Protein AF-A0A938KB67-F1 (afdb_monomer_lite)

Secondary structure (DSSP, 8-state):
---------------------------------------------------------------------------------------------------S------------------------S---PPPPPPP----PEEEEEEEEE-HHHHHHTSSHHHHHHHHHHHHHHHHHHHHHTT--EEEEEEEEEE-S-PPPS-HHHHHHHHH-SSSSSSTHHHHHHHHTT-SEEEEEE-S-BTTBSEEE---SS--GGGGGG-EEEEEGGGSSSS-HHHHHHHHHTT-EEETTTSB-TTSPBPP-SSTT-EE-EEEETTEEEE-TTPPSSSEEPS---EEEEEETTEEESB-STTT-B-HHHHHHHHHHHHHTTT-S---PPPPEEEEEESPTTEEEETT--EEEEEEEE-SSS-EEEEEEEETTEEEEEEEPPSSPPSEEEEEEEE-SPPSEEEEEEEEEEESSS-EEEPPPEEEEEE-TTSSGGGPEEE-SSS-EEEEE-TT----TT---GGGS-----EEEEEE-SS-EEEEEEEEESSS-EEEEEEE-SSGGG-EEEESSS-EEETTTTEEEEEEEE-TT-EEEEEEEEGGG---EEEEEEE-PPPPTT-SGGG-EEE-SSEEEEEEE-TT----TT--SEETTEEPSS-EEEEEE-SSSEEEEEEEEETTSS--EEEEEEE-SSGGG-EEPTT-EEEEETTTTEEEEEEEE-TT-EEEEEEEEGGG---EEEEEEEES-PPPP---EEEEEEETTEEEEEEE--TT-EEEEEEESSSSS-EEEEEEE-SSSEEEEEETTGGG-SS-EEEEEE--

Foldseek 3Di:
DDDDDDDDDDDDDDDDDDDDDDDDDDDDDDDDDDDDDDDDDDDDDDDDDDDDDDDDDDDDDDDDDDDDDDDDDDDDDDDDDDDDDDDDDDDDDDDPDDDDDDDDDDDDDDDDDDDDDDDDDDDDDDDDDDPDDDDPDLAQFEAEEEEEEEPQLCVVLVHPVSSQVLLVVLLVLLQVQLVQAVQSYHYDHQYYYYDHADDDLDQVVVLVVCLDCPPPHNNVVVVVCLQSVHLAYEYEYAHDNVVDQKAAAAALAQDLVCSSRRYMYGYSVCSPPLSVSNLRNLSSLQAAEAQCVQADPVGDGDGGRFLQRYWDWDDDPNFIETESRYDDDHHYDSYGQDQVDDDVNHHRKADDRHNIHRSSVSSNVNSVSSRCSVHPQPPFPAKDKAWPPDAAAAEAEAQAKGKTKMKTAGDPFAFQWKWKDKPPHTPDIDGDDPVGHRMDIDIDIDGRDAFEKIKMKMKTATSRGGIDIYDIGIYGYAYQQLDQVRAAEADDQKGKDKHKQYPRADDVLADDFLNADWGRKGKHKYFHQAKAKKKKKKFFDPFQKFKWKWADDHRNGTDTQWGNPWDADPVRSMIIIMGIHHHRGMIMMMMTGGPHDIHMIMIMMHLDAFWQQLDPVSAAEDEDQKDKDKDKLVRRADDDLADQDAQNAGAGRKGKHKYAAQAWAKKKKKKAFPVDLWQKGKFKFADDDSNDTDGAAPWDWDADPVRSMIMIMGTDHHRGMMMMIIATGPRDIGMMIIIMHGPDDQPWQPDWDDWDDDPQWTKIKTFHQAQWKKWKWKDQPVPDTDTPDIDGRNHRMDMDTDRCHVVGPGMDMDMGTDD

Radius of gyration: 49.75 Å; chains: 1; bounding box: 122×86×162 Å

Sequence (819 aa):
MSILPTVLNARRRIAAIGMFSLFLWSASALFSYQMVGTDSTPSLTLLSDRRSHSMDAVERVLASSCPVRMAPLPWQFPTNLTAGRACPQRAETDVLQARRAARRDGLALPTTGSWAANTPERHRLLSTIPPAAPPTTNTVTVVDVLVAYTPEARIGAGSKESIESSIKLAVAEANTVYQNSQADVRLRLVHLREVGYSEFPSNATNLNRLQSRSDSFLDKIHLIRETNRADLVCLITEHSDPGTSGLAFTMGAPSFAFRDSAFTVVKRADLLGSYIFVHEISHNFGAQHDREHALDAEGKLKPGSYPFSFGYRFVLNDTIYRDVMSYAPGESIPYLSNPDISFMAVPIGLPGTTNGANNALTVNANALLVADFFGPAVQTVPPAIRILAPTNGTILKEGANLVIAAHASDIGGAVRQIEFFHENVSLRVTTNAAPVPATNDVSVIWSNLPPGRFTLTALATDNSGASSTALPVEIIVRPGHDSFTNRIALSGVAPSISGSNREATVDPGEAMHGGNPGGSSVWYSWTAPKGGTVLLSVTATNFFPLADVYTGASISALTVVAGRDFALDTTNRVMTLHFEAVANREYSVAVDGFAGQAGPFDLALKFPPPPPNDNFADRVPLAGASLTVKSSNLYATKESGEPDKHAGVASSRSVWFSWTAPVSGPVVVTLAGRGTEFIPWPAAYTGNSLTNLVMASGMSVRFDTNTLTTRLTFNAMALTTYALAIDGFNNRTGPINLTLATANLPPAVQSLVVPVILGSGMKLAISGATGQKFALQASTNLIDWTEIFSGLFATNKTEVTDTNSSRFVYRFYRAWPVP

Structure (mmCIF, N/CA/C/O backbone):
data_AF-A0A938KB67-F1
#
_entry.id   AF-A0A938KB67-F1
#
loop_
_atom_site.group_PDB
_atom_site.id
_atom_site.type_symbol
_atom_site.label_atom_id
_atom_site.label_alt_id
_atom_site.label_comp_id
_atom_site.label_asym_id
_atom_site.label_entity_id
_atom_site.label_seq_id
_atom_site.pdbx_PDB_ins_code
_atom_site.Cartn_x
_atom_site.Cartn_y
_atom_site.Cartn_z
_atom_site.occupancy
_atom_site.B_iso_or_equiv
_atom_site.auth_seq_id
_atom_site.auth_comp_id
_atom_site.auth_asym_id
_atom_site.auth_atom_id
_atom_site.pdbx_PDB_model_num
ATOM 1 N N . MET A 1 1 ? -71.784 -30.527 5.248 1.00 31.25 1 MET A N 1
ATOM 2 C CA . MET A 1 1 ? -71.029 -31.752 5.588 1.00 31.25 1 MET A CA 1
ATOM 3 C C . MET A 1 1 ? -69.698 -31.272 6.162 1.00 31.25 1 MET A C 1
ATOM 5 O O . MET A 1 1 ? -68.991 -30.601 5.431 1.00 31.25 1 MET A O 1
ATOM 9 N N . SER A 1 2 ? -69.457 -31.252 7.482 1.00 30.50 2 SER A N 1
ATOM 10 C CA . SER A 1 2 ? -69.433 -32.334 8.507 1.00 30.50 2 SER A CA 1
ATOM 11 C C . SER A 1 2 ? -67.959 -32.641 8.846 1.00 30.50 2 SER A C 1
ATOM 13 O O . SER A 1 2 ? -67.239 -33.003 7.927 1.00 30.50 2 SER A O 1
ATOM 15 N N . ILE A 1 3 ? -67.430 -32.505 10.073 1.00 30.12 3 ILE A N 1
ATOM 16 C CA . ILE A 1 3 ? -68.032 -32.442 11.427 1.00 30.12 3 ILE A CA 1
ATOM 17 C C . ILE A 1 3 ? -67.208 -31.534 12.385 1.00 30.12 3 ILE A C 1
ATOM 19 O O . ILE A 1 3 ? -65.992 -31.440 12.263 1.00 30.12 3 ILE A O 1
ATOM 23 N N . LEU A 1 4 ? -67.894 -30.908 13.353 1.00 27.00 4 LEU A N 1
ATOM 24 C CA . LEU A 1 4 ? -67.409 -30.317 14.628 1.00 27.00 4 LEU A CA 1
ATOM 25 C C . LEU A 1 4 ? -68.013 -31.175 15.770 1.00 27.00 4 LEU A C 1
ATOM 27 O O . LEU A 1 4 ? -69.079 -31.744 15.506 1.00 27.00 4 LEU A O 1
ATOM 31 N N . PRO A 1 5 ? -67.460 -31.287 17.006 1.00 53.16 5 PRO A N 1
ATOM 32 C CA . PRO A 1 5 ? -66.994 -30.193 17.891 1.00 53.16 5 PRO A CA 1
ATOM 33 C C . PRO A 1 5 ? -65.643 -30.554 18.601 1.00 53.16 5 PRO A C 1
ATOM 35 O O . PRO A 1 5 ? -64.889 -31.324 18.020 1.00 53.16 5 PRO A O 1
ATOM 38 N N . THR A 1 6 ? -65.161 -30.052 19.760 1.00 28.45 6 THR A N 1
ATOM 39 C CA . THR A 1 6 ? -65.717 -29.328 20.942 1.00 28.45 6 THR A CA 1
ATOM 40 C C . THR A 1 6 ? -64.546 -28.588 21.636 1.00 28.45 6 THR A C 1
ATOM 42 O O . THR A 1 6 ? -63.535 -29.217 21.917 1.00 28.45 6 THR A O 1
ATOM 45 N N . VAL A 1 7 ? -64.476 -27.253 21.747 1.00 27.42 7 VAL A N 1
ATOM 46 C CA . VAL A 1 7 ? -65.157 -26.317 22.683 1.00 27.42 7 VAL A CA 1
ATOM 47 C C . VAL A 1 7 ? -64.870 -26.543 24.183 1.00 27.42 7 VAL A C 1
ATOM 49 O O . VAL A 1 7 ? -65.449 -27.437 24.782 1.00 27.42 7 VAL A O 1
ATOM 52 N N . LEU A 1 8 ? -64.080 -25.640 24.794 1.00 25.50 8 LEU A N 1
ATOM 53 C CA . LEU A 1 8 ? -64.365 -24.855 26.026 1.00 25.50 8 LEU A CA 1
ATOM 54 C C . LEU A 1 8 ? -63.229 -23.798 26.190 1.00 25.50 8 LEU A C 1
ATOM 56 O O . LEU A 1 8 ? -62.061 -24.153 26.151 1.00 25.50 8 LEU A O 1
ATOM 60 N N . ASN A 1 9 ? -63.494 -22.488 26.085 1.00 25.36 9 ASN A N 1
ATOM 61 C CA . ASN A 1 9 ? -63.833 -21.515 27.152 1.00 25.36 9 ASN A CA 1
ATOM 62 C C . ASN A 1 9 ? -62.692 -21.127 28.133 1.00 25.36 9 ASN A C 1
ATOM 64 O O . ASN A 1 9 ? -62.008 -22.006 28.631 1.00 25.36 9 ASN A O 1
ATOM 68 N N . ALA A 1 10 ? -62.517 -19.867 28.581 1.00 26.05 10 ALA A N 1
ATOM 69 C CA . ALA A 1 10 ? -62.984 -18.538 28.117 1.00 26.05 10 ALA A CA 1
ATOM 70 C C . ALA A 1 10 ? -62.360 -17.397 28.983 1.00 26.05 10 ALA A C 1
ATOM 72 O O . ALA A 1 10 ? -61.977 -17.665 30.117 1.00 26.05 10 ALA A O 1
ATOM 73 N N . ARG A 1 11 ? -62.465 -16.118 28.536 1.00 27.23 11 ARG A N 1
ATOM 74 C CA . ARG A 1 11 ? -62.230 -14.842 29.301 1.00 27.23 11 ARG A CA 1
ATOM 75 C C . ARG A 1 11 ? -60.740 -14.511 29.584 1.00 27.23 11 ARG A C 1
ATOM 77 O O . ARG A 1 11 ? -59.949 -15.429 29.685 1.00 27.23 11 ARG A O 1
ATOM 84 N N . ARG A 1 12 ? -60.257 -13.259 29.757 1.00 29.75 12 ARG A N 1
ATOM 85 C CA . ARG A 1 12 ? -60.697 -11.827 29.596 1.00 29.75 12 ARG A CA 1
ATOM 86 C C . ARG A 1 12 ? -59.414 -10.941 29.794 1.00 29.75 12 ARG A C 1
ATOM 88 O O . ARG A 1 12 ? -58.535 -11.410 30.497 1.00 29.75 12 ARG A O 1
ATOM 95 N N . ARG A 1 13 ? -59.240 -9.664 29.383 1.00 28.50 13 ARG A N 1
ATOM 96 C CA . ARG A 1 13 ? -59.777 -8.778 28.304 1.00 28.50 13 ARG A CA 1
ATOM 97 C C . ARG A 1 13 ? -59.086 -7.377 28.404 1.00 28.50 13 ARG A C 1
ATOM 99 O O . ARG A 1 13 ? -59.191 -6.814 29.484 1.00 28.50 13 ARG A O 1
ATOM 106 N N . ILE A 1 14 ? -58.589 -6.773 27.299 1.00 25.75 14 ILE A N 1
ATOM 107 C CA . ILE A 1 14 ? -58.315 -5.299 27.106 1.00 25.75 14 ILE A CA 1
ATOM 108 C C . ILE A 1 14 ? -57.132 -4.704 27.937 1.00 25.75 14 ILE A C 1
ATOM 110 O O . ILE A 1 14 ? -56.940 -5.130 29.065 1.00 25.75 14 ILE A O 1
ATOM 114 N N . ALA A 1 15 ? -56.287 -3.738 27.511 1.00 25.58 15 ALA A N 1
ATOM 115 C CA . ALA A 1 15 ? -56.050 -2.945 26.268 1.00 25.58 15 ALA A CA 1
ATOM 116 C C . ALA A 1 15 ? -54.510 -2.899 25.970 1.00 25.58 15 ALA A C 1
ATOM 118 O O . ALA A 1 15 ? -53.775 -3.557 26.697 1.00 25.58 15 ALA A O 1
ATOM 119 N N . ALA A 1 16 ? -53.899 -2.185 25.005 1.00 24.34 16 ALA A N 1
ATOM 120 C CA . ALA A 1 16 ? -54.286 -1.258 23.916 1.00 24.34 16 ALA A CA 1
ATOM 121 C C . ALA A 1 16 ? -53.256 -1.438 22.756 1.00 24.34 16 ALA A C 1
ATOM 123 O O . ALA A 1 16 ? -52.101 -1.737 23.031 1.00 24.34 16 ALA A O 1
ATOM 124 N N . ILE A 1 17 ? -53.623 -1.506 21.468 1.00 25.97 17 ILE A N 1
ATOM 125 C CA . ILE A 1 17 ? -53.750 -0.394 20.487 1.00 25.97 17 ILE A CA 1
ATOM 126 C C . ILE A 1 17 ? -52.526 0.551 20.418 1.00 25.97 17 ILE A C 1
ATOM 128 O O . ILE A 1 17 ? -52.333 1.346 21.331 1.00 25.97 17 ILE A O 1
ATOM 132 N N . GLY A 1 18 ? -51.804 0.563 19.281 1.00 23.86 18 GLY A N 1
ATOM 133 C CA . GLY A 1 18 ? -50.874 1.653 18.922 1.00 23.86 18 GLY A CA 1
ATOM 134 C C . GLY A 1 18 ? -49.788 1.322 17.878 1.00 23.86 18 GLY A C 1
ATOM 135 O O . GLY A 1 18 ? -48.762 0.772 18.239 1.00 23.86 18 GLY A O 1
ATOM 136 N N . MET A 1 19 ? -50.012 1.717 16.616 1.00 25.58 19 MET A N 1
ATOM 137 C CA . MET A 1 19 ? -49.031 1.982 15.531 1.00 25.58 19 MET A CA 1
ATOM 138 C C . MET A 1 19 ? -47.844 1.016 15.282 1.00 25.58 19 MET A C 1
ATOM 140 O O . MET A 1 19 ? -46.841 1.025 15.985 1.00 25.58 19 MET A O 1
ATOM 144 N N . PHE A 1 20 ? -47.877 0.352 14.120 1.00 27.97 20 PHE A N 1
ATOM 145 C CA . PHE A 1 20 ? -46.678 0.094 13.306 1.00 27.97 20 PHE A CA 1
ATOM 146 C C . PHE A 1 20 ? -46.658 1.129 12.171 1.00 27.97 20 PHE A C 1
ATOM 148 O O . PHE A 1 20 ? -47.684 1.307 11.512 1.00 27.97 20 PHE A O 1
ATOM 155 N N . SER A 1 21 ? -45.516 1.771 11.916 1.00 28.09 21 SER A N 1
ATOM 156 C CA . SER A 1 21 ? -45.369 2.785 10.860 1.00 28.09 21 SER A CA 1
ATOM 157 C C . SER A 1 21 ? -44.087 2.562 10.062 1.00 28.09 21 SER A C 1
ATOM 159 O O . SER A 1 21 ? -43.010 2.445 10.642 1.00 28.09 21 SER A O 1
ATOM 161 N N . LEU A 1 22 ? -44.191 2.568 8.730 1.00 28.36 22 LEU A N 1
ATOM 162 C CA . LEU A 1 22 ? -43.044 2.850 7.864 1.00 28.36 22 LEU A CA 1
ATOM 163 C C . LEU A 1 22 ? -42.647 4.316 8.062 1.00 28.36 22 LEU A C 1
ATOM 165 O O . LEU A 1 22 ? -43.537 5.158 8.150 1.00 28.36 22 LEU A O 1
ATOM 169 N N . PHE A 1 23 ? -41.356 4.640 7.982 1.00 24.67 23 PHE A N 1
ATOM 170 C CA . PHE A 1 23 ? -40.928 5.961 7.517 1.00 24.67 23 PHE A CA 1
ATOM 171 C C . PHE A 1 23 ? -39.614 5.882 6.740 1.00 24.67 23 PHE A C 1
ATOM 173 O O . PHE A 1 23 ? -38.670 5.213 7.155 1.00 24.67 23 PHE A O 1
ATOM 180 N N . LEU A 1 24 ? -39.566 6.586 5.606 1.00 23.88 24 LEU A N 1
ATOM 181 C CA . LEU A 1 24 ? -38.316 6.920 4.929 1.00 23.88 24 LEU A CA 1
ATOM 182 C C . LEU A 1 24 ? -37.604 8.018 5.727 1.00 23.88 24 LEU A C 1
ATOM 184 O O . LEU A 1 24 ? -38.265 8.850 6.352 1.00 23.88 24 LEU A O 1
ATOM 188 N N . TRP A 1 25 ? -36.274 8.070 5.649 1.00 23.72 25 TRP A N 1
ATOM 189 C CA . TRP A 1 25 ? -35.506 9.187 6.195 1.00 23.72 25 TRP A CA 1
ATOM 190 C C . TRP A 1 25 ? -35.076 10.157 5.095 1.00 23.72 25 TRP A C 1
ATOM 192 O O . TRP A 1 25 ? -34.199 9.868 4.286 1.00 23.72 25 TRP A O 1
ATOM 202 N N . SER A 1 26 ? -35.693 11.335 5.106 1.00 28.64 26 SER A N 1
ATOM 203 C CA . SER A 1 26 ? -35.225 12.538 4.420 1.00 28.64 26 SER A CA 1
ATOM 204 C C . SER A 1 26 ? -35.162 13.653 5.459 1.00 28.64 26 SER A C 1
ATOM 206 O O . SER A 1 26 ? -36.203 14.066 5.971 1.00 28.64 26 SER A O 1
ATOM 208 N N . ALA A 1 27 ? -33.961 14.123 5.792 1.00 25.34 27 ALA A N 1
ATOM 209 C CA . ALA A 1 27 ? -33.755 15.135 6.822 1.00 25.34 27 ALA A CA 1
ATOM 210 C C . ALA A 1 27 ? -32.857 16.263 6.300 1.00 25.34 27 ALA A C 1
ATOM 212 O O . ALA A 1 27 ? -31.777 16.025 5.761 1.00 25.34 27 ALA A O 1
ATOM 213 N N . SER A 1 28 ? -33.308 17.506 6.458 1.00 26.78 28 SER A N 1
ATOM 214 C CA . SER A 1 28 ? -32.536 18.708 6.138 1.00 26.78 28 SER A CA 1
ATOM 215 C C . SER A 1 28 ? -32.853 19.798 7.157 1.00 26.78 28 SER A C 1
ATOM 217 O O . SER A 1 28 ? -33.948 20.350 7.156 1.00 26.78 28 SER A O 1
ATOM 219 N N . ALA A 1 29 ? -31.886 20.094 8.024 1.00 26.66 29 ALA A N 1
ATOM 220 C CA . ALA A 1 29 ? -31.803 21.289 8.865 1.00 26.66 29 ALA A CA 1
ATOM 221 C C . ALA A 1 29 ? -30.312 21.439 9.247 1.00 26.66 29 ALA A C 1
ATOM 223 O O . ALA A 1 29 ? -29.691 20.440 9.596 1.00 26.66 29 ALA A O 1
ATOM 224 N N . LEU A 1 30 ? -29.605 22.559 9.060 1.00 25.11 30 LEU A N 1
ATOM 225 C CA . LEU A 1 30 ? -29.860 23.937 9.510 1.00 25.11 30 LEU A CA 1
ATOM 226 C C . LEU A 1 30 ? -30.081 24.053 11.022 1.00 25.11 30 LEU A C 1
ATOM 228 O O . LEU A 1 30 ? -31.202 23.928 11.499 1.00 25.11 30 LEU A O 1
ATOM 232 N N . PHE A 1 31 ? -29.020 24.428 11.740 1.00 23.89 31 PHE A N 1
ATOM 233 C CA . PHE A 1 31 ? -29.136 25.304 12.904 1.00 23.89 31 PHE A CA 1
ATOM 234 C C . PHE A 1 31 ? -27.947 26.269 12.974 1.00 23.89 31 PHE A C 1
ATOM 236 O O . PHE A 1 31 ? -26.838 25.941 12.552 1.00 23.89 31 PHE A O 1
ATOM 243 N N . SER A 1 32 ? -28.213 27.484 13.446 1.00 26.36 32 SER A N 1
ATOM 244 C CA . SER A 1 32 ? -27.301 28.630 13.365 1.00 26.36 32 SER A CA 1
ATOM 245 C C . SER A 1 32 ? -26.327 28.704 14.543 1.00 26.36 32 SER A C 1
ATOM 247 O O . SER A 1 32 ? -26.660 28.284 15.650 1.00 26.36 32 SER A O 1
ATOM 249 N N . TYR A 1 33 ? -25.172 29.343 14.339 1.00 24.47 33 TYR A N 1
ATOM 250 C CA . TYR A 1 33 ? -24.277 29.764 15.421 1.00 24.47 33 TYR A CA 1
ATOM 251 C C . TYR A 1 33 ? -24.155 31.293 15.439 1.00 24.47 33 TYR A C 1
ATOM 253 O O . TYR A 1 33 ? -24.066 31.921 14.385 1.00 24.47 33 TYR A O 1
ATOM 261 N N . GLN A 1 34 ? -24.186 31.895 16.628 1.00 25.78 34 GLN A N 1
ATOM 262 C CA . GLN A 1 34 ? -24.254 33.346 16.815 1.00 25.78 34 GLN A CA 1
ATOM 263 C C . GLN A 1 34 ? -22.944 33.856 17.428 1.00 25.78 34 GLN A C 1
ATOM 265 O O . GLN A 1 34 ? -22.459 33.295 18.409 1.00 25.78 34 GLN A O 1
ATOM 270 N N . MET A 1 35 ? -22.350 34.897 16.839 1.00 24.48 35 MET A N 1
ATOM 271 C CA . MET A 1 35 ? -21.055 35.418 17.289 1.00 24.48 35 MET A CA 1
ATOM 272 C C . MET A 1 35 ? -21.184 36.418 18.440 1.00 24.48 35 MET A C 1
ATOM 274 O O . MET A 1 35 ? -22.067 37.273 18.442 1.00 24.48 35 MET A O 1
ATOM 278 N N . VAL A 1 36 ? -20.213 36.362 19.352 1.00 27.61 36 VAL A N 1
ATOM 279 C CA . VAL A 1 36 ? -19.814 37.458 20.243 1.00 27.61 36 VAL A CA 1
ATOM 280 C C . VAL A 1 36 ? -18.292 37.552 20.149 1.00 27.61 36 VAL A C 1
ATOM 282 O O . VAL A 1 36 ? -17.617 36.525 20.189 1.00 27.61 36 VAL A O 1
ATOM 285 N N . GLY A 1 37 ? -17.755 38.760 20.000 1.00 25.36 37 GLY A N 1
ATOM 286 C CA . GLY A 1 37 ? -16.317 39.009 19.916 1.00 25.36 37 GLY A CA 1
ATOM 287 C C . GLY A 1 37 ? -15.920 40.273 20.673 1.00 25.36 37 GLY A C 1
ATOM 288 O O . GLY A 1 37 ? -16.771 41.104 20.988 1.00 25.36 37 GLY A O 1
ATOM 289 N N . THR A 1 38 ? -14.626 40.403 20.955 1.00 27.33 38 THR A N 1
ATOM 290 C CA . THR A 1 38 ? -14.002 41.589 21.557 1.00 27.33 38 THR A CA 1
ATOM 291 C C . THR A 1 38 ? -12.594 41.748 20.994 1.00 27.33 38 THR A C 1
ATOM 293 O O . THR A 1 38 ? -11.800 40.810 21.077 1.00 27.33 38 THR A O 1
ATOM 296 N N . ASP A 1 39 ? -12.284 42.916 20.439 1.00 27.03 39 ASP A N 1
ATOM 297 C CA . ASP A 1 39 ? -10.993 43.207 19.812 1.00 27.03 39 ASP A CA 1
ATOM 298 C C . ASP A 1 39 ? -9.853 43.445 20.811 1.00 27.03 39 ASP A C 1
ATOM 300 O O . ASP A 1 39 ? -10.047 43.982 21.902 1.00 27.03 39 ASP A O 1
ATOM 304 N N . SER A 1 40 ? -8.623 43.166 20.376 1.00 27.11 40 SER A N 1
ATOM 305 C CA . SER A 1 40 ? -7.512 44.131 20.473 1.00 27.11 40 SER A CA 1
ATOM 306 C C . SER A 1 40 ? -6.309 43.676 19.637 1.00 27.11 40 SER A C 1
ATOM 308 O O . SER A 1 40 ? -5.851 42.541 19.731 1.00 27.11 40 SER A O 1
ATOM 310 N N . THR A 1 41 ? -5.772 44.588 18.827 1.00 28.61 41 THR A N 1
ATOM 311 C CA . THR A 1 41 ? -4.444 44.482 18.190 1.00 28.61 41 THR A CA 1
ATOM 312 C C . THR A 1 41 ? -3.625 45.719 18.590 1.00 28.61 41 THR A C 1
ATOM 314 O O . THR A 1 41 ? -4.210 46.659 19.142 1.00 28.61 41 THR A O 1
ATOM 317 N N . PRO A 1 42 ? -2.294 45.748 18.370 1.00 36.50 42 PRO A N 1
ATOM 318 C CA . PRO A 1 42 ? -1.851 46.363 17.110 1.00 36.50 42 PRO A CA 1
ATOM 319 C C . PRO A 1 42 ? -0.517 45.841 16.510 1.00 36.50 42 PRO A C 1
ATOM 321 O O . PRO A 1 42 ? 0.458 45.633 17.217 1.00 36.50 42 PRO A O 1
ATOM 324 N N . SER A 1 43 ? -0.488 45.765 15.171 1.00 25.45 43 SER A N 1
ATOM 325 C CA . SER A 1 43 ? 0.582 46.184 14.223 1.00 25.45 43 SER A CA 1
ATOM 326 C C . SER A 1 43 ? 2.080 45.797 14.344 1.00 25.45 43 SER A C 1
ATOM 328 O O . SER A 1 43 ? 2.609 45.676 15.438 1.00 25.45 43 SER A O 1
ATOM 330 N N . LEU A 1 44 ? 2.901 45.836 13.273 1.00 23.97 44 LEU A N 1
ATOM 331 C CA . LEU A 1 44 ? 2.721 45.578 11.819 1.00 23.97 44 LEU A CA 1
ATOM 332 C C . LEU A 1 44 ? 4.074 45.760 11.068 1.00 23.97 44 LEU A C 1
ATOM 334 O O . LEU A 1 44 ? 4.598 46.869 11.062 1.00 23.97 44 LEU A O 1
ATOM 338 N N . THR A 1 45 ? 4.547 44.750 10.327 1.00 24.53 45 THR A N 1
ATOM 339 C CA . THR A 1 45 ? 5.436 44.864 9.135 1.00 24.53 45 THR A CA 1
ATOM 340 C C . THR A 1 45 ? 5.373 43.509 8.392 1.00 24.53 45 THR A C 1
ATOM 342 O O . THR A 1 45 ? 5.580 42.483 9.028 1.00 24.53 45 THR A O 1
ATOM 345 N N . LEU A 1 46 ? 4.860 43.358 7.155 1.00 25.48 46 LEU A N 1
ATOM 346 C CA . LEU A 1 46 ? 5.267 43.910 5.837 1.00 25.48 46 LEU A CA 1
ATOM 347 C C . LEU A 1 46 ? 6.639 43.363 5.387 1.00 25.48 46 LEU A C 1
ATOM 349 O O . LEU A 1 46 ? 7.586 43.494 6.153 1.00 25.48 46 LEU A O 1
ATOM 353 N N . LEU A 1 47 ? 6.851 42.768 4.199 1.00 24.41 47 LEU A N 1
ATOM 354 C CA . LEU A 1 47 ? 6.066 42.490 2.960 1.00 24.41 47 LEU A CA 1
ATOM 355 C C . LEU A 1 47 ? 6.580 41.145 2.356 1.00 24.41 47 LEU A C 1
ATOM 357 O O . LEU A 1 47 ? 7.579 40.636 2.854 1.00 24.41 47 LEU A O 1
ATOM 361 N N . SER A 1 48 ? 6.029 40.475 1.331 1.00 27.64 48 SER A N 1
ATOM 362 C CA . SER A 1 48 ? 4.902 40.655 0.378 1.00 27.64 48 SER A CA 1
ATOM 363 C C . SER A 1 48 ? 4.335 39.247 0.044 1.00 27.64 48 SER A C 1
ATOM 365 O O . SER A 1 48 ? 5.064 38.268 0.154 1.00 27.64 48 SER A O 1
ATOM 367 N N . ASP A 1 49 ? 3.039 38.997 -0.190 1.00 27.62 49 ASP A N 1
ATOM 368 C CA . ASP A 1 49 ? 2.160 39.412 -1.311 1.00 27.62 49 ASP A CA 1
ATOM 369 C C . ASP A 1 49 ? 2.554 38.757 -2.670 1.00 27.62 49 ASP A C 1
ATOM 371 O O . ASP A 1 49 ? 3.727 38.788 -3.024 1.00 27.62 49 ASP A O 1
ATOM 375 N N . ARG A 1 50 ? 1.665 38.133 -3.476 1.00 26.45 50 ARG A N 1
ATOM 376 C CA . ARG A 1 50 ? 0.184 38.036 -3.419 1.00 26.45 50 ARG A CA 1
ATOM 377 C C . ARG A 1 50 ? -0.378 36.712 -4.003 1.00 26.45 50 ARG A C 1
ATOM 379 O O . ARG A 1 50 ? 0.264 36.056 -4.813 1.00 26.45 50 ARG A O 1
ATOM 386 N N . ARG A 1 51 ? -1.615 36.347 -3.617 1.00 27.56 51 ARG A N 1
ATOM 387 C CA . ARG A 1 51 ? -2.438 35.238 -4.174 1.00 27.56 51 ARG A CA 1
ATOM 388 C C . ARG A 1 51 ? -3.281 35.662 -5.388 1.00 27.56 51 ARG A C 1
ATOM 390 O O . ARG A 1 51 ? -3.669 36.823 -5.461 1.00 27.56 51 ARG A O 1
ATOM 397 N N . SER A 1 52 ? -3.762 34.701 -6.184 1.00 25.31 52 SER A N 1
ATOM 398 C CA . SER A 1 52 ? -5.180 34.543 -6.623 1.00 25.31 52 SER A CA 1
ATOM 399 C C . SER A 1 52 ? -5.285 33.497 -7.745 1.00 25.31 52 SER A C 1
ATOM 401 O O . SER A 1 52 ? -4.278 33.185 -8.365 1.00 25.31 52 SER A O 1
ATOM 403 N N . HIS A 1 53 ? -6.454 32.977 -8.129 1.00 26.39 53 HIS A N 1
ATOM 404 C CA . HIS A 1 53 ? -7.600 32.357 -7.426 1.00 26.39 53 HIS A CA 1
ATOM 405 C C . HIS A 1 53 ? -8.489 31.746 -8.545 1.00 26.39 53 HIS A C 1
ATOM 407 O O . HIS A 1 53 ? -8.359 32.125 -9.705 1.00 26.39 53 HIS A O 1
ATOM 413 N N . SER A 1 54 ? -9.378 30.801 -8.235 1.00 34.84 54 SER A N 1
ATOM 414 C CA . SER A 1 54 ? -10.239 30.117 -9.220 1.00 34.84 54 SER A CA 1
ATOM 415 C C . SER A 1 54 ? -11.581 30.818 -9.475 1.00 34.84 54 SER A C 1
ATOM 417 O O . SER A 1 54 ? -12.258 31.125 -8.496 1.00 34.84 54 SER A O 1
ATOM 419 N N . MET A 1 55 ? -11.987 30.943 -10.746 1.00 24.27 55 MET A N 1
ATOM 420 C CA . MET A 1 55 ? -13.363 31.045 -11.297 1.00 24.27 55 MET A CA 1
ATOM 421 C C . MET A 1 55 ? -13.244 31.163 -12.842 1.00 24.27 55 MET A C 1
ATOM 423 O O . MET A 1 55 ? -12.165 31.501 -13.322 1.00 24.27 55 MET A O 1
ATOM 427 N N . ASP A 1 56 ? -14.214 30.830 -13.703 1.00 24.11 56 ASP A N 1
ATOM 428 C CA . ASP A 1 56 ? -15.660 30.592 -13.530 1.00 24.11 56 ASP A CA 1
ATOM 429 C C . ASP A 1 56 ? -16.193 29.467 -14.465 1.00 24.11 56 ASP A C 1
ATOM 431 O O . ASP A 1 56 ? -15.428 28.847 -15.206 1.00 24.11 56 ASP A O 1
ATOM 435 N N . ALA A 1 57 ? -17.509 29.204 -14.442 1.00 29.02 57 ALA A N 1
ATOM 436 C CA . ALA A 1 57 ? -18.228 28.301 -15.364 1.00 29.02 57 ALA A CA 1
ATOM 437 C C . ALA A 1 57 ? -19.407 29.029 -16.070 1.00 29.02 57 ALA A C 1
ATOM 439 O O . ALA A 1 57 ? -19.426 30.255 -16.078 1.00 29.02 57 ALA A O 1
ATOM 440 N N . VAL A 1 58 ? -20.418 28.286 -16.575 1.00 25.56 58 VAL A N 1
ATOM 441 C CA . VAL A 1 58 ? -21.667 28.780 -17.233 1.00 25.56 58 VAL A CA 1
ATOM 442 C C . VAL A 1 58 ? -21.443 29.208 -18.705 1.00 25.56 58 VAL A C 1
ATOM 444 O O . VAL A 1 58 ? -20.429 29.812 -19.019 1.00 25.56 58 VAL A O 1
ATOM 447 N N . GLU A 1 59 ? -22.281 28.919 -19.715 1.00 27.91 59 GLU A N 1
ATOM 448 C CA . GLU A 1 59 ? -23.610 28.262 -19.861 1.00 27.91 59 GLU A CA 1
ATOM 449 C C . GLU A 1 59 ? -23.523 27.184 -21.004 1.00 27.91 59 GLU A C 1
ATOM 451 O O . GLU A 1 59 ? -22.409 26.775 -21.314 1.00 27.91 59 GLU A O 1
ATOM 456 N N . ARG A 1 60 ? -24.523 26.607 -21.711 1.00 24.69 60 ARG A N 1
ATOM 457 C CA . ARG A 1 60 ? -26.004 26.691 -21.863 1.00 24.69 60 ARG A CA 1
ATOM 458 C C . ARG A 1 60 ? -26.555 25.281 -22.204 1.00 24.69 60 ARG A C 1
ATOM 460 O O . ARG A 1 60 ? -25.794 24.391 -22.568 1.00 24.69 60 ARG A O 1
ATOM 467 N N . VAL A 1 61 ? -27.875 25.077 -22.127 1.00 24.64 61 VAL A N 1
ATOM 468 C CA . VAL A 1 61 ? -28.591 23.802 -22.383 1.00 24.64 61 VAL A CA 1
ATOM 469 C C . VAL A 1 61 ? -29.669 23.967 -23.468 1.00 24.64 61 VAL A C 1
ATOM 471 O O . VAL A 1 61 ? -30.325 25.004 -23.485 1.00 24.64 61 VAL A O 1
ATOM 474 N N . LEU A 1 62 ? -29.945 22.932 -24.284 1.00 24.88 62 LEU A N 1
ATOM 475 C CA . LEU A 1 62 ? -31.277 22.706 -24.886 1.00 24.88 62 LEU A CA 1
ATOM 476 C C . LEU A 1 62 ? -31.658 21.211 -24.991 1.00 24.88 62 LEU A C 1
ATOM 478 O O . LEU A 1 62 ? -30.819 20.340 -25.192 1.00 24.88 62 LEU A O 1
ATOM 482 N N . ALA A 1 63 ? -32.953 20.949 -24.802 1.00 25.28 63 ALA A N 1
ATOM 483 C CA . ALA A 1 63 ? -33.576 19.685 -24.399 1.00 25.28 63 ALA A CA 1
ATOM 484 C C . ALA A 1 63 ? -33.892 18.643 -25.500 1.00 25.28 63 ALA A C 1
ATOM 486 O O . ALA A 1 63 ? -34.067 18.993 -26.663 1.00 25.28 63 ALA A O 1
ATOM 487 N N . SER A 1 64 ? -34.112 17.386 -25.066 1.00 24.42 64 SER A N 1
ATOM 488 C CA . SER A 1 64 ? -35.246 16.462 -25.377 1.00 24.42 64 SER A CA 1
ATOM 489 C C . SER A 1 64 ? -34.779 14.985 -25.437 1.00 24.42 64 SER A C 1
ATOM 491 O O . SER A 1 64 ? -33.742 14.715 -26.024 1.00 24.42 64 SER A O 1
ATOM 493 N N . SER A 1 65 ? -35.347 13.934 -24.818 1.00 25.69 65 SER A N 1
ATOM 494 C CA . SER A 1 65 ? -36.630 13.594 -24.153 1.00 25.69 65 SER A CA 1
ATOM 495 C C . SER A 1 65 ? -37.535 12.592 -24.909 1.00 25.69 65 SER A C 1
ATOM 497 O O . SER A 1 65 ? -38.605 12.972 -25.381 1.00 25.69 65 SER A O 1
ATOM 499 N N . CYS A 1 66 ? -37.173 11.297 -24.928 1.00 22.55 66 CYS A N 1
ATOM 500 C CA . CYS A 1 66 ? -38.120 10.179 -24.699 1.00 22.55 66 CYS A CA 1
ATOM 501 C C . CYS A 1 66 ? -37.417 8.805 -24.528 1.00 22.55 66 CYS A C 1
ATOM 503 O O . CYS A 1 66 ? -36.351 8.608 -25.109 1.00 22.55 66 CYS A O 1
ATOM 505 N N . PRO A 1 67 ? -37.993 7.848 -23.765 1.00 36.72 67 PRO A N 1
ATOM 506 C CA . PRO A 1 67 ? -37.457 6.492 -23.589 1.00 36.72 67 PRO A CA 1
ATOM 507 C C . PRO A 1 67 ? -38.212 5.415 -24.399 1.00 36.72 67 PRO A C 1
ATOM 509 O O . PRO A 1 67 ? -39.385 5.576 -24.727 1.00 36.72 67 PRO A O 1
ATOM 512 N N . VAL A 1 68 ? -37.576 4.255 -24.612 1.00 25.58 68 VAL A N 1
ATOM 513 C CA . VAL A 1 68 ? -38.221 3.006 -25.079 1.00 25.58 68 VAL A CA 1
ATOM 514 C C . VAL A 1 68 ? -37.815 1.846 -24.155 1.00 25.58 68 VAL A C 1
ATOM 516 O O . VAL A 1 68 ? -36.764 1.889 -23.517 1.00 25.58 68 VAL A O 1
ATOM 519 N N . ARG A 1 69 ? -38.683 0.836 -24.013 1.00 25.69 69 ARG A N 1
ATOM 520 C CA . ARG A 1 69 ? -38.638 -0.210 -22.975 1.00 25.69 69 ARG A CA 1
ATOM 521 C C . ARG A 1 69 ? -39.103 -1.552 -23.565 1.00 25.69 69 ARG A C 1
ATOM 523 O O . ARG A 1 69 ? -40.016 -1.525 -24.380 1.00 25.69 69 ARG A O 1
ATOM 530 N N . MET A 1 70 ? -38.585 -2.681 -23.047 1.00 24.31 70 MET A N 1
ATOM 531 C CA . MET A 1 70 ? -38.999 -4.078 -23.359 1.00 24.31 70 MET A CA 1
ATOM 532 C C . MET A 1 70 ? -38.686 -4.558 -24.799 1.00 24.31 70 MET A C 1
ATOM 534 O O . MET A 1 70 ? -38.612 -3.750 -25.713 1.00 24.31 70 MET A O 1
ATOM 538 N N . ALA A 1 71 ? -38.499 -5.854 -25.093 1.00 26.06 71 ALA A N 1
ATOM 539 C CA . ALA A 1 71 ? -38.167 -7.038 -24.273 1.00 26.06 71 ALA A CA 1
ATOM 540 C C . ALA A 1 71 ? -37.623 -8.170 -25.195 1.00 26.06 71 ALA A C 1
ATOM 542 O O . ALA A 1 71 ? -37.881 -8.125 -26.398 1.00 26.06 71 ALA A O 1
ATOM 543 N N . PRO A 1 72 ? -36.898 -9.185 -24.679 1.00 40.03 72 PRO A N 1
ATOM 544 C CA . PRO A 1 72 ? -36.358 -10.283 -25.490 1.00 40.03 72 PRO A CA 1
ATOM 545 C C . PRO A 1 72 ? -37.282 -11.516 -25.554 1.00 40.03 72 PRO A C 1
ATOM 547 O O . PRO A 1 72 ? -37.848 -11.913 -24.538 1.00 40.03 72 PRO A O 1
ATOM 550 N N . LEU A 1 73 ? -37.345 -12.191 -26.711 1.00 26.98 73 LEU A N 1
ATOM 551 C CA . LEU A 1 73 ? -37.788 -13.591 -26.843 1.00 26.98 73 LEU A CA 1
ATOM 552 C C . LEU A 1 73 ? -36.980 -14.335 -27.938 1.00 26.98 73 LEU A C 1
ATOM 554 O O . LEU A 1 73 ? -36.433 -13.677 -28.825 1.00 26.98 73 LEU A O 1
ATOM 558 N N . PRO A 1 74 ? -36.853 -15.679 -27.868 1.00 44.66 74 PRO A N 1
ATOM 559 C CA . PRO A 1 74 ? -35.843 -16.441 -28.611 1.00 44.66 74 PRO A CA 1
ATOM 560 C C . PRO A 1 74 ? -36.392 -17.200 -29.832 1.00 44.66 74 PRO A C 1
ATOM 562 O O . PRO A 1 74 ? -37.597 -17.402 -29.956 1.00 44.66 74 PRO A O 1
ATOM 565 N N . TRP A 1 75 ? -35.487 -17.731 -30.663 1.00 24.62 75 TRP A N 1
ATOM 566 C CA . TRP A 1 75 ? -35.784 -18.789 -31.639 1.00 24.62 75 TRP A CA 1
ATOM 567 C C . TRP A 1 75 ? -34.766 -19.936 -31.553 1.00 24.62 75 TRP A C 1
ATOM 569 O O . TRP A 1 75 ? -33.564 -19.712 -31.429 1.00 24.62 75 TRP A O 1
ATOM 579 N N . GLN A 1 76 ? -35.276 -21.167 -31.613 1.00 27.80 76 GLN A N 1
ATOM 580 C CA . GLN A 1 76 ? -34.518 -22.421 -31.701 1.00 27.80 76 GLN A CA 1
ATOM 581 C C . GLN A 1 76 ? -34.491 -22.908 -33.156 1.00 27.80 76 GLN A C 1
ATOM 583 O O . GLN A 1 76 ? -35.425 -22.605 -33.890 1.00 27.80 76 GLN A O 1
ATOM 588 N N . PHE A 1 77 ? -33.522 -23.754 -33.524 1.00 26.30 77 PHE A N 1
ATOM 589 C CA . PHE A 1 77 ? -33.665 -24.804 -34.553 1.00 26.30 77 PHE A CA 1
ATOM 590 C C . PHE A 1 77 ? -32.605 -25.920 -34.322 1.00 26.30 77 PHE A C 1
ATOM 592 O O . PHE A 1 77 ? -31.746 -25.733 -33.456 1.00 26.30 77 PHE A O 1
ATOM 599 N N . PRO A 1 78 ? -32.712 -27.123 -34.936 1.00 40.00 78 PRO A N 1
ATOM 600 C CA . PRO A 1 78 ? -32.420 -28.374 -34.228 1.00 40.00 78 PRO A CA 1
ATOM 601 C C . PRO A 1 78 ? -31.282 -29.215 -34.848 1.00 40.00 78 PRO A C 1
ATOM 603 O O . PRO A 1 78 ? -30.584 -28.790 -35.765 1.00 40.00 78 PRO A O 1
ATOM 606 N N . THR A 1 79 ? -31.083 -30.425 -34.317 1.00 33.31 79 THR A N 1
ATOM 607 C CA . THR A 1 79 ? -29.966 -31.335 -34.621 1.00 33.31 79 THR A CA 1
ATOM 608 C C . THR A 1 79 ? -30.313 -32.493 -35.576 1.00 33.31 79 THR A C 1
ATOM 610 O O . THR A 1 79 ? -31.478 -32.815 -35.793 1.00 33.31 79 THR A O 1
ATOM 613 N N . ASN A 1 80 ? -29.250 -33.170 -36.044 1.00 28.94 80 ASN A N 1
ATOM 614 C CA . ASN A 1 80 ? -29.183 -34.480 -36.723 1.00 28.94 80 ASN A CA 1
ATOM 615 C C . ASN A 1 80 ? -29.538 -34.561 -38.224 1.00 28.94 80 ASN A C 1
ATOM 617 O O . ASN A 1 80 ? -30.707 -34.550 -38.595 1.00 28.94 80 ASN A O 1
ATOM 621 N N . LEU A 1 81 ? -28.532 -34.884 -39.058 1.00 26.84 81 LEU A N 1
ATOM 622 C CA . LEU A 1 81 ? -28.407 -36.223 -39.678 1.00 26.84 81 LEU A CA 1
ATOM 623 C C . LEU A 1 81 ? -27.011 -36.460 -40.313 1.00 26.84 81 LEU A C 1
ATOM 625 O O . LEU A 1 81 ? -26.111 -35.637 -40.165 1.00 26.84 81 LEU A O 1
ATOM 629 N N . THR A 1 82 ? -26.787 -37.639 -40.907 1.00 28.45 82 THR A N 1
ATOM 630 C CA . THR A 1 82 ? -25.458 -38.268 -41.082 1.00 28.45 82 THR A CA 1
ATOM 631 C C . THR A 1 82 ? -24.850 -38.248 -42.496 1.00 28.45 82 THR A C 1
ATOM 633 O O . THR A 1 82 ? -25.526 -38.572 -43.464 1.00 28.45 82 THR A O 1
ATOM 636 N N . ALA A 1 83 ? -23.531 -38.011 -42.546 1.00 28.56 83 ALA A N 1
ATOM 637 C CA . ALA A 1 83 ? -22.486 -38.546 -43.449 1.00 28.56 83 ALA A CA 1
ATOM 638 C C . ALA A 1 83 ? -22.820 -39.030 -44.891 1.00 28.56 83 ALA A C 1
ATOM 640 O O . ALA A 1 83 ? -23.523 -40.018 -45.082 1.00 28.56 83 ALA A O 1
ATOM 641 N N . GLY A 1 84 ? -22.114 -38.487 -45.902 1.00 24.84 84 GLY A N 1
ATOM 642 C CA . GLY A 1 84 ? -22.082 -39.056 -47.264 1.00 24.84 84 GLY A CA 1
ATOM 643 C C . GLY A 1 84 ? -21.131 -38.360 -48.262 1.00 24.84 84 GLY A C 1
ATOM 644 O O . GLY A 1 84 ? -21.335 -37.211 -48.618 1.00 24.84 84 GLY A O 1
ATOM 645 N N . ARG A 1 85 ? -20.101 -39.087 -48.719 1.00 27.27 85 ARG A N 1
ATOM 646 C CA . ARG A 1 85 ? -19.052 -38.750 -49.721 1.00 27.27 85 ARG A CA 1
ATOM 647 C C . ARG A 1 85 ? -19.461 -37.848 -50.915 1.00 27.27 85 ARG A C 1
ATOM 649 O O . ARG A 1 85 ? -20.407 -38.203 -51.607 1.00 27.27 85 ARG A O 1
ATOM 656 N N . ALA A 1 86 ? -18.605 -36.880 -51.294 1.00 25.64 86 ALA A N 1
ATOM 657 C CA . ALA A 1 86 ? -17.982 -36.747 -52.641 1.00 25.64 86 ALA A CA 1
ATOM 658 C C . ALA A 1 86 ? -17.133 -35.455 -52.799 1.00 25.64 86 ALA A C 1
ATOM 660 O O . ALA A 1 86 ? -17.347 -34.472 -52.100 1.00 25.64 86 ALA A O 1
ATOM 661 N N . CYS A 1 87 ? -16.196 -35.453 -53.757 1.00 21.30 87 CYS A N 1
ATOM 662 C CA . CYS A 1 87 ? -15.467 -34.281 -54.276 1.00 21.30 87 CYS A CA 1
ATOM 663 C C . CYS A 1 87 ? -15.432 -34.397 -55.821 1.00 21.30 87 CYS A C 1
ATOM 665 O O . CYS A 1 87 ? -15.535 -35.522 -56.321 1.00 21.30 87 CYS A O 1
ATOM 667 N N . PRO A 1 88 ? -15.340 -33.292 -56.587 1.00 36.03 88 PRO A N 1
ATOM 668 C CA . PRO A 1 88 ? -14.012 -32.874 -57.059 1.00 36.03 88 PRO A CA 1
ATOM 669 C C . PRO A 1 88 ? -13.789 -31.344 -57.080 1.00 36.03 88 PRO A C 1
ATOM 671 O O . PRO A 1 88 ? -14.690 -30.547 -56.834 1.00 36.03 88 PRO A O 1
ATOM 674 N N . GLN A 1 89 ? -12.550 -30.945 -57.378 1.00 25.95 89 GLN A N 1
ATOM 675 C CA . GLN A 1 89 ? -12.053 -29.564 -57.349 1.00 25.95 89 GLN A CA 1
ATOM 676 C C . GLN A 1 89 ? -12.275 -28.810 -58.672 1.00 25.95 89 GLN A C 1
ATOM 678 O O . GLN A 1 89 ? -12.220 -29.415 -59.745 1.00 25.95 89 GLN A O 1
ATOM 683 N N . ARG A 1 90 ? -12.279 -27.469 -58.613 1.00 25.61 90 ARG A N 1
ATOM 684 C CA . ARG A 1 90 ? -11.491 -26.654 -59.557 1.00 25.61 90 ARG A CA 1
ATOM 685 C C . ARG A 1 90 ? -11.184 -25.251 -59.024 1.00 25.61 90 ARG A C 1
ATOM 687 O O . ARG A 1 90 ? -12.106 -24.577 -58.598 1.00 25.61 90 ARG A O 1
ATOM 694 N N . ALA A 1 91 ? -9.907 -24.881 -59.166 1.00 27.03 91 ALA A N 1
ATOM 695 C CA . ALA A 1 91 ? -9.330 -23.552 -59.425 1.00 27.03 91 ALA A CA 1
ATOM 696 C C . ALA A 1 91 ? -9.700 -22.344 -58.515 1.00 27.03 91 ALA A C 1
ATOM 698 O O . ALA A 1 91 ? -10.831 -22.183 -58.086 1.00 27.03 91 ALA A O 1
ATOM 699 N N . GLU A 1 92 ? -8.785 -21.419 -58.213 1.00 27.98 92 GLU A N 1
ATOM 700 C CA . GLU A 1 92 ? -7.411 -21.253 -58.717 1.00 27.98 92 GLU A CA 1
ATOM 701 C C . GLU A 1 92 ? -6.479 -20.752 -57.603 1.00 27.98 92 GLU A C 1
ATOM 703 O O . GLU A 1 92 ? -6.889 -20.007 -56.713 1.00 27.98 92 GLU A O 1
ATOM 708 N N . THR A 1 93 ? -5.224 -21.204 -57.600 1.00 24.91 93 THR A N 1
ATOM 709 C CA . THR A 1 93 ? -4.207 -20.783 -56.624 1.00 24.91 93 THR A CA 1
ATOM 710 C C . THR A 1 93 ? -2.828 -21.040 -57.211 1.00 24.91 93 THR A C 1
ATOM 712 O O . THR A 1 93 ? -2.444 -22.198 -57.332 1.00 24.91 93 THR A O 1
ATOM 715 N N . ASP A 1 94 ? -2.083 -19.988 -57.555 1.00 29.41 94 ASP A N 1
ATOM 716 C CA . ASP A 1 94 ? -0.644 -20.101 -57.810 1.00 29.41 94 ASP A CA 1
ATOM 717 C C . ASP A 1 94 ? 0.037 -18.726 -57.881 1.00 29.41 94 ASP A C 1
ATOM 719 O O . ASP A 1 94 ? -0.373 -17.898 -58.686 1.00 29.41 94 ASP A O 1
ATOM 723 N N . VAL A 1 95 ? 1.068 -18.505 -57.052 1.00 26.19 95 VAL A N 1
ATOM 724 C CA . VAL A 1 95 ? 2.434 -18.093 -57.458 1.00 26.19 95 VAL A CA 1
ATOM 725 C C . VAL A 1 95 ? 3.373 -18.442 -56.289 1.00 26.19 95 VAL A C 1
ATOM 727 O O . VAL A 1 95 ? 3.803 -17.562 -55.542 1.00 26.19 95 VAL A O 1
ATOM 730 N N . LEU A 1 96 ? 3.692 -19.727 -56.074 1.00 25.75 96 LEU A N 1
ATOM 731 C CA . LEU A 1 96 ? 4.680 -20.092 -55.041 1.00 25.75 96 LEU A CA 1
ATOM 732 C C . LEU A 1 96 ? 5.497 -21.372 -55.327 1.00 25.75 96 LEU A C 1
ATOM 734 O O . LEU A 1 96 ? 5.527 -22.289 -54.510 1.00 25.75 96 LEU A O 1
ATOM 738 N N . GLN A 1 97 ? 6.246 -21.408 -56.442 1.00 26.94 97 GLN A N 1
ATOM 739 C CA . GLN A 1 97 ? 7.502 -22.187 -56.546 1.00 26.94 97 GLN A CA 1
ATOM 740 C C . GLN A 1 97 ? 8.317 -21.880 -57.821 1.00 26.94 97 GLN A C 1
ATOM 742 O O . GLN A 1 97 ? 7.986 -22.345 -58.904 1.00 26.94 97 GLN A O 1
ATOM 747 N N . ALA A 1 98 ? 9.428 -21.132 -57.701 1.00 24.77 98 ALA A N 1
ATOM 748 C CA . ALA A 1 98 ? 10.316 -20.839 -58.844 1.00 24.77 98 ALA A CA 1
ATOM 749 C C . ALA A 1 98 ? 11.792 -20.518 -58.483 1.00 24.77 98 ALA A C 1
ATOM 751 O O . ALA A 1 98 ? 12.431 -19.702 -59.145 1.00 24.77 98 ALA A O 1
ATOM 752 N N . ARG A 1 99 ? 12.377 -21.125 -57.433 1.00 30.12 99 ARG A N 1
ATOM 753 C CA . ARG A 1 99 ? 13.811 -20.928 -57.092 1.00 30.12 99 ARG A CA 1
ATOM 754 C C . ARG A 1 99 ? 14.530 -22.190 -56.590 1.00 30.12 99 ARG A C 1
ATOM 756 O O . ARG A 1 99 ? 14.878 -22.251 -55.414 1.00 30.12 99 ARG A O 1
ATOM 763 N N . ARG A 1 100 ? 14.815 -23.159 -57.484 1.00 30.52 100 ARG A N 1
ATOM 764 C CA . ARG A 1 100 ? 15.913 -24.159 -57.331 1.00 30.52 100 ARG A CA 1
ATOM 765 C C . ARG A 1 100 ? 16.165 -25.065 -58.567 1.00 30.52 100 ARG A C 1
ATOM 767 O O . ARG A 1 100 ? 16.088 -26.277 -58.443 1.00 30.52 100 ARG A O 1
ATOM 774 N N . ALA A 1 101 ? 16.529 -24.512 -59.733 1.00 25.08 101 ALA A N 1
ATOM 775 C CA . ALA A 1 101 ? 17.264 -25.249 -60.790 1.00 25.08 101 ALA A CA 1
ATOM 776 C C . ALA A 1 101 ? 17.718 -24.332 -61.950 1.00 25.08 101 ALA A C 1
ATOM 778 O O . ALA A 1 101 ? 16.910 -24.014 -62.812 1.00 25.08 101 ALA A O 1
ATOM 779 N N . ALA A 1 102 ? 19.000 -23.936 -61.989 1.00 27.81 102 ALA A N 1
ATOM 780 C CA . ALA A 1 102 ? 19.683 -23.439 -63.199 1.00 27.81 102 ALA A CA 1
ATOM 781 C C . ALA A 1 102 ? 21.212 -23.332 -62.981 1.00 27.81 102 ALA A C 1
ATOM 783 O O . ALA A 1 102 ? 21.708 -22.392 -62.362 1.00 27.81 102 ALA A O 1
ATOM 784 N N . ARG A 1 103 ? 21.970 -24.298 -63.506 1.00 30.08 103 ARG A N 1
ATOM 785 C CA . ARG A 1 103 ? 23.396 -24.192 -63.873 1.00 30.08 103 ARG A CA 1
ATOM 786 C C . ARG A 1 103 ? 23.581 -25.053 -65.125 1.00 30.08 103 ARG A C 1
ATOM 788 O O . ARG A 1 103 ? 22.902 -26.072 -65.204 1.00 30.08 103 ARG A O 1
ATOM 795 N N . ARG A 1 104 ? 24.557 -24.698 -65.978 1.00 29.91 104 ARG A N 1
ATOM 796 C CA . ARG A 1 104 ? 24.831 -25.286 -67.312 1.00 29.91 104 ARG A CA 1
ATOM 797 C C . ARG A 1 104 ? 23.758 -24.920 -68.354 1.00 29.91 104 ARG A C 1
ATOM 799 O O . ARG A 1 104 ? 22.580 -24.943 -68.026 1.00 29.91 104 ARG A O 1
ATOM 806 N N . ASP A 1 105 ? 24.081 -24.492 -69.577 1.00 29.91 105 ASP A N 1
ATOM 807 C CA . ASP A 1 105 ? 25.372 -24.209 -70.252 1.00 29.91 105 ASP A CA 1
ATOM 808 C C . ASP A 1 105 ? 25.268 -22.852 -71.001 1.00 29.91 105 ASP A C 1
ATOM 810 O O . ASP A 1 105 ? 24.167 -22.341 -71.177 1.00 29.91 105 ASP A O 1
ATOM 814 N N . GLY A 1 106 ? 26.324 -22.167 -71.459 1.00 26.12 106 GLY A N 1
ATOM 815 C CA . GLY A 1 106 ? 27.768 -22.422 -71.363 1.00 26.12 106 GLY A CA 1
ATOM 816 C C . GLY A 1 106 ? 28.495 -22.078 -72.675 1.00 26.12 106 GLY A C 1
ATOM 817 O O . GLY A 1 106 ? 28.398 -22.845 -73.626 1.00 26.12 106 GLY A O 1
ATOM 818 N N . LEU A 1 107 ? 29.227 -20.951 -72.749 1.00 26.41 107 LEU A N 1
ATOM 819 C CA . LEU A 1 107 ? 30.042 -20.590 -73.928 1.00 26.41 107 LEU A CA 1
ATOM 820 C C . LEU A 1 107 ? 31.149 -19.550 -73.624 1.00 26.41 107 LEU A C 1
ATOM 822 O O . LEU A 1 107 ? 30.883 -18.524 -73.011 1.00 26.41 107 LEU A O 1
ATOM 826 N N . ALA A 1 108 ? 32.364 -19.850 -74.102 1.00 27.28 108 ALA A N 1
ATOM 827 C CA . ALA A 1 108 ? 33.534 -18.988 -74.363 1.00 27.28 108 ALA A CA 1
ATOM 828 C C . ALA A 1 108 ? 34.002 -17.926 -73.327 1.00 27.28 108 ALA A C 1
ATOM 830 O O . ALA A 1 108 ? 33.463 -16.827 -73.227 1.00 27.28 108 ALA A O 1
ATOM 831 N N . LEU A 1 109 ? 35.169 -18.190 -72.721 1.00 27.48 109 LEU A N 1
ATOM 832 C CA . LEU A 1 109 ? 36.156 -17.160 -72.352 1.00 27.48 109 LEU A CA 1
ATOM 833 C C . LEU A 1 109 ? 37.118 -16.912 -73.531 1.00 27.48 109 LEU A C 1
ATOM 835 O O . LEU A 1 109 ? 37.450 -17.865 -74.238 1.00 27.48 109 LEU A O 1
ATOM 839 N N . PRO A 1 110 ? 37.697 -15.707 -73.643 1.00 28.38 110 PRO A N 1
ATOM 840 C CA . PRO A 1 110 ? 39.093 -15.534 -74.041 1.00 28.38 110 PRO A CA 1
ATOM 841 C C . PRO A 1 110 ? 39.961 -15.075 -72.852 1.00 28.38 110 PRO A C 1
ATOM 843 O O . PRO A 1 110 ? 39.480 -14.457 -71.904 1.00 28.38 110 PRO A O 1
ATOM 846 N N . THR A 1 111 ? 41.251 -15.407 -72.890 1.00 29.30 111 THR A N 1
ATOM 847 C CA . THR A 1 111 ? 42.222 -15.218 -71.795 1.00 29.30 111 THR A CA 1
ATOM 848 C C . THR A 1 111 ? 43.287 -14.153 -72.111 1.00 29.30 111 THR A C 1
ATOM 850 O O . THR A 1 111 ? 43.370 -13.658 -73.232 1.00 29.30 111 THR A O 1
ATOM 853 N N . THR A 1 112 ? 44.174 -13.910 -71.130 1.00 28.38 112 THR A N 1
ATOM 854 C CA . THR A 1 112 ? 45.436 -13.125 -71.168 1.00 28.38 112 THR A CA 1
ATOM 855 C C . THR A 1 112 ? 45.325 -11.613 -70.921 1.00 28.38 112 THR A C 1
ATOM 857 O O . THR A 1 112 ? 44.324 -10.991 -71.256 1.00 28.38 112 THR A O 1
ATOM 860 N N . GLY A 1 113 ? 46.365 -11.029 -70.297 1.00 24.81 113 GLY A N 1
ATOM 861 C CA . GLY A 1 113 ? 46.467 -9.577 -70.071 1.00 24.81 113 GLY A CA 1
ATOM 862 C C . GLY A 1 113 ? 46.933 -9.124 -68.678 1.00 24.81 113 GLY A C 1
ATOM 863 O O . GLY A 1 113 ? 46.261 -8.313 -68.051 1.00 24.81 113 GLY A O 1
ATOM 864 N N . SER A 1 114 ? 48.077 -9.601 -68.178 1.00 28.11 114 SER A N 1
ATOM 865 C CA . SER A 1 114 ? 48.744 -8.998 -67.010 1.00 28.11 114 SER A CA 1
ATOM 866 C C . SER A 1 114 ? 49.657 -7.840 -67.435 1.00 28.11 114 SER A C 1
ATOM 868 O O . SER A 1 114 ? 50.607 -8.101 -68.165 1.00 28.11 114 SER A O 1
ATOM 870 N N . TRP A 1 115 ? 49.440 -6.618 -66.939 1.00 23.83 115 TRP A N 1
ATOM 871 C CA . TRP A 1 115 ? 50.439 -5.530 -66.878 1.00 23.83 115 TRP A CA 1
ATOM 872 C C . TRP A 1 115 ? 50.115 -4.580 -65.708 1.00 23.83 115 TRP A C 1
ATOM 874 O O . TRP A 1 115 ? 49.035 -4.662 -65.123 1.00 23.83 115 TRP A O 1
ATOM 884 N N . ALA A 1 116 ? 51.076 -3.743 -65.311 1.00 24.81 116 ALA A N 1
ATOM 885 C CA . ALA A 1 116 ? 51.075 -3.028 -64.031 1.00 24.81 116 ALA A CA 1
ATOM 886 C C . ALA A 1 116 ? 50.801 -1.512 -64.137 1.00 24.81 116 ALA A C 1
ATOM 888 O O . ALA A 1 116 ? 50.914 -0.931 -65.208 1.00 24.81 116 ALA A O 1
ATOM 889 N N . ALA A 1 117 ? 50.506 -0.915 -62.974 1.00 27.72 117 ALA A N 1
ATOM 890 C CA . ALA A 1 117 ? 50.712 0.485 -62.568 1.00 27.72 117 ALA A CA 1
ATOM 891 C C . ALA A 1 117 ? 50.420 1.629 -63.570 1.00 27.72 117 ALA A C 1
ATOM 893 O O . ALA A 1 117 ? 51.194 1.876 -64.489 1.00 27.72 117 ALA A O 1
ATOM 894 N N . ASN A 1 118 ? 49.423 2.469 -63.249 1.00 25.39 118 ASN A N 1
ATOM 895 C CA . ASN A 1 118 ? 49.685 3.852 -62.804 1.00 25.39 118 ASN A CA 1
ATOM 896 C C . ASN A 1 118 ? 48.415 4.599 -62.341 1.00 25.39 118 ASN A C 1
ATOM 898 O O . ASN A 1 118 ? 47.286 4.235 -62.662 1.00 25.39 118 ASN A O 1
ATOM 902 N N . THR A 1 119 ? 48.641 5.650 -61.556 1.00 26.89 119 THR A N 1
ATOM 903 C CA . THR A 1 119 ? 47.705 6.703 -61.116 1.00 26.89 119 THR A CA 1
ATOM 904 C C . THR A 1 119 ? 47.783 7.925 -62.066 1.00 26.89 119 THR A C 1
ATOM 906 O O . THR A 1 119 ? 48.585 7.891 -63.000 1.00 26.89 119 THR A O 1
ATOM 909 N N . PRO A 1 120 ? 47.093 9.064 -61.824 1.00 41.53 120 PRO A N 1
ATOM 910 C CA . PRO A 1 120 ? 45.732 9.269 -61.297 1.00 41.53 120 PRO A CA 1
ATOM 911 C C . PRO A 1 120 ? 44.929 10.317 -62.114 1.00 41.53 120 PRO A C 1
ATOM 913 O O . PRO A 1 120 ? 45.316 11.481 -62.135 1.00 41.53 120 PRO A O 1
ATOM 916 N N . GLU A 1 121 ? 43.747 10.006 -62.670 1.00 25.81 121 GLU A N 1
ATOM 917 C CA . GLU A 1 121 ? 42.870 11.088 -63.174 1.00 25.81 121 GLU A CA 1
ATOM 918 C C . GLU A 1 121 ? 41.390 10.698 -63.357 1.00 25.81 121 GLU A C 1
ATOM 920 O O . GLU A 1 121 ? 41.075 9.876 -64.213 1.00 25.81 121 GLU A O 1
ATOM 925 N N . ARG A 1 122 ? 40.480 11.324 -62.583 1.00 26.73 122 ARG A N 1
ATOM 926 C CA . ARG A 1 122 ? 39.047 11.561 -62.911 1.00 26.73 122 ARG A CA 1
ATOM 927 C C . ARG A 1 122 ? 38.468 12.739 -62.104 1.00 26.73 122 ARG A C 1
ATOM 929 O O . ARG A 1 122 ? 37.538 12.576 -61.320 1.00 26.73 122 ARG A O 1
ATOM 936 N N . HIS A 1 123 ? 38.994 13.945 -62.316 1.00 27.53 123 HIS A N 1
ATOM 937 C CA . HIS A 1 123 ? 38.226 15.167 -62.032 1.00 27.53 123 HIS A CA 1
ATOM 938 C C . HIS A 1 123 ? 37.285 15.489 -63.209 1.00 27.53 123 HIS A C 1
ATOM 940 O O . HIS A 1 123 ? 37.538 15.072 -64.335 1.00 27.53 123 HIS A O 1
ATOM 946 N N . ARG A 1 124 ? 36.229 16.274 -62.941 1.00 30.14 124 ARG A N 1
ATOM 947 C CA . ARG A 1 124 ? 35.172 16.709 -63.882 1.00 30.14 124 ARG A CA 1
ATOM 948 C C . ARG A 1 124 ? 34.323 15.588 -64.506 1.00 30.14 124 ARG A C 1
ATOM 950 O O . ARG A 1 124 ? 34.585 15.116 -65.605 1.00 30.14 124 ARG A O 1
ATOM 957 N N . LEU A 1 125 ? 33.163 15.357 -63.898 1.00 29.14 125 LEU A N 1
ATOM 958 C CA . LEU A 1 125 ? 31.901 15.948 -64.376 1.00 29.14 125 LEU A CA 1
ATOM 959 C C . LEU A 1 125 ? 30.950 16.123 -63.171 1.00 29.14 125 LEU A C 1
ATOM 961 O O . LEU A 1 125 ? 31.237 15.578 -62.111 1.00 29.14 125 LEU A O 1
ATOM 965 N N . LEU A 1 126 ? 29.865 16.895 -63.334 1.00 26.48 126 LEU A N 1
ATOM 966 C CA . LEU A 1 126 ? 28.917 17.336 -62.284 1.00 26.48 126 LEU A CA 1
ATOM 967 C C . LEU A 1 126 ? 29.440 18.421 -61.319 1.00 26.48 126 LEU A C 1
ATOM 969 O O . LEU A 1 126 ? 29.697 18.193 -60.141 1.00 26.48 126 LEU A O 1
ATOM 973 N N . SER A 1 127 ? 29.499 19.653 -61.827 1.00 30.05 127 SER A N 1
ATOM 974 C CA . SER A 1 127 ? 29.317 20.872 -61.025 1.00 30.05 127 SER A CA 1
ATOM 975 C C . SER A 1 127 ? 27.861 21.359 -61.122 1.00 30.05 127 SER A C 1
ATOM 977 O O . SER A 1 127 ? 27.162 20.988 -62.060 1.00 30.05 127 SER A O 1
ATOM 979 N N . THR A 1 128 ? 27.448 22.233 -60.196 1.00 30.78 128 THR A N 1
ATOM 980 C CA . THR A 1 128 ? 26.154 22.958 -60.156 1.00 30.78 128 THR A CA 1
ATOM 981 C C . THR A 1 128 ? 24.882 22.104 -60.043 1.00 30.78 128 THR A C 1
ATOM 983 O O . THR A 1 128 ? 24.124 21.960 -60.999 1.00 30.78 128 THR A O 1
ATOM 986 N N . ILE A 1 129 ? 24.582 21.669 -58.817 1.00 29.08 129 ILE A N 1
ATOM 987 C CA . ILE A 1 129 ? 23.202 21.684 -58.300 1.00 29.08 129 ILE A CA 1
ATOM 988 C C . ILE A 1 129 ? 23.059 23.010 -57.519 1.00 29.08 129 ILE A C 1
ATOM 990 O O . ILE A 1 129 ? 24.005 23.365 -56.809 1.00 29.08 129 ILE A O 1
ATOM 994 N N . PRO A 1 130 ? 21.962 23.783 -57.648 1.00 29.19 130 PRO A N 1
ATOM 995 C CA . PRO A 1 130 ? 21.737 24.965 -56.810 1.00 29.19 130 PRO A CA 1
ATOM 996 C C . PRO A 1 130 ? 21.597 24.584 -55.325 1.00 29.19 130 PRO A C 1
ATOM 998 O O . PRO A 1 130 ? 21.162 23.467 -55.038 1.00 29.19 130 PRO A O 1
ATOM 1001 N N . PRO A 1 131 ? 21.891 25.484 -54.368 1.00 32.62 131 PRO A N 1
ATOM 1002 C CA . PRO A 1 131 ? 21.530 25.243 -52.976 1.00 32.62 131 PRO A CA 1
ATOM 1003 C C . PRO A 1 131 ? 20.007 25.093 -52.874 1.00 32.62 131 PRO A C 1
ATOM 1005 O O . PRO A 1 131 ? 19.260 26.001 -53.245 1.00 32.62 131 PRO A O 1
ATOM 1008 N N . ALA A 1 132 ? 19.545 23.937 -52.400 1.00 31.11 132 ALA A N 1
ATOM 1009 C CA . ALA A 1 132 ? 18.135 23.740 -52.099 1.00 31.11 132 ALA A CA 1
ATOM 1010 C C . ALA A 1 132 ? 17.726 24.676 -50.953 1.00 31.11 132 ALA A C 1
ATOM 1012 O O . ALA A 1 132 ? 18.464 24.827 -49.978 1.00 31.11 132 ALA A O 1
ATOM 1013 N N . ALA A 1 133 ? 16.547 25.293 -51.058 1.00 32.12 133 ALA A N 1
ATOM 1014 C CA . ALA A 1 133 ? 15.949 25.975 -49.916 1.00 32.12 133 ALA A CA 1
ATOM 1015 C C . ALA A 1 133 ? 15.695 24.949 -48.790 1.00 32.12 133 ALA A C 1
ATOM 1017 O O . ALA A 1 133 ? 15.324 23.810 -49.097 1.00 32.12 133 ALA A O 1
ATOM 1018 N N . PRO A 1 134 ? 15.898 25.311 -47.509 1.00 33.62 134 PRO A N 1
ATOM 1019 C CA . PRO A 1 134 ? 15.714 24.378 -46.403 1.00 33.62 134 PRO A CA 1
ATOM 1020 C C . PRO A 1 134 ? 14.256 23.880 -46.345 1.00 33.62 134 PRO A C 1
ATOM 1022 O O . PRO A 1 134 ? 13.333 24.672 -46.562 1.00 33.62 134 PRO A O 1
ATOM 1025 N N . PRO A 1 135 ? 14.020 22.583 -46.068 1.00 32.44 135 PRO A N 1
ATOM 1026 C CA . PRO A 1 135 ? 12.675 22.023 -46.015 1.00 32.44 135 PRO A CA 1
ATOM 1027 C C . PRO A 1 135 ? 11.896 22.593 -44.823 1.00 32.44 135 PRO A C 1
ATOM 1029 O O . PRO A 1 135 ? 12.326 22.497 -43.677 1.00 32.44 135 PRO A O 1
ATOM 1032 N N . THR A 1 136 ? 10.720 23.163 -45.081 1.00 31.83 136 THR A N 1
ATOM 1033 C CA . THR A 1 136 ? 9.885 23.838 -44.071 1.00 31.83 136 THR A CA 1
ATOM 1034 C C . THR A 1 136 ? 9.003 22.858 -43.288 1.00 31.83 136 THR A C 1
ATOM 1036 O O . THR A 1 136 ? 7.782 23.011 -43.231 1.00 31.83 136 THR A O 1
ATOM 1039 N N . THR A 1 137 ? 9.608 21.812 -42.730 1.00 33.53 137 THR A N 1
ATOM 1040 C CA . THR A 1 137 ? 8.941 20.814 -41.884 1.00 33.53 137 THR A CA 1
ATOM 1041 C C . THR A 1 137 ? 9.690 20.677 -40.564 1.00 33.53 137 THR A C 1
ATOM 1043 O O . THR A 1 137 ? 10.762 20.079 -40.537 1.00 33.53 137 THR A O 1
ATOM 1046 N N . ASN A 1 138 ? 9.115 21.199 -39.476 1.00 44.38 138 ASN A N 1
ATOM 1047 C CA . ASN A 1 138 ? 9.683 21.155 -38.122 1.00 44.38 138 ASN A CA 1
ATOM 1048 C C . ASN A 1 138 ? 9.617 19.732 -37.528 1.00 44.38 138 ASN A C 1
ATOM 1050 O O . ASN A 1 138 ? 8.842 19.444 -36.613 1.00 44.38 138 ASN A O 1
ATOM 1054 N N . THR A 1 139 ? 10.394 18.809 -38.090 1.00 61.47 139 THR A N 1
ATOM 1055 C CA . THR A 1 139 ? 10.559 17.441 -37.597 1.00 61.47 139 THR A CA 1
ATOM 1056 C C . THR A 1 139 ? 11.810 17.364 -36.734 1.00 61.47 139 THR A C 1
ATOM 1058 O O . THR A 1 139 ? 12.916 17.246 -37.260 1.00 61.47 139 THR A O 1
ATOM 1061 N N . VAL A 1 140 ? 11.627 17.408 -35.411 1.00 77.00 140 VAL A N 1
ATOM 1062 C CA . VAL A 1 140 ? 12.720 17.244 -34.442 1.00 77.00 140 VAL A CA 1
ATOM 1063 C C . VAL A 1 140 ? 13.418 15.903 -34.676 1.00 77.00 140 VAL A C 1
ATOM 1065 O O . VAL A 1 140 ? 12.814 14.838 -34.536 1.00 77.00 140 VAL A O 1
ATOM 1068 N N . THR A 1 141 ? 14.698 15.963 -35.025 1.00 83.44 141 THR A N 1
ATOM 1069 C CA . THR A 1 141 ? 15.541 14.798 -35.288 1.00 83.44 141 THR A CA 1
ATOM 1070 C C . THR A 1 141 ? 15.954 14.159 -33.968 1.00 83.44 141 THR A C 1
ATOM 1072 O O . THR A 1 141 ? 16.517 14.822 -33.098 1.00 83.44 141 THR A O 1
ATOM 1075 N N . VAL A 1 142 ? 15.690 12.864 -33.803 1.00 84.31 142 VAL A N 1
ATOM 1076 C CA . VAL A 1 142 ? 16.175 12.109 -32.641 1.00 84.31 142 VAL A CA 1
ATOM 1077 C C . VAL A 1 142 ? 17.585 11.606 -32.934 1.00 84.31 142 VAL A C 1
ATOM 1079 O O . VAL A 1 142 ? 17.798 10.980 -33.966 1.00 84.31 142 VAL A O 1
ATOM 1082 N N . VAL A 1 143 ? 18.519 11.878 -32.024 1.00 91.12 143 VAL A N 1
ATOM 1083 C CA . VAL A 1 143 ? 19.919 11.434 -32.086 1.00 91.12 143 VAL A CA 1
ATOM 1084 C C . VAL A 1 143 ? 20.194 10.529 -30.892 1.00 91.12 143 VAL A C 1
ATOM 1086 O O . VAL A 1 143 ? 19.908 10.902 -29.748 1.00 91.12 143 VAL A O 1
ATOM 1089 N N . ASP A 1 144 ? 20.749 9.346 -31.140 1.00 94.12 144 ASP A N 1
ATOM 1090 C CA . ASP A 1 144 ? 20.953 8.338 -30.106 1.00 94.12 144 ASP A CA 1
ATOM 1091 C C . ASP A 1 144 ? 22.307 8.513 -29.411 1.00 94.12 144 ASP A C 1
ATOM 1093 O O . ASP A 1 144 ? 23.370 8.453 -30.025 1.00 94.12 144 ASP A O 1
ATOM 1097 N N . VAL A 1 145 ? 22.278 8.719 -28.092 1.00 96.44 145 VAL A N 1
ATOM 1098 C CA . VAL A 1 145 ? 23.480 8.909 -27.271 1.00 96.44 145 VAL A CA 1
ATOM 1099 C C . VAL A 1 145 ? 23.685 7.741 -26.310 1.00 96.44 145 VAL A C 1
ATOM 1101 O O . VAL A 1 145 ? 22.768 7.293 -25.616 1.00 96.44 145 VAL A O 1
ATOM 1104 N N . LEU A 1 146 ? 24.924 7.259 -26.250 1.00 96.94 146 LEU A N 1
ATOM 1105 C CA . LEU A 1 146 ? 25.426 6.392 -25.193 1.00 96.94 146 LEU A CA 1
ATOM 1106 C C . LEU A 1 146 ? 26.230 7.244 -24.214 1.00 96.94 146 LEU A C 1
ATOM 1108 O O . LEU A 1 146 ? 27.085 8.029 -24.626 1.00 96.94 146 LEU A O 1
ATOM 1112 N N . VAL A 1 147 ? 26.008 7.048 -22.915 1.00 98.19 147 VAL A N 1
ATOM 1113 C CA . VAL A 1 147 ? 26.850 7.658 -21.879 1.00 98.19 147 VAL A CA 1
ATOM 1114 C C . VAL A 1 147 ? 27.509 6.574 -21.030 1.00 98.19 147 VAL A C 1
ATOM 1116 O O . VAL A 1 147 ? 26.849 5.754 -20.388 1.00 98.19 147 VAL A O 1
ATOM 1119 N N . ALA A 1 148 ? 28.836 6.573 -21.036 1.00 96.94 148 ALA A N 1
ATOM 1120 C CA . ALA A 1 148 ? 29.670 5.792 -20.139 1.00 96.94 148 ALA A CA 1
ATOM 1121 C C . ALA A 1 148 ? 30.081 6.634 -18.924 1.00 96.94 148 ALA A C 1
ATOM 1123 O O . ALA A 1 148 ? 30.160 7.857 -19.012 1.00 96.94 148 ALA A O 1
ATOM 1124 N N . TYR A 1 149 ? 30.396 5.994 -17.803 1.00 97.81 149 TYR A N 1
ATOM 1125 C CA . TYR A 1 149 ? 31.006 6.658 -16.646 1.00 97.81 149 TYR A CA 1
ATOM 1126 C C . TYR A 1 149 ? 32.067 5.765 -15.991 1.00 97.81 149 TYR A C 1
ATOM 1128 O O . TYR A 1 149 ? 32.000 4.535 -16.086 1.00 97.81 149 TYR A O 1
ATOM 1136 N N . THR A 1 150 ? 33.059 6.377 -15.350 1.00 96.69 150 THR A N 1
ATOM 1137 C CA . THR A 1 150 ? 34.147 5.671 -14.656 1.00 96.69 150 THR A CA 1
ATOM 1138 C C . THR A 1 150 ? 33.745 5.208 -13.246 1.00 96.69 150 THR A C 1
ATOM 1140 O O . THR A 1 150 ? 32.807 5.753 -12.648 1.00 96.69 150 THR A O 1
ATOM 1143 N N . PRO A 1 151 ? 34.444 4.213 -12.665 1.00 96.62 151 PRO A N 1
ATOM 1144 C CA . PRO A 1 151 ? 34.282 3.842 -11.260 1.00 96.62 151 PRO A CA 1
ATOM 1145 C C . PRO A 1 151 ? 34.544 5.023 -10.317 1.00 96.62 151 PRO A C 1
ATOM 1147 O O . PRO A 1 151 ? 33.846 5.177 -9.315 1.00 96.62 151 PRO A O 1
ATOM 1150 N N . GLU A 1 152 ? 35.507 5.876 -10.664 1.00 95.81 152 GLU A N 1
ATOM 1151 C CA . GLU A 1 152 ? 35.853 7.125 -9.991 1.00 95.81 152 GLU A CA 1
ATOM 1152 C C . GLU A 1 152 ? 34.676 8.117 -10.013 1.00 95.81 152 GLU A C 1
ATOM 1154 O O . GLU A 1 152 ? 34.268 8.586 -8.949 1.00 95.81 152 GLU A O 1
ATOM 1159 N N . ALA A 1 153 ? 34.033 8.346 -11.167 1.00 96.12 153 ALA A N 1
ATOM 1160 C CA . ALA A 1 153 ? 32.838 9.193 -11.272 1.00 96.12 153 ALA A CA 1
ATOM 1161 C C . ALA A 1 153 ? 31.636 8.630 -10.488 1.00 96.12 153 ALA A C 1
ATOM 1163 O O . ALA A 1 153 ? 30.865 9.384 -9.891 1.00 96.12 153 ALA A O 1
ATOM 1164 N N . ARG A 1 154 ? 31.475 7.300 -10.412 1.00 96.94 154 ARG A N 1
ATOM 1165 C CA . ARG A 1 154 ? 30.474 6.692 -9.513 1.00 96.94 154 ARG A CA 1
ATOM 1166 C C . ARG A 1 154 ? 30.795 6.963 -8.040 1.00 96.94 154 ARG A C 1
ATOM 1168 O O . ARG A 1 154 ? 29.875 7.200 -7.260 1.00 96.94 154 ARG A O 1
ATOM 1175 N N . ILE A 1 155 ? 32.068 6.905 -7.646 1.00 95.56 155 ILE A N 1
ATOM 1176 C CA . ILE A 1 155 ? 32.499 7.187 -6.268 1.00 95.56 155 ILE A CA 1
ATOM 1177 C C . ILE A 1 155 ? 32.268 8.666 -5.929 1.00 95.56 155 ILE A C 1
ATOM 1179 O O . ILE A 1 155 ? 31.694 8.952 -4.881 1.00 95.56 155 ILE A O 1
ATOM 1183 N N . GLY A 1 156 ? 32.606 9.594 -6.830 1.00 93.81 156 GLY A N 1
ATOM 1184 C CA . GLY A 1 156 ? 32.340 11.028 -6.664 1.00 93.81 156 GLY A CA 1
ATOM 1185 C C . GLY A 1 156 ? 30.851 11.395 -6.621 1.00 93.81 156 GLY A C 1
ATOM 1186 O O . GLY A 1 156 ? 30.469 12.353 -5.953 1.00 93.81 156 GLY A O 1
ATOM 1187 N N . ALA A 1 157 ? 29.986 10.602 -7.262 1.00 94.69 157 ALA A N 1
ATOM 1188 C CA . ALA A 1 157 ? 28.531 10.713 -7.132 1.00 94.69 157 ALA A CA 1
ATOM 1189 C C . ALA A 1 157 ? 27.958 10.068 -5.851 1.00 94.69 157 ALA A C 1
ATOM 1191 O O . ALA A 1 157 ? 26.768 10.218 -5.570 1.00 94.69 157 ALA A O 1
ATOM 1192 N N . GLY A 1 158 ? 28.754 9.304 -5.098 1.00 96.62 158 GLY A N 1
ATOM 1193 C CA . GLY A 1 158 ? 28.348 8.579 -3.888 1.00 96.62 158 GLY A CA 1
ATOM 1194 C C . GLY A 1 158 ? 27.612 7.250 -4.123 1.00 96.62 158 GLY A C 1
ATOM 1195 O O . GLY A 1 158 ? 27.740 6.341 -3.305 1.00 96.62 158 GLY A O 1
ATOM 1196 N N . SER A 1 159 ? 26.880 7.083 -5.230 1.00 94.56 159 SER A N 1
ATOM 1197 C CA . SER A 1 159 ? 26.254 5.802 -5.602 1.00 94.56 159 SER A CA 1
ATOM 1198 C C . SER A 1 159 ? 26.096 5.641 -7.117 1.00 94.56 159 SER A C 1
ATOM 1200 O O . SER A 1 159 ? 26.210 6.602 -7.881 1.00 94.56 159 SER A O 1
ATOM 1202 N N . LYS A 1 160 ? 25.795 4.411 -7.556 1.00 94.06 160 LYS A N 1
ATOM 1203 C CA . LYS A 1 160 ? 25.491 4.099 -8.959 1.00 94.06 160 LYS A CA 1
ATOM 1204 C C . LYS A 1 160 ? 24.227 4.831 -9.434 1.00 94.06 160 LYS A C 1
ATOM 1206 O O . LYS A 1 160 ? 24.195 5.423 -10.508 1.00 94.06 160 LYS A O 1
ATOM 1211 N N . GLU A 1 161 ? 23.193 4.811 -8.611 1.00 94.81 161 GLU A N 1
ATOM 1212 C CA . GLU A 1 161 ? 21.886 5.417 -8.858 1.00 94.81 161 GLU A CA 1
ATOM 1213 C C . GLU A 1 161 ? 22.017 6.944 -8.952 1.00 94.81 161 GLU A C 1
ATOM 1215 O O . GLU A 1 161 ? 21.364 7.568 -9.788 1.00 94.81 161 GLU A O 1
ATOM 1220 N N . SER A 1 162 ? 22.912 7.530 -8.150 1.00 95.00 162 SER A N 1
ATOM 1221 C CA . SER A 1 162 ? 23.250 8.955 -8.163 1.00 95.00 162 SER A CA 1
ATOM 1222 C C . SER A 1 162 ? 23.927 9.391 -9.472 1.00 95.00 162 SER A C 1
ATOM 1224 O O . SER A 1 162 ? 23.448 10.327 -10.123 1.00 95.00 162 SER A O 1
ATOM 1226 N N . ILE A 1 163 ? 24.978 8.687 -9.929 1.00 97.00 163 ILE A N 1
ATOM 1227 C CA . ILE A 1 163 ? 25.637 9.010 -11.212 1.00 97.00 163 ILE A CA 1
ATOM 1228 C C . ILE A 1 163 ? 24.689 8.792 -12.398 1.00 97.00 163 ILE A C 1
ATOM 1230 O O . ILE A 1 163 ? 24.562 9.666 -13.255 1.00 97.00 163 ILE A O 1
ATOM 1234 N N . GLU A 1 164 ? 23.943 7.683 -12.417 1.00 97.25 164 GLU A N 1
ATOM 1235 C CA . GLU A 1 164 ? 22.977 7.414 -13.484 1.00 97.25 164 GLU A CA 1
ATOM 1236 C C . GLU A 1 164 ? 21.844 8.454 -13.535 1.00 97.25 164 GLU A C 1
ATOM 1238 O O . GLU A 1 164 ? 21.391 8.808 -14.625 1.00 97.25 164 GLU A O 1
ATOM 1243 N N . SER A 1 165 ? 21.372 8.946 -12.385 1.00 92.94 165 SER A N 1
ATOM 1244 C CA . SER A 1 165 ? 20.335 9.989 -12.323 1.00 92.94 165 SER A CA 1
ATOM 1245 C C . SER A 1 165 ? 20.871 11.353 -12.754 1.00 92.94 165 SER A C 1
ATOM 1247 O O . SER A 1 165 ? 20.200 12.060 -13.503 1.00 92.94 165 SER A O 1
ATOM 1249 N N . SER A 1 166 ? 22.105 11.686 -12.363 1.00 95.75 166 SER A N 1
ATOM 1250 C CA . SER A 1 166 ? 22.792 12.912 -12.792 1.00 95.75 166 SER A CA 1
ATOM 1251 C C . SER A 1 166 ? 22.962 12.955 -14.314 1.00 95.75 166 SER A C 1
ATOM 1253 O O . SER A 1 166 ? 22.666 13.966 -14.942 1.00 95.75 166 SER A O 1
ATOM 1255 N N . ILE A 1 167 ? 23.342 11.832 -14.933 1.00 97.62 167 ILE A N 1
ATOM 1256 C CA . ILE A 1 167 ? 23.463 11.714 -16.394 1.00 97.62 167 ILE A CA 1
ATOM 1257 C C . ILE A 1 167 ? 22.101 11.856 -17.092 1.00 97.62 167 ILE A C 1
ATOM 1259 O O . ILE A 1 167 ? 21.991 12.574 -18.086 1.00 97.62 167 ILE A O 1
ATOM 1263 N N . LYS A 1 168 ? 21.044 11.218 -16.569 1.00 95.12 1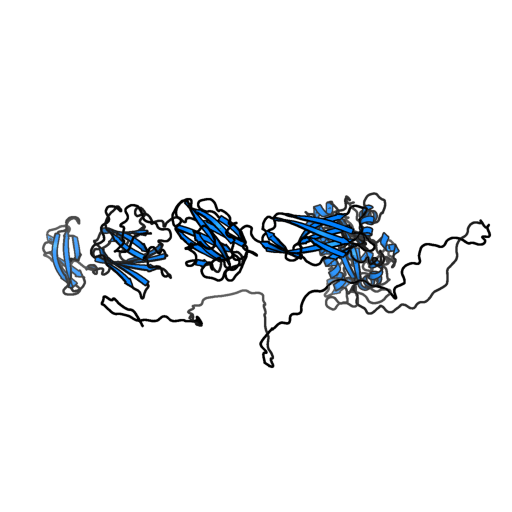68 LYS A N 1
ATOM 1264 C CA . LYS A 1 168 ? 19.676 11.356 -17.108 1.00 95.12 168 LYS A CA 1
ATOM 1265 C C . LYS A 1 168 ? 19.200 12.816 -17.057 1.00 95.12 168 LYS A C 1
ATOM 1267 O O . LYS A 1 168 ? 18.564 13.275 -18.004 1.00 95.12 168 LYS A O 1
ATOM 1272 N N . LEU A 1 169 ? 19.548 13.551 -15.997 1.00 92.94 169 LEU A N 1
ATOM 1273 C CA . LEU A 1 169 ? 19.233 14.973 -15.857 1.00 92.94 169 LEU A CA 1
ATOM 1274 C C . LEU A 1 169 ? 20.060 15.856 -16.810 1.00 92.94 169 LEU A C 1
ATOM 1276 O O . LEU A 1 169 ? 19.484 16.737 -17.437 1.00 92.94 169 LEU A O 1
ATOM 1280 N N . ALA A 1 170 ? 21.351 15.578 -17.017 1.00 96.06 170 ALA A N 1
ATOM 1281 C CA . ALA A 1 170 ? 22.188 16.310 -17.978 1.00 96.06 170 ALA A CA 1
ATOM 1282 C C . ALA A 1 170 ? 21.696 16.161 -19.432 1.00 96.06 170 ALA A C 1
ATOM 1284 O O . ALA A 1 170 ? 21.661 17.128 -20.192 1.00 96.06 170 ALA A O 1
ATOM 1285 N N . VAL A 1 171 ? 21.220 14.968 -19.811 1.00 96.38 171 VAL A N 1
ATOM 1286 C CA . VAL A 1 171 ? 20.571 14.745 -21.117 1.00 96.38 171 VAL A CA 1
ATOM 1287 C C . VAL A 1 171 ? 19.238 15.506 -21.220 1.00 96.38 171 VAL A C 1
ATOM 1289 O O . VAL A 1 171 ? 18.879 15.969 -22.304 1.00 96.38 171 VAL A O 1
ATOM 1292 N N . ALA A 1 172 ? 18.496 15.686 -20.123 1.00 90.38 172 ALA A N 1
ATOM 1293 C CA . ALA A 1 172 ? 17.282 16.510 -20.106 1.00 90.38 172 ALA A CA 1
ATOM 1294 C C . ALA A 1 172 ? 17.590 18.022 -20.180 1.00 90.38 172 ALA A C 1
ATOM 1296 O O . ALA A 1 172 ? 16.907 18.749 -20.903 1.00 90.38 172 ALA A O 1
ATOM 1297 N N . GLU A 1 173 ? 18.645 18.483 -19.504 1.00 95.19 173 GLU A N 1
ATOM 1298 C CA . GLU A 1 173 ? 19.161 19.856 -19.577 1.00 95.19 173 GLU A CA 1
ATOM 1299 C C . GLU A 1 173 ? 19.601 20.196 -21.011 1.00 95.19 173 GLU A C 1
ATOM 1301 O O . GLU A 1 173 ? 19.126 21.176 -21.582 1.00 95.19 173 GLU A O 1
ATOM 1306 N N . ALA A 1 174 ? 20.388 19.327 -21.655 1.00 95.81 174 ALA A N 1
ATOM 1307 C CA . ALA A 1 174 ? 20.797 19.490 -23.053 1.00 95.81 174 ALA A CA 1
ATOM 1308 C C . ALA A 1 174 ? 19.610 19.570 -24.024 1.00 95.81 174 ALA A C 1
ATOM 1310 O O . ALA A 1 174 ? 19.555 20.458 -24.872 1.00 95.81 174 ALA A O 1
ATOM 1311 N N . ASN A 1 175 ? 18.621 18.685 -23.866 1.00 94.56 175 ASN A N 1
ATOM 1312 C CA . ASN A 1 175 ? 17.380 18.735 -24.644 1.00 94.56 175 ASN A CA 1
ATOM 1313 C C . ASN A 1 175 ? 16.599 20.044 -24.433 1.00 94.56 175 ASN A C 1
ATOM 1315 O O . ASN A 1 175 ? 15.979 20.540 -25.371 1.00 94.56 175 ASN A O 1
ATOM 1319 N N . THR A 1 176 ? 16.651 20.617 -23.228 1.00 91.12 176 THR A N 1
ATOM 1320 C CA . THR A 1 176 ? 16.036 21.918 -22.924 1.00 91.12 176 THR A CA 1
ATOM 1321 C C . THR A 1 176 ? 16.785 23.050 -23.630 1.00 91.12 176 THR A C 1
ATOM 1323 O O . THR A 1 176 ? 16.151 23.908 -24.236 1.00 91.12 176 THR A O 1
ATOM 1326 N N . VAL A 1 177 ? 18.124 23.022 -23.641 1.00 95.00 177 VAL A N 1
ATOM 1327 C CA . VAL A 1 177 ? 18.947 23.998 -24.377 1.00 95.00 177 VAL A CA 1
ATOM 1328 C C . VAL A 1 177 ? 18.693 23.925 -25.885 1.00 95.00 177 VAL A C 1
ATOM 1330 O O . VAL A 1 177 ? 18.485 24.968 -26.505 1.00 95.00 177 VAL A O 1
ATOM 1333 N N . TYR A 1 178 ? 18.624 22.732 -26.488 1.00 94.94 178 TYR A N 1
ATOM 1334 C CA . TYR A 1 178 ? 18.275 22.603 -27.910 1.00 94.94 178 TYR A CA 1
ATOM 1335 C C . TYR A 1 178 ? 16.878 23.172 -28.207 1.00 94.94 178 TYR A C 1
ATOM 1337 O O . TYR A 1 178 ? 16.743 24.029 -29.082 1.00 94.94 178 TYR A O 1
ATOM 1345 N N . GLN A 1 179 ? 15.865 22.802 -27.414 1.00 90.44 179 GLN A N 1
ATOM 1346 C CA . GLN A 1 179 ? 14.497 23.310 -27.563 1.00 90.44 179 GLN A CA 1
ATOM 1347 C C . GLN A 1 179 ? 14.413 24.842 -27.428 1.00 90.44 179 GLN A C 1
ATOM 1349 O O . GLN A 1 179 ? 13.790 25.497 -28.264 1.00 90.44 179 GLN A O 1
ATOM 1354 N N . ASN A 1 180 ? 15.071 25.421 -26.418 1.00 91.12 180 ASN A N 1
ATOM 1355 C CA . ASN A 1 180 ? 15.165 26.872 -26.211 1.00 91.12 180 ASN A CA 1
ATOM 1356 C C . ASN A 1 180 ? 15.779 27.595 -27.421 1.00 91.12 180 ASN A C 1
ATOM 1358 O O . ASN A 1 180 ? 15.389 28.714 -27.743 1.00 91.12 180 ASN A O 1
ATOM 1362 N N . SER A 1 181 ? 16.732 26.949 -28.094 1.00 94.12 181 SER A N 1
ATOM 1363 C CA . SER A 1 181 ? 17.508 27.514 -29.205 1.00 94.12 181 SER A CA 1
ATOM 1364 C C . SER A 1 181 ? 16.839 27.372 -30.575 1.00 94.12 181 SER A C 1
ATOM 1366 O O . SER A 1 181 ? 17.439 27.771 -31.572 1.00 94.12 181 SER A O 1
ATOM 1368 N N . GLN A 1 182 ? 15.644 26.768 -30.647 1.00 90.19 182 GLN A N 1
ATOM 1369 C CA . GLN A 1 182 ? 15.046 26.259 -31.893 1.00 90.19 182 GLN A CA 1
ATOM 1370 C C . GLN A 1 182 ? 16.013 25.346 -32.673 1.00 90.19 182 GLN A C 1
ATOM 1372 O O . GLN A 1 182 ? 16.049 25.335 -33.905 1.00 90.19 182 GLN A O 1
ATOM 1377 N N . ALA A 1 183 ? 16.811 24.566 -31.938 1.00 90.19 183 ALA A N 1
ATOM 1378 C CA . ALA A 1 183 ? 17.532 23.456 -32.523 1.00 90.19 183 ALA A CA 1
ATOM 1379 C C . ALA A 1 183 ? 16.585 22.244 -32.595 1.00 90.19 183 ALA A C 1
ATOM 1381 O O . ALA A 1 183 ? 16.145 21.731 -31.565 1.00 90.19 183 ALA A O 1
ATOM 1382 N N . ASP A 1 184 ? 16.269 21.786 -33.806 1.00 84.56 184 ASP A N 1
ATOM 1383 C CA . ASP A 1 184 ? 15.368 20.670 -34.116 1.00 84.56 184 ASP A CA 1
ATOM 1384 C C . ASP A 1 184 ? 16.046 19.308 -33.850 1.00 84.56 184 ASP A C 1
ATOM 1386 O O . ASP A 1 184 ? 16.016 18.395 -34.677 1.00 84.56 184 ASP A O 1
ATOM 1390 N N . VAL A 1 185 ? 16.675 19.162 -32.680 1.00 86.81 185 VAL A N 1
ATOM 1391 C CA . VAL A 1 185 ? 17.382 17.957 -32.226 1.00 86.81 185 VAL A CA 1
ATOM 1392 C C . VAL A 1 185 ? 16.901 17.540 -30.841 1.00 86.81 185 VAL A C 1
ATOM 1394 O O . VAL A 1 185 ? 16.734 18.362 -29.941 1.00 86.81 185 VAL A O 1
ATOM 1397 N N . ARG A 1 186 ? 16.733 16.228 -30.652 1.00 89.62 186 ARG A N 1
ATOM 1398 C CA . ARG A 1 186 ? 16.482 15.601 -29.355 1.00 89.62 186 ARG A CA 1
ATOM 1399 C C . ARG A 1 186 ? 17.451 14.446 -29.113 1.00 89.62 186 ARG A C 1
ATOM 1401 O O . ARG A 1 186 ? 17.400 13.436 -29.809 1.00 89.62 186 ARG A O 1
ATOM 1408 N N . LEU A 1 187 ? 18.266 14.550 -28.068 1.00 91.94 187 LEU A N 1
ATOM 1409 C CA . LEU A 1 187 ? 19.103 13.450 -27.589 1.00 91.94 187 LEU A CA 1
ATOM 1410 C C . LEU A 1 187 ? 18.240 12.384 -26.899 1.00 91.94 187 LEU A C 1
ATOM 1412 O O . LEU A 1 187 ? 17.509 12.690 -25.948 1.00 91.94 187 LEU A O 1
ATOM 1416 N N . ARG A 1 188 ? 18.364 11.124 -27.328 1.00 91.12 188 ARG A N 1
ATOM 1417 C CA . ARG A 1 188 ? 17.766 9.947 -26.681 1.00 91.12 188 ARG A CA 1
ATOM 1418 C C . ARG A 1 188 ? 18.870 9.073 -26.086 1.00 91.12 188 ARG A C 1
ATOM 1420 O O . ARG A 1 188 ? 19.709 8.541 -26.802 1.00 91.12 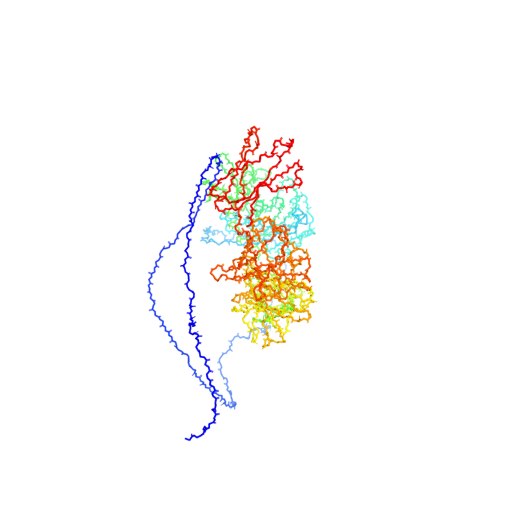188 ARG A O 1
ATOM 1427 N N . LEU A 1 189 ? 18.862 8.913 -24.763 1.00 91.50 189 LEU A N 1
ATOM 1428 C CA . LEU A 1 189 ? 19.812 8.055 -24.052 1.00 91.50 189 LEU A CA 1
ATOM 1429 C C . LEU A 1 189 ? 19.469 6.576 -24.299 1.00 91.50 189 LEU A C 1
ATOM 1431 O O . LEU A 1 189 ? 18.578 6.037 -23.644 1.00 91.50 189 LEU A O 1
ATOM 1435 N N . VAL A 1 190 ? 20.160 5.930 -25.242 1.00 87.81 190 VAL A N 1
ATOM 1436 C CA . VAL A 1 190 ? 19.921 4.518 -25.611 1.00 87.81 190 VAL A CA 1
ATOM 1437 C C . VAL A 1 190 ? 20.730 3.525 -24.780 1.00 87.81 190 VAL A C 1
ATOM 1439 O O . VAL A 1 190 ? 20.337 2.367 -24.647 1.00 87.81 190 VAL A O 1
ATOM 1442 N N . HIS A 1 191 ? 21.852 3.953 -24.194 1.00 89.69 191 HIS A N 1
ATOM 1443 C CA . HIS A 1 191 ? 22.645 3.102 -23.311 1.00 89.69 191 HIS A CA 1
ATOM 1444 C C . HIS A 1 191 ? 23.383 3.910 -22.239 1.00 89.69 191 HIS A C 1
ATOM 1446 O O . HIS A 1 191 ? 23.890 4.999 -22.501 1.00 89.69 191 HIS A O 1
ATOM 1452 N N . LEU A 1 192 ? 23.461 3.347 -21.034 1.00 91.81 192 LEU A N 1
ATOM 1453 C CA . LEU A 1 192 ? 24.054 3.966 -19.851 1.00 91.81 192 LEU A CA 1
ATOM 1454 C C . LEU A 1 192 ? 24.829 2.902 -19.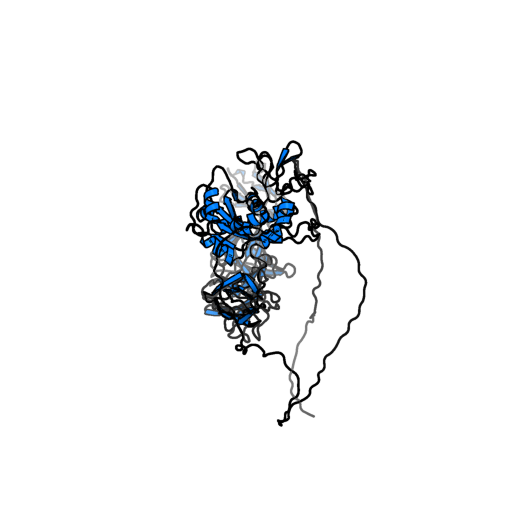070 1.00 91.81 192 LEU A C 1
ATOM 1456 O O . LEU A 1 192 ? 24.249 1.865 -18.738 1.00 91.81 192 LEU A O 1
ATOM 1460 N N . ARG A 1 193 ? 26.132 3.100 -18.817 1.00 91.56 193 ARG A N 1
ATOM 1461 C CA . ARG A 1 193 ? 26.952 2.036 -18.205 1.00 91.56 193 ARG A CA 1
ATOM 1462 C C . ARG A 1 193 ? 28.256 2.501 -17.546 1.00 91.56 193 ARG A C 1
ATOM 1464 O O . ARG A 1 193 ? 28.993 3.303 -18.105 1.00 91.56 193 ARG A O 1
ATOM 1471 N N . GLU A 1 194 ? 28.609 1.858 -16.434 1.00 96.19 194 GLU A N 1
ATOM 1472 C CA . GLU A 1 194 ? 29.974 1.872 -15.896 1.00 96.19 194 GLU A CA 1
ATOM 1473 C C . GLU A 1 194 ? 30.948 1.134 -16.830 1.00 96.19 194 GLU A C 1
ATOM 1475 O O . GLU A 1 194 ? 30.706 -0.019 -17.218 1.00 96.19 194 GLU A O 1
ATOM 1480 N N . VAL A 1 195 ? 32.063 1.779 -17.170 1.00 92.81 195 VAL A N 1
ATOM 1481 C CA . VAL A 1 195 ? 33.186 1.157 -17.886 1.00 92.81 195 VAL A CA 1
ATOM 1482 C C . VAL A 1 195 ? 34.290 0.775 -16.906 1.00 92.81 195 VAL A C 1
ATOM 1484 O O . VAL A 1 195 ? 34.581 1.508 -15.972 1.00 92.81 195 VAL A O 1
ATOM 1487 N N . GLY A 1 196 ? 34.940 -0.371 -17.119 1.00 89.62 196 GLY A N 1
ATOM 1488 C CA . GLY A 1 196 ? 36.070 -0.831 -16.298 1.00 89.62 196 GLY A CA 1
ATOM 1489 C C . GLY A 1 196 ? 37.384 -0.118 -16.634 1.00 89.62 196 GLY A C 1
ATOM 1490 O O . GLY A 1 196 ? 38.382 -0.786 -16.881 1.00 89.62 196 GLY A O 1
ATOM 1491 N N . TYR A 1 197 ? 37.352 1.212 -16.713 1.00 92.56 197 TYR A N 1
ATOM 1492 C CA . TYR A 1 197 ? 38.457 2.081 -17.107 1.00 92.56 197 TYR A CA 1
ATOM 1493 C C . TYR A 1 197 ? 38.783 3.030 -15.954 1.00 92.56 197 TYR A C 1
ATOM 1495 O O . TYR A 1 197 ? 37.899 3.759 -15.513 1.00 92.56 197 TYR A O 1
ATOM 1503 N N . SER A 1 198 ? 40.037 3.012 -15.495 1.00 91.44 198 SER A N 1
ATOM 1504 C CA . SER A 1 198 ? 40.553 4.011 -14.557 1.00 91.44 198 SER A CA 1
ATOM 1505 C C . SER A 1 198 ? 41.082 5.206 -15.346 1.00 91.44 198 SER A C 1
ATOM 1507 O O . SER A 1 198 ? 41.837 5.059 -16.314 1.00 91.44 198 SER A O 1
ATOM 1509 N N . GLU A 1 199 ? 40.609 6.382 -14.966 1.00 90.19 199 GLU A N 1
ATOM 1510 C CA . GLU A 1 199 ? 40.751 7.626 -15.715 1.00 90.19 199 GLU A CA 1
ATOM 1511 C C . GLU A 1 199 ? 42.154 8.233 -15.651 1.00 90.19 199 GLU A C 1
ATOM 1513 O O . GLU A 1 199 ? 42.901 8.088 -14.687 1.00 90.19 199 GLU A O 1
ATOM 1518 N N . PHE A 1 200 ? 42.520 8.952 -16.713 1.00 88.38 200 PHE A N 1
ATOM 1519 C CA . PHE A 1 200 ? 43.755 9.722 -16.752 1.00 88.38 200 PHE A CA 1
ATOM 1520 C C . PHE A 1 200 ? 43.490 11.177 -16.326 1.00 88.38 200 PHE A C 1
ATOM 1522 O O . PHE A 1 200 ? 42.445 11.713 -16.698 1.00 88.38 200 PHE A O 1
ATOM 1529 N N . PRO A 1 201 ? 44.427 11.874 -15.652 1.00 86.06 201 PRO A N 1
ATOM 1530 C CA . PRO A 1 201 ? 44.245 13.275 -15.240 1.00 86.06 201 PRO A CA 1
ATOM 1531 C C . PRO A 1 201 ? 44.126 14.319 -16.366 1.00 86.06 201 PRO A C 1
ATOM 1533 O O . PRO A 1 201 ? 44.098 15.508 -16.066 1.00 86.06 201 PRO A O 1
ATOM 1536 N N . SER A 1 202 ? 44.097 13.913 -17.642 1.00 90.12 202 SER A N 1
ATOM 1537 C CA . SER A 1 202 ? 43.834 14.826 -18.757 1.00 90.12 202 SER A CA 1
ATOM 1538 C C . SER A 1 202 ? 42.726 14.321 -19.671 1.00 90.12 202 SER A C 1
ATOM 1540 O O . SER A 1 202 ? 42.738 13.167 -20.120 1.00 90.12 202 SER A O 1
ATOM 1542 N N . ASN A 1 203 ? 41.804 15.226 -19.998 1.00 90.56 203 ASN A N 1
ATOM 1543 C CA . ASN A 1 203 ? 40.650 14.948 -20.844 1.00 90.56 203 ASN A CA 1
ATOM 1544 C C . ASN A 1 203 ? 41.058 14.606 -22.281 1.00 90.56 203 ASN A C 1
ATOM 1546 O O . ASN A 1 203 ? 40.432 13.741 -22.887 1.00 90.56 203 ASN A O 1
ATOM 1550 N N . ALA A 1 204 ? 42.161 15.165 -22.792 1.00 91.44 204 ALA A N 1
ATOM 1551 C CA . ALA A 1 204 ? 42.709 14.796 -24.099 1.00 91.44 204 ALA A CA 1
ATOM 1552 C C . ALA A 1 204 ? 43.130 13.316 -24.159 1.00 91.44 204 ALA A C 1
ATOM 1554 O O . ALA A 1 204 ? 42.830 12.619 -25.128 1.00 91.44 204 ALA A O 1
ATOM 1555 N N . THR A 1 205 ? 43.767 12.795 -23.105 1.00 92.50 205 THR A N 1
ATOM 1556 C CA . THR A 1 205 ? 44.130 11.370 -23.024 1.00 92.50 205 THR A CA 1
ATOM 1557 C C . THR A 1 205 ? 42.892 10.483 -22.896 1.00 92.50 205 THR A C 1
ATOM 1559 O O . THR A 1 205 ? 42.824 9.443 -23.548 1.00 92.50 205 THR A O 1
ATOM 1562 N N . ASN A 1 206 ? 41.900 10.888 -22.095 1.00 93.62 206 ASN A N 1
ATOM 1563 C CA . ASN A 1 206 ? 40.642 10.148 -21.953 1.00 93.62 206 ASN A CA 1
ATOM 1564 C C . ASN A 1 206 ? 39.856 10.098 -23.275 1.00 93.62 206 ASN A C 1
ATOM 1566 O O . ASN A 1 206 ? 39.375 9.032 -23.653 1.00 93.62 206 ASN A O 1
ATOM 1570 N N . LEU A 1 207 ? 39.780 11.215 -24.003 1.00 94.94 207 LEU A N 1
ATOM 1571 C CA . LEU A 1 207 ? 39.070 11.329 -25.278 1.00 94.94 207 LEU A CA 1
ATOM 1572 C C . LEU A 1 207 ? 39.742 10.500 -26.385 1.00 94.94 207 LEU A C 1
ATOM 1574 O O . LEU A 1 207 ? 39.064 9.753 -27.087 1.00 94.94 207 LEU A O 1
ATOM 1578 N N . ASN A 1 208 ? 41.073 10.556 -26.493 1.00 94.62 208 ASN A N 1
ATOM 1579 C CA . ASN A 1 208 ? 41.823 9.739 -27.453 1.00 94.62 208 ASN A CA 1
ATOM 1580 C C . ASN A 1 208 ? 41.675 8.231 -27.173 1.00 94.62 208 ASN A C 1
ATOM 1582 O O . ASN A 1 208 ? 41.520 7.446 -28.107 1.00 94.62 208 ASN A O 1
ATOM 1586 N N . ARG A 1 209 ? 41.660 7.819 -25.895 1.00 94.69 209 ARG A N 1
ATOM 1587 C CA . ARG A 1 209 ? 41.390 6.423 -25.502 1.00 94.69 209 ARG A CA 1
ATOM 1588 C C . ARG A 1 209 ? 39.958 5.995 -25.811 1.00 94.69 209 ARG A C 1
ATOM 1590 O O . ARG A 1 209 ? 39.737 4.887 -26.279 1.00 94.69 209 ARG A O 1
ATOM 1597 N N . LEU A 1 210 ? 38.985 6.879 -25.585 1.00 95.56 210 LEU A N 1
ATOM 1598 C CA . LEU A 1 210 ? 37.576 6.643 -25.907 1.00 95.56 210 LEU A CA 1
ATOM 1599 C C . LEU A 1 210 ? 37.354 6.471 -27.422 1.00 95.56 210 LEU A C 1
ATOM 1601 O O . LEU A 1 210 ? 36.538 5.645 -27.829 1.00 95.56 210 LEU A O 1
ATOM 1605 N N . GLN A 1 211 ? 38.108 7.208 -28.244 1.00 96.19 211 GLN A N 1
ATOM 1606 C CA . GLN A 1 211 ? 38.112 7.067 -29.701 1.00 96.19 211 GLN A CA 1
ATOM 1607 C C . GLN A 1 211 ? 38.825 5.791 -30.180 1.00 96.19 211 GLN A C 1
ATOM 1609 O O . GLN A 1 211 ? 38.405 5.183 -31.166 1.00 96.19 211 GLN A O 1
ATOM 1614 N N . SER A 1 212 ? 39.904 5.376 -29.512 1.00 93.56 212 SER A N 1
ATOM 1615 C CA . SER A 1 212 ? 40.702 4.225 -29.939 1.00 93.56 212 SER A CA 1
ATOM 1616 C C . SER A 1 212 ? 39.896 2.923 -29.934 1.00 93.56 212 SER A C 1
ATOM 1618 O O . SER A 1 212 ? 39.156 2.627 -28.997 1.00 93.56 212 SER A O 1
ATOM 1620 N N . ARG A 1 213 ? 40.049 2.127 -30.999 1.00 91.94 213 ARG A N 1
ATOM 1621 C CA . ARG A 1 213 ? 39.414 0.805 -31.157 1.00 91.94 213 ARG A CA 1
ATOM 1622 C C . ARG A 1 213 ? 40.300 -0.359 -30.687 1.00 91.94 213 ARG A C 1
ATOM 1624 O O . ARG A 1 213 ? 39.836 -1.498 -30.713 1.00 91.94 213 ARG A O 1
ATOM 1631 N N . SER A 1 214 ? 41.568 -0.106 -30.352 1.00 91.56 214 SER A N 1
ATOM 1632 C CA . SER A 1 214 ? 42.562 -1.159 -30.090 1.00 91.56 214 SER A CA 1
ATOM 1633 C C . SER A 1 214 ? 43.748 -0.702 -29.222 1.00 91.56 214 SER A C 1
ATOM 1635 O O . SER A 1 214 ? 44.892 -1.054 -29.519 1.00 91.56 214 SER A O 1
ATOM 1637 N N . ASP A 1 215 ? 43.514 0.109 -28.188 1.00 89.19 215 ASP A N 1
ATOM 1638 C CA . ASP A 1 215 ? 44.551 0.496 -27.212 1.00 89.19 215 ASP A CA 1
ATOM 1639 C C . ASP A 1 215 ? 44.478 -0.271 -25.882 1.00 89.19 215 ASP A C 1
ATOM 1641 O O . ASP A 1 215 ? 45.302 -0.051 -24.994 1.00 89.19 215 ASP A O 1
ATOM 1645 N N . SER A 1 216 ? 43.540 -1.218 -25.767 1.00 89.81 216 SER A N 1
ATOM 1646 C CA . SER A 1 216 ? 43.263 -2.031 -24.575 1.00 89.81 216 SER A CA 1
ATOM 1647 C C . SER A 1 216 ? 42.683 -1.282 -23.365 1.00 89.81 216 SER A C 1
ATOM 1649 O O . SER A 1 216 ? 42.453 -1.924 -22.338 1.00 89.81 216 SER A O 1
ATOM 1651 N N . PHE A 1 217 ? 42.384 0.020 -23.459 1.00 90.12 217 PHE A N 1
ATOM 1652 C CA . PHE A 1 217 ? 41.720 0.771 -22.386 1.00 90.12 217 PHE A CA 1
ATOM 1653 C C . PHE A 1 217 ? 40.198 0.772 -22.542 1.00 90.12 217 PHE A C 1
ATOM 1655 O O . PHE A 1 217 ? 39.488 0.307 -21.647 1.00 90.12 217 PHE A O 1
ATOM 1662 N N . LEU A 1 218 ? 39.690 1.291 -23.664 1.00 90.12 218 LEU A N 1
ATOM 1663 C CA . LEU A 1 218 ? 38.251 1.516 -23.860 1.00 90.12 218 LEU A CA 1
ATOM 1664 C C . LEU A 1 218 ? 37.641 0.767 -25.051 1.00 90.12 218 LEU A C 1
ATOM 1666 O O . LEU A 1 218 ? 36.421 0.778 -25.156 1.00 90.12 218 LEU A O 1
ATOM 1670 N N . ASP A 1 219 ? 38.420 0.022 -25.848 1.00 88.25 219 ASP A N 1
ATOM 1671 C CA . ASP A 1 219 ? 38.034 -0.744 -27.057 1.00 88.25 219 ASP A CA 1
ATOM 1672 C C . ASP A 1 219 ? 36.602 -1.332 -27.070 1.00 88.25 219 ASP A C 1
ATOM 1674 O O . ASP A 1 219 ? 35.880 -1.269 -28.068 1.00 88.25 219 ASP A O 1
ATOM 1678 N N . LYS A 1 220 ? 36.152 -1.902 -25.942 1.00 88.19 220 LYS A N 1
ATOM 1679 C CA . LYS A 1 220 ? 34.813 -2.502 -25.783 1.00 88.19 220 LYS A CA 1
ATOM 1680 C C . LYS A 1 220 ? 33.665 -1.501 -25.970 1.00 88.19 220 LYS A C 1
ATOM 1682 O O . LYS A 1 220 ? 32.552 -1.929 -26.271 1.00 88.19 220 LYS A O 1
ATOM 1687 N N . ILE A 1 221 ? 33.909 -0.199 -25.808 1.00 88.81 221 ILE A N 1
ATOM 1688 C CA . ILE A 1 221 ? 32.912 0.860 -25.986 1.00 88.81 221 ILE A CA 1
ATOM 1689 C C . ILE A 1 221 ? 32.377 0.891 -27.416 1.00 88.81 221 ILE A C 1
ATOM 1691 O O . ILE A 1 221 ? 31.183 1.103 -27.599 1.00 88.81 221 ILE A O 1
ATOM 1695 N N . HIS A 1 222 ? 33.212 0.585 -28.415 1.00 89.00 222 HIS A N 1
ATOM 1696 C CA . HIS A 1 222 ? 32.815 0.563 -29.824 1.00 89.00 222 HIS A CA 1
ATOM 1697 C C . HIS A 1 222 ? 31.808 -0.545 -30.099 1.00 89.00 222 HIS A C 1
ATOM 1699 O O . HIS A 1 222 ? 30.765 -0.279 -30.682 1.00 89.00 222 HIS A O 1
ATOM 1705 N N . LEU A 1 223 ? 32.040 -1.751 -29.569 1.00 85.25 223 LEU A N 1
ATOM 1706 C CA . LEU A 1 223 ? 31.069 -2.843 -29.663 1.00 85.25 223 LEU A CA 1
ATOM 1707 C C . LEU A 1 223 ? 29.748 -2.485 -28.966 1.00 85.25 223 LEU A C 1
ATOM 1709 O O . LEU A 1 223 ? 28.682 -2.815 -29.480 1.00 85.25 223 LEU A O 1
ATOM 1713 N N . ILE A 1 224 ? 29.784 -1.802 -27.816 1.00 82.81 224 ILE A N 1
ATOM 1714 C CA . ILE A 1 224 ? 28.562 -1.375 -27.114 1.00 82.81 224 ILE A CA 1
ATOM 1715 C C . ILE A 1 224 ? 27.842 -0.275 -27.914 1.00 82.81 224 ILE A C 1
ATOM 1717 O O . ILE A 1 224 ? 26.628 -0.366 -28.092 1.00 82.81 224 ILE A O 1
ATOM 1721 N N . ARG A 1 225 ? 28.565 0.712 -28.453 1.00 91.31 225 ARG A N 1
ATOM 1722 C CA . ARG A 1 225 ? 28.037 1.762 -29.337 1.00 91.31 225 ARG A CA 1
ATOM 1723 C C . ARG A 1 225 ? 27.366 1.157 -30.568 1.00 91.31 225 ARG A C 1
ATOM 1725 O O . ARG A 1 225 ? 26.220 1.478 -30.853 1.00 91.31 225 ARG A O 1
ATOM 1732 N N . GLU A 1 226 ? 28.044 0.230 -31.240 1.00 86.94 226 GLU A N 1
ATOM 1733 C CA . GLU A 1 226 ? 27.559 -0.454 -32.442 1.00 86.94 226 GLU A CA 1
ATOM 1734 C C . GLU A 1 226 ? 26.363 -1.377 -32.140 1.00 86.94 226 GLU A C 1
ATOM 1736 O O . GLU A 1 226 ? 25.402 -1.398 -32.906 1.00 86.94 226 GLU A O 1
ATOM 1741 N N . THR A 1 227 ? 26.352 -2.057 -30.985 1.00 79.44 227 THR A N 1
ATOM 1742 C CA . THR A 1 227 ? 25.240 -2.924 -30.534 1.00 79.44 227 THR A CA 1
ATOM 1743 C C . THR A 1 227 ? 23.979 -2.146 -30.142 1.00 79.44 227 THR A C 1
ATOM 1745 O O . THR A 1 227 ? 22.877 -2.674 -30.272 1.00 79.44 227 THR A O 1
ATOM 1748 N N . ASN A 1 228 ? 24.118 -0.922 -29.623 1.00 81.88 228 ASN A N 1
ATOM 1749 C CA . ASN A 1 228 ? 22.985 -0.063 -29.247 1.00 81.88 228 ASN A CA 1
ATOM 1750 C C . ASN A 1 228 ? 22.712 1.043 -30.287 1.00 81.88 228 ASN A C 1
ATOM 1752 O O . ASN A 1 228 ? 21.880 1.904 -30.030 1.00 81.88 228 ASN A O 1
ATOM 1756 N N . ARG A 1 229 ? 23.415 1.023 -31.434 1.00 85.81 229 ARG A N 1
ATOM 1757 C CA . ARG A 1 229 ? 23.333 2.007 -32.532 1.00 85.81 229 ARG A CA 1
ATOM 1758 C C . ARG A 1 229 ? 23.433 3.471 -32.069 1.00 85.81 229 ARG A C 1
ATOM 1760 O O . ARG A 1 229 ? 22.730 4.330 -32.577 1.00 85.81 229 ARG A O 1
ATOM 1767 N N . ALA A 1 230 ? 24.302 3.744 -31.097 1.00 92.06 230 ALA A N 1
ATOM 1768 C CA . ALA A 1 230 ? 24.456 5.081 -30.529 1.00 92.06 230 ALA A CA 1
ATOM 1769 C C . ALA A 1 230 ? 25.317 5.982 -31.429 1.00 92.06 230 ALA A C 1
ATOM 1771 O O . ALA A 1 230 ? 26.537 5.805 -31.529 1.00 92.06 230 ALA A O 1
ATOM 1772 N N . ASP A 1 231 ? 24.682 6.965 -32.057 1.00 95.25 231 ASP A N 1
ATOM 1773 C CA . ASP A 1 231 ? 25.310 7.980 -32.902 1.00 95.25 231 ASP A CA 1
ATOM 1774 C C . ASP A 1 231 ? 26.414 8.742 -32.164 1.00 95.25 231 ASP A C 1
ATOM 1776 O O . ASP A 1 231 ? 27.498 8.925 -32.715 1.00 95.25 231 ASP A O 1
ATOM 1780 N N . LEU A 1 232 ? 26.181 9.119 -30.903 1.00 97.44 232 LEU A N 1
ATOM 1781 C CA . LEU A 1 232 ? 27.119 9.878 -30.068 1.00 97.44 232 LEU A CA 1
ATOM 1782 C C . LEU A 1 232 ? 27.541 9.095 -28.816 1.00 97.44 232 LEU A C 1
ATOM 1784 O O . LEU A 1 232 ? 26.756 8.329 -28.250 1.00 97.44 232 LEU A O 1
ATOM 1788 N N . VAL A 1 233 ? 28.776 9.314 -28.348 1.00 98.00 233 VAL A N 1
ATOM 1789 C CA . VAL A 1 233 ? 29.310 8.694 -27.122 1.00 98.00 233 VAL A CA 1
ATOM 1790 C C . VAL A 1 233 ? 29.954 9.730 -26.204 1.00 98.00 233 VAL A C 1
ATOM 1792 O O . VAL A 1 233 ? 30.949 10.354 -26.562 1.00 98.00 233 VAL A O 1
ATOM 1795 N N . CYS A 1 234 ? 29.446 9.832 -24.976 1.00 98.06 234 CYS A N 1
ATOM 1796 C CA . CYS A 1 234 ? 30.061 10.612 -23.903 1.00 98.06 234 CYS A CA 1
ATOM 1797 C C . CYS A 1 234 ? 30.659 9.695 -22.823 1.00 98.06 234 CYS A C 1
ATOM 1799 O O . CYS A 1 234 ? 30.041 8.698 -22.449 1.00 98.06 234 CYS A O 1
ATOM 1801 N N . LEU A 1 235 ? 31.819 10.056 -22.270 1.00 97.44 235 LEU A N 1
ATOM 1802 C CA . LEU A 1 235 ? 32.394 9.466 -21.056 1.00 97.44 235 LEU A CA 1
ATOM 1803 C C . LEU A 1 235 ? 32.376 10.488 -19.914 1.00 97.44 235 LEU A C 1
ATOM 1805 O O . LEU A 1 235 ? 32.866 11.602 -20.079 1.00 97.44 235 LEU A O 1
ATOM 1809 N N . ILE A 1 236 ? 31.848 10.101 -18.755 1.00 97.25 236 ILE A N 1
ATOM 1810 C CA . ILE A 1 236 ? 31.878 10.916 -17.537 1.00 97.25 236 ILE A CA 1
ATOM 1811 C C . ILE A 1 236 ? 33.050 10.503 -16.643 1.00 97.25 236 ILE A C 1
ATOM 1813 O O . ILE A 1 236 ? 33.183 9.319 -16.321 1.00 97.25 236 ILE A O 1
ATOM 1817 N N . THR A 1 237 ? 33.855 11.483 -16.228 1.00 95.25 237 THR A N 1
ATOM 1818 C CA . THR A 1 237 ? 35.045 11.329 -15.369 1.00 95.25 237 THR A CA 1
ATOM 1819 C C . THR A 1 237 ? 34.933 12.131 -14.065 1.00 95.25 237 THR A C 1
ATOM 1821 O O . THR A 1 237 ? 34.097 13.027 -13.966 1.00 95.25 237 THR A O 1
ATOM 1824 N N . GLU A 1 238 ? 35.758 11.848 -13.053 1.00 92.81 238 GLU A N 1
ATOM 1825 C CA . GLU A 1 238 ? 35.817 12.633 -11.803 1.00 92.81 238 GLU A CA 1
ATOM 1826 C C . GLU A 1 238 ? 36.977 13.642 -11.786 1.00 92.81 238 GLU A C 1
ATOM 1828 O O . GLU A 1 238 ? 36.824 14.778 -11.325 1.00 92.81 238 GLU A O 1
ATOM 1833 N N . HIS A 1 239 ? 38.147 13.228 -12.275 1.00 82.25 239 HIS A N 1
ATOM 1834 C CA . HIS A 1 239 ? 39.398 13.971 -12.221 1.00 82.25 239 HIS A CA 1
ATOM 1835 C C . HIS A 1 239 ? 39.319 15.327 -12.932 1.00 82.25 239 HIS A C 1
ATOM 1837 O O . HIS A 1 239 ? 38.836 15.463 -14.055 1.00 82.25 239 HIS A O 1
ATOM 1843 N N . SER A 1 240 ? 39.874 16.344 -12.272 1.00 65.50 240 SER A N 1
ATOM 1844 C CA . SER A 1 240 ? 40.065 17.679 -12.827 1.00 65.50 240 SER A CA 1
ATOM 1845 C C . SER A 1 240 ? 41.312 17.738 -13.710 1.00 65.50 240 SER A C 1
ATOM 1847 O O . SER A 1 240 ? 42.428 17.812 -13.189 1.00 65.50 240 SER A O 1
ATOM 1849 N N . ASP A 1 241 ? 41.119 17.795 -15.026 1.00 79.00 241 ASP A N 1
ATOM 1850 C CA . ASP A 1 241 ? 42.100 18.403 -15.926 1.00 79.00 241 ASP A CA 1
ATOM 1851 C C . ASP A 1 241 ? 42.137 19.919 -15.612 1.00 79.00 241 ASP A C 1
ATOM 1853 O O . ASP A 1 241 ? 41.095 20.574 -15.697 1.00 79.00 241 ASP A O 1
ATOM 1857 N N . PRO A 1 242 ? 43.280 20.510 -15.205 1.00 64.88 242 PRO A N 1
ATOM 1858 C CA . PRO A 1 242 ? 43.324 21.916 -14.791 1.00 64.88 242 PRO A CA 1
ATOM 1859 C C . PRO A 1 242 ? 42.965 22.926 -15.890 1.00 64.88 242 PRO A C 1
ATOM 1861 O O . PRO A 1 242 ? 42.745 24.094 -15.575 1.00 64.88 242 PRO A O 1
ATOM 1864 N N . GLY A 1 243 ? 42.938 22.508 -17.162 1.00 68.31 243 GLY A N 1
ATOM 1865 C CA . GLY A 1 243 ? 42.564 23.357 -18.291 1.00 68.31 243 GLY A CA 1
ATOM 1866 C C . GLY A 1 243 ? 41.128 23.175 -18.790 1.00 68.31 243 GLY A C 1
ATOM 1867 O O . GLY A 1 243 ? 40.672 24.013 -19.566 1.00 68.31 243 GLY A O 1
ATOM 1868 N N . THR A 1 244 ? 40.415 22.106 -18.405 1.00 81.06 244 THR A N 1
ATOM 1869 C CA . THR A 1 244 ? 39.122 21.747 -19.024 1.00 81.06 244 THR A CA 1
ATOM 1870 C C . THR A 1 244 ? 38.134 21.028 -18.091 1.00 81.06 244 THR A C 1
ATOM 1872 O O . THR A 1 244 ? 38.483 20.076 -17.395 1.00 81.06 244 THR A O 1
ATOM 1875 N N . SER A 1 245 ? 36.853 21.417 -18.149 1.00 85.31 245 SER A N 1
ATOM 1876 C CA . SER A 1 245 ? 35.728 20.668 -17.545 1.00 85.31 245 SER A CA 1
ATOM 1877 C C . SER A 1 245 ? 35.100 19.637 -18.497 1.00 85.31 245 SER A C 1
ATOM 1879 O O . SER A 1 245 ? 34.330 18.779 -18.067 1.00 85.31 245 SER A O 1
ATOM 1881 N N . GLY A 1 246 ? 35.440 19.694 -19.781 1.00 91.00 246 GLY A N 1
ATOM 1882 C CA . GLY A 1 246 ? 35.029 18.748 -20.808 1.00 91.00 246 GLY A CA 1
ATOM 1883 C C . GLY A 1 246 ? 35.963 18.830 -22.013 1.00 91.00 246 GLY A C 1
ATOM 1884 O O . GLY A 1 246 ? 36.812 19.719 -22.086 1.00 91.00 246 GLY A O 1
ATOM 1885 N N . LEU A 1 247 ? 35.866 17.858 -22.916 1.00 94.06 247 LEU A N 1
ATOM 1886 C CA . LEU A 1 247 ? 36.527 17.916 -24.215 1.00 94.06 247 LEU A CA 1
ATOM 1887 C C . LEU A 1 247 ? 35.828 17.000 -25.221 1.00 94.06 247 LEU A C 1
ATOM 1889 O O . LEU A 1 247 ? 35.594 15.820 -24.944 1.00 94.06 247 LEU A O 1
ATOM 1893 N N . ALA A 1 248 ? 35.595 17.505 -26.424 1.00 96.00 248 ALA A N 1
ATOM 1894 C CA . ALA A 1 248 ? 35.072 16.750 -27.552 1.00 96.00 248 ALA A CA 1
ATOM 1895 C C . ALA A 1 248 ? 35.863 17.014 -28.838 1.00 96.00 248 ALA A C 1
ATOM 1897 O O . ALA A 1 248 ? 36.579 18.007 -28.970 1.00 96.00 248 ALA A O 1
ATOM 1898 N N . PHE A 1 249 ? 35.702 16.132 -29.824 1.00 96.31 249 PHE A N 1
ATOM 1899 C CA . PHE A 1 249 ? 36.109 16.447 -31.191 1.00 96.31 249 PHE A CA 1
ATOM 1900 C C . PHE A 1 249 ? 35.064 17.360 -31.848 1.00 96.31 249 PHE A C 1
ATOM 1902 O O . PHE A 1 249 ? 33.860 17.109 -31.742 1.00 96.31 249 PHE A O 1
ATOM 1909 N N . THR A 1 250 ? 35.516 18.386 -32.575 1.00 95.38 250 THR A N 1
ATOM 1910 C CA . THR A 1 250 ? 34.632 19.262 -33.358 1.00 95.38 250 THR A CA 1
ATOM 1911 C C . THR A 1 250 ? 34.461 18.749 -34.791 1.00 95.38 250 THR A C 1
ATOM 1913 O O . THR A 1 250 ? 35.451 18.509 -35.488 1.00 95.38 250 THR A O 1
ATOM 1916 N N . MET A 1 251 ? 33.223 18.645 -35.285 1.00 94.50 251 MET A N 1
ATOM 1917 C CA . MET A 1 251 ? 32.958 18.350 -36.702 1.00 94.50 251 MET A CA 1
ATOM 1918 C C . MET A 1 251 ? 33.241 19.591 -37.571 1.00 94.50 251 MET A C 1
ATOM 1920 O O . MET A 1 251 ? 32.346 20.377 -37.874 1.00 94.50 251 MET A O 1
ATOM 1924 N N . GLY A 1 252 ? 34.497 19.773 -37.988 1.00 89.12 252 GLY A N 1
ATOM 1925 C CA . GLY A 1 252 ? 34.934 20.907 -38.823 1.00 89.12 252 GLY A CA 1
ATOM 1926 C C . GLY A 1 252 ? 34.452 20.887 -40.285 1.00 89.12 252 GLY A C 1
ATOM 1927 O O . GLY A 1 252 ? 34.662 21.859 -41.004 1.00 89.12 252 GLY A O 1
ATOM 1928 N N . ALA A 1 253 ? 33.825 19.797 -40.737 1.00 89.50 253 ALA A N 1
ATOM 1929 C CA . ALA A 1 253 ? 33.105 19.707 -42.009 1.00 89.50 253 ALA A CA 1
ATOM 1930 C C . ALA A 1 253 ? 32.059 18.568 -41.945 1.00 89.50 253 ALA A C 1
ATOM 1932 O O . ALA A 1 253 ? 32.403 17.494 -41.438 1.00 89.50 253 ALA A O 1
ATOM 1933 N N . PRO A 1 254 ? 30.833 18.742 -42.480 1.00 91.44 254 PRO A N 1
ATOM 1934 C CA . PRO A 1 254 ? 29.796 17.706 -42.463 1.00 91.44 254 PRO A CA 1
ATOM 1935 C C . PRO A 1 254 ? 30.238 16.424 -43.184 1.00 91.44 254 PRO A C 1
ATOM 1937 O O . PRO A 1 254 ? 30.509 16.440 -44.386 1.00 91.44 254 PRO A O 1
ATOM 1940 N N . SER A 1 255 ? 30.337 15.304 -42.460 1.00 89.31 255 SER A N 1
ATOM 1941 C CA . SER A 1 255 ? 30.786 14.026 -43.029 1.00 89.31 255 SER A CA 1
ATOM 1942 C C . SER A 1 255 ? 30.394 12.819 -42.178 1.00 89.31 255 SER A C 1
ATOM 1944 O O . SER A 1 255 ? 30.666 12.785 -40.980 1.00 89.31 255 SER A O 1
ATOM 1946 N N . PHE A 1 256 ? 29.870 11.765 -42.813 1.00 85.75 256 PHE A N 1
ATOM 1947 C CA . PHE A 1 256 ? 29.641 10.461 -42.174 1.00 85.75 256 PHE A CA 1
ATOM 1948 C C . PHE A 1 256 ? 30.920 9.836 -41.591 1.00 85.75 256 PHE A C 1
ATOM 1950 O O . PHE A 1 256 ? 30.849 9.096 -40.614 1.00 85.75 256 PHE A O 1
ATOM 1957 N N . ALA A 1 257 ? 32.100 10.165 -42.134 1.00 88.88 257 ALA A N 1
ATOM 1958 C CA . ALA A 1 257 ? 33.378 9.707 -41.583 1.00 88.88 257 ALA A CA 1
ATOM 1959 C C . ALA A 1 257 ? 33.661 10.279 -40.180 1.00 88.88 257 ALA A C 1
ATOM 1961 O O . ALA A 1 257 ? 34.464 9.716 -39.441 1.00 88.88 257 ALA A O 1
ATOM 1962 N N . PHE A 1 258 ? 32.973 11.356 -39.775 1.00 94.12 258 PHE A N 1
ATOM 1963 C CA . PHE A 1 258 ? 33.062 11.884 -38.415 1.00 94.12 258 PHE A CA 1
ATOM 1964 C C . PHE A 1 258 ? 32.463 10.932 -37.364 1.00 94.12 258 PHE A C 1
ATOM 1966 O O . PHE A 1 258 ? 32.756 11.089 -36.183 1.00 94.12 258 PHE A O 1
ATOM 1973 N N . ARG A 1 259 ? 31.708 9.891 -37.754 1.00 93.75 259 ARG A N 1
ATOM 1974 C CA . ARG A 1 259 ? 31.247 8.830 -36.841 1.00 93.75 259 ARG A CA 1
ATOM 1975 C C . ARG A 1 259 ? 32.374 8.296 -35.954 1.00 93.75 259 ARG A C 1
ATOM 1977 O O . ARG A 1 259 ? 32.186 8.203 -34.741 1.00 93.75 259 ARG A O 1
ATOM 1984 N N . ASP A 1 260 ? 33.535 7.976 -36.524 1.00 91.38 260 ASP A N 1
ATOM 1985 C CA . ASP A 1 260 ? 34.690 7.447 -35.778 1.00 91.38 260 ASP A CA 1
ATOM 1986 C C . ASP A 1 260 ? 35.449 8.533 -34.973 1.00 91.38 260 ASP A C 1
ATOM 1988 O O . ASP A 1 260 ? 36.447 8.238 -34.320 1.00 91.38 260 ASP A O 1
ATOM 1992 N N . SER A 1 261 ? 34.942 9.770 -34.951 1.00 94.56 261 SER A N 1
ATOM 1993 C CA . SER A 1 261 ? 35.379 10.885 -34.095 1.00 94.56 261 SER A CA 1
ATOM 1994 C C . SER A 1 261 ? 34.259 11.460 -33.214 1.00 94.56 261 SER A C 1
ATOM 1996 O O . SER A 1 261 ? 34.524 12.366 -32.434 1.00 94.56 261 SER A O 1
ATOM 1998 N N . ALA A 1 262 ? 33.020 10.962 -33.295 1.00 96.50 262 ALA A N 1
ATOM 1999 C CA . ALA A 1 262 ? 31.880 11.484 -32.536 1.00 96.50 262 ALA A CA 1
ATOM 2000 C C . ALA A 1 262 ? 31.892 10.990 -31.074 1.00 96.50 262 ALA A C 1
ATOM 2002 O O . ALA A 1 262 ? 31.117 10.119 -30.663 1.00 96.50 262 ALA A O 1
ATOM 2003 N N . PHE A 1 263 ? 32.859 11.529 -30.332 1.00 97.69 263 PHE A N 1
ATOM 2004 C CA . PHE A 1 263 ? 33.187 11.218 -28.950 1.00 97.69 263 PHE A CA 1
ATOM 2005 C C . PHE A 1 263 ? 33.379 12.500 -28.123 1.00 97.69 263 PHE A C 1
ATOM 2007 O O . PHE A 1 263 ? 33.837 13.530 -28.635 1.00 97.69 263 PHE A O 1
ATOM 2014 N N . THR A 1 264 ? 33.072 12.386 -26.830 1.00 97.62 264 THR A N 1
ATOM 2015 C CA . THR A 1 264 ? 33.062 13.472 -25.840 1.00 97.62 264 THR A CA 1
ATOM 2016 C C . THR A 1 264 ? 33.484 12.953 -24.455 1.00 97.62 264 THR A C 1
ATOM 2018 O O . THR A 1 264 ? 33.149 11.829 -24.079 1.00 97.62 264 THR A O 1
ATOM 2021 N N . VAL A 1 265 ? 34.172 13.777 -23.661 1.00 96.25 265 VAL A N 1
ATOM 2022 C CA . VAL A 1 265 ? 34.464 13.562 -22.231 1.00 96.25 265 VAL A CA 1
ATOM 2023 C C . VAL A 1 265 ? 33.928 14.746 -21.420 1.00 96.25 265 VAL A C 1
ATOM 2025 O O . VAL A 1 265 ? 34.098 15.888 -21.837 1.00 96.25 265 VAL A O 1
ATOM 2028 N N . VAL A 1 266 ? 33.298 14.500 -20.265 1.00 95.69 266 VAL A N 1
ATOM 2029 C CA . VAL A 1 266 ? 32.759 15.542 -19.363 1.00 95.69 266 VAL A CA 1
ATOM 2030 C C . VAL A 1 266 ? 33.059 15.198 -17.901 1.00 95.69 266 VAL A C 1
ATOM 2032 O O . VAL A 1 266 ? 32.819 14.077 -17.457 1.00 95.69 266 VAL A O 1
ATOM 2035 N N . LYS A 1 267 ? 33.524 16.176 -17.121 1.00 94.12 267 LYS A N 1
ATOM 2036 C CA . LYS A 1 267 ? 33.765 16.034 -15.680 1.00 94.12 267 LYS A CA 1
ATOM 2037 C C . LYS A 1 267 ? 32.450 16.060 -14.891 1.00 94.12 267 LYS A C 1
ATOM 2039 O O . LYS A 1 267 ? 31.695 17.027 -14.955 1.00 94.12 267 LYS A O 1
ATOM 2044 N N . ARG A 1 268 ? 32.202 15.034 -14.068 1.00 94.75 268 ARG A N 1
ATOM 2045 C CA . ARG A 1 268 ? 30.980 14.849 -13.260 1.00 94.75 268 ARG A CA 1
ATOM 2046 C C . ARG A 1 268 ? 30.646 16.057 -12.384 1.00 94.75 268 ARG A C 1
ATOM 2048 O O . ARG A 1 268 ? 29.478 16.414 -12.256 1.00 94.75 268 ARG A O 1
ATOM 2055 N N . ALA A 1 269 ? 31.651 16.669 -11.759 1.00 92.12 269 ALA A N 1
ATOM 2056 C CA . ALA A 1 269 ? 31.440 17.827 -10.889 1.00 92.12 269 ALA A CA 1
ATOM 2057 C C . ALA A 1 269 ? 30.782 19.011 -11.623 1.00 92.12 269 ALA A C 1
ATOM 2059 O O . ALA A 1 269 ? 30.049 19.771 -10.999 1.00 92.12 269 ALA A O 1
ATOM 2060 N N . ASP A 1 270 ? 30.990 19.107 -12.940 1.00 91.75 270 ASP A N 1
ATOM 2061 C CA . ASP A 1 270 ? 30.499 20.181 -13.801 1.00 91.75 270 ASP A CA 1
ATOM 2062 C C . ASP A 1 270 ? 29.465 19.647 -14.818 1.00 91.75 270 ASP A C 1
ATOM 2064 O O . ASP A 1 270 ? 29.338 20.186 -15.912 1.00 91.75 270 ASP A O 1
ATOM 2068 N N . LEU A 1 271 ? 28.741 18.569 -14.488 1.00 92.06 271 LEU A N 1
ATOM 2069 C CA . LEU A 1 271 ? 27.801 17.870 -15.385 1.00 92.06 271 LEU A CA 1
ATOM 2070 C C . LEU A 1 271 ? 26.393 18.501 -15.456 1.00 92.06 271 LEU A C 1
ATOM 2072 O O . LEU A 1 271 ? 25.621 18.154 -16.345 1.00 92.06 271 LEU A O 1
ATOM 2076 N N . LEU A 1 272 ? 26.041 19.386 -14.517 1.00 92.06 272 LEU A N 1
ATOM 2077 C CA . LEU A 1 272 ? 24.694 19.950 -14.340 1.00 92.06 272 LEU A CA 1
ATOM 2078 C C . LEU A 1 272 ? 24.760 21.454 -14.052 1.00 92.06 272 LEU A C 1
ATOM 2080 O O . LEU A 1 272 ? 25.636 21.891 -13.306 1.00 92.06 272 LEU A O 1
ATOM 2084 N N . GLY A 1 273 ? 23.839 22.245 -14.612 1.00 85.44 273 GLY A N 1
ATOM 2085 C CA . GLY A 1 273 ? 23.715 23.698 -14.402 1.00 85.44 273 GLY A CA 1
ATOM 2086 C C . GLY A 1 273 ? 24.849 24.553 -14.988 1.00 85.44 273 GLY A C 1
ATOM 2087 O O . GLY A 1 273 ? 24.745 25.776 -15.042 1.00 85.44 273 GLY A O 1
ATOM 2088 N N . SER A 1 274 ? 25.928 23.912 -15.434 1.00 87.12 274 SER A N 1
ATOM 2089 C CA . SER A 1 274 ? 27.091 24.483 -16.118 1.00 87.12 274 SER A CA 1
ATOM 2090 C C . SER A 1 274 ? 26.934 24.510 -17.645 1.00 87.12 274 SER A C 1
ATOM 2092 O O . SER A 1 274 ? 27.716 25.167 -18.331 1.00 87.12 274 SER A O 1
ATOM 2094 N N . TYR A 1 275 ? 25.982 23.725 -18.167 1.00 93.88 275 TYR A N 1
ATOM 2095 C CA . TYR A 1 275 ? 25.768 23.408 -19.580 1.00 93.88 275 TYR A CA 1
ATOM 2096 C C . TYR A 1 275 ? 26.954 22.737 -20.312 1.00 93.88 275 TYR A C 1
ATOM 2098 O O . TYR A 1 275 ? 26.901 22.576 -21.532 1.00 93.88 275 TYR A O 1
ATOM 2106 N N . ILE A 1 276 ? 27.992 22.258 -19.608 1.00 93.81 276 ILE A N 1
ATOM 2107 C CA . ILE A 1 276 ? 29.172 21.628 -20.244 1.00 93.81 276 ILE A CA 1
ATOM 2108 C C . ILE A 1 276 ? 28.785 20.388 -21.066 1.00 93.81 276 ILE A C 1
ATOM 2110 O O . ILE A 1 276 ? 29.286 20.206 -22.171 1.00 93.81 276 ILE A O 1
ATOM 2114 N N . PHE A 1 277 ? 27.837 19.565 -20.603 1.00 96.19 277 PHE A N 1
ATOM 2115 C CA . PHE A 1 277 ? 27.405 18.386 -21.367 1.00 96.19 277 PHE A CA 1
ATOM 2116 C C . PHE A 1 277 ? 26.834 18.747 -22.751 1.00 96.19 277 PHE A C 1
ATOM 2118 O O . PHE A 1 277 ? 27.133 18.068 -23.730 1.00 96.19 277 PHE A O 1
ATOM 2125 N N . VAL A 1 278 ? 26.059 19.834 -22.865 1.00 96.94 278 VAL A N 1
ATOM 2126 C CA . VAL A 1 278 ? 25.527 20.284 -24.163 1.00 96.94 278 VAL A CA 1
ATOM 2127 C C . VAL A 1 278 ? 26.550 21.079 -24.977 1.00 96.94 278 VAL A C 1
ATOM 2129 O O . VAL A 1 278 ? 26.518 20.995 -26.204 1.00 96.94 278 VAL A O 1
ATOM 2132 N N . HIS A 1 279 ? 27.497 21.770 -24.332 1.00 97.06 279 HIS A N 1
ATOM 2133 C CA . HIS A 1 279 ? 28.650 22.385 -25.000 1.00 97.06 279 HIS A CA 1
ATOM 2134 C C . HIS A 1 279 ? 29.461 21.328 -25.764 1.00 97.06 279 HIS A C 1
ATOM 2136 O O . HIS A 1 279 ? 29.594 21.385 -26.987 1.00 97.06 279 HIS A O 1
ATOM 2142 N N . GLU A 1 280 ? 29.938 20.303 -25.055 1.00 96.62 280 GLU A N 1
ATOM 2143 C CA . GLU A 1 280 ? 30.815 19.282 -25.632 1.00 96.62 280 GLU A CA 1
ATOM 2144 C C . GLU A 1 280 ? 30.102 18.390 -26.659 1.00 96.62 280 GLU A C 1
ATOM 2146 O O . GLU A 1 280 ? 30.686 18.011 -27.673 1.00 96.62 280 GLU A O 1
ATOM 2151 N N . ILE A 1 281 ? 28.816 18.087 -26.458 1.00 97.06 281 ILE A N 1
ATOM 2152 C CA . ILE A 1 281 ? 28.022 17.373 -27.468 1.00 97.06 281 ILE A CA 1
ATOM 2153 C C . ILE A 1 281 ? 27.786 18.249 -28.714 1.00 97.06 281 ILE A C 1
ATOM 2155 O O . ILE A 1 281 ? 27.774 17.736 -29.832 1.00 97.06 281 ILE A O 1
ATOM 2159 N N . SER A 1 282 ? 27.671 19.574 -28.579 1.00 97.62 282 SER A N 1
ATOM 2160 C CA . SER A 1 282 ? 27.476 20.467 -29.733 1.00 97.62 282 SER A CA 1
ATOM 2161 C C . SER A 1 282 ? 28.727 20.600 -30.615 1.00 97.62 282 SER A C 1
ATOM 2163 O O . SER A 1 282 ? 28.587 20.767 -31.830 1.00 97.62 282 SER A O 1
ATOM 2165 N N . HIS A 1 283 ? 29.937 20.400 -30.074 1.00 97.69 283 HIS A N 1
ATOM 2166 C CA . HIS A 1 283 ? 31.151 20.212 -30.890 1.00 97.69 283 HIS A CA 1
ATOM 2167 C C . HIS A 1 283 ? 31.031 19.004 -31.830 1.00 97.69 283 HIS A C 1
ATOM 2169 O O . HIS A 1 283 ? 31.375 19.112 -33.010 1.00 97.69 283 HIS A O 1
ATOM 2175 N N . ASN A 1 284 ? 30.468 17.876 -31.374 1.00 97.56 284 ASN A N 1
ATOM 2176 C CA . ASN A 1 284 ? 30.218 16.716 -32.243 1.00 97.56 284 ASN A CA 1
ATOM 2177 C C . ASN A 1 284 ? 29.208 17.027 -33.372 1.00 97.56 284 ASN A C 1
ATOM 2179 O O . ASN A 1 284 ? 29.304 16.425 -34.437 1.00 97.56 284 ASN A O 1
ATOM 2183 N N . PHE A 1 285 ? 28.298 17.994 -33.192 1.00 96.94 285 PHE A N 1
ATOM 2184 C CA . PHE A 1 285 ? 27.448 18.534 -34.269 1.00 96.94 285 PHE A CA 1
ATOM 2185 C C . PHE A 1 285 ? 28.147 19.596 -35.141 1.00 96.94 285 PHE A C 1
ATOM 2187 O O . PHE A 1 285 ? 27.570 20.054 -36.124 1.00 96.94 285 PHE A O 1
ATOM 2194 N N . GLY A 1 286 ? 29.379 19.995 -34.821 1.00 96.31 286 GLY A N 1
ATOM 2195 C CA . GLY A 1 286 ? 30.168 20.960 -35.592 1.00 96.31 286 GLY A CA 1
ATOM 2196 C C . GLY A 1 286 ? 29.981 22.424 -35.201 1.00 96.31 286 GLY A C 1
ATOM 2197 O O . GLY A 1 286 ? 30.459 23.294 -35.934 1.00 96.31 286 GLY A O 1
ATOM 2198 N N . ALA A 1 287 ? 29.316 22.705 -34.076 1.00 96.88 287 ALA A N 1
ATOM 2199 C CA . ALA A 1 287 ? 29.361 24.020 -33.440 1.00 96.88 287 ALA A CA 1
ATOM 2200 C C . ALA A 1 287 ? 30.788 24.329 -32.954 1.00 96.88 287 ALA A C 1
ATOM 2202 O O . ALA A 1 287 ? 31.542 23.417 -32.623 1.00 96.88 287 ALA A O 1
ATOM 2203 N N . GLN A 1 288 ? 31.155 25.606 -32.893 1.00 95.38 288 GLN A N 1
ATOM 2204 C CA . GLN A 1 288 ? 32.444 26.080 -32.381 1.00 95.38 288 GLN A CA 1
ATOM 2205 C C . GLN A 1 288 ? 32.213 27.186 -31.339 1.00 95.38 288 GLN A C 1
ATOM 2207 O O . GLN A 1 288 ? 31.112 27.743 -31.232 1.00 95.38 288 GLN A O 1
ATOM 2212 N N . HIS A 1 289 ? 33.257 27.505 -30.568 1.00 96.06 289 HIS A N 1
ATOM 2213 C CA . HIS A 1 289 ? 33.254 28.611 -29.607 1.00 96.06 289 HIS A CA 1
ATOM 2214 C C . HIS A 1 289 ? 32.925 29.963 -30.259 1.00 96.06 289 HIS A C 1
ATOM 2216 O O . HIS A 1 289 ? 32.842 30.091 -31.483 1.00 96.06 289 HIS A O 1
ATOM 2222 N N . ASP A 1 290 ? 32.767 31.012 -29.454 1.00 93.88 290 ASP A N 1
ATOM 2223 C CA . ASP A 1 290 ? 32.790 32.374 -29.987 1.00 93.88 290 ASP A CA 1
ATOM 2224 C C . ASP A 1 290 ? 34.126 32.688 -30.688 1.00 93.88 290 ASP A C 1
ATOM 2226 O O . ASP A 1 290 ? 35.169 32.104 -30.386 1.00 93.88 290 ASP A O 1
ATOM 2230 N N . ARG A 1 291 ? 34.099 33.612 -31.656 1.00 90.62 291 ARG A N 1
ATOM 2231 C CA . ARG A 1 291 ? 35.223 33.847 -32.583 1.00 90.62 291 ARG A CA 1
ATOM 2232 C C . ARG A 1 291 ? 36.537 34.262 -31.909 1.00 90.62 291 ARG A C 1
ATOM 2234 O O . ARG A 1 291 ? 37.589 34.028 -32.494 1.00 90.62 291 ARG A O 1
ATOM 2241 N N . GLU A 1 292 ? 36.497 34.848 -30.714 1.00 90.19 292 GLU A N 1
ATOM 2242 C CA . GLU A 1 292 ? 37.703 35.238 -29.966 1.00 90.19 292 GLU A CA 1
ATOM 2243 C C . GLU A 1 292 ? 38.391 34.019 -29.321 1.00 90.19 292 GLU A C 1
ATOM 2245 O O . GLU A 1 292 ? 39.614 33.988 -29.211 1.00 90.19 292 GLU A O 1
ATOM 2250 N N . HIS A 1 293 ? 37.622 32.983 -28.968 1.00 91.38 293 HIS A N 1
ATOM 2251 C CA . HIS A 1 293 ? 38.105 31.744 -28.338 1.00 91.38 293 HIS A CA 1
ATOM 2252 C C . HIS A 1 293 ? 38.183 30.548 -29.305 1.00 91.38 293 HIS A C 1
ATOM 2254 O O . HIS A 1 293 ? 38.650 29.463 -28.948 1.00 91.38 293 HIS A O 1
ATOM 2260 N N . ALA A 1 294 ? 37.772 30.747 -30.557 1.00 90.31 294 ALA A N 1
ATOM 2261 C CA . ALA A 1 294 ? 37.867 29.786 -31.651 1.00 90.31 294 ALA A CA 1
ATOM 2262 C C . ALA A 1 294 ? 39.195 29.882 -32.436 1.00 90.31 294 ALA A C 1
ATOM 2264 O O . ALA A 1 294 ? 39.224 29.570 -33.624 1.00 90.31 294 ALA A O 1
ATOM 2265 N N . LEU A 1 295 ? 40.293 30.333 -31.819 1.00 91.38 295 LEU A N 1
ATOM 2266 C CA . LEU A 1 295 ? 41.579 30.564 -32.498 1.00 91.38 295 LEU A CA 1
ATOM 2267 C C . LEU A 1 295 ? 42.577 29.404 -32.314 1.00 91.38 295 LEU A C 1
ATOM 2269 O O . LEU A 1 295 ? 42.564 28.711 -31.293 1.00 91.38 295 LEU A O 1
ATOM 2273 N N . ASP A 1 296 ? 43.433 29.170 -33.312 1.00 87.31 296 ASP A N 1
ATOM 2274 C CA . ASP A 1 296 ? 44.638 28.330 -33.231 1.00 87.31 296 ASP A CA 1
ATOM 2275 C C . ASP A 1 296 ? 45.857 29.105 -32.680 1.00 87.31 296 ASP A C 1
ATOM 2277 O O . ASP A 1 296 ? 45.743 30.268 -32.288 1.00 87.31 296 ASP A O 1
ATOM 2281 N N . ALA A 1 297 ? 47.013 28.438 -32.561 1.00 86.06 297 ALA A N 1
ATOM 2282 C CA . ALA A 1 297 ? 48.218 29.030 -31.964 1.00 86.06 297 ALA A CA 1
ATOM 2283 C C . ALA A 1 297 ? 48.807 30.163 -32.827 1.00 86.06 297 ALA A C 1
ATOM 2285 O O . ALA A 1 297 ? 49.507 31.041 -32.325 1.00 86.06 297 ALA A O 1
ATOM 2286 N N . GLU A 1 298 ? 48.480 30.157 -34.116 1.00 88.88 298 GLU A N 1
ATOM 2287 C CA . GLU A 1 298 ? 48.853 31.137 -35.126 1.00 88.88 298 GLU A CA 1
ATOM 2288 C C . GLU A 1 298 ? 47.848 32.308 -35.213 1.00 88.88 298 GLU A C 1
ATOM 2290 O O . GLU A 1 298 ? 48.039 33.228 -36.011 1.00 88.88 298 GLU A O 1
ATOM 2295 N N . GLY A 1 299 ? 46.793 32.308 -34.386 1.00 86.69 299 GLY A N 1
ATOM 2296 C CA . GLY A 1 299 ? 45.789 33.376 -34.310 1.00 86.69 299 GLY A CA 1
ATOM 2297 C C . GLY A 1 299 ? 44.725 33.330 -35.411 1.00 86.69 299 GLY A C 1
ATOM 2298 O O . GLY A 1 299 ? 44.055 34.332 -35.667 1.00 86.69 299 GLY A O 1
ATOM 2299 N N . LYS A 1 300 ? 44.557 32.188 -36.082 1.00 88.44 300 LYS A N 1
ATOM 2300 C CA . LYS A 1 300 ? 43.576 31.961 -37.148 1.00 88.44 300 LYS A CA 1
ATOM 2301 C C . LYS A 1 300 ? 42.363 31.192 -36.609 1.00 88.44 300 LYS A C 1
ATOM 2303 O O . LYS A 1 300 ? 42.463 30.381 -35.696 1.00 88.44 300 LYS A O 1
ATOM 2308 N N . LEU A 1 301 ? 41.186 31.445 -37.189 1.00 88.31 301 LEU A N 1
ATOM 2309 C CA . LEU A 1 301 ? 39.947 30.761 -36.805 1.00 88.31 301 LEU A CA 1
ATOM 2310 C C . LEU A 1 301 ? 39.991 29.258 -37.132 1.00 88.31 301 LEU A C 1
ATOM 2312 O O . LEU A 1 301 ? 40.100 28.863 -38.297 1.00 88.31 301 LEU A O 1
ATOM 2316 N N . LYS A 1 302 ? 39.800 28.438 -36.096 1.00 89.44 302 LYS A N 1
ATOM 2317 C CA . LYS A 1 302 ? 39.406 27.031 -36.184 1.00 89.44 302 LYS A CA 1
ATOM 2318 C C . LYS A 1 302 ? 37.984 26.957 -36.763 1.00 89.44 302 LYS A C 1
ATOM 2320 O O . LYS A 1 302 ? 37.096 27.649 -36.262 1.00 89.44 302 LYS A O 1
ATOM 2325 N N . PRO A 1 303 ? 37.733 26.149 -37.805 1.00 84.94 303 PRO A N 1
ATOM 2326 C CA . PRO A 1 303 ? 36.401 26.026 -38.382 1.00 84.94 303 PRO A CA 1
ATOM 2327 C C . PRO A 1 303 ? 35.470 25.192 -37.486 1.00 84.94 303 PRO A C 1
ATOM 2329 O O . PRO A 1 303 ? 35.856 24.132 -36.990 1.00 84.94 303 PRO A O 1
ATOM 2332 N N . GLY A 1 304 ? 34.225 25.645 -37.331 1.00 90.31 304 GLY A N 1
ATOM 2333 C CA . GLY A 1 304 ? 33.080 24.738 -37.190 1.00 90.31 304 GLY A CA 1
ATOM 2334 C C . GLY A 1 304 ? 32.622 24.240 -38.569 1.00 90.31 304 GLY A C 1
ATOM 2335 O O . GLY A 1 304 ? 33.220 24.596 -39.585 1.00 90.31 304 GLY A O 1
ATOM 2336 N N . SER A 1 305 ? 31.553 23.443 -38.631 1.00 93.44 305 SER A N 1
ATOM 2337 C CA . SER A 1 305 ? 31.063 22.850 -39.894 1.00 93.44 305 SER A CA 1
ATOM 2338 C C . SER A 1 305 ? 30.687 23.870 -40.976 1.00 93.44 305 SER A C 1
ATOM 2340 O O . SER A 1 305 ? 30.789 23.564 -42.165 1.00 93.44 305 SER A O 1
ATOM 2342 N N . TYR A 1 306 ? 30.269 25.075 -40.584 1.00 93.94 306 TYR A N 1
ATOM 2343 C CA . TYR A 1 306 ? 29.915 26.170 -41.484 1.00 93.94 306 TYR A CA 1
ATOM 2344 C C . TYR A 1 306 ? 30.573 27.483 -41.019 1.00 93.94 306 TYR A C 1
ATOM 2346 O O . TYR A 1 306 ? 30.901 27.634 -39.840 1.00 93.94 306 TYR A O 1
ATOM 2354 N N . PRO A 1 307 ? 30.736 28.500 -41.889 1.00 92.44 307 PRO A N 1
ATOM 2355 C CA . PRO A 1 307 ? 31.403 29.744 -41.494 1.00 92.44 307 PRO A CA 1
ATOM 2356 C C . PRO A 1 307 ? 30.613 30.590 -40.479 1.00 92.44 307 PRO A C 1
ATOM 2358 O O . PRO A 1 307 ? 31.158 31.560 -39.959 1.00 92.44 307 PRO A O 1
ATOM 2361 N N . PHE A 1 308 ? 29.362 30.228 -40.174 1.00 93.56 308 PHE A N 1
ATOM 2362 C CA . PHE A 1 308 ? 28.517 30.824 -39.131 1.00 93.56 308 PHE A CA 1
ATOM 2363 C C . PHE A 1 308 ? 28.441 29.993 -37.832 1.00 93.56 308 PHE A C 1
ATOM 2365 O O . PHE A 1 308 ? 27.756 30.402 -36.897 1.00 93.56 308 PHE A O 1
ATOM 2372 N N . SER A 1 309 ? 29.120 28.844 -37.756 1.00 96.12 309 SER A N 1
ATOM 2373 C CA . SER A 1 309 ? 29.078 27.892 -36.632 1.00 96.12 309 SER A CA 1
ATOM 2374 C C . SER A 1 309 ? 29.870 28.355 -35.404 1.00 96.12 309 SER A C 1
ATOM 2376 O O . SER A 1 309 ? 30.753 27.640 -34.950 1.00 96.12 309 SER A O 1
ATOM 2378 N N . PHE A 1 310 ? 29.605 29.559 -34.897 1.00 96.62 310 PHE A N 1
ATOM 2379 C CA . PHE A 1 310 ? 30.327 30.163 -33.774 1.00 96.62 310 PHE A CA 1
ATOM 2380 C C . PHE A 1 310 ? 29.374 30.598 -32.656 1.00 96.62 310 PHE A C 1
ATOM 2382 O O . PHE A 1 310 ? 28.231 30.996 -32.911 1.00 96.62 310 PHE A O 1
ATOM 2389 N N . GLY A 1 311 ? 29.866 30.555 -31.418 1.00 96.25 311 GLY A N 1
ATOM 2390 C CA . GLY A 1 311 ? 29.185 31.094 -30.238 1.00 96.25 311 GLY A CA 1
ATOM 2391 C C . GLY A 1 311 ? 28.987 32.611 -30.315 1.00 96.25 311 GLY A C 1
ATOM 2392 O O . GLY A 1 311 ? 29.624 33.297 -31.122 1.00 96.25 311 GLY A O 1
ATOM 2393 N N . TYR A 1 312 ? 28.095 33.141 -29.479 1.00 95.25 312 TYR A N 1
ATOM 2394 C CA . TYR A 1 312 ? 27.825 34.574 -29.395 1.00 95.25 312 TYR A CA 1
ATOM 2395 C C . TYR A 1 312 ? 27.767 35.100 -27.954 1.00 95.25 312 TYR A C 1
ATOM 2397 O O . TYR A 1 312 ? 27.081 34.557 -27.084 1.00 95.25 312 TYR A O 1
ATOM 2405 N N . ARG A 1 313 ? 28.459 36.227 -27.746 1.00 94.44 313 ARG A N 1
ATOM 2406 C CA . ARG A 1 313 ? 28.389 37.077 -26.554 1.00 94.44 313 ARG A CA 1
ATOM 2407 C C . ARG A 1 313 ? 27.689 38.384 -26.904 1.00 94.44 313 ARG A C 1
ATOM 2409 O O . ARG A 1 313 ? 27.976 38.977 -27.942 1.00 94.44 313 ARG A O 1
ATOM 2416 N N . PHE A 1 314 ? 26.808 38.843 -26.023 1.00 92.62 314 PHE A N 1
ATOM 2417 C CA . PHE A 1 314 ? 26.050 40.082 -26.185 1.00 92.62 314 PHE A CA 1
ATOM 2418 C C . PHE A 1 314 ? 25.965 40.854 -24.865 1.00 92.62 314 PHE A C 1
ATOM 2420 O O . PHE A 1 314 ? 26.217 40.304 -23.793 1.00 92.62 314 PHE A O 1
ATOM 2427 N N . VAL A 1 315 ? 25.630 42.143 -24.941 1.00 91.88 315 VAL A N 1
ATOM 2428 C CA . VAL A 1 315 ? 25.498 43.022 -23.771 1.00 91.88 315 VAL A CA 1
ATOM 2429 C C . VAL A 1 315 ? 24.038 43.423 -23.598 1.00 91.88 315 VAL A C 1
ATOM 2431 O O . VAL A 1 315 ? 23.382 43.829 -24.556 1.00 91.88 315 VAL A O 1
ATOM 2434 N N . LEU A 1 316 ? 23.547 43.331 -22.367 1.00 90.56 316 LEU A N 1
ATOM 2435 C CA . LEU A 1 316 ? 22.214 43.748 -21.949 1.00 90.56 316 LEU A CA 1
ATOM 2436 C C . LEU A 1 316 ? 22.338 44.430 -20.584 1.00 90.56 316 LEU A C 1
ATOM 2438 O O . LEU A 1 316 ? 22.784 43.801 -19.629 1.00 90.56 316 LEU A O 1
ATOM 2442 N N . ASN A 1 317 ? 21.932 45.700 -20.486 1.00 89.31 317 ASN A N 1
ATOM 2443 C CA . ASN A 1 317 ? 21.980 46.492 -19.247 1.00 89.31 317 ASN A CA 1
ATOM 2444 C C . ASN A 1 317 ? 23.361 46.416 -18.556 1.00 89.31 317 ASN A C 1
ATOM 2446 O O . ASN A 1 317 ? 23.471 45.979 -17.411 1.00 89.31 317 ASN A O 1
ATOM 2450 N N . ASP A 1 318 ? 24.415 46.741 -19.313 1.00 90.19 318 ASP A N 1
ATOM 2451 C CA . ASP A 1 318 ? 25.841 46.666 -18.939 1.00 90.19 318 ASP A CA 1
ATOM 2452 C C . ASP A 1 318 ? 26.357 45.281 -18.483 1.00 90.19 318 ASP A C 1
ATOM 2454 O O . ASP A 1 318 ? 27.534 45.120 -18.162 1.00 90.19 318 ASP A O 1
ATOM 2458 N N . THR A 1 319 ? 25.510 44.248 -18.527 1.00 91.88 319 THR A N 1
ATOM 2459 C CA . THR A 1 319 ? 25.849 42.858 -18.204 1.00 91.88 319 THR A CA 1
ATOM 2460 C C . THR A 1 319 ? 26.153 42.088 -19.486 1.00 91.88 319 THR A C 1
ATOM 2462 O O . THR A 1 319 ? 25.401 42.164 -20.460 1.00 91.88 319 THR A O 1
ATOM 2465 N N . ILE A 1 320 ? 27.257 41.337 -19.502 1.00 93.81 320 ILE A N 1
ATOM 2466 C CA . ILE A 1 320 ? 27.606 40.452 -20.621 1.00 93.81 320 ILE A CA 1
ATOM 2467 C C . ILE A 1 320 ? 26.897 39.110 -20.422 1.00 93.81 320 ILE A C 1
ATOM 2469 O O . ILE A 1 320 ? 27.077 38.465 -19.389 1.00 93.81 320 ILE A O 1
ATOM 2473 N N . TYR A 1 321 ? 26.159 38.663 -21.433 1.00 95.06 321 TYR A N 1
ATOM 2474 C CA . TYR A 1 321 ? 25.570 37.327 -21.514 1.00 95.06 321 TYR A CA 1
ATOM 2475 C C . TYR A 1 321 ? 26.220 36.531 -22.646 1.00 95.06 321 TYR A C 1
ATOM 2477 O O . TYR A 1 321 ? 26.725 37.102 -23.619 1.00 95.06 321 TYR A O 1
ATOM 2485 N N . ARG A 1 322 ? 26.233 35.203 -22.511 1.00 95.12 322 ARG A N 1
ATOM 2486 C CA . ARG A 1 322 ? 26.920 34.299 -23.438 1.00 95.12 322 ARG A CA 1
ATOM 2487 C C . ARG A 1 322 ? 26.121 33.021 -23.695 1.00 95.12 322 ARG A C 1
ATOM 2489 O O . ARG A 1 322 ? 25.576 32.437 -22.757 1.00 95.12 322 ARG A O 1
ATOM 2496 N N . ASP A 1 323 ? 26.063 32.592 -24.955 1.00 96.00 323 ASP A N 1
ATOM 2497 C CA . ASP A 1 323 ? 25.505 31.283 -25.321 1.00 96.00 323 ASP A CA 1
ATOM 2498 C C . ASP A 1 323 ? 26.356 30.136 -24.741 1.00 96.00 323 ASP A C 1
ATOM 2500 O O . ASP A 1 323 ? 27.500 30.349 -24.326 1.00 96.00 323 ASP A O 1
ATOM 2504 N N . VAL A 1 324 ? 25.824 28.910 -24.710 1.00 95.81 324 VAL A N 1
ATOM 2505 C CA . VAL A 1 324 ? 26.526 27.765 -24.098 1.00 95.81 324 VAL A CA 1
ATOM 2506 C C . VAL A 1 324 ? 27.870 27.438 -24.762 1.00 95.81 324 VAL A C 1
ATOM 2508 O O . VAL A 1 324 ? 28.727 26.866 -24.094 1.00 95.81 324 VAL A O 1
ATOM 2511 N N . MET A 1 325 ? 28.102 27.821 -26.027 1.00 96.56 325 MET A N 1
ATOM 2512 C CA . MET A 1 325 ? 29.391 27.615 -26.713 1.00 96.56 325 MET A CA 1
ATOM 2513 C C . MET A 1 325 ? 30.429 28.713 -26.439 1.00 96.56 325 MET A C 1
ATOM 2515 O O . MET A 1 325 ? 31.618 28.507 -26.681 1.00 96.56 325 MET A O 1
ATOM 2519 N N . SER A 1 326 ? 30.013 29.879 -25.950 1.00 95.06 326 SER A N 1
ATOM 2520 C CA . SER A 1 326 ? 30.900 31.019 -25.711 1.00 95.06 326 SER A CA 1
ATOM 2521 C C . SER A 1 326 ? 31.664 30.910 -24.394 1.00 95.06 326 SER A C 1
ATOM 2523 O O . SER A 1 326 ? 31.134 30.444 -23.384 1.00 95.06 326 SER A O 1
ATOM 2525 N N . TYR A 1 327 ? 32.886 31.435 -24.359 1.00 90.88 327 TYR A N 1
ATOM 2526 C CA . TYR A 1 327 ? 33.706 31.511 -23.145 1.00 90.88 327 TYR A CA 1
ATOM 2527 C C . TYR A 1 327 ? 33.401 32.762 -22.309 1.00 90.88 327 TYR A C 1
ATOM 2529 O O . TYR A 1 327 ? 32.700 33.676 -22.740 1.00 90.88 327 TYR A O 1
ATOM 2537 N N . ALA A 1 328 ? 33.909 32.793 -21.075 1.00 88.19 328 ALA A N 1
ATOM 2538 C CA . ALA A 1 328 ? 33.861 33.978 -20.218 1.00 88.19 328 ALA A CA 1
ATOM 2539 C C . ALA A 1 328 ? 34.713 35.131 -20.814 1.00 88.19 328 ALA A C 1
ATOM 2541 O O . ALA A 1 328 ? 35.684 34.851 -21.514 1.00 88.19 328 ALA A O 1
ATOM 2542 N N . PRO A 1 329 ? 34.415 36.416 -20.527 1.00 89.56 329 PRO A N 1
ATOM 2543 C CA . PRO A 1 329 ? 33.438 36.919 -19.558 1.00 89.56 329 PRO A CA 1
ATOM 2544 C C . PRO A 1 329 ? 31.978 36.802 -20.018 1.00 89.56 329 PRO A C 1
ATOM 2546 O O . PRO A 1 329 ? 31.673 36.882 -21.205 1.00 89.56 329 PRO A O 1
ATOM 2549 N N . GLY A 1 330 ? 31.078 36.659 -19.043 1.00 88.31 330 GLY A N 1
ATOM 2550 C CA . GLY A 1 330 ? 29.627 36.722 -19.227 1.00 88.31 330 GLY A CA 1
ATOM 2551 C C . GLY A 1 330 ? 28.859 35.610 -18.511 1.00 88.31 330 GLY A C 1
ATOM 2552 O O . GLY A 1 330 ? 29.387 34.514 -18.289 1.00 88.31 330 GLY A O 1
ATOM 2553 N N . GLU A 1 331 ? 27.607 35.892 -18.158 1.00 91.56 331 GLU A N 1
ATOM 2554 C CA . GLU A 1 331 ? 26.676 34.911 -17.594 1.00 91.56 331 GLU A CA 1
ATOM 2555 C C . GLU A 1 331 ? 26.182 33.955 -18.688 1.00 91.56 331 GLU A C 1
ATOM 2557 O O . GLU A 1 331 ? 25.795 34.385 -19.777 1.00 91.56 331 GLU A O 1
ATOM 2562 N N . SER A 1 332 ? 26.228 32.647 -18.420 1.00 92.75 332 SER A N 1
ATOM 2563 C CA . SER A 1 332 ? 25.840 31.627 -19.398 1.00 92.75 332 SER A CA 1
ATOM 2564 C C . SER A 1 332 ? 24.331 31.398 -19.369 1.00 92.75 332 SER A C 1
ATOM 2566 O O . SER A 1 332 ? 23.770 31.087 -18.318 1.00 92.75 332 SER A O 1
ATOM 2568 N N . ILE A 1 333 ? 23.681 31.543 -20.524 1.00 94.06 333 ILE A N 1
ATOM 2569 C CA . ILE A 1 333 ? 22.243 31.293 -20.686 1.00 94.06 333 ILE A CA 1
ATOM 2570 C C . ILE A 1 333 ? 21.997 29.905 -21.307 1.00 94.06 333 ILE A C 1
ATOM 2572 O O . ILE A 1 333 ? 22.833 29.440 -22.081 1.00 94.06 333 ILE A O 1
ATOM 2576 N N . PRO A 1 334 ? 20.855 29.240 -21.031 1.00 94.94 334 PRO A N 1
ATOM 2577 C CA . PRO A 1 334 ? 20.536 27.902 -21.546 1.00 94.94 334 PRO A CA 1
ATOM 2578 C C . PRO A 1 334 ? 20.093 27.922 -23.025 1.00 94.94 334 PRO A C 1
ATOM 2580 O O . PRO A 1 334 ? 19.001 27.460 -23.362 1.00 94.94 334 PRO A O 1
ATOM 2583 N N . TYR A 1 335 ? 20.927 28.493 -23.897 1.00 96.06 335 TYR A N 1
ATOM 2584 C CA . TYR A 1 335 ? 20.713 28.648 -25.337 1.00 96.06 335 TYR A CA 1
ATOM 2585 C C . TYR A 1 335 ? 22.041 28.507 -26.103 1.00 96.06 335 TYR A C 1
ATOM 2587 O O . TYR A 1 335 ? 23.092 28.922 -25.616 1.00 96.06 335 TYR A O 1
ATOM 2595 N N . LEU A 1 336 ? 21.980 27.983 -27.325 1.00 97.12 336 LEU A N 1
ATOM 2596 C CA . LEU A 1 336 ? 22.995 28.123 -28.373 1.00 97.12 336 LEU A CA 1
ATOM 2597 C C . LEU A 1 336 ? 22.800 29.446 -29.117 1.00 97.12 336 LEU A C 1
ATOM 2599 O O . LEU A 1 336 ? 21.692 29.986 -29.150 1.00 97.12 336 LEU A O 1
ATOM 2603 N N . SER A 1 337 ? 23.851 29.932 -29.779 1.00 96.88 337 SER A N 1
ATOM 2604 C CA . SER A 1 337 ? 23.743 31.125 -30.615 1.00 96.88 337 SER A CA 1
ATOM 2605 C C . SER A 1 337 ? 22.707 30.950 -31.737 1.00 96.88 337 SER A C 1
ATOM 2607 O O . SER A 1 337 ? 22.743 29.973 -32.494 1.00 96.88 337 SER A O 1
ATOM 2609 N N . ASN A 1 338 ? 21.775 31.902 -31.834 1.00 95.88 338 ASN A N 1
ATOM 2610 C CA . ASN A 1 338 ? 20.731 31.967 -32.859 1.00 95.88 338 ASN A CA 1
ATOM 2611 C C . ASN A 1 338 ? 20.261 33.436 -33.035 1.00 95.88 338 ASN A C 1
ATOM 2613 O O . ASN A 1 338 ? 19.732 34.010 -32.085 1.00 95.88 338 ASN A O 1
ATOM 2617 N N . PRO A 1 339 ? 20.448 34.074 -34.209 1.00 95.12 339 PRO A N 1
ATOM 2618 C CA . PRO A 1 339 ? 20.051 35.464 -34.454 1.00 95.12 339 PRO A CA 1
ATOM 2619 C C . PRO A 1 339 ? 18.533 35.672 -34.564 1.00 95.12 339 PRO A C 1
ATOM 2621 O O . PRO A 1 339 ? 18.078 36.806 -34.433 1.00 95.12 339 PRO A O 1
ATOM 2624 N N . ASP A 1 340 ? 17.756 34.611 -34.802 1.00 93.06 340 ASP A N 1
ATOM 2625 C CA . ASP A 1 340 ? 16.297 34.675 -34.957 1.00 93.06 340 ASP A CA 1
ATOM 2626 C C . ASP A 1 340 ? 15.554 34.568 -33.604 1.00 93.06 340 ASP A C 1
ATOM 2628 O O . ASP A 1 340 ? 14.328 34.679 -33.537 1.00 93.06 340 ASP A O 1
ATOM 2632 N N . ILE A 1 341 ? 16.301 34.389 -32.506 1.00 91.19 341 ILE A N 1
ATOM 2633 C CA . ILE A 1 341 ? 15.811 34.323 -31.123 1.00 91.19 341 ILE A CA 1
ATOM 2634 C C . ILE A 1 341 ? 16.395 35.489 -30.324 1.00 91.19 341 ILE A C 1
ATOM 2636 O O . ILE A 1 341 ? 17.563 35.837 -30.485 1.00 91.19 341 ILE A O 1
ATOM 2640 N N . SER A 1 342 ? 15.603 36.051 -29.407 1.00 90.50 342 SER A N 1
ATOM 2641 C CA . SER A 1 342 ? 16.043 37.133 -28.523 1.00 90.50 342 SER A CA 1
ATOM 2642 C C . SER A 1 342 ? 15.870 36.800 -27.044 1.00 90.50 342 SER A C 1
ATOM 2644 O O . SER A 1 342 ? 14.765 36.505 -26.588 1.00 90.50 342 SER A O 1
ATOM 2646 N N . PHE A 1 343 ? 16.940 36.958 -26.265 1.00 87.44 343 PHE A N 1
ATOM 2647 C CA . PHE A 1 343 ? 16.910 36.912 -24.806 1.00 87.44 343 PHE A CA 1
ATOM 2648 C C . PHE A 1 343 ? 16.658 38.327 -24.279 1.00 87.44 343 PHE A C 1
ATOM 2650 O O . PHE A 1 343 ? 17.422 39.249 -24.558 1.00 87.44 343 PHE A O 1
ATOM 2657 N N . MET A 1 344 ? 15.538 38.523 -23.574 1.00 87.75 344 MET A N 1
ATOM 2658 C CA . MET A 1 344 ? 15.075 39.845 -23.111 1.00 87.75 344 MET A CA 1
ATOM 2659 C C . MET A 1 344 ? 15.100 40.924 -24.221 1.00 87.75 344 MET A C 1
ATOM 2661 O O . MET A 1 344 ? 15.532 42.052 -24.008 1.00 87.75 344 MET A O 1
ATOM 2665 N N . ALA A 1 345 ? 14.626 40.553 -25.417 1.00 86.31 34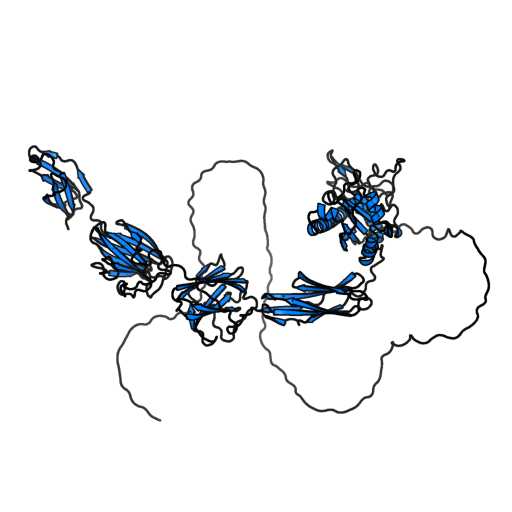5 ALA A N 1
ATOM 2666 C CA . ALA A 1 345 ? 14.600 41.366 -26.642 1.00 86.31 345 ALA A CA 1
ATOM 2667 C C . ALA A 1 345 ? 15.961 41.706 -27.300 1.00 86.31 345 ALA A C 1
ATOM 2669 O O . ALA A 1 345 ? 15.959 42.372 -28.335 1.00 86.31 345 ALA A O 1
ATOM 2670 N N . VAL A 1 346 ? 17.094 41.184 -26.811 1.00 90.25 346 VAL A N 1
ATOM 2671 C CA . VAL A 1 346 ? 18.391 41.237 -27.520 1.00 90.25 346 VAL A CA 1
ATOM 2672 C C . VAL A 1 346 ? 18.633 39.923 -28.283 1.00 90.25 346 VAL A C 1
ATOM 2674 O O . VAL A 1 346 ? 18.575 38.866 -27.651 1.00 90.25 346 VAL A O 1
ATOM 2677 N N . PRO A 1 347 ? 18.900 39.946 -29.607 1.00 92.62 347 PRO A N 1
ATOM 2678 C CA . PRO A 1 347 ? 19.199 38.740 -30.383 1.00 92.62 347 PRO A CA 1
ATOM 2679 C C . PRO A 1 347 ? 20.410 37.968 -29.850 1.00 92.62 347 PRO A C 1
ATOM 2681 O O . PRO A 1 347 ? 21.458 38.559 -29.583 1.00 92.62 347 PRO A O 1
ATOM 2684 N N . ILE A 1 348 ? 20.293 36.642 -29.739 1.00 93.06 348 ILE A N 1
ATOM 2685 C CA . ILE A 1 348 ? 21.342 35.772 -29.169 1.00 93.06 348 ILE A CA 1
ATOM 2686 C C . ILE A 1 348 ? 22.284 35.184 -30.225 1.00 93.06 348 ILE A C 1
ATOM 2688 O O . ILE A 1 348 ? 22.931 34.164 -30.006 1.00 93.06 348 ILE A O 1
ATOM 2692 N N . GLY A 1 349 ? 22.395 35.825 -31.382 1.00 93.62 349 GLY A N 1
ATOM 2693 C CA . GLY A 1 349 ? 23.308 35.433 -32.447 1.00 93.62 349 GLY A CA 1
ATOM 2694 C C . GLY A 1 349 ? 23.521 36.563 -33.442 1.00 93.62 349 GLY A C 1
ATOM 2695 O O . GLY A 1 349 ? 22.854 37.596 -33.390 1.00 93.62 349 GLY A O 1
ATOM 2696 N N . LEU A 1 350 ? 24.439 36.350 -34.383 1.00 93.50 350 LEU A N 1
ATOM 2697 C CA . LEU A 1 350 ? 24.748 37.316 -35.436 1.00 93.50 350 LEU A CA 1
ATOM 2698 C C . LEU A 1 350 ? 24.304 36.755 -36.799 1.00 93.50 350 LEU A C 1
ATOM 2700 O O . LEU A 1 350 ? 24.745 35.662 -37.162 1.00 93.50 350 LEU A O 1
ATOM 2704 N N . PRO A 1 351 ? 23.455 37.454 -37.574 1.00 88.81 351 PRO A N 1
ATOM 2705 C CA . PRO A 1 351 ? 22.998 36.961 -38.869 1.00 88.81 351 PRO A CA 1
ATOM 2706 C C . PRO A 1 351 ? 24.102 37.008 -39.938 1.00 88.81 351 PRO A C 1
ATOM 2708 O O . PRO A 1 351 ? 25.044 37.799 -39.868 1.00 88.81 351 PRO A O 1
ATOM 2711 N N . GLY A 1 352 ? 23.945 36.183 -40.977 1.00 83.81 352 GLY A N 1
ATOM 2712 C CA . GLY A 1 352 ? 24.816 36.152 -42.156 1.00 83.81 352 GLY A CA 1
ATOM 2713 C C . GLY A 1 352 ? 25.707 34.909 -42.249 1.00 83.81 352 GLY A C 1
ATOM 2714 O O . GLY A 1 352 ? 26.176 34.363 -41.257 1.00 83.81 352 GLY A O 1
ATOM 2715 N N . THR A 1 353 ? 25.967 34.458 -43.476 1.00 75.81 353 THR A N 1
ATOM 2716 C CA . THR A 1 353 ? 26.567 33.139 -43.754 1.00 75.81 353 THR A CA 1
ATOM 2717 C C . THR A 1 353 ? 28.074 33.045 -43.523 1.00 75.81 353 THR A C 1
ATOM 2719 O O . THR A 1 353 ? 28.580 31.942 -43.351 1.00 75.81 353 THR A O 1
ATOM 2722 N N . THR A 1 354 ? 28.795 34.170 -43.564 1.00 79.00 354 THR A N 1
ATOM 2723 C CA . THR A 1 354 ? 30.274 34.194 -43.576 1.00 79.00 354 THR A CA 1
ATOM 2724 C C . THR A 1 354 ? 30.875 34.607 -42.231 1.00 79.00 354 THR A C 1
ATOM 2726 O O . THR A 1 354 ? 31.856 34.019 -41.789 1.00 79.00 354 THR A O 1
ATOM 2729 N N . ASN A 1 355 ? 30.262 35.601 -41.577 1.00 81.88 355 ASN A N 1
ATOM 2730 C CA . ASN A 1 355 ? 30.726 36.176 -40.308 1.00 81.88 355 ASN A CA 1
ATOM 2731 C C . ASN A 1 355 ? 29.732 35.975 -39.148 1.00 81.88 355 ASN A C 1
ATOM 2733 O O . ASN A 1 355 ? 30.033 36.387 -38.030 1.00 81.88 355 ASN A O 1
ATOM 2737 N N . GLY A 1 356 ? 28.575 35.347 -39.387 1.00 89.44 356 GLY A N 1
ATOM 2738 C CA . GLY A 1 356 ? 27.525 35.172 -38.382 1.00 89.44 356 GLY A CA 1
ATOM 2739 C C . GLY A 1 356 ? 27.894 34.245 -37.220 1.00 89.44 356 GLY A C 1
ATOM 2740 O O . GLY A 1 356 ? 28.982 33.668 -37.171 1.00 89.44 356 GLY A O 1
ATOM 2741 N N . ALA A 1 357 ? 26.959 34.107 -36.290 1.00 95.12 357 ALA A N 1
ATOM 2742 C CA . ALA A 1 357 ? 27.035 33.248 -35.117 1.00 95.12 357 ALA A CA 1
ATOM 2743 C C . ALA A 1 357 ? 25.657 32.596 -34.924 1.00 95.12 357 ALA A C 1
ATOM 2745 O O . ALA A 1 357 ? 24.731 33.236 -34.421 1.00 95.12 357 ALA A O 1
ATOM 2746 N N . ASN A 1 358 ? 25.514 31.368 -35.429 1.00 96.44 358 ASN A N 1
ATOM 2747 C CA . ASN A 1 358 ? 24.291 30.568 -35.385 1.00 96.44 358 ASN A CA 1
ATOM 2748 C C . ASN A 1 358 ? 24.631 29.070 -35.222 1.00 96.44 358 ASN A C 1
ATOM 2750 O O . ASN A 1 358 ? 24.658 28.284 -36.180 1.00 96.44 358 ASN A O 1
ATOM 2754 N N . ASN A 1 359 ? 24.932 28.673 -33.988 1.00 97.19 359 ASN A N 1
ATOM 2755 C CA . ASN A 1 359 ? 25.176 27.283 -33.620 1.00 97.19 359 ASN A CA 1
ATOM 2756 C C . ASN A 1 359 ? 23.889 26.442 -33.647 1.00 97.19 359 ASN A C 1
ATOM 2758 O O . ASN A 1 359 ? 23.969 25.259 -33.970 1.00 97.19 359 ASN A O 1
ATOM 2762 N N . ALA A 1 360 ? 22.707 27.028 -33.422 1.00 96.31 360 ALA A N 1
ATOM 2763 C CA . ALA A 1 360 ? 21.436 26.311 -33.568 1.00 96.31 360 ALA A CA 1
ATOM 2764 C C . ALA A 1 360 ? 21.223 25.801 -35.009 1.00 96.31 360 ALA A C 1
ATOM 2766 O O . ALA A 1 360 ? 20.990 24.613 -35.224 1.00 96.31 360 ALA A O 1
ATOM 2767 N N . LEU A 1 361 ? 21.425 26.659 -36.016 1.00 93.94 361 LEU A N 1
ATOM 2768 C CA . LEU A 1 361 ? 21.370 26.272 -37.433 1.00 93.94 361 LEU A CA 1
ATOM 2769 C C . LEU A 1 361 ? 22.454 25.249 -37.807 1.00 93.94 361 LEU A C 1
ATOM 2771 O O . LEU A 1 361 ? 22.230 24.409 -38.674 1.00 93.94 361 LEU A O 1
ATOM 2775 N N . THR A 1 362 ? 23.614 25.294 -37.148 1.00 95.25 362 THR A N 1
ATOM 2776 C CA . THR A 1 362 ? 24.688 24.305 -37.343 1.00 95.25 362 THR A CA 1
ATOM 2777 C C . THR A 1 362 ? 24.261 22.921 -36.864 1.00 95.25 362 THR A C 1
ATOM 2779 O O . THR A 1 362 ? 24.406 21.945 -37.601 1.00 95.25 362 THR A O 1
ATOM 2782 N N . VAL A 1 363 ? 23.675 22.850 -35.664 1.00 95.75 363 VAL A N 1
ATOM 2783 C CA . VAL A 1 363 ? 23.088 21.623 -35.112 1.00 95.75 363 VAL A CA 1
ATOM 2784 C C . VAL A 1 363 ? 21.985 21.104 -36.038 1.00 95.75 363 VAL A C 1
ATOM 2786 O O . VAL A 1 363 ? 22.025 19.934 -36.404 1.00 95.75 363 VAL A O 1
ATOM 2789 N N . ASN A 1 364 ? 21.080 21.964 -36.517 1.00 91.75 364 ASN A N 1
ATOM 2790 C CA . ASN A 1 364 ? 19.980 21.563 -37.408 1.00 91.75 364 ASN A CA 1
ATOM 2791 C C . ASN A 1 364 ? 20.470 21.039 -38.764 1.00 91.75 364 ASN A C 1
ATOM 2793 O O . ASN A 1 364 ? 19.980 20.019 -39.244 1.00 91.75 364 ASN A O 1
ATOM 2797 N N . ALA A 1 365 ? 21.458 21.699 -39.374 1.00 88.94 365 ALA A N 1
ATOM 2798 C CA . ALA A 1 365 ? 22.010 21.292 -40.666 1.00 88.94 365 ALA A CA 1
ATOM 2799 C C . ALA A 1 365 ? 22.734 19.934 -40.604 1.00 88.94 365 ALA A C 1
ATOM 2801 O O . ALA A 1 365 ? 22.716 19.183 -41.579 1.00 88.94 365 ALA A O 1
ATOM 2802 N N . ASN A 1 366 ? 23.336 19.599 -39.458 1.00 94.31 366 ASN A N 1
ATOM 2803 C CA . ASN A 1 366 ? 24.057 18.341 -39.252 1.00 94.31 366 ASN A CA 1
ATOM 2804 C C . ASN A 1 366 ? 23.232 17.262 -38.522 1.00 94.31 366 ASN A C 1
ATOM 2806 O O . ASN A 1 366 ? 23.659 16.109 -38.476 1.00 94.31 366 ASN A O 1
ATOM 2810 N N . ALA A 1 367 ? 22.048 17.598 -38.000 1.00 89.31 367 ALA A N 1
ATOM 2811 C CA . ALA A 1 367 ? 21.185 16.725 -37.203 1.00 89.31 367 ALA A CA 1
ATOM 2812 C C . ALA A 1 367 ? 20.938 15.356 -37.854 1.00 89.31 367 ALA A C 1
ATOM 2814 O O . ALA A 1 367 ? 21.235 14.318 -37.264 1.00 89.31 367 ALA A O 1
ATOM 2815 N N . LEU A 1 368 ? 20.439 15.367 -39.094 1.00 86.19 368 LEU A N 1
ATOM 2816 C CA . LEU A 1 368 ? 20.121 14.156 -39.855 1.00 86.19 368 LEU A CA 1
ATOM 2817 C C . LEU A 1 368 ? 21.372 13.350 -40.231 1.00 86.19 368 LEU A C 1
ATOM 2819 O O . LEU A 1 368 ? 21.293 12.133 -40.322 1.00 86.19 368 LEU A O 1
ATOM 2823 N N . LEU A 1 369 ? 22.523 14.002 -40.422 1.00 88.38 369 LEU A N 1
ATOM 2824 C CA . LEU A 1 369 ? 23.789 13.323 -40.722 1.00 88.38 369 LEU A CA 1
ATOM 2825 C C . LEU A 1 369 ? 24.333 12.580 -39.496 1.00 88.38 369 LEU A C 1
ATOM 2827 O O . LEU A 1 369 ? 24.866 11.482 -39.636 1.00 88.38 369 LEU A O 1
ATOM 2831 N N . VAL A 1 370 ? 24.183 13.164 -38.303 1.00 93.31 370 VAL A N 1
ATOM 2832 C CA . VAL A 1 370 ? 24.568 12.524 -37.038 1.00 93.31 370 VAL A CA 1
ATOM 2833 C C . VAL A 1 370 ? 23.615 11.370 -36.709 1.00 93.31 370 VAL A C 1
ATOM 2835 O O . VAL A 1 370 ? 24.089 10.274 -36.437 1.00 93.31 370 VAL A O 1
ATOM 2838 N N . ALA A 1 371 ? 22.297 11.575 -36.821 1.00 87.75 371 ALA A N 1
ATOM 2839 C CA . ALA A 1 371 ? 21.274 10.539 -36.594 1.00 87.75 371 ALA A CA 1
ATOM 2840 C C . ALA A 1 371 ? 21.313 9.361 -37.596 1.00 87.75 371 ALA A C 1
ATOM 2842 O O . ALA A 1 371 ? 20.666 8.336 -37.385 1.00 87.75 371 ALA A O 1
ATOM 2843 N N . ASP A 1 372 ? 22.034 9.514 -38.711 1.00 85.88 372 ASP A N 1
ATOM 2844 C CA . ASP A 1 372 ? 22.195 8.501 -39.759 1.00 85.88 372 ASP A CA 1
ATOM 2845 C C . ASP A 1 372 ? 23.611 7.883 -39.761 1.00 85.88 372 ASP A C 1
ATOM 2847 O O . ASP A 1 372 ? 23.976 7.134 -40.668 1.00 85.88 372 ASP A O 1
ATOM 2851 N N . PHE A 1 373 ? 24.431 8.110 -38.721 1.00 89.25 373 PHE A N 1
ATOM 2852 C CA . PHE A 1 373 ? 25.765 7.496 -38.597 1.00 89.25 373 PHE A CA 1
ATOM 2853 C C . PHE A 1 373 ? 25.737 5.955 -38.645 1.00 89.25 373 PHE A C 1
ATOM 2855 O O . PHE A 1 373 ? 26.725 5.317 -39.031 1.00 89.25 373 PHE A O 1
ATOM 2862 N N . PHE A 1 374 ? 24.613 5.336 -38.284 1.00 81.56 374 PHE A N 1
ATOM 2863 C CA . PHE A 1 374 ? 24.382 3.893 -38.386 1.00 81.56 374 PHE A CA 1
ATOM 2864 C C . PHE A 1 374 ? 23.462 3.489 -39.555 1.00 81.56 374 PHE A C 1
ATOM 2866 O O . PHE A 1 374 ? 23.022 2.331 -39.615 1.00 81.56 374 PHE A O 1
ATOM 2873 N N . GLY A 1 375 ? 23.173 4.421 -40.468 1.00 69.56 375 GLY A N 1
ATOM 2874 C CA . GLY A 1 375 ? 22.054 4.364 -41.408 1.00 69.56 375 GLY A CA 1
ATOM 2875 C C . GLY A 1 375 ? 20.700 4.470 -40.690 1.00 69.56 375 GLY A C 1
ATOM 2876 O O . GLY A 1 375 ? 20.661 4.452 -39.452 1.00 69.56 375 GLY A O 1
ATOM 2877 N N . PRO A 1 376 ? 19.567 4.418 -41.415 1.00 54.25 376 PRO A N 1
ATOM 2878 C CA . PRO A 1 376 ? 18.295 4.111 -40.783 1.00 54.25 376 PRO A CA 1
ATOM 2879 C C . PRO A 1 376 ? 18.428 2.762 -40.073 1.00 54.25 376 PRO A C 1
ATOM 2881 O O . PRO A 1 376 ? 19.070 1.833 -40.581 1.00 54.25 376 PRO A O 1
ATOM 2884 N N . ALA A 1 377 ? 17.817 2.626 -38.895 1.00 49.41 377 ALA A N 1
ATOM 2885 C CA . ALA A 1 377 ? 17.647 1.302 -38.316 1.00 49.41 377 ALA A CA 1
ATOM 2886 C C . ALA A 1 377 ? 16.922 0.435 -39.350 1.00 49.41 377 ALA A C 1
ATOM 2888 O O . ALA A 1 377 ? 15.844 0.808 -39.819 1.00 49.41 377 ALA A O 1
ATOM 2889 N N . VAL A 1 378 ? 17.513 -0.708 -39.722 1.00 46.47 378 VAL A N 1
ATOM 2890 C CA . VAL A 1 378 ? 16.774 -1.731 -40.465 1.00 46.47 378 VAL A CA 1
ATOM 2891 C C . VAL A 1 378 ? 15.577 -2.058 -39.592 1.00 46.47 378 VAL A C 1
ATOM 2893 O O . VAL A 1 378 ? 15.755 -2.585 -38.496 1.00 46.47 378 VAL A O 1
ATOM 2896 N N . GLN A 1 379 ? 14.385 -1.673 -40.048 1.00 42.88 379 GLN A N 1
ATOM 2897 C CA . GLN A 1 379 ? 13.153 -1.857 -39.300 1.00 42.88 379 GLN A CA 1
ATOM 2898 C C . GLN A 1 379 ? 12.795 -3.344 -39.341 1.00 42.88 379 GLN A C 1
ATOM 2900 O O . GLN A 1 379 ? 11.966 -3.786 -40.136 1.00 42.88 379 GLN A O 1
ATOM 2905 N N . THR A 1 380 ? 13.482 -4.124 -38.505 1.00 56.75 380 THR A N 1
ATOM 2906 C CA . THR A 1 380 ? 13.078 -5.477 -38.152 1.00 56.75 380 THR A CA 1
ATOM 2907 C C . THR A 1 380 ? 11.636 -5.408 -37.674 1.00 56.75 380 THR A C 1
ATOM 2909 O O . THR A 1 380 ? 11.244 -4.493 -36.942 1.00 56.75 380 THR A O 1
ATOM 2912 N N . VAL A 1 381 ? 10.811 -6.339 -38.155 1.00 66.81 381 VAL A N 1
ATOM 2913 C CA . VAL A 1 381 ? 9.432 -6.454 -37.682 1.00 66.81 381 VAL A CA 1
ATOM 2914 C C . VAL A 1 381 ? 9.528 -6.782 -36.192 1.00 66.81 381 VAL A C 1
ATOM 2916 O O . VAL A 1 381 ? 10.111 -7.820 -35.877 1.00 66.81 381 VAL A O 1
ATOM 2919 N N . PRO A 1 382 ? 9.025 -5.929 -35.277 1.00 75.44 382 PRO A N 1
ATOM 2920 C CA . PRO A 1 382 ? 9.266 -6.123 -33.855 1.00 75.44 382 PRO A CA 1
ATOM 2921 C C . PRO A 1 382 ? 8.812 -7.515 -33.395 1.00 75.44 382 PRO A C 1
ATOM 2923 O O . PRO A 1 382 ? 7.766 -7.988 -33.853 1.00 75.44 382 PRO A O 1
ATOM 2926 N N . PRO A 1 383 ? 9.565 -8.175 -32.497 1.00 85.38 383 PRO A N 1
ATOM 2927 C CA . PRO A 1 383 ? 9.314 -9.562 -32.132 1.00 85.38 383 PRO A CA 1
ATOM 2928 C C . PRO A 1 383 ? 7.915 -9.696 -31.534 1.00 85.38 383 PRO A C 1
ATOM 2930 O O . PRO A 1 383 ? 7.590 -9.054 -30.532 1.00 85.38 383 PRO A O 1
ATOM 2933 N N . ALA A 1 384 ? 7.077 -10.527 -32.149 1.00 87.38 384 ALA A N 1
ATOM 2934 C CA . ALA A 1 384 ? 5.709 -10.750 -31.709 1.00 87.38 384 ALA A CA 1
ATOM 2935 C C . ALA A 1 384 ? 5.718 -11.576 -30.418 1.00 87.38 384 ALA A C 1
ATOM 2937 O O . ALA A 1 384 ? 6.256 -12.684 -30.402 1.00 87.38 384 ALA A O 1
ATOM 2938 N N . ILE A 1 385 ? 5.110 -11.062 -29.346 1.00 93.12 385 ILE A N 1
ATOM 2939 C CA . ILE A 1 385 ? 5.055 -11.724 -28.036 1.00 93.12 385 ILE A CA 1
ATOM 2940 C C . ILE A 1 385 ? 3.617 -11.895 -27.536 1.00 93.12 385 ILE A C 1
ATOM 2942 O O . ILE A 1 385 ? 2.757 -11.034 -27.719 1.00 93.12 385 ILE A O 1
ATOM 2946 N N . ARG A 1 386 ? 3.358 -13.025 -26.870 1.00 93.19 386 ARG A N 1
ATOM 2947 C CA . ARG A 1 386 ? 2.118 -13.306 -26.133 1.00 93.19 386 ARG A CA 1
ATOM 2948 C C . ARG A 1 386 ? 2.425 -13.975 -24.796 1.00 93.19 386 ARG A C 1
ATOM 2950 O O . ARG A 1 386 ? 3.329 -14.805 -24.715 1.00 93.19 386 ARG A O 1
ATOM 2957 N N . ILE A 1 387 ? 1.629 -13.677 -23.773 1.00 93.56 387 ILE A N 1
ATOM 2958 C CA . ILE A 1 387 ? 1.589 -14.478 -22.544 1.00 93.56 387 ILE A CA 1
ATOM 2959 C C . ILE A 1 387 ? 0.831 -15.783 -22.856 1.00 93.56 387 ILE A C 1
ATOM 2961 O O . ILE A 1 387 ? -0.214 -15.764 -23.505 1.00 93.56 387 ILE A O 1
ATOM 2965 N N . LEU A 1 388 ? 1.395 -16.921 -22.448 1.00 94.31 388 LEU A N 1
ATOM 2966 C CA . LEU A 1 388 ? 0.807 -18.262 -22.555 1.00 94.31 388 LEU A CA 1
ATOM 2967 C C . LEU A 1 388 ? 0.067 -18.664 -21.273 1.00 94.31 388 LEU A C 1
ATOM 2969 O O . LEU A 1 388 ? -0.960 -19.334 -21.332 1.00 94.31 388 LEU A O 1
ATOM 2973 N N . ALA A 1 389 ? 0.624 -18.280 -20.124 1.00 93.25 389 ALA A N 1
ATOM 2974 C CA . ALA A 1 389 ? 0.067 -18.514 -18.801 1.00 93.25 389 ALA A CA 1
ATOM 2975 C C . ALA A 1 389 ? 0.473 -17.356 -17.870 1.00 93.25 389 ALA A C 1
ATOM 2977 O O . ALA A 1 389 ? 1.602 -16.876 -17.993 1.00 93.25 389 ALA A O 1
ATOM 2978 N N . PRO A 1 390 ? -0.381 -16.919 -16.930 1.00 96.00 390 PRO A N 1
ATOM 2979 C CA . PRO A 1 390 ? -1.778 -17.327 -16.759 1.00 96.00 390 PRO A CA 1
ATOM 2980 C C . PRO A 1 390 ? -2.670 -16.869 -17.927 1.00 96.00 390 PRO A C 1
ATOM 2982 O O . PRO A 1 390 ? -2.254 -16.080 -18.772 1.00 96.00 390 PRO A O 1
ATOM 2985 N N . THR A 1 391 ? -3.901 -17.375 -17.992 1.00 94.44 391 THR A N 1
ATOM 2986 C CA . THR A 1 391 ? -4.932 -16.854 -18.902 1.00 94.44 391 THR A CA 1
ATOM 2987 C C . THR A 1 391 ? -5.605 -15.612 -18.303 1.00 94.44 391 THR A C 1
ATOM 2989 O O . THR A 1 391 ? -5.634 -15.430 -17.085 1.00 94.44 391 THR A O 1
ATOM 2992 N N . ASN A 1 392 ? -6.157 -14.733 -19.142 1.00 93.62 392 ASN A N 1
ATOM 2993 C CA . ASN A 1 392 ? -6.842 -13.525 -18.668 1.00 93.62 392 ASN A CA 1
ATOM 2994 C C . ASN A 1 392 ? -8.037 -13.863 -17.756 1.00 93.62 392 ASN A C 1
ATOM 2996 O O . ASN A 1 392 ? -8.871 -14.693 -18.119 1.00 93.62 392 ASN A O 1
ATOM 3000 N N . GLY A 1 393 ? -8.121 -13.216 -16.591 1.00 90.62 393 GLY A N 1
ATOM 3001 C CA . GLY A 1 393 ? -9.136 -13.485 -15.569 1.00 90.62 393 GLY A CA 1
ATOM 3002 C C . GLY A 1 393 ? -8.829 -14.682 -14.659 1.00 90.62 393 GLY A C 1
ATOM 3003 O O . GLY A 1 393 ? -9.734 -15.171 -13.985 1.00 90.62 393 GLY A O 1
ATOM 3004 N N . THR A 1 394 ? -7.585 -15.177 -14.624 1.00 95.44 394 THR A N 1
ATOM 3005 C CA . THR A 1 394 ? -7.200 -16.280 -13.720 1.00 95.44 394 THR A CA 1
ATOM 3006 C C . THR A 1 394 ? -7.354 -15.869 -12.255 1.00 95.44 394 THR A C 1
ATOM 3008 O O . THR A 1 394 ? -6.787 -14.862 -11.827 1.00 95.44 394 THR A O 1
ATOM 3011 N N . ILE A 1 395 ? -8.085 -16.676 -11.480 1.00 93.38 395 ILE A N 1
ATOM 3012 C CA . ILE A 1 395 ? -8.264 -16.490 -10.034 1.00 93.38 395 ILE A CA 1
ATOM 3013 C C . ILE A 1 395 ? -7.268 -17.374 -9.272 1.00 93.38 395 ILE A C 1
ATOM 3015 O O . ILE A 1 395 ? -7.146 -18.569 -9.542 1.00 93.38 395 ILE A O 1
ATOM 3019 N N . LEU A 1 396 ? -6.567 -16.777 -8.312 1.00 93.81 396 LEU A N 1
ATOM 3020 C CA . LEU A 1 396 ? -5.513 -17.368 -7.488 1.00 93.81 396 LEU A CA 1
ATOM 3021 C C . LEU A 1 396 ? -5.780 -17.088 -6.000 1.00 93.81 396 LEU A C 1
ATOM 3023 O O . LEU A 1 396 ? -6.643 -16.282 -5.650 1.00 93.81 396 LEU A O 1
ATOM 3027 N N . LYS A 1 397 ? -5.012 -17.737 -5.121 1.00 91.56 397 LYS A N 1
ATOM 3028 C CA . LYS A 1 397 ? -5.000 -17.455 -3.679 1.00 91.56 397 LYS A CA 1
ATOM 3029 C C . LYS A 1 397 ? -3.727 -16.720 -3.268 1.00 91.56 397 LYS A C 1
ATOM 3031 O O . LYS A 1 397 ? -2.667 -16.926 -3.855 1.00 91.56 397 LYS A O 1
ATOM 3036 N N . GLU A 1 398 ? -3.849 -15.908 -2.232 1.00 91.38 398 GLU A N 1
ATOM 3037 C CA . GLU A 1 398 ? -2.761 -15.295 -1.477 1.00 91.38 398 GLU A CA 1
ATOM 3038 C C . GLU A 1 398 ? -1.691 -16.329 -1.085 1.00 91.38 398 GLU A C 1
ATOM 3040 O O . GLU A 1 398 ? -1.991 -17.490 -0.799 1.00 91.38 398 GLU A O 1
ATOM 3045 N N . GLY A 1 399 ? -0.423 -15.917 -1.127 1.00 88.81 399 GLY A N 1
ATOM 3046 C CA . GLY A 1 399 ? 0.731 -16.776 -0.853 1.00 88.81 399 GLY A CA 1
ATOM 3047 C C . GLY A 1 399 ? 1.069 -17.784 -1.961 1.00 88.81 399 GLY A C 1
ATOM 3048 O O . GLY A 1 399 ? 2.115 -18.428 -1.888 1.00 88.81 399 GLY A O 1
ATOM 3049 N N . ALA A 1 400 ? 0.244 -17.924 -3.006 1.00 92.12 400 ALA A N 1
ATOM 3050 C CA . ALA A 1 400 ? 0.540 -18.822 -4.121 1.00 92.12 400 ALA A CA 1
ATOM 3051 C C . ALA A 1 400 ? 1.769 -18.369 -4.929 1.00 92.12 400 ALA A C 1
ATOM 3053 O O . ALA A 1 400 ? 2.106 -17.185 -4.988 1.00 92.12 400 ALA A O 1
ATOM 3054 N N . ASN A 1 401 ? 2.401 -19.334 -5.603 1.00 93.50 401 ASN A N 1
ATOM 3055 C CA . ASN A 1 401 ? 3.483 -19.096 -6.556 1.00 93.50 401 ASN A CA 1
ATOM 3056 C C . ASN A 1 401 ? 2.933 -19.235 -7.979 1.00 93.50 401 ASN A C 1
ATOM 3058 O O . ASN A 1 401 ? 2.508 -20.321 -8.378 1.00 93.50 401 ASN A O 1
ATOM 3062 N N . LEU A 1 402 ? 2.944 -18.147 -8.743 1.00 95.12 402 LEU A N 1
ATOM 3063 C CA . LEU A 1 402 ? 2.435 -18.096 -10.109 1.00 95.12 402 LEU A CA 1
ATOM 3064 C C . LEU A 1 402 ? 3.562 -18.273 -11.123 1.00 95.12 402 LEU A C 1
ATOM 3066 O O . LEU A 1 402 ? 4.512 -17.492 -11.148 1.00 95.12 402 LEU A O 1
ATOM 3070 N N . VAL A 1 403 ? 3.415 -19.254 -12.012 1.00 95.00 403 VAL A N 1
ATOM 3071 C CA . VAL A 1 403 ? 4.232 -19.357 -13.225 1.00 95.00 403 VAL A CA 1
ATOM 3072 C C . VAL A 1 403 ? 3.647 -18.426 -14.286 1.00 95.00 403 VAL A C 1
ATOM 3074 O O . VAL A 1 403 ? 2.524 -18.635 -14.742 1.00 95.00 403 VAL A O 1
ATOM 3077 N N . ILE A 1 404 ? 4.418 -17.419 -14.691 1.00 94.81 404 ILE A N 1
ATOM 3078 C CA . ILE A 1 404 ? 4.107 -16.554 -15.831 1.00 94.81 404 ILE A CA 1
ATOM 3079 C C . ILE A 1 404 ? 4.973 -17.025 -16.995 1.00 94.81 404 ILE A C 1
ATOM 3081 O O . ILE A 1 404 ? 6.199 -16.989 -16.904 1.00 94.81 404 ILE A O 1
ATOM 3085 N N . ALA A 1 405 ? 4.354 -17.486 -18.076 1.00 93.94 405 ALA A N 1
ATOM 3086 C CA . ALA A 1 405 ? 5.031 -17.973 -19.271 1.00 93.94 405 ALA A CA 1
ATOM 3087 C C . ALA A 1 405 ? 4.668 -17.111 -20.480 1.00 93.94 405 ALA A C 1
ATOM 3089 O O . ALA A 1 405 ? 3.500 -16.776 -20.666 1.00 93.94 405 ALA A O 1
ATOM 3090 N N . ALA A 1 406 ? 5.645 -16.783 -21.323 1.00 93.44 406 ALA A N 1
ATOM 3091 C CA . ALA A 1 406 ? 5.441 -16.042 -22.562 1.00 93.44 406 ALA A CA 1
ATOM 3092 C C . ALA A 1 406 ? 6.208 -16.670 -23.728 1.00 93.44 406 ALA A C 1
ATOM 3094 O O . ALA A 1 406 ? 7.312 -17.186 -23.557 1.00 93.44 406 ALA A O 1
ATOM 3095 N N . HIS A 1 407 ? 5.607 -16.567 -24.910 1.00 91.88 407 HIS A N 1
ATOM 3096 C CA . HIS A 1 407 ? 6.187 -16.951 -26.188 1.00 91.88 407 HIS A CA 1
ATOM 3097 C C . HIS A 1 407 ? 6.496 -15.697 -26.990 1.00 91.88 407 HIS A C 1
ATOM 3099 O O . HIS A 1 407 ? 5.580 -14.911 -27.251 1.00 91.88 407 HIS A O 1
ATOM 3105 N N . ALA A 1 408 ? 7.736 -15.551 -27.442 1.00 90.19 408 ALA A N 1
ATOM 3106 C CA . ALA A 1 408 ? 8.142 -14.517 -28.384 1.00 90.19 408 ALA A CA 1
ATOM 3107 C C . ALA A 1 408 ? 8.700 -15.134 -29.674 1.00 90.19 408 ALA A C 1
ATOM 3109 O O . ALA A 1 408 ? 9.399 -16.147 -29.634 1.00 90.19 408 ALA A O 1
ATOM 3110 N N . SER A 1 409 ? 8.418 -14.505 -30.813 1.00 87.94 409 SER A N 1
ATOM 3111 C CA . SER A 1 409 ? 8.864 -14.943 -32.137 1.00 87.94 409 SER A CA 1
ATOM 3112 C C . SER A 1 409 ? 9.224 -13.757 -33.029 1.00 87.94 409 SER A C 1
ATOM 3114 O O . SER A 1 409 ? 8.423 -12.834 -33.177 1.00 87.94 409 SER A O 1
ATOM 3116 N N . ASP A 1 410 ? 10.389 -13.816 -33.659 1.00 82.25 410 ASP A N 1
ATOM 3117 C CA . ASP A 1 410 ? 10.916 -12.811 -34.582 1.00 82.25 410 ASP A CA 1
ATOM 3118 C C . ASP A 1 410 ? 10.913 -13.355 -36.024 1.00 82.25 410 ASP A C 1
ATOM 3120 O O . ASP A 1 410 ? 11.247 -14.519 -36.264 1.00 82.25 410 ASP A O 1
ATOM 3124 N N . ILE A 1 411 ? 10.518 -12.521 -36.992 1.00 68.69 411 ILE A N 1
ATOM 3125 C CA . ILE A 1 411 ? 10.491 -12.855 -38.421 1.00 68.69 411 ILE A CA 1
ATOM 3126 C C . ILE A 1 411 ? 11.593 -12.062 -39.137 1.00 68.69 411 ILE A C 1
ATOM 3128 O O . ILE A 1 411 ? 11.339 -11.074 -39.825 1.00 68.69 411 ILE A O 1
ATOM 3132 N N . GLY A 1 412 ? 12.830 -12.538 -38.992 1.00 62.56 412 GLY A N 1
ATOM 3133 C CA . GLY A 1 412 ? 14.013 -12.016 -39.687 1.00 62.56 412 GLY A CA 1
ATOM 3134 C C . GLY A 1 412 ? 15.188 -11.690 -38.762 1.00 62.56 412 GLY A C 1
ATOM 3135 O O . GLY A 1 412 ? 16.331 -11.741 -39.215 1.00 62.56 412 GLY A O 1
ATOM 3136 N N . GLY A 1 413 ? 14.919 -11.409 -37.488 1.00 70.88 413 GLY A N 1
ATOM 3137 C CA . GLY A 1 413 ? 15.899 -11.298 -36.410 1.00 70.88 413 GLY A CA 1
ATOM 3138 C C . GLY A 1 413 ? 15.868 -12.501 -35.459 1.00 70.88 413 GLY A C 1
ATOM 3139 O O . GLY A 1 413 ? 15.590 -13.637 -35.855 1.00 70.88 413 GLY A O 1
ATOM 3140 N N . ALA A 1 414 ? 16.188 -12.246 -34.193 1.00 76.81 414 ALA A N 1
ATOM 3141 C CA . ALA A 1 414 ? 16.202 -13.216 -33.109 1.00 76.81 414 ALA A CA 1
ATOM 3142 C C . ALA A 1 414 ? 15.882 -12.555 -31.756 1.00 76.81 414 ALA A C 1
ATOM 3144 O O . ALA A 1 414 ? 16.386 -11.476 -31.438 1.00 76.81 414 ALA A O 1
ATOM 3145 N N . VAL A 1 415 ? 15.091 -13.232 -30.916 1.00 80.62 415 VAL A N 1
ATOM 3146 C CA . VAL A 1 415 ? 14.602 -12.681 -29.641 1.00 80.62 415 VAL A CA 1
ATOM 3147 C C . VAL A 1 415 ? 15.731 -12.650 -28.609 1.00 80.62 415 VAL A C 1
ATOM 3149 O O . VAL A 1 415 ? 16.057 -13.666 -27.994 1.00 80.62 415 VAL A O 1
ATOM 3152 N N . ARG A 1 416 ? 16.327 -11.478 -28.387 1.00 79.44 416 ARG A N 1
ATOM 3153 C CA . ARG A 1 416 ? 17.451 -11.260 -27.461 1.00 79.44 416 ARG A CA 1
ATOM 3154 C C . ARG A 1 416 ? 17.023 -11.281 -25.995 1.00 79.44 416 ARG A C 1
ATOM 3156 O O . ARG A 1 416 ? 17.771 -11.776 -25.151 1.00 79.44 416 ARG A O 1
ATOM 3163 N N . GLN A 1 417 ? 15.852 -10.726 -25.692 1.00 83.75 417 GLN A N 1
ATOM 3164 C CA . GLN A 1 417 ? 15.360 -10.529 -24.329 1.00 83.75 417 GLN A CA 1
ATOM 3165 C C . GLN A 1 417 ? 13.839 -10.687 -24.260 1.00 83.75 417 GLN A C 1
ATOM 3167 O O . GLN A 1 417 ? 13.125 -10.259 -25.166 1.00 83.75 417 GLN A O 1
ATOM 3172 N N . ILE A 1 418 ? 13.358 -11.256 -23.153 1.00 87.31 418 ILE A N 1
ATOM 3173 C CA . ILE A 1 418 ? 11.972 -11.131 -22.693 1.00 87.31 418 ILE A CA 1
ATOM 3174 C C . ILE A 1 418 ? 11.998 -10.592 -21.261 1.00 87.31 418 ILE A C 1
ATOM 3176 O O . ILE A 1 418 ? 12.728 -11.107 -20.413 1.00 87.31 418 ILE A O 1
ATOM 3180 N N . GLU A 1 419 ? 11.200 -9.570 -20.983 1.00 89.06 419 GLU A N 1
ATOM 3181 C CA . GLU A 1 419 ? 11.030 -8.985 -19.654 1.00 89.06 419 GLU A CA 1
ATOM 3182 C C . GLU A 1 419 ? 9.561 -9.043 -19.231 1.00 89.06 419 GLU A C 1
ATOM 3184 O O . GLU A 1 419 ? 8.672 -8.748 -20.026 1.00 89.06 419 GLU A O 1
ATOM 3189 N N . PHE A 1 420 ? 9.309 -9.459 -17.991 1.00 91.12 420 PHE A N 1
ATOM 3190 C CA . PHE A 1 420 ? 7.968 -9.645 -17.432 1.00 91.12 420 PHE A CA 1
ATOM 3191 C C . PHE A 1 420 ? 7.676 -8.568 -16.392 1.00 91.12 420 PHE A C 1
ATOM 3193 O O . PHE A 1 420 ? 8.539 -8.279 -15.563 1.00 91.12 420 PHE A O 1
ATOM 3200 N N . PHE A 1 421 ? 6.452 -8.041 -16.380 1.00 87.31 421 PHE A N 1
ATOM 3201 C CA . PHE A 1 421 ? 6.032 -6.971 -15.476 1.00 87.31 421 PHE A CA 1
ATOM 3202 C C . PHE A 1 421 ? 4.715 -7.301 -14.768 1.00 87.31 421 PHE A C 1
ATOM 3204 O O . PHE A 1 421 ? 3.853 -7.975 -15.337 1.00 87.31 421 PHE A O 1
ATOM 3211 N N . HIS A 1 422 ? 4.525 -6.735 -13.575 1.00 88.06 422 HIS A N 1
ATOM 3212 C CA . HIS A 1 422 ? 3.196 -6.425 -13.043 1.00 88.06 422 HIS A CA 1
ATOM 3213 C C . HIS A 1 422 ? 3.071 -4.903 -12.943 1.00 88.06 422 HIS A C 1
ATOM 3215 O O . HIS A 1 422 ? 3.956 -4.257 -12.398 1.00 88.06 422 HIS A O 1
ATOM 3221 N N . GLU A 1 423 ? 2.014 -4.304 -13.496 1.00 80.62 423 GLU A N 1
ATOM 3222 C CA . GLU A 1 423 ? 1.707 -2.870 -13.294 1.00 80.62 423 GLU A CA 1
ATOM 3223 C C . GLU A 1 423 ? 2.878 -1.903 -13.620 1.00 80.62 423 GLU A C 1
ATOM 3225 O O . GLU A 1 423 ? 3.011 -0.830 -13.031 1.00 80.62 423 GLU A O 1
ATOM 3230 N N . ASN A 1 424 ? 3.710 -2.270 -14.606 1.00 79.44 424 ASN A N 1
ATOM 3231 C CA . ASN A 1 424 ? 4.969 -1.622 -15.025 1.00 79.44 424 ASN A CA 1
ATOM 3232 C C . ASN A 1 424 ? 6.189 -1.814 -14.093 1.00 79.44 424 ASN A C 1
ATOM 3234 O O . ASN A 1 424 ? 7.283 -1.363 -14.429 1.00 79.44 424 ASN A O 1
ATOM 3238 N N . VAL A 1 425 ? 6.057 -2.527 -12.974 1.00 81.38 425 VAL A N 1
ATOM 3239 C CA . VAL A 1 425 ? 7.187 -3.004 -12.160 1.00 81.38 425 VAL A CA 1
ATOM 3240 C C . VAL A 1 425 ? 7.767 -4.267 -12.799 1.00 81.38 425 VAL A C 1
ATOM 3242 O O . VAL A 1 425 ? 7.049 -5.244 -13.015 1.00 81.38 425 VAL A O 1
ATOM 3245 N N . SER A 1 426 ? 9.067 -4.260 -13.104 1.00 83.81 426 SER A N 1
ATOM 3246 C CA . SER A 1 426 ? 9.762 -5.425 -13.668 1.00 83.81 426 SER A CA 1
ATOM 3247 C C . SER A 1 426 ? 9.869 -6.544 -12.629 1.00 83.81 426 SER A C 1
ATOM 3249 O O . SER A 1 426 ? 10.501 -6.381 -11.586 1.00 83.81 426 SER A O 1
ATOM 3251 N N . LEU A 1 427 ? 9.254 -7.690 -12.925 1.00 81.50 427 LEU A N 1
ATOM 3252 C CA . LEU A 1 427 ? 9.396 -8.924 -12.151 1.00 81.50 427 LEU A CA 1
ATOM 3253 C C . LEU A 1 427 ? 10.742 -9.586 -12.447 1.00 81.50 427 LEU A C 1
ATOM 3255 O O . LEU A 1 427 ? 11.423 -10.049 -11.532 1.00 81.50 427 LEU A O 1
ATOM 3259 N N . ARG A 1 428 ? 11.097 -9.686 -13.737 1.00 83.31 428 ARG A N 1
ATOM 3260 C CA . ARG A 1 428 ? 12.334 -10.330 -14.195 1.00 83.31 428 ARG A CA 1
ATOM 3261 C C . ARG A 1 428 ? 12.629 -10.074 -15.673 1.00 83.31 428 ARG A C 1
ATOM 3263 O O . ARG A 1 428 ? 11.812 -10.374 -16.542 1.00 83.31 428 ARG A O 1
ATOM 3270 N N . VAL A 1 429 ? 13.876 -9.694 -15.944 1.00 80.62 429 VAL A N 1
ATOM 3271 C CA . VAL A 1 429 ? 14.526 -9.802 -17.259 1.00 80.62 429 VAL A CA 1
ATOM 3272 C C . VAL A 1 429 ? 15.044 -11.228 -17.479 1.00 80.62 429 VAL A C 1
ATOM 3274 O O . VAL A 1 429 ? 15.687 -11.809 -16.601 1.00 80.62 429 VAL A O 1
ATOM 3277 N N . THR A 1 430 ? 14.821 -11.782 -18.670 1.00 81.94 430 THR A N 1
ATOM 3278 C CA . THR A 1 430 ? 15.480 -13.001 -19.163 1.00 81.94 430 THR A CA 1
ATOM 3279 C C . THR A 1 430 ? 16.133 -12.717 -20.511 1.00 81.94 430 THR A C 1
ATOM 3281 O O . THR A 1 430 ? 15.459 -12.336 -21.466 1.00 81.94 430 THR A O 1
ATOM 3284 N N . THR A 1 431 ? 17.449 -12.902 -20.596 1.00 80.06 431 THR A N 1
ATOM 3285 C CA . THR A 1 431 ? 18.242 -12.711 -21.817 1.00 80.06 431 THR A CA 1
ATOM 3286 C C . THR A 1 431 ? 18.696 -14.046 -22.394 1.00 80.06 431 THR A C 1
ATOM 3288 O O . THR A 1 431 ? 19.051 -14.968 -21.660 1.00 80.06 431 THR A O 1
ATOM 3291 N N . ASN A 1 432 ? 18.726 -14.133 -23.722 1.00 71.88 432 ASN A N 1
ATOM 3292 C CA . ASN A 1 432 ? 19.257 -15.290 -24.430 1.00 71.88 432 ASN A CA 1
ATOM 3293 C C . ASN A 1 432 ? 20.758 -15.123 -24.685 1.00 71.88 432 ASN A C 1
ATOM 3295 O O . ASN A 1 432 ? 21.205 -14.104 -25.216 1.00 71.88 432 ASN A O 1
ATOM 3299 N N . ALA A 1 433 ? 21.537 -16.147 -24.337 1.00 54.62 433 ALA A N 1
ATOM 3300 C CA . ALA A 1 433 ? 22.922 -16.262 -24.780 1.00 54.62 433 ALA A CA 1
ATOM 3301 C C . ALA A 1 433 ? 22.980 -16.582 -26.286 1.00 54.62 433 ALA A C 1
ATOM 3303 O O . ALA A 1 433 ? 22.037 -17.135 -26.851 1.00 54.62 433 ALA A O 1
ATOM 3304 N N . ALA A 1 434 ? 24.093 -16.250 -26.944 1.00 48.78 434 ALA A N 1
ATOM 3305 C CA . ALA A 1 434 ? 24.295 -16.605 -28.346 1.00 48.78 434 ALA A CA 1
ATOM 3306 C C . ALA A 1 434 ? 24.535 -18.128 -28.508 1.00 48.78 434 ALA A C 1
ATOM 3308 O O . ALA A 1 434 ? 25.262 -18.700 -27.692 1.00 48.78 434 ALA A O 1
ATOM 3309 N N . PRO A 1 435 ? 24.007 -18.784 -29.563 1.00 54.91 435 PRO A N 1
ATOM 3310 C CA . PRO A 1 435 ? 23.182 -18.223 -30.636 1.00 54.91 435 PRO A CA 1
ATOM 3311 C C . PRO A 1 435 ? 21.750 -17.913 -30.173 1.00 54.91 435 PRO A C 1
ATOM 3313 O O . PRO A 1 435 ? 21.061 -18.762 -29.615 1.00 54.91 435 PRO A O 1
ATOM 3316 N N . VAL A 1 436 ? 21.301 -16.686 -30.443 1.00 58.84 436 VAL A N 1
ATOM 3317 C CA . VAL A 1 436 ? 19.969 -16.207 -30.056 1.00 58.84 436 VAL A CA 1
ATOM 3318 C C . VAL A 1 436 ? 18.913 -16.876 -30.954 1.00 58.84 436 VAL A C 1
ATOM 3320 O O . VAL A 1 436 ? 19.070 -16.839 -32.176 1.00 58.84 436 VAL A O 1
ATOM 3323 N N . PRO A 1 437 ? 17.851 -17.494 -30.405 1.00 69.19 437 PRO A N 1
ATOM 3324 C CA . PRO A 1 437 ? 16.835 -18.169 -31.205 1.00 69.19 437 PRO A CA 1
ATOM 3325 C C . PRO A 1 437 ? 15.792 -17.195 -31.782 1.00 69.19 437 PRO A C 1
ATOM 3327 O O . PRO A 1 437 ? 15.424 -16.198 -31.158 1.00 69.19 437 PRO A O 1
ATOM 3330 N N . ALA A 1 438 ? 15.254 -17.526 -32.960 1.00 64.25 438 ALA A N 1
ATOM 3331 C CA . ALA A 1 438 ? 14.152 -16.786 -33.589 1.00 64.25 438 ALA A CA 1
ATOM 3332 C C . ALA A 1 438 ? 12.804 -16.958 -32.859 1.00 64.25 438 ALA A C 1
ATOM 3334 O O . ALA A 1 438 ? 11.914 -16.126 -32.994 1.00 64.25 438 ALA A O 1
ATOM 3335 N N . THR A 1 439 ? 12.652 -18.016 -32.058 1.00 71.75 439 THR A N 1
ATOM 3336 C CA . THR A 1 439 ? 11.475 -18.285 -31.218 1.00 71.75 439 THR A CA 1
ATOM 3337 C C . THR A 1 439 ? 11.921 -18.651 -29.811 1.00 71.75 439 THR A C 1
ATOM 3339 O O . THR A 1 439 ? 12.824 -19.475 -29.663 1.00 71.75 439 THR A O 1
ATOM 3342 N N . ASN A 1 440 ? 11.287 -18.084 -28.789 1.00 79.31 440 ASN A N 1
ATOM 3343 C CA . ASN A 1 440 ? 11.672 -18.281 -27.398 1.00 79.31 440 ASN A CA 1
ATOM 3344 C C . ASN A 1 440 ? 10.446 -18.416 -26.485 1.00 79.31 440 ASN A C 1
ATOM 3346 O O . ASN A 1 440 ? 9.627 -17.499 -26.417 1.00 79.31 440 ASN A O 1
ATOM 3350 N N . ASP A 1 441 ? 10.362 -19.531 -25.761 1.00 86.38 441 ASP A N 1
ATOM 3351 C CA . ASP A 1 441 ? 9.383 -19.768 -24.698 1.00 86.38 441 ASP A CA 1
ATOM 3352 C C . ASP A 1 441 ? 10.087 -19.632 -23.342 1.00 86.38 441 ASP A C 1
ATOM 3354 O O . ASP A 1 441 ? 10.985 -20.409 -23.015 1.00 86.38 441 ASP A O 1
ATOM 3358 N N . VAL A 1 442 ? 9.688 -18.639 -22.544 1.00 87.88 442 VAL A N 1
ATOM 3359 C CA . VAL A 1 442 ? 10.287 -18.347 -21.231 1.00 87.88 442 VAL A CA 1
ATOM 3360 C C . VAL A 1 442 ? 9.217 -18.373 -20.154 1.00 87.88 442 VAL A C 1
ATOM 3362 O O . VAL A 1 442 ? 8.139 -17.812 -20.333 1.00 87.88 442 VAL A O 1
ATOM 3365 N N . SER A 1 443 ? 9.545 -18.960 -19.002 1.00 89.88 443 SER A N 1
ATOM 3366 C CA . SER A 1 443 ? 8.724 -18.906 -17.793 1.00 89.88 443 SER A CA 1
ATOM 3367 C C . SER A 1 443 ? 9.476 -18.293 -16.614 1.00 89.88 443 SER A C 1
ATOM 3369 O O . SER A 1 443 ? 10.608 -18.686 -16.323 1.00 89.88 443 SER A O 1
ATOM 3371 N N . VAL A 1 444 ? 8.814 -17.400 -15.884 1.00 90.56 444 VAL A N 1
ATOM 3372 C CA . VAL A 1 444 ? 9.266 -16.844 -14.603 1.00 90.56 444 VAL A CA 1
ATOM 3373 C C . VAL A 1 444 ? 8.274 -17.217 -13.500 1.00 90.56 444 VAL A C 1
ATOM 3375 O O . VAL A 1 444 ? 7.120 -17.531 -13.784 1.00 90.56 444 VAL A O 1
ATOM 3378 N N . ILE A 1 445 ? 8.714 -17.210 -12.240 1.00 93.38 445 ILE A N 1
ATOM 3379 C CA . ILE A 1 445 ? 7.849 -17.503 -11.088 1.00 93.38 445 ILE A CA 1
ATOM 3380 C C . ILE A 1 445 ? 7.728 -16.240 -10.240 1.00 93.38 445 ILE A C 1
ATOM 3382 O O . ILE A 1 445 ? 8.736 -15.749 -9.732 1.00 93.38 445 ILE A O 1
ATOM 3386 N N . TRP A 1 446 ? 6.505 -15.740 -10.073 1.00 93.62 446 TRP A N 1
ATOM 3387 C CA . TRP A 1 446 ? 6.171 -14.739 -9.065 1.00 93.62 446 TRP A CA 1
ATOM 3388 C C . TRP A 1 446 ? 5.680 -15.473 -7.813 1.00 93.62 446 TRP A C 1
ATOM 3390 O O . TRP A 1 446 ? 4.580 -16.024 -7.788 1.00 93.62 446 TRP A O 1
ATOM 3400 N N . SER A 1 447 ? 6.542 -15.547 -6.800 1.00 92.56 447 SER A N 1
ATOM 3401 C CA . SER A 1 447 ? 6.262 -16.247 -5.542 1.00 92.56 447 SER A CA 1
ATOM 3402 C C . SER A 1 447 ? 5.560 -15.358 -4.516 1.00 92.56 447 SER A C 1
ATOM 3404 O O . SER A 1 447 ? 5.782 -14.149 -4.503 1.00 92.56 447 SER A O 1
ATOM 3406 N N . ASN A 1 448 ? 4.795 -15.976 -3.609 1.00 89.44 448 ASN A N 1
ATOM 3407 C CA . ASN A 1 448 ? 4.114 -15.319 -2.487 1.00 89.44 448 ASN A CA 1
ATOM 3408 C C . ASN A 1 448 ? 3.230 -14.127 -2.917 1.00 89.44 448 ASN A C 1
ATOM 3410 O O . ASN A 1 448 ? 3.442 -12.987 -2.496 1.00 89.44 448 ASN A O 1
ATOM 3414 N N . LEU A 1 449 ? 2.245 -14.395 -3.779 1.00 91.81 449 LEU A N 1
ATOM 3415 C CA . LEU A 1 449 ? 1.320 -13.376 -4.283 1.00 91.81 449 LEU A CA 1
ATOM 3416 C C . LEU A 1 449 ? 0.522 -12.678 -3.156 1.00 91.81 449 LEU A C 1
ATOM 3418 O O . LEU A 1 449 ? -0.132 -13.373 -2.375 1.00 91.81 449 LEU A O 1
ATOM 3422 N N . PRO A 1 450 ? 0.505 -11.333 -3.086 1.00 90.75 450 PRO A N 1
ATOM 3423 C CA . PRO A 1 450 ? -0.392 -10.587 -2.202 1.00 90.75 450 PRO A CA 1
ATOM 3424 C C . PRO A 1 450 ? -1.827 -10.521 -2.772 1.00 90.75 450 PRO A C 1
ATOM 3426 O O . PRO A 1 450 ? -1.997 -10.637 -3.986 1.00 90.75 450 PRO A O 1
ATOM 3429 N N . PRO A 1 451 ? -2.867 -10.304 -1.944 1.00 90.00 451 PRO A N 1
ATOM 3430 C CA . PRO A 1 451 ? -4.253 -10.215 -2.405 1.00 90.00 451 PRO A CA 1
ATOM 3431 C C . PRO A 1 451 ? -4.545 -8.893 -3.137 1.00 90.00 451 PRO A C 1
ATOM 3433 O O . PRO A 1 451 ? -4.168 -7.804 -2.688 1.00 90.00 451 PRO A O 1
ATOM 3436 N N . GLY A 1 452 ? -5.256 -8.989 -4.259 1.00 91.25 452 GLY A N 1
ATOM 3437 C CA . GLY A 1 452 ? -5.556 -7.884 -5.167 1.00 91.25 452 GLY A CA 1
ATOM 3438 C C . GLY A 1 452 ? -5.682 -8.325 -6.626 1.00 91.25 452 GLY A C 1
ATOM 3439 O O . GLY A 1 452 ? -5.536 -9.499 -6.965 1.00 91.25 452 GLY A O 1
ATOM 3440 N N . ARG A 1 453 ? -5.955 -7.360 -7.504 1.00 92.25 453 ARG A N 1
ATOM 3441 C CA . ARG A 1 453 ? -5.970 -7.530 -8.960 1.00 92.25 453 ARG A CA 1
ATOM 3442 C C . ARG A 1 453 ? -4.673 -6.990 -9.539 1.00 92.25 453 ARG A C 1
ATOM 3444 O O . ARG A 1 453 ? -4.274 -5.892 -9.172 1.00 92.25 453 ARG A O 1
ATOM 3451 N N . PHE A 1 454 ? -4.057 -7.725 -10.461 1.00 93.31 454 PHE A N 1
ATOM 3452 C CA . PHE A 1 454 ? -2.796 -7.319 -11.088 1.00 93.31 454 PHE A CA 1
ATOM 3453 C C . PHE A 1 454 ? -2.876 -7.454 -12.603 1.00 93.31 454 PHE A C 1
ATOM 3455 O O . PHE A 1 454 ? -3.406 -8.438 -13.119 1.00 93.31 454 PHE A O 1
ATOM 3462 N N . THR A 1 455 ? -2.310 -6.478 -13.313 1.00 94.38 455 THR A N 1
ATOM 3463 C CA . THR A 1 455 ? -2.145 -6.536 -14.770 1.00 94.38 455 THR A CA 1
ATOM 3464 C C . THR A 1 455 ? -0.732 -6.996 -15.100 1.00 94.38 455 THR A C 1
ATOM 3466 O O . THR A 1 455 ? 0.234 -6.295 -14.791 1.00 94.38 455 THR A O 1
ATOM 3469 N N . LEU A 1 456 ? -0.617 -8.159 -15.736 1.00 95.25 456 LEU A N 1
ATOM 3470 C CA . LEU A 1 456 ? 0.639 -8.712 -16.230 1.00 95.25 456 LEU A CA 1
ATOM 3471 C C . LEU A 1 456 ? 0.878 -8.296 -17.682 1.00 95.25 456 LEU A C 1
ATOM 3473 O O . LEU A 1 456 ? -0.023 -8.388 -18.518 1.00 95.25 456 LEU A O 1
ATOM 3477 N N . THR A 1 457 ? 2.110 -7.910 -17.998 1.00 92.44 457 THR A N 1
ATOM 3478 C CA . THR A 1 457 ? 2.579 -7.687 -19.373 1.00 92.44 457 THR A CA 1
ATOM 3479 C C . THR A 1 457 ? 3.956 -8.317 -19.572 1.00 92.44 457 THR A C 1
ATOM 3481 O O . THR A 1 457 ? 4.669 -8.627 -18.613 1.00 92.44 457 THR A O 1
ATOM 3484 N N . ALA A 1 458 ? 4.335 -8.530 -20.832 1.00 90.81 458 ALA A N 1
ATOM 3485 C CA . ALA A 1 458 ? 5.673 -8.977 -21.196 1.00 90.81 458 ALA A CA 1
ATOM 3486 C C . ALA A 1 458 ? 6.176 -8.200 -22.418 1.00 90.81 458 ALA A C 1
ATOM 3488 O O . ALA A 1 458 ? 5.429 -8.023 -23.380 1.00 90.81 458 ALA A O 1
ATOM 3489 N N . LEU A 1 459 ? 7.427 -7.749 -22.375 1.00 89.38 459 LEU A N 1
ATOM 3490 C CA . LEU A 1 459 ? 8.126 -7.041 -23.447 1.00 89.38 459 LEU A CA 1
ATOM 3491 C C . LEU A 1 459 ? 9.137 -7.998 -24.087 1.00 89.38 459 LEU A C 1
ATOM 3493 O O . LEU A 1 459 ? 9.972 -8.560 -23.379 1.00 89.38 459 LEU A O 1
ATOM 3497 N N . ALA A 1 460 ? 9.087 -8.173 -25.406 1.00 86.19 460 ALA A N 1
ATOM 3498 C CA . ALA A 1 460 ? 10.157 -8.819 -26.165 1.00 86.19 460 ALA A CA 1
ATOM 3499 C C . ALA A 1 460 ? 11.030 -7.764 -26.844 1.00 86.19 460 ALA A C 1
ATOM 3501 O O . ALA A 1 460 ? 10.495 -6.809 -27.403 1.00 86.19 460 ALA A O 1
ATOM 3502 N N . THR A 1 461 ? 12.345 -7.989 -26.869 1.00 82.81 461 THR A N 1
ATOM 3503 C CA . THR A 1 461 ? 13.317 -7.168 -27.609 1.00 82.81 461 THR A CA 1
ATOM 3504 C C . THR A 1 461 ? 14.213 -8.068 -28.458 1.00 82.81 461 THR A C 1
ATOM 3506 O O . THR A 1 461 ? 14.682 -9.108 -27.983 1.00 82.81 461 THR A O 1
ATOM 3509 N N . ASP A 1 462 ? 14.449 -7.685 -29.711 1.00 79.88 462 ASP A N 1
ATOM 3510 C CA . ASP A 1 462 ? 15.262 -8.437 -30.669 1.00 79.88 462 ASP A CA 1
ATOM 3511 C C . ASP A 1 462 ? 16.775 -8.148 -30.552 1.00 79.88 462 ASP A C 1
ATOM 3513 O O . ASP A 1 462 ? 17.261 -7.423 -29.674 1.00 79.88 462 ASP A O 1
ATOM 3517 N N . ASN A 1 463 ? 17.557 -8.750 -31.446 1.00 72.94 463 ASN A N 1
ATOM 3518 C CA . ASN A 1 463 ? 18.997 -8.534 -31.558 1.00 72.94 463 ASN A CA 1
ATOM 3519 C C . ASN A 1 463 ? 19.397 -7.186 -32.202 1.00 72.94 463 ASN A C 1
ATOM 3521 O O . ASN A 1 463 ? 20.591 -6.891 -32.229 1.00 72.94 463 ASN A O 1
ATOM 3525 N N . SER A 1 464 ? 18.445 -6.398 -32.710 1.00 66.69 464 SER A N 1
ATOM 3526 C CA . SER A 1 464 ? 18.642 -5.102 -33.385 1.00 66.69 464 SER A CA 1
ATOM 3527 C C . SER A 1 464 ? 18.170 -3.896 -32.550 1.00 66.69 464 SER A C 1
ATOM 3529 O O . SER A 1 464 ? 18.506 -2.762 -32.885 1.00 66.69 464 SER A O 1
ATOM 3531 N N . GLY A 1 465 ? 17.429 -4.123 -31.459 1.00 68.69 465 GLY A N 1
ATOM 3532 C CA . GLY A 1 465 ? 16.851 -3.105 -30.574 1.00 68.69 465 GLY A CA 1
ATOM 3533 C C . GLY A 1 465 ? 15.344 -2.860 -30.752 1.00 68.69 465 GLY A C 1
ATOM 3534 O O . GLY A 1 465 ? 14.772 -2.087 -29.982 1.00 68.69 465 GLY A O 1
ATOM 3535 N N . ALA A 1 466 ? 14.676 -3.507 -31.713 1.00 72.88 466 ALA A N 1
ATOM 3536 C CA . ALA A 1 466 ? 13.227 -3.402 -31.871 1.00 72.88 466 ALA A CA 1
ATOM 3537 C C . ALA A 1 466 ? 12.504 -4.221 -30.791 1.00 72.88 466 ALA A C 1
ATOM 3539 O O . ALA A 1 466 ? 12.972 -5.282 -30.372 1.00 72.88 466 ALA A O 1
ATOM 3540 N N . SER A 1 467 ? 11.354 -3.733 -30.324 1.00 84.31 467 SER A N 1
ATOM 3541 C CA . SER A 1 467 ? 10.606 -4.365 -29.233 1.00 84.31 467 SER A CA 1
ATOM 3542 C C . SER A 1 467 ? 9.092 -4.260 -29.398 1.00 84.31 467 SER A C 1
ATOM 3544 O O . SER A 1 467 ? 8.589 -3.360 -30.072 1.00 84.31 467 SER A O 1
ATOM 3546 N N . SER A 1 468 ? 8.360 -5.201 -28.797 1.00 86.81 468 SER A N 1
ATOM 3547 C CA . SER A 1 468 ? 6.897 -5.148 -28.699 1.00 86.81 468 SER A CA 1
ATOM 3548 C C . SER A 1 468 ? 6.396 -5.718 -27.371 1.00 86.81 468 SER A C 1
ATOM 3550 O O . SER A 1 468 ? 7.054 -6.560 -26.753 1.00 86.81 468 SER A O 1
ATOM 3552 N N . THR A 1 469 ? 5.232 -5.242 -26.929 1.00 89.00 469 THR A N 1
ATOM 3553 C CA . THR A 1 469 ? 4.600 -5.636 -25.663 1.00 89.00 469 THR A CA 1
ATOM 3554 C C . THR A 1 469 ? 3.400 -6.537 -25.933 1.00 89.00 469 THR A C 1
ATOM 3556 O O . THR A 1 469 ? 2.568 -6.237 -26.790 1.00 89.00 469 THR A O 1
ATOM 3559 N N . ALA A 1 470 ? 3.286 -7.628 -25.178 1.00 92.25 470 ALA A N 1
ATOM 3560 C CA . ALA A 1 470 ? 2.139 -8.525 -25.221 1.00 92.25 470 ALA A CA 1
ATOM 3561 C C . ALA A 1 470 ? 0.849 -7.814 -24.783 1.00 92.25 470 ALA A C 1
ATOM 3563 O O . ALA A 1 470 ? 0.881 -6.886 -23.971 1.00 92.25 470 ALA A O 1
ATOM 3564 N N . LEU A 1 471 ? -0.299 -8.309 -25.259 1.00 93.19 471 LEU A N 1
ATOM 3565 C CA . LEU A 1 471 ? -1.595 -7.921 -24.699 1.00 93.19 471 LEU A CA 1
ATOM 3566 C C . LEU A 1 471 ? -1.622 -8.203 -23.182 1.00 93.19 471 LEU A C 1
ATOM 3568 O O . LEU A 1 471 ? -1.120 -9.252 -22.760 1.00 93.19 471 LEU A O 1
ATOM 3572 N N . PRO A 1 472 ? -2.195 -7.296 -22.370 1.00 93.00 472 PRO A N 1
ATOM 3573 C CA . PRO A 1 472 ? -2.241 -7.455 -20.925 1.00 93.00 472 PRO A CA 1
ATOM 3574 C C . PRO A 1 472 ? -3.083 -8.664 -20.506 1.00 93.00 472 PRO A C 1
ATOM 3576 O O . PRO A 1 472 ? -4.094 -8.990 -21.129 1.00 93.00 472 PRO A O 1
ATOM 3579 N N . VAL A 1 473 ? -2.668 -9.295 -19.410 1.00 95.94 473 VAL A N 1
ATOM 3580 C CA . VAL A 1 473 ? -3.374 -10.397 -18.750 1.00 95.94 473 VAL A CA 1
ATOM 3581 C C . VAL A 1 473 ? -3.699 -9.973 -17.322 1.00 95.94 473 VAL A C 1
ATOM 3583 O O . VAL A 1 473 ? -2.798 -9.804 -16.503 1.00 95.94 473 VAL A O 1
ATOM 3586 N N . GLU A 1 474 ? -4.982 -9.808 -17.010 1.00 95.50 474 GLU A N 1
ATOM 3587 C CA . GLU A 1 474 ? -5.441 -9.624 -15.634 1.00 95.50 474 GLU A CA 1
ATOM 3588 C C . GLU A 1 474 ? -5.425 -10.949 -14.864 1.00 95.50 474 GLU A C 1
ATOM 3590 O O . GLU A 1 474 ? -5.877 -11.987 -15.360 1.00 95.50 474 GLU A O 1
ATOM 3595 N N . ILE A 1 475 ? -4.979 -10.880 -13.611 1.00 96.25 475 ILE A N 1
ATOM 3596 C CA . ILE A 1 475 ? -5.178 -11.912 -12.591 1.00 96.25 475 ILE A CA 1
ATOM 3597 C C . ILE A 1 475 ? -5.874 -11.326 -11.364 1.00 96.25 475 ILE A C 1
ATOM 3599 O O . ILE A 1 475 ? -5.748 -10.137 -11.068 1.00 96.25 475 ILE A O 1
ATOM 3603 N N . ILE A 1 476 ? -6.572 -12.188 -10.629 1.00 94.56 476 ILE A N 1
ATOM 3604 C CA . ILE A 1 476 ? -7.249 -11.863 -9.373 1.00 94.56 476 ILE A CA 1
ATOM 3605 C C . ILE A 1 476 ? -6.685 -12.781 -8.290 1.00 94.56 476 ILE A C 1
ATOM 3607 O O . ILE A 1 476 ? -6.800 -13.999 -8.392 1.00 94.56 476 ILE A O 1
ATOM 3611 N N . VAL A 1 477 ? -6.088 -12.219 -7.246 1.00 94.56 477 VAL A N 1
ATOM 3612 C CA . VAL A 1 477 ? -5.555 -12.955 -6.095 1.00 94.56 477 VAL A CA 1
ATOM 3613 C C . VAL A 1 477 ? -6.444 -12.673 -4.893 1.00 94.56 477 VAL A C 1
ATOM 3615 O O . VAL A 1 477 ? -6.545 -11.531 -4.452 1.00 94.56 477 VAL A O 1
ATOM 3618 N N . ARG A 1 478 ? -7.086 -13.710 -4.354 1.00 92.94 478 ARG A N 1
ATOM 3619 C CA . ARG A 1 478 ? -7.970 -13.594 -3.187 1.00 92.94 478 ARG A CA 1
ATOM 3620 C C . ARG A 1 478 ? -7.259 -13.944 -1.880 1.00 92.94 478 ARG A C 1
ATOM 3622 O O . ARG A 1 478 ? -6.352 -14.778 -1.922 1.00 92.94 478 ARG A O 1
ATOM 3629 N N . PRO A 1 479 ? -7.689 -13.408 -0.724 1.00 93.50 479 PRO A N 1
ATOM 3630 C CA . PRO A 1 479 ? -7.147 -13.786 0.580 1.00 93.50 479 PRO A CA 1
ATOM 3631 C C . PRO A 1 479 ? -7.283 -15.290 0.844 1.00 93.50 479 PRO A C 1
ATOM 3633 O O . PRO A 1 479 ? -8.227 -15.934 0.377 1.00 93.50 479 PRO A O 1
ATOM 3636 N N . GLY A 1 480 ? -6.361 -15.878 1.610 1.00 88.12 480 GLY A N 1
ATOM 3637 C CA . GLY A 1 480 ? -6.393 -17.323 1.900 1.00 88.12 480 GLY A CA 1
ATOM 3638 C C . GLY A 1 480 ? -7.685 -17.781 2.602 1.00 88.12 480 GLY A C 1
ATOM 3639 O O . GLY A 1 480 ? -8.164 -18.900 2.386 1.00 88.12 480 GLY A O 1
ATOM 3640 N N . HIS A 1 481 ? -8.260 -16.866 3.383 1.00 91.94 481 HIS A N 1
ATOM 3641 C CA . HIS A 1 481 ? -9.406 -16.980 4.287 1.00 91.94 481 HIS A CA 1
ATOM 3642 C C . HIS A 1 481 ? -10.677 -16.258 3.789 1.00 91.94 481 HIS A C 1
ATOM 3644 O O . HIS A 1 481 ? -11.540 -15.908 4.591 1.00 91.94 481 HIS A O 1
ATOM 3650 N N . ASP A 1 482 ? -10.799 -16.094 2.465 1.00 90.81 482 ASP A N 1
ATOM 3651 C CA . ASP A 1 482 ? -12.005 -15.679 1.707 1.00 90.81 482 ASP A CA 1
ATOM 3652 C C . ASP A 1 482 ? -13.277 -16.450 2.137 1.00 90.81 482 ASP A C 1
ATOM 3654 O O . ASP A 1 482 ? -14.337 -15.869 2.292 1.00 90.81 482 ASP A O 1
ATOM 3658 N N . SER A 1 483 ? -13.164 -17.753 2.433 1.00 89.69 483 SER A N 1
ATOM 3659 C CA . SER A 1 483 ? -14.293 -18.596 2.876 1.00 89.69 483 SER A CA 1
ATOM 3660 C C . SER A 1 483 ? -14.153 -19.064 4.329 1.00 89.69 483 SER A C 1
ATOM 3662 O O . SER A 1 483 ? -13.051 -19.384 4.794 1.00 89.69 483 SER A O 1
ATOM 3664 N N . PHE A 1 484 ? -15.290 -19.204 5.018 1.00 92.19 484 PHE A N 1
ATOM 3665 C CA . PHE A 1 484 ? -15.442 -19.628 6.414 1.00 92.19 484 PHE A CA 1
ATOM 3666 C C . PHE A 1 484 ? -14.716 -20.943 6.759 1.00 92.19 484 PHE A C 1
ATOM 3668 O O . PHE A 1 484 ? -14.268 -21.144 7.897 1.00 92.19 484 PHE A O 1
ATOM 3675 N N . THR A 1 485 ? -14.581 -21.865 5.799 1.00 91.44 485 THR A N 1
ATOM 3676 C CA . THR A 1 485 ? -13.868 -23.139 6.016 1.00 91.44 485 THR A CA 1
ATOM 3677 C C . THR A 1 485 ? -12.356 -22.967 6.123 1.00 91.44 485 THR A C 1
ATOM 3679 O O . THR A 1 485 ? -11.692 -23.821 6.702 1.00 91.44 485 THR A O 1
ATOM 3682 N N . ASN A 1 486 ? -11.817 -21.873 5.580 1.00 91.38 486 ASN A N 1
ATOM 3683 C CA . ASN A 1 486 ? -10.383 -21.588 5.481 1.00 91.38 486 ASN A CA 1
ATOM 3684 C C . ASN A 1 486 ? -9.941 -20.513 6.494 1.00 91.38 486 ASN A C 1
ATOM 3686 O O . ASN A 1 486 ? -8.877 -19.916 6.337 1.00 91.38 486 ASN A O 1
ATOM 3690 N N . ARG A 1 487 ? -10.780 -20.234 7.500 1.00 94.69 487 ARG A N 1
ATOM 3691 C CA . ARG A 1 487 ? -10.596 -19.152 8.473 1.00 94.69 487 ARG A CA 1
ATOM 3692 C C . ARG A 1 487 ? -9.279 -19.264 9.250 1.00 94.69 487 ARG A C 1
ATOM 3694 O O . ARG A 1 487 ? -8.911 -20.346 9.706 1.00 94.69 487 ARG A O 1
ATOM 3701 N N . ILE A 1 488 ? -8.585 -18.140 9.443 1.00 95.31 488 ILE A N 1
ATOM 3702 C CA . ILE A 1 488 ? -7.304 -18.109 10.170 1.00 95.31 488 ILE A CA 1
ATOM 3703 C C . ILE A 1 488 ? -7.549 -18.223 11.680 1.00 95.31 488 ILE A C 1
ATOM 3705 O O . ILE A 1 488 ? -8.247 -17.398 12.270 1.00 95.31 488 ILE A O 1
ATOM 3709 N N . ALA A 1 489 ? -6.936 -19.223 12.316 1.00 96.44 489 ALA A N 1
ATOM 3710 C CA . ALA A 1 489 ? -6.999 -19.416 13.761 1.00 96.44 489 ALA A CA 1
ATOM 3711 C C . ALA A 1 489 ? -6.060 -18.443 14.501 1.00 96.44 489 ALA A C 1
ATOM 3713 O O . ALA A 1 489 ? -4.837 -18.506 14.373 1.00 96.44 489 ALA A O 1
ATOM 3714 N N . LEU A 1 490 ? -6.640 -17.560 15.310 1.00 96.81 490 LEU A N 1
ATOM 3715 C CA . LEU A 1 490 ? -5.954 -16.612 16.182 1.00 96.81 490 LEU A CA 1
ATOM 3716 C C . LEU A 1 490 ? -5.678 -17.249 17.550 1.00 96.81 490 LEU A C 1
ATOM 3718 O O . LEU A 1 490 ? -6.568 -17.830 18.175 1.00 96.81 490 LEU A O 1
ATOM 3722 N N . SER A 1 491 ? -4.454 -17.089 18.053 1.00 92.38 491 SER A N 1
ATOM 3723 C CA . SER A 1 491 ? -3.998 -17.682 19.317 1.00 92.38 491 SER A CA 1
ATOM 3724 C C . SER A 1 491 ? -3.642 -16.634 20.372 1.00 92.38 491 SER A C 1
ATOM 3726 O O . SER A 1 491 ? -2.970 -15.650 20.069 1.00 92.38 491 SER A O 1
ATOM 3728 N N . GLY A 1 492 ? -3.991 -16.898 21.633 1.00 93.19 492 GLY A N 1
ATOM 3729 C CA . GLY A 1 492 ? -3.584 -16.087 22.784 1.00 93.19 492 GLY A CA 1
ATOM 3730 C C . GLY A 1 492 ? -4.685 -15.179 23.339 1.00 93.19 492 GLY A C 1
ATOM 3731 O O . GLY A 1 492 ? -5.822 -15.175 22.868 1.00 93.19 492 GLY A O 1
ATOM 3732 N N . VAL A 1 493 ? -4.349 -14.442 24.403 1.00 92.06 493 VAL A N 1
ATOM 3733 C CA . VAL A 1 493 ? -5.308 -13.639 25.190 1.00 92.06 493 VAL A CA 1
ATOM 3734 C C . VAL A 1 493 ? -5.669 -12.320 24.500 1.00 92.06 493 VAL A C 1
ATOM 3736 O O . VAL A 1 493 ? -6.787 -11.844 24.663 1.00 92.06 493 VAL A O 1
ATOM 3739 N N . ALA A 1 494 ? -4.746 -11.739 23.731 1.00 93.75 494 ALA A N 1
ATOM 3740 C CA . ALA A 1 494 ? -4.967 -10.499 22.989 1.00 93.75 494 ALA A CA 1
ATOM 3741 C C . ALA A 1 494 ? -4.290 -10.550 21.600 1.00 93.75 494 ALA A C 1
ATOM 3743 O O . ALA A 1 494 ? -3.270 -9.889 21.397 1.00 93.75 494 ALA A O 1
ATOM 3744 N N . PRO A 1 495 ? -4.772 -11.400 20.671 1.00 97.19 495 PRO A N 1
ATOM 3745 C CA . PRO A 1 495 ? -4.196 -11.517 19.335 1.00 97.19 495 PRO A CA 1
ATOM 3746 C C . PRO A 1 495 ? -4.417 -10.249 18.500 1.00 97.19 495 PRO A C 1
ATOM 3748 O O . PRO A 1 495 ? -5.461 -9.599 18.587 1.00 97.19 495 PRO A O 1
ATOM 3751 N N . SER A 1 496 ? -3.455 -9.953 17.630 1.00 96.50 496 SER A N 1
ATOM 3752 C CA . SER A 1 496 ? -3.546 -8.914 16.601 1.00 96.50 496 SER A CA 1
ATOM 3753 C C . SER A 1 496 ? -2.899 -9.393 15.305 1.00 96.50 496 SER A C 1
ATOM 3755 O O . SER A 1 496 ? -1.837 -10.015 15.357 1.00 96.50 496 SER A O 1
ATOM 3757 N N . ILE A 1 497 ? -3.515 -9.095 14.163 1.00 96.31 497 ILE A N 1
ATOM 3758 C CA . ILE A 1 497 ? -3.055 -9.509 12.836 1.00 96.31 497 ILE A CA 1
ATOM 3759 C C . ILE A 1 497 ? -3.384 -8.438 11.788 1.00 96.31 497 ILE A C 1
ATOM 3761 O O . ILE A 1 497 ? -4.494 -7.905 11.765 1.00 96.31 497 ILE A O 1
ATOM 3765 N N . SER A 1 498 ? -2.428 -8.155 10.906 1.00 95.00 498 SER A N 1
ATOM 3766 C CA . SER A 1 498 ? -2.649 -7.363 9.693 1.00 95.00 498 SER A CA 1
ATOM 3767 C C . SER A 1 498 ? -3.160 -8.272 8.573 1.00 95.00 498 SER A C 1
ATOM 3769 O O . SER A 1 498 ? -2.682 -9.396 8.419 1.00 95.00 498 SER A O 1
ATOM 3771 N N . GLY A 1 499 ? -4.115 -7.800 7.778 1.00 92.12 499 GLY A N 1
ATOM 3772 C CA . GLY A 1 499 ? -4.711 -8.554 6.677 1.00 92.12 499 GLY A CA 1
ATOM 3773 C C . GLY A 1 499 ? -5.279 -7.652 5.585 1.00 92.12 499 GLY A C 1
ATOM 3774 O O . GLY A 1 499 ? -5.129 -6.429 5.609 1.00 92.12 499 GLY A O 1
ATOM 3775 N N . SER A 1 500 ? -5.939 -8.255 4.599 1.00 93.25 500 SER A N 1
ATOM 3776 C CA . SER A 1 500 ? -6.690 -7.527 3.579 1.00 93.25 500 SER A CA 1
ATOM 3777 C C . SER A 1 500 ? -7.871 -8.358 3.097 1.00 93.25 500 SER A C 1
ATOM 3779 O O . SER A 1 500 ? -7.777 -9.579 3.026 1.00 93.25 500 SER A O 1
ATOM 3781 N N . ASN A 1 501 ? -8.967 -7.689 2.743 1.00 94.00 501 ASN A N 1
ATOM 3782 C CA . ASN A 1 501 ? -10.153 -8.303 2.145 1.00 94.00 501 ASN A CA 1
ATOM 3783 C C . ASN A 1 501 ? -10.309 -7.985 0.642 1.00 94.00 501 ASN A C 1
ATOM 3785 O O . ASN A 1 501 ? -11.383 -8.162 0.072 1.00 94.00 501 ASN A O 1
ATOM 3789 N N . ARG A 1 502 ? -9.257 -7.488 -0.026 1.00 93.25 502 ARG A N 1
ATOM 3790 C CA . ARG A 1 502 ? -9.305 -7.170 -1.465 1.00 93.25 502 ARG A CA 1
ATOM 3791 C C . ARG A 1 502 ? -9.601 -8.406 -2.313 1.00 93.25 502 ARG A C 1
ATOM 3793 O O . ARG A 1 502 ? -8.932 -9.419 -2.167 1.00 93.25 502 ARG A O 1
ATOM 3800 N N . GLU A 1 503 ? -10.568 -8.270 -3.223 1.00 92.81 503 GLU A N 1
ATOM 3801 C CA . GLU A 1 503 ? -11.080 -9.338 -4.102 1.00 92.81 503 GLU A CA 1
ATOM 3802 C C . GLU A 1 503 ? -11.650 -10.568 -3.346 1.00 92.81 503 GLU A C 1
ATOM 3804 O O . GLU A 1 503 ? -11.886 -11.610 -3.961 1.00 92.81 503 GLU A O 1
ATOM 3809 N N . ALA A 1 504 ? -11.906 -10.452 -2.034 1.00 93.06 504 ALA A N 1
ATOM 3810 C CA . ALA A 1 504 ? -12.682 -11.431 -1.273 1.00 93.06 504 ALA A CA 1
ATOM 3811 C C . ALA A 1 504 ? -14.176 -11.377 -1.645 1.00 93.06 504 ALA A C 1
ATOM 3813 O O . ALA A 1 504 ? -14.641 -10.432 -2.290 1.00 93.06 504 ALA A O 1
ATOM 3814 N N . THR A 1 505 ? -14.931 -12.397 -1.246 1.00 90.94 505 THR A N 1
ATOM 3815 C CA . THR A 1 505 ? -16.314 -12.626 -1.675 1.00 90.94 505 THR A CA 1
ATOM 3816 C C . THR A 1 505 ? -17.194 -13.209 -0.578 1.00 90.94 505 THR A C 1
ATOM 3818 O O . THR A 1 505 ? -16.720 -13.866 0.333 1.00 90.94 505 THR A O 1
ATOM 3821 N N . VAL A 1 506 ? -18.502 -12.998 -0.717 1.00 89.81 506 VAL A N 1
ATOM 3822 C CA . VAL A 1 506 ? -19.537 -13.499 0.199 1.00 89.81 506 VAL A CA 1
ATOM 3823 C C . VAL A 1 506 ? -19.692 -15.020 0.078 1.00 89.81 506 VAL A C 1
ATOM 3825 O O . VAL A 1 506 ? -19.984 -15.522 -1.014 1.00 89.81 506 VAL A O 1
ATOM 3828 N N . ASP A 1 507 ? -19.566 -15.754 1.188 1.00 88.31 507 ASP A N 1
ATOM 3829 C CA . ASP A 1 507 ? -19.766 -17.210 1.203 1.00 88.31 507 ASP A CA 1
ATOM 3830 C C . ASP A 1 507 ? -21.264 -17.566 0.981 1.00 88.31 507 ASP A C 1
ATOM 3832 O O . ASP A 1 507 ? -22.160 -16.866 1.472 1.00 88.31 507 ASP A O 1
ATOM 3836 N N . PRO A 1 508 ? -21.619 -18.653 0.265 1.00 87.44 508 PRO A N 1
ATOM 3837 C CA . PRO A 1 508 ? -23.021 -18.991 0.004 1.00 87.44 508 PRO A CA 1
ATOM 3838 C C . PRO A 1 508 ? -23.841 -19.258 1.282 1.00 87.44 508 PRO A C 1
ATOM 3840 O O . PRO A 1 508 ? -23.712 -20.302 1.922 1.00 87.44 508 PRO A O 1
ATOM 3843 N N . GLY A 1 509 ? -24.743 -18.330 1.617 1.00 84.00 509 GLY A N 1
ATOM 3844 C CA . GLY A 1 509 ? -25.567 -18.374 2.835 1.00 84.00 509 GLY A CA 1
ATOM 3845 C C . GLY A 1 509 ? -25.048 -17.511 3.992 1.00 84.00 509 GLY A C 1
ATOM 3846 O O . GLY A 1 509 ? -25.602 -17.580 5.087 1.00 84.00 509 GLY A O 1
ATOM 3847 N N . GLU A 1 510 ? -24.013 -16.705 3.758 1.00 88.81 510 GLU A N 1
ATOM 3848 C CA . GLU A 1 510 ? -23.505 -15.685 4.676 1.00 88.81 510 GLU A CA 1
ATOM 3849 C C . GLU A 1 510 ? -24.552 -14.611 5.024 1.00 88.81 510 GLU A C 1
ATOM 3851 O O . GLU A 1 510 ? -25.441 -14.279 4.234 1.00 88.81 510 GLU A O 1
ATOM 3856 N N . ALA A 1 511 ? -24.454 -14.073 6.242 1.00 81.56 511 ALA A N 1
ATOM 3857 C CA . ALA A 1 511 ? -25.354 -13.054 6.768 1.00 81.56 511 ALA A CA 1
ATOM 3858 C C . ALA A 1 511 ? -24.740 -11.649 6.669 1.00 81.56 511 ALA A C 1
ATOM 3860 O O . ALA A 1 511 ? -23.540 -11.471 6.835 1.00 81.56 511 ALA A O 1
ATOM 3861 N N . MET A 1 512 ? -25.587 -10.634 6.474 1.00 83.62 512 MET A N 1
ATOM 3862 C CA . MET A 1 512 ? -25.193 -9.220 6.405 1.00 83.62 512 MET A CA 1
ATOM 3863 C C . MET A 1 512 ? -24.501 -8.736 7.694 1.00 83.62 512 MET A C 1
ATOM 3865 O O . MET A 1 512 ? -25.177 -8.451 8.691 1.00 83.62 512 MET A O 1
ATOM 3869 N N . HIS A 1 513 ? -23.173 -8.600 7.657 1.00 83.88 513 HIS A N 1
ATOM 3870 C CA . HIS A 1 513 ? -22.352 -8.115 8.771 1.00 83.88 513 HIS A CA 1
ATOM 3871 C C . HIS A 1 513 ? -22.748 -6.689 9.197 1.00 83.88 513 HIS A C 1
ATOM 3873 O O . HIS A 1 513 ? -23.044 -5.820 8.373 1.00 83.88 513 HIS A O 1
ATOM 3879 N N . GLY A 1 514 ? -22.847 -6.445 10.503 1.00 72.12 514 GLY A N 1
ATOM 3880 C CA . GLY A 1 514 ? -23.385 -5.214 11.089 1.00 72.12 514 GLY A CA 1
ATOM 3881 C C . GLY A 1 514 ? -24.848 -4.915 10.728 1.00 72.12 514 GLY A C 1
ATOM 3882 O O . GLY A 1 514 ? -25.342 -3.831 11.027 1.00 72.12 514 GLY A O 1
ATOM 3883 N N . GLY A 1 515 ? -25.553 -5.833 10.053 1.00 76.38 515 GLY A N 1
ATOM 3884 C CA . GLY A 1 515 ? -26.834 -5.562 9.393 1.00 76.38 515 GLY A CA 1
ATOM 3885 C C . GLY A 1 515 ? -26.729 -4.725 8.109 1.00 76.38 515 GLY A C 1
ATOM 3886 O O . GLY A 1 515 ? -27.761 -4.302 7.589 1.00 76.38 515 GLY A O 1
ATOM 3887 N N . ASN A 1 516 ? -25.519 -4.490 7.596 1.00 79.44 516 ASN A N 1
ATOM 3888 C CA . ASN A 1 516 ? -25.244 -3.701 6.395 1.00 79.44 516 ASN A CA 1
ATOM 3889 C C . ASN A 1 516 ? -24.968 -4.609 5.183 1.00 79.44 516 ASN A C 1
ATOM 3891 O O . ASN A 1 516 ? -24.562 -5.759 5.356 1.00 79.44 516 ASN A O 1
ATOM 3895 N N . PRO A 1 517 ? -25.168 -4.128 3.941 1.00 72.44 517 PRO A N 1
ATOM 3896 C CA . PRO A 1 517 ? -24.692 -4.841 2.764 1.00 72.44 517 PRO A CA 1
ATOM 3897 C C . PRO A 1 517 ? -23.159 -4.850 2.771 1.00 72.44 517 PRO A C 1
ATOM 3899 O O . PRO A 1 517 ? -22.520 -3.817 2.565 1.00 72.44 517 PRO A O 1
ATOM 3902 N N . GLY A 1 518 ? -22.597 -6.021 3.057 1.00 70.94 518 GLY A N 1
ATOM 3903 C CA . GLY A 1 518 ? -21.184 -6.335 2.880 1.00 70.94 518 GLY A CA 1
ATOM 3904 C C . GLY A 1 518 ? -20.848 -6.662 1.422 1.00 70.94 518 GLY A C 1
ATOM 3905 O O . GLY A 1 518 ? -21.571 -6.264 0.504 1.00 70.94 518 GLY A O 1
ATOM 3906 N N . GLY A 1 519 ? -19.776 -7.418 1.203 1.00 81.00 519 GLY A N 1
ATOM 3907 C CA . GLY A 1 519 ? -19.429 -7.919 -0.133 1.00 81.00 519 GLY A CA 1
ATOM 3908 C C . GLY A 1 519 ? -18.047 -8.555 -0.272 1.00 81.00 519 GLY A C 1
ATOM 3909 O O . GLY A 1 519 ? -17.766 -9.179 -1.295 1.00 81.00 519 GLY A O 1
ATOM 3910 N N . SER A 1 520 ? -17.185 -8.392 0.727 1.00 91.06 520 SER A N 1
ATOM 3911 C CA . SER A 1 520 ? -15.785 -8.807 0.709 1.00 91.06 520 SER A CA 1
ATOM 3912 C C . SER A 1 520 ? -15.378 -9.250 2.111 1.00 91.06 520 SER A C 1
ATOM 3914 O O . SER A 1 520 ? -14.534 -8.627 2.755 1.00 91.06 520 SER A O 1
ATOM 3916 N N . SER A 1 521 ? -16.025 -10.295 2.619 1.00 93.06 521 SER A N 1
ATOM 3917 C CA . SER A 1 521 ? -15.751 -10.838 3.944 1.00 93.06 521 SER A CA 1
ATOM 3918 C C . SER A 1 521 ? -14.481 -11.696 3.942 1.00 93.06 521 SER A C 1
ATOM 3920 O O . SER A 1 521 ? -14.119 -12.329 2.953 1.00 93.06 521 SER A O 1
ATOM 3922 N N . VAL A 1 522 ? -13.759 -11.692 5.060 1.00 95.56 522 VAL A N 1
ATOM 3923 C CA . VAL A 1 522 ? -12.663 -12.625 5.340 1.00 95.56 522 VAL A CA 1
ATOM 3924 C C . VAL A 1 522 ? -12.750 -13.121 6.776 1.00 95.56 522 VAL A C 1
ATOM 3926 O O . VAL A 1 522 ? -13.124 -12.382 7.693 1.00 95.56 522 VAL A O 1
ATOM 3929 N N . TRP A 1 523 ? -12.409 -14.391 6.973 1.00 96.50 523 TRP A N 1
ATOM 3930 C CA . TRP A 1 523 ? -12.801 -15.128 8.168 1.00 96.50 523 TRP A CA 1
ATOM 3931 C C . TRP A 1 523 ? -11.629 -15.493 9.083 1.00 96.50 523 TRP A C 1
ATOM 3933 O O . TRP A 1 523 ? -10.579 -15.977 8.660 1.00 96.50 523 TRP A O 1
ATOM 3943 N N . TYR A 1 524 ? -11.851 -15.342 10.384 1.00 97.38 524 TYR A N 1
ATOM 3944 C CA . TYR A 1 524 ? -10.941 -15.757 11.449 1.00 97.38 524 TYR A CA 1
ATOM 3945 C C . TYR A 1 524 ? -11.689 -16.630 12.460 1.00 97.38 524 TYR A C 1
ATOM 3947 O O . TYR A 1 524 ? -12.911 -16.530 12.591 1.00 97.38 524 TYR A O 1
ATOM 3955 N N . SER A 1 525 ? -10.973 -17.449 13.229 1.00 97.19 525 SER A N 1
ATOM 3956 C CA . SER A 1 525 ? -11.503 -17.979 14.489 1.00 97.19 525 SER A CA 1
ATOM 3957 C C . SER A 1 525 ? -10.579 -17.717 15.661 1.00 97.19 525 SER A C 1
ATOM 3959 O O . SER A 1 525 ? -9.390 -17.467 15.500 1.00 97.19 525 SER A O 1
ATOM 3961 N N . TRP A 1 526 ? -11.140 -17.730 16.863 1.00 97.94 526 TRP A N 1
ATOM 3962 C CA . TRP A 1 526 ? -10.414 -17.493 18.101 1.00 97.94 526 TRP A CA 1
ATOM 3963 C C . TRP A 1 526 ? -11.046 -18.309 19.221 1.00 97.94 526 TRP A C 1
ATOM 3965 O O . TRP A 1 526 ? -12.237 -18.176 19.500 1.00 97.94 526 TRP A O 1
ATOM 3975 N N . THR A 1 527 ? -10.251 -19.153 19.877 1.00 97.38 527 THR A N 1
ATOM 3976 C CA . THR A 1 527 ? -10.684 -19.847 21.096 1.00 97.38 527 THR A CA 1
ATOM 3977 C C . THR A 1 527 ? -10.292 -19.009 22.302 1.00 97.38 527 THR A C 1
ATOM 3979 O O . THR A 1 527 ? -9.106 -18.841 22.581 1.00 97.38 527 THR A O 1
ATOM 3982 N N . ALA A 1 528 ? -11.287 -18.475 23.011 1.00 96.56 528 ALA A N 1
ATOM 3983 C CA . ALA A 1 528 ? -11.074 -17.543 24.112 1.00 96.56 528 ALA A CA 1
ATOM 3984 C C . ALA A 1 528 ? -10.340 -18.215 25.295 1.00 96.56 528 ALA A C 1
ATOM 3986 O O . ALA A 1 528 ? -10.920 -19.096 25.934 1.00 96.56 528 ALA A O 1
ATOM 3987 N N . PRO A 1 529 ? -9.104 -17.812 25.665 1.00 95.75 529 PRO A N 1
ATOM 3988 C CA . PRO A 1 529 ? -8.353 -18.505 26.725 1.00 95.75 529 PRO A CA 1
ATOM 3989 C C . PRO A 1 529 ? -8.899 -18.267 28.142 1.00 95.75 529 PRO A C 1
ATOM 3991 O O . PRO A 1 529 ? -8.542 -18.973 29.080 1.00 95.75 529 PRO A O 1
ATOM 3994 N N . LYS A 1 530 ? -9.746 -17.246 28.307 1.00 93.62 530 LYS A N 1
ATOM 3995 C CA . LYS A 1 530 ? -10.461 -16.893 29.538 1.00 93.62 530 LYS A CA 1
ATOM 3996 C C . LYS A 1 530 ? -11.809 -16.257 29.183 1.00 93.62 530 LYS A C 1
ATOM 3998 O O . LYS A 1 530 ? -12.028 -15.900 28.027 1.00 93.62 530 LYS A O 1
ATOM 4003 N N . GLY A 1 531 ? -12.687 -16.102 30.172 1.00 91.25 531 GLY A N 1
ATOM 4004 C CA . GLY A 1 531 ? -13.939 -15.362 30.006 1.00 91.25 531 GLY A CA 1
ATOM 4005 C C . GLY A 1 531 ? -13.812 -13.852 30.254 1.00 91.25 531 GLY A C 1
ATOM 4006 O O . GLY A 1 531 ? -12.782 -13.384 30.749 1.00 91.25 531 GLY A O 1
ATOM 4007 N N . GLY A 1 532 ? -14.886 -13.122 29.941 1.00 89.00 532 GLY A N 1
ATOM 4008 C CA . GLY A 1 532 ? -15.084 -11.694 30.220 1.00 89.00 532 GLY A CA 1
ATOM 4009 C C . GLY A 1 532 ? -15.182 -10.810 28.970 1.00 89.00 532 GLY A C 1
ATOM 4010 O O . GLY A 1 532 ? -15.024 -11.285 27.843 1.00 89.00 532 GLY A O 1
ATOM 4011 N N . THR A 1 533 ? -15.408 -9.511 29.185 1.00 90.00 533 THR A N 1
ATOM 4012 C CA . THR A 1 533 ? -15.580 -8.517 28.112 1.00 90.00 533 THR A CA 1
ATOM 4013 C C . THR A 1 533 ? -14.352 -8.429 27.196 1.00 90.00 533 THR A C 1
ATOM 4015 O O . THR A 1 533 ? -13.257 -8.068 27.636 1.00 90.00 533 THR A O 1
ATOM 4018 N N . VAL A 1 534 ? -14.548 -8.681 25.903 1.00 93.62 534 VAL A N 1
ATOM 4019 C CA . VAL A 1 534 ? -13.556 -8.468 24.842 1.00 93.62 534 VAL A CA 1
ATOM 4020 C C . VAL A 1 534 ? -13.895 -7.197 24.070 1.00 93.62 534 VAL A C 1
ATOM 4022 O O . VAL A 1 534 ? -15.048 -6.960 23.713 1.00 93.62 534 VAL A O 1
ATOM 4025 N N . LEU A 1 535 ? -12.868 -6.399 23.784 1.00 94.69 535 LEU A N 1
ATOM 4026 C CA . LEU A 1 535 ? -12.877 -5.357 22.764 1.00 94.69 535 LEU A CA 1
ATOM 4027 C C . LEU A 1 535 ? -12.273 -5.935 21.479 1.00 94.69 535 LEU A C 1
ATOM 4029 O O . LEU A 1 535 ? -11.089 -6.278 21.447 1.00 94.69 535 LEU A O 1
ATOM 4033 N N . LEU A 1 536 ? -13.081 -6.004 20.426 1.00 97.50 536 LEU A N 1
ATOM 4034 C CA . LEU A 1 536 ? -12.640 -6.210 19.051 1.00 97.50 536 LEU A CA 1
ATOM 4035 C C . LEU A 1 536 ? -12.438 -4.840 18.398 1.00 97.50 536 LEU A C 1
ATOM 4037 O O . LEU A 1 536 ? -13.299 -3.968 18.507 1.00 97.50 536 LEU A O 1
ATOM 4041 N N . SER A 1 537 ? -11.315 -4.651 17.709 1.00 97.31 537 SER A N 1
ATOM 4042 C CA . SER A 1 537 ? -11.043 -3.459 16.898 1.00 97.31 537 SER A CA 1
ATOM 4043 C C . SER A 1 537 ? -10.554 -3.843 15.504 1.00 97.31 537 SER A C 1
ATOM 4045 O O . SER A 1 537 ? -9.622 -4.643 15.403 1.00 97.31 537 SER A O 1
ATOM 4047 N N . VAL A 1 538 ? -11.126 -3.232 14.465 1.00 97.56 538 VAL A N 1
ATOM 4048 C CA . VAL A 1 538 ? -10.621 -3.279 13.084 1.00 97.56 538 VAL A CA 1
ATOM 4049 C C . VAL A 1 538 ? -10.258 -1.866 12.643 1.00 97.56 538 VAL A C 1
ATOM 4051 O O . VAL A 1 538 ? -11.130 -1.001 12.581 1.00 97.56 538 VAL A O 1
ATOM 4054 N N . THR A 1 539 ? -8.988 -1.639 12.319 1.00 97.62 539 THR A N 1
ATOM 4055 C CA . THR A 1 539 ? -8.481 -0.373 11.767 1.00 97.62 539 THR A CA 1
ATOM 4056 C C . THR A 1 539 ? -8.223 -0.551 10.277 1.00 97.62 539 THR A C 1
ATOM 4058 O O . THR A 1 539 ? -7.416 -1.397 9.912 1.00 97.62 539 THR A O 1
ATOM 4061 N N . ALA A 1 540 ? -8.867 0.233 9.413 1.00 95.38 540 ALA A N 1
ATOM 4062 C CA . ALA A 1 540 ? -8.710 0.139 7.958 1.00 95.38 540 ALA A CA 1
ATOM 4063 C C . ALA A 1 540 ? -8.035 1.384 7.366 1.00 95.38 540 ALA A C 1
ATOM 4065 O O . ALA A 1 540 ? -8.353 2.507 7.741 1.00 95.38 540 ALA A O 1
ATOM 4066 N N . THR A 1 541 ? -7.139 1.231 6.386 1.00 90.75 541 THR A N 1
ATOM 4067 C CA . THR A 1 541 ? -6.414 2.399 5.839 1.00 90.75 541 THR A CA 1
ATOM 4068 C C . THR A 1 541 ? -7.287 3.279 4.935 1.00 90.75 541 THR A C 1
ATOM 4070 O O . THR A 1 541 ? -7.207 4.504 4.994 1.00 90.75 541 THR A O 1
ATOM 4073 N N . ASN A 1 542 ? -8.113 2.673 4.074 1.00 89.00 542 ASN A N 1
ATOM 4074 C CA . ASN A 1 542 ? -8.786 3.369 2.966 1.00 89.00 542 ASN A CA 1
ATOM 4075 C C . ASN A 1 542 ? -10.304 3.118 2.855 1.00 89.00 542 ASN A C 1
ATOM 4077 O O . ASN A 1 542 ? -10.956 3.813 2.078 1.00 89.00 542 ASN A O 1
ATOM 4081 N N . PHE A 1 543 ? -10.881 2.199 3.634 1.00 92.88 543 PHE A N 1
ATOM 4082 C CA . PHE A 1 543 ? -12.309 1.844 3.600 1.00 92.88 543 PHE A CA 1
ATOM 4083 C C . PHE A 1 543 ? -12.971 1.948 4.982 1.00 92.88 543 PHE A C 1
ATOM 4085 O O . PHE A 1 543 ? -12.279 2.142 5.978 1.00 92.88 543 PHE A O 1
ATOM 4092 N N . PHE A 1 544 ? -14.301 1.846 5.055 1.00 92.62 544 PHE A N 1
ATOM 4093 C CA . PHE A 1 544 ? -15.018 1.731 6.331 1.00 92.62 544 PHE A CA 1
ATOM 4094 C C . PHE A 1 544 ? -15.216 0.250 6.695 1.00 92.62 544 PHE A C 1
ATOM 4096 O O . PHE A 1 544 ? -15.964 -0.431 5.986 1.00 92.62 544 PHE A O 1
ATOM 4103 N N . PRO A 1 545 ? -14.566 -0.266 7.756 1.00 93.88 545 PRO A N 1
ATOM 4104 C CA . PRO A 1 545 ? -14.636 -1.680 8.094 1.00 93.88 545 PRO A CA 1
ATOM 4105 C C . PRO A 1 545 ? -15.927 -2.033 8.840 1.00 93.88 545 PRO A C 1
ATOM 4107 O O . PRO A 1 545 ? -16.464 -1.238 9.614 1.00 93.88 545 PRO A O 1
ATOM 4110 N N . LEU A 1 546 ? -16.381 -3.263 8.624 1.00 92.75 546 LEU A N 1
ATOM 4111 C CA . LEU A 1 546 ? -17.436 -3.955 9.355 1.00 92.75 546 LEU A CA 1
ATOM 4112 C C . LEU A 1 546 ? -16.842 -5.232 9.960 1.00 92.75 546 LEU A C 1
ATOM 4114 O O . LEU A 1 546 ? -15.991 -5.870 9.339 1.00 92.75 546 LEU A O 1
ATOM 4118 N N . ALA A 1 547 ? -17.301 -5.634 11.142 1.00 94.06 547 ALA A N 1
ATOM 4119 C CA . ALA A 1 547 ? -16.960 -6.932 11.707 1.00 94.06 547 ALA A CA 1
ATOM 4120 C C . ALA A 1 547 ? -18.059 -7.454 12.636 1.00 94.06 547 ALA A C 1
ATOM 4122 O O . ALA A 1 547 ? -18.547 -6.730 13.504 1.00 94.06 547 ALA A O 1
ATOM 4123 N N . ASP A 1 548 ? -18.376 -8.738 12.484 1.00 93.94 548 ASP A N 1
ATOM 4124 C CA . ASP A 1 548 ? -19.307 -9.478 13.336 1.00 93.94 548 ASP A CA 1
ATOM 4125 C C . ASP A 1 548 ? -18.567 -10.610 14.059 1.00 93.94 548 ASP A C 1
ATOM 4127 O O . ASP A 1 548 ? -17.640 -11.227 13.523 1.00 93.94 548 ASP A O 1
ATOM 4131 N N . VAL A 1 549 ? -19.031 -10.928 15.267 1.00 96.38 549 VAL A N 1
ATOM 4132 C CA . VAL A 1 549 ? -18.572 -12.065 16.070 1.00 96.38 549 VAL A CA 1
ATOM 4133 C C . VAL A 1 549 ? -19.692 -13.093 16.154 1.00 96.38 549 VAL A C 1
ATOM 4135 O O . VAL A 1 549 ? -20.809 -12.778 16.564 1.00 96.38 549 VAL A O 1
ATOM 4138 N N . TYR A 1 550 ? -19.380 -14.342 15.824 1.00 95.75 550 TYR A N 1
ATOM 4139 C CA . TYR A 1 550 ? -20.317 -15.460 15.754 1.00 95.75 550 TYR A CA 1
ATOM 4140 C C . TYR A 1 550 ? -19.877 -16.639 16.626 1.00 95.75 550 TYR A C 1
ATOM 4142 O O . TYR A 1 550 ? -18.695 -16.813 16.924 1.00 95.75 550 TYR A O 1
ATOM 4150 N N . THR A 1 551 ? -20.817 -17.532 16.944 1.00 95.62 551 THR A N 1
ATOM 4151 C CA . THR A 1 551 ? -20.491 -18.936 17.245 1.00 95.62 551 THR A CA 1
ATOM 4152 C C . THR A 1 551 ? -21.344 -19.874 16.397 1.00 95.62 551 THR A C 1
ATOM 4154 O O . THR A 1 551 ? -22.503 -19.578 16.113 1.00 95.62 551 THR A O 1
ATOM 4157 N N . GLY A 1 552 ? -20.766 -21.000 15.987 1.00 92.50 552 GLY A N 1
ATOM 4158 C CA . GLY A 1 552 ? -21.378 -21.973 15.082 1.00 92.50 552 GLY A CA 1
ATOM 4159 C C . GLY A 1 552 ? -20.294 -22.734 14.316 1.00 92.50 552 GLY A C 1
ATOM 4160 O O . GLY A 1 552 ? -19.150 -22.293 14.272 1.00 92.50 552 GLY A O 1
ATOM 4161 N N . ALA A 1 553 ? -20.636 -23.891 13.745 1.00 88.50 553 ALA A N 1
ATOM 4162 C CA . ALA A 1 553 ? -19.669 -24.773 13.073 1.00 88.50 553 ALA A CA 1
ATOM 4163 C C . ALA A 1 553 ? -19.670 -24.660 11.533 1.00 88.50 553 ALA A C 1
ATOM 4165 O O . ALA A 1 553 ? -18.842 -25.279 10.871 1.00 88.50 553 ALA A O 1
ATOM 4166 N N . SER A 1 554 ? -20.609 -23.906 10.955 1.00 89.81 554 SER A N 1
ATOM 4167 C CA . SER A 1 554 ? -20.755 -23.692 9.507 1.00 89.81 554 SER A CA 1
ATOM 4168 C C . SER A 1 554 ? -21.529 -22.401 9.239 1.00 89.81 554 SER A C 1
ATOM 4170 O O . SER A 1 554 ? -22.296 -21.976 10.105 1.00 89.81 554 SER A O 1
ATOM 4172 N N . ILE A 1 555 ? -21.355 -21.813 8.048 1.00 89.00 555 ILE A N 1
ATOM 4173 C CA . ILE A 1 555 ? -21.955 -20.529 7.638 1.00 89.00 555 ILE A CA 1
ATOM 4174 C C . ILE A 1 555 ? -23.480 -20.481 7.873 1.00 89.00 555 ILE A C 1
ATOM 4176 O O . ILE A 1 555 ? -23.997 -19.545 8.476 1.00 89.00 555 ILE A O 1
ATOM 4180 N N . SER A 1 556 ? -24.189 -21.559 7.525 1.00 86.62 556 SER A N 1
ATOM 4181 C CA . SER A 1 556 ? -25.646 -21.711 7.663 1.00 86.62 556 SER A CA 1
ATOM 4182 C C . SER A 1 556 ? -26.132 -22.005 9.091 1.00 86.62 556 SER A C 1
ATOM 4184 O O . SER A 1 556 ? -27.334 -22.145 9.315 1.00 86.62 556 SER A O 1
ATOM 4186 N N . ALA A 1 557 ? -25.217 -22.103 10.059 1.00 88.56 557 ALA A N 1
ATOM 4187 C CA . ALA A 1 557 ? -25.494 -22.364 11.471 1.00 88.56 557 ALA A CA 1
ATOM 4188 C C . ALA A 1 557 ? -24.795 -21.354 12.406 1.00 88.56 557 ALA A C 1
ATOM 4190 O O . ALA A 1 557 ? -24.570 -21.650 13.584 1.00 88.56 557 ALA A O 1
ATOM 4191 N N . LEU A 1 558 ? -24.423 -20.175 11.894 1.00 91.81 558 LEU A N 1
ATOM 4192 C CA . LEU A 1 558 ? -23.845 -19.100 12.696 1.00 91.81 558 LEU A CA 1
ATOM 4193 C C . LEU A 1 558 ? -24.914 -18.364 13.510 1.00 91.81 558 LEU A C 1
ATOM 4195 O O . LEU A 1 558 ? -25.917 -17.887 12.987 1.00 91.81 558 LEU A O 1
ATOM 4199 N N . THR A 1 559 ? -24.657 -18.223 14.808 1.00 93.00 559 THR A N 1
ATOM 4200 C CA . THR A 1 559 ? -25.408 -17.347 15.713 1.00 93.00 559 THR A CA 1
ATOM 4201 C C . THR A 1 559 ? -24.567 -16.110 16.006 1.00 93.00 559 THR A C 1
ATOM 4203 O O . THR A 1 559 ? -23.443 -16.244 16.497 1.00 93.00 559 THR A O 1
ATOM 4206 N N . VAL A 1 560 ? -25.103 -14.918 15.715 1.00 92.62 560 VAL A N 1
ATOM 4207 C CA . VAL A 1 560 ? -24.480 -13.631 16.074 1.00 92.62 560 VAL A CA 1
ATOM 4208 C C . VAL A 1 560 ? -24.318 -13.555 17.593 1.00 92.62 560 VAL A C 1
ATOM 4210 O O . VAL A 1 560 ? -25.284 -13.732 18.333 1.00 92.62 560 VAL A O 1
ATOM 4213 N N . VAL A 1 561 ? -23.102 -13.267 18.048 1.00 93.88 561 VAL A N 1
ATOM 4214 C CA . VAL A 1 561 ? -22.784 -12.903 19.437 1.00 93.88 561 VAL A CA 1
ATOM 4215 C C . VAL A 1 561 ? -22.779 -11.385 19.582 1.00 93.88 561 VAL A C 1
ATOM 4217 O O . VAL A 1 561 ? -23.348 -10.854 20.530 1.00 93.88 561 VAL A O 1
ATOM 4220 N N . ALA A 1 562 ? -22.151 -10.693 18.630 1.00 91.25 562 ALA A N 1
ATOM 4221 C CA . ALA A 1 562 ? -22.084 -9.239 18.556 1.00 91.25 562 ALA A CA 1
ATOM 4222 C C . ALA A 1 562 ? -21.860 -8.808 17.097 1.00 91.25 562 ALA A C 1
ATOM 4224 O O . ALA A 1 562 ? -21.336 -9.586 16.302 1.00 91.25 562 ALA A O 1
ATOM 4225 N N . GLY A 1 563 ? -22.251 -7.582 16.744 1.00 83.69 563 GLY A N 1
ATOM 4226 C CA . GLY A 1 563 ? -22.071 -7.064 15.380 1.00 83.69 563 GLY A CA 1
ATOM 4227 C C . GLY A 1 563 ? -22.857 -5.792 15.071 1.00 83.69 563 GLY A C 1
ATOM 4228 O O . GLY A 1 563 ? -22.351 -4.896 14.411 1.00 83.69 563 GLY A O 1
ATOM 4229 N N . ARG A 1 564 ? -24.084 -5.660 15.599 1.00 78.88 564 ARG A N 1
ATOM 4230 C CA . ARG A 1 564 ? -24.934 -4.470 15.373 1.00 78.88 564 ARG A CA 1
ATOM 4231 C C . ARG A 1 564 ? -24.588 -3.279 16.267 1.00 78.88 564 ARG A C 1
ATOM 4233 O O . ARG A 1 564 ? -24.629 -2.147 15.802 1.00 78.88 564 ARG A O 1
ATOM 4240 N N . ASP A 1 565 ? -24.208 -3.538 17.514 1.00 78.06 565 ASP A N 1
ATOM 4241 C CA . ASP A 1 565 ? -23.905 -2.505 18.512 1.00 78.06 565 ASP A CA 1
ATOM 4242 C C . ASP A 1 565 ? -22.414 -2.106 18.454 1.00 78.06 565 ASP A C 1
ATOM 4244 O O . ASP A 1 565 ? -21.686 -2.191 19.444 1.00 78.06 565 ASP A O 1
ATOM 4248 N N . PHE A 1 566 ? -21.936 -1.728 17.262 1.00 86.75 566 PHE A N 1
ATOM 4249 C CA . PHE A 1 566 ? -20.555 -1.291 17.021 1.00 86.75 566 PHE A CA 1
ATOM 4250 C C . PHE A 1 566 ? -20.414 0.238 17.062 1.00 86.75 566 PHE A C 1
ATOM 4252 O O . PHE A 1 566 ? -21.348 0.980 16.758 1.00 86.75 566 PHE A O 1
ATOM 4259 N N . ALA A 1 567 ? -19.216 0.720 17.393 1.00 87.56 567 ALA A N 1
ATOM 4260 C CA . ALA A 1 567 ? -18.843 2.128 17.303 1.00 87.56 567 ALA A CA 1
ATOM 4261 C C . ALA A 1 567 ? -17.773 2.325 16.218 1.00 87.56 567 ALA A C 1
ATOM 4263 O O . ALA A 1 567 ? -16.744 1.648 16.227 1.00 87.56 567 ALA A O 1
ATOM 4264 N N . LEU A 1 568 ? -18.013 3.261 15.296 1.00 89.25 568 LEU A N 1
ATOM 4265 C CA . LEU A 1 568 ? -17.136 3.565 14.162 1.00 89.25 568 LEU A CA 1
ATOM 4266 C C . LEU A 1 568 ? -16.538 4.972 14.297 1.00 89.25 568 LEU A C 1
ATOM 4268 O O . LEU A 1 568 ? -17.255 5.968 14.217 1.00 89.25 568 LEU A O 1
ATOM 4272 N N . ASP A 1 569 ? -15.216 5.056 14.428 1.00 91.25 569 ASP A N 1
ATOM 4273 C CA . ASP A 1 569 ? -14.472 6.292 14.192 1.00 91.25 569 ASP A CA 1
ATOM 4274 C C . ASP A 1 569 ? -14.303 6.480 12.679 1.00 91.25 569 ASP A C 1
ATOM 4276 O O . ASP A 1 569 ? -13.474 5.833 12.038 1.00 91.25 569 ASP A O 1
ATOM 4280 N N . THR A 1 570 ? -15.096 7.378 12.095 1.00 88.81 570 THR A N 1
ATOM 4281 C CA . THR A 1 570 ? -15.048 7.694 10.659 1.00 88.81 570 THR A CA 1
ATOM 4282 C C . THR A 1 570 ? -13.808 8.489 10.243 1.00 88.81 570 THR A C 1
ATOM 4284 O O . THR A 1 570 ? -13.527 8.576 9.050 1.00 88.81 570 THR A O 1
ATOM 4287 N N . THR A 1 571 ? -13.073 9.075 11.192 1.00 90.06 571 THR A N 1
ATOM 4288 C CA . THR A 1 571 ? -11.851 9.854 10.935 1.00 90.06 571 THR A CA 1
ATOM 4289 C C . THR A 1 571 ? -10.664 8.913 10.781 1.00 90.06 571 THR A C 1
ATOM 4291 O O . THR A 1 571 ? -9.972 8.937 9.765 1.00 90.06 571 THR A O 1
ATOM 4294 N N . ASN A 1 572 ? -10.476 8.038 11.772 1.00 90.62 572 ASN A N 1
ATOM 4295 C CA . ASN A 1 572 ? -9.370 7.082 11.825 1.00 90.62 572 ASN A CA 1
ATOM 4296 C C . ASN A 1 572 ? -9.715 5.715 11.202 1.00 90.62 572 ASN A C 1
ATOM 4298 O O . ASN A 1 572 ? -8.865 4.828 11.190 1.00 90.62 572 ASN A O 1
ATOM 4302 N N . ARG A 1 573 ? -10.947 5.539 10.690 1.00 93.81 573 ARG A N 1
ATOM 4303 C CA . ARG A 1 573 ? -11.470 4.285 10.104 1.00 93.81 573 ARG A CA 1
ATOM 4304 C C . ARG A 1 573 ? -11.316 3.080 11.042 1.00 93.81 573 ARG A C 1
ATOM 4306 O O . ARG A 1 573 ? -10.965 1.980 10.616 1.00 93.81 573 ARG A O 1
ATOM 4313 N N . VAL A 1 574 ? -11.599 3.297 12.327 1.00 95.94 574 VAL A N 1
ATOM 4314 C CA . VAL A 1 574 ? -11.560 2.249 13.355 1.00 95.94 574 VAL A CA 1
ATOM 4315 C C . VAL A 1 574 ? -12.982 1.840 13.713 1.00 95.94 574 VAL A C 1
ATOM 4317 O O . VAL A 1 574 ? -13.731 2.628 14.287 1.00 95.94 574 VAL A O 1
ATOM 4320 N N . MET A 1 575 ? -13.350 0.600 13.406 1.00 94.62 575 MET A N 1
ATOM 4321 C CA . MET A 1 575 ? -14.556 -0.029 13.941 1.00 94.62 575 MET A CA 1
ATOM 4322 C C . MET A 1 575 ? -14.207 -0.735 15.253 1.00 94.62 575 MET A C 1
ATOM 4324 O O . MET A 1 575 ? -13.202 -1.441 15.339 1.00 94.62 575 MET A O 1
ATOM 4328 N N . THR A 1 576 ? -15.032 -0.557 16.282 1.00 94.62 576 THR A N 1
ATOM 4329 C CA . THR A 1 576 ? -14.881 -1.198 17.595 1.00 94.62 576 THR A CA 1
ATOM 4330 C C . THR A 1 576 ? -16.179 -1.856 18.037 1.00 94.62 576 THR A C 1
ATOM 4332 O O . THR A 1 576 ? -17.263 -1.330 17.795 1.00 94.62 576 THR A O 1
ATOM 4335 N N . LEU A 1 577 ? -16.065 -3.026 18.661 1.00 92.88 577 LEU A N 1
ATOM 4336 C CA . LEU A 1 577 ? -17.192 -3.863 19.063 1.00 92.88 577 LEU A CA 1
ATOM 4337 C C . LEU A 1 577 ? -16.880 -4.571 20.385 1.00 92.88 577 LEU A C 1
ATOM 4339 O O . LEU A 1 577 ? -15.745 -4.992 20.619 1.00 92.88 577 LEU A O 1
ATOM 4343 N N . HIS A 1 578 ? -17.894 -4.731 21.232 1.00 90.19 578 HIS A N 1
ATOM 4344 C CA . HIS A 1 578 ? -17.783 -5.399 22.529 1.00 90.19 578 HIS A CA 1
ATOM 4345 C C . HIS A 1 578 ? -18.594 -6.690 22.565 1.00 90.19 578 HIS A C 1
ATOM 4347 O O . HIS A 1 578 ? -19.725 -6.727 22.083 1.00 90.19 578 HIS A O 1
ATOM 4353 N N . PHE A 1 579 ? -18.039 -7.744 23.166 1.00 91.94 579 PHE A N 1
ATOM 4354 C CA . PHE A 1 579 ? -18.763 -8.994 23.412 1.00 91.94 579 PHE A CA 1
ATOM 4355 C C . PHE A 1 579 ? -18.258 -9.719 24.663 1.00 91.94 579 PHE A C 1
ATOM 4357 O O . PHE A 1 579 ? -17.128 -9.509 25.098 1.00 91.94 579 PHE A O 1
ATOM 4364 N N . GLU A 1 580 ? -19.087 -10.595 25.232 1.00 90.31 580 GLU A N 1
ATOM 4365 C CA . GLU A 1 580 ? -18.674 -11.472 26.332 1.00 90.31 580 GLU A CA 1
ATOM 4366 C C . GLU A 1 580 ? -18.042 -12.760 25.800 1.00 90.31 580 GLU A C 1
ATOM 4368 O O . GLU A 1 580 ? -18.692 -13.572 25.130 1.00 90.31 580 GLU A O 1
ATOM 4373 N N . ALA A 1 581 ? -16.768 -12.963 26.133 1.00 94.19 581 ALA A N 1
ATOM 4374 C CA . ALA A 1 581 ? -16.088 -14.222 25.898 1.00 94.19 581 ALA A CA 1
ATOM 4375 C C . ALA A 1 581 ? -16.399 -15.234 27.013 1.00 94.19 581 ALA A C 1
ATOM 4377 O O . ALA A 1 581 ? -16.420 -14.904 28.200 1.00 94.19 581 ALA A O 1
ATOM 4378 N N . VAL A 1 582 ? -16.569 -16.499 26.633 1.00 95.38 582 VAL A N 1
ATOM 4379 C CA . VAL A 1 582 ? -16.643 -17.656 27.533 1.00 95.38 582 VAL A CA 1
ATOM 4380 C C . VAL A 1 582 ? -15.355 -18.459 27.374 1.00 95.38 582 VAL A C 1
ATOM 4382 O O . VAL A 1 582 ? -14.947 -18.755 26.252 1.00 95.38 582 VAL A O 1
ATOM 4385 N N . ALA A 1 583 ? -14.710 -18.825 28.484 1.00 94.81 583 ALA A N 1
ATOM 4386 C CA . ALA A 1 583 ? -13.450 -19.567 28.449 1.00 94.81 583 ALA A CA 1
ATOM 4387 C C . ALA A 1 583 ? -13.580 -20.885 27.658 1.00 94.81 583 ALA A C 1
ATOM 4389 O O . ALA A 1 583 ? -14.529 -21.644 27.847 1.00 94.81 583 ALA A O 1
ATOM 4390 N N . ASN A 1 584 ? -12.598 -21.159 26.798 1.00 95.19 584 ASN A N 1
ATOM 4391 C CA . ASN A 1 584 ? -12.516 -22.312 25.893 1.00 95.19 584 ASN A CA 1
ATOM 4392 C C . ASN A 1 584 ? -13.637 -22.409 24.834 1.00 95.19 584 ASN A C 1
ATOM 4394 O O . ASN A 1 584 ? -13.821 -23.463 24.226 1.00 95.19 584 ASN A O 1
ATOM 4398 N N . ARG A 1 585 ? -14.375 -21.322 24.566 1.00 96.31 585 ARG A N 1
ATOM 4399 C CA . ARG A 1 585 ? -15.317 -21.233 23.438 1.00 96.31 585 ARG A CA 1
ATOM 4400 C C . ARG A 1 585 ? -14.589 -20.755 22.176 1.00 96.31 585 ARG A C 1
ATOM 4402 O O . ARG A 1 585 ? -13.922 -19.723 22.222 1.00 96.31 585 ARG A O 1
ATOM 4409 N N . GLU A 1 586 ? -14.747 -21.468 21.055 1.00 96.38 586 GLU A N 1
ATOM 4410 C CA . GLU A 1 586 ? -14.403 -20.924 19.730 1.00 96.38 586 GLU A CA 1
ATOM 4411 C C . GLU A 1 586 ? -15.456 -19.887 19.314 1.00 96.38 586 GLU A C 1
ATOM 4413 O O . GLU A 1 586 ? -16.661 -20.160 19.323 1.00 96.38 586 GLU A O 1
ATOM 4418 N N . TYR A 1 587 ? -14.971 -18.715 18.920 1.00 97.50 587 TYR A N 1
ATOM 4419 C CA . TYR A 1 587 ? -15.697 -17.674 18.207 1.00 97.50 587 TYR A CA 1
ATOM 4420 C C . TYR A 1 587 ? -15.180 -17.606 16.770 1.00 97.50 587 TYR A C 1
ATOM 4422 O O . TYR A 1 587 ? -13.990 -17.808 16.530 1.00 97.50 587 TYR A O 1
ATOM 4430 N N . SER A 1 588 ? -16.056 -17.294 15.820 1.00 96.94 588 SER A N 1
ATOM 4431 C CA . SER A 1 588 ? -15.661 -16.912 14.459 1.00 96.94 588 SER A CA 1
ATOM 4432 C C . SER A 1 588 ? -15.842 -15.409 14.287 1.00 96.94 588 SER A C 1
ATOM 4434 O O . SER A 1 588 ? -16.840 -14.860 14.748 1.00 96.94 588 SER A O 1
ATOM 4436 N N . VAL A 1 589 ? -14.888 -14.751 13.639 1.00 96.50 589 VAL A N 1
ATOM 4437 C CA . VAL A 1 589 ? -14.925 -13.316 13.337 1.00 96.50 589 VAL A CA 1
ATOM 4438 C C . VAL A 1 589 ? -14.933 -13.155 11.826 1.00 96.50 589 VAL A C 1
ATOM 4440 O O . VAL A 1 589 ? -14.035 -13.670 11.159 1.00 96.50 589 VAL A O 1
ATOM 4443 N N . ALA A 1 590 ? -15.921 -12.436 11.304 1.00 95.62 590 ALA A N 1
ATOM 4444 C CA . ALA A 1 590 ? -15.889 -11.930 9.937 1.00 95.62 590 ALA A CA 1
ATOM 4445 C C . ALA A 1 590 ? -15.358 -10.495 9.948 1.00 95.62 590 ALA A C 1
ATOM 4447 O O . ALA A 1 590 ? -15.734 -9.717 10.826 1.00 95.62 590 ALA A O 1
ATOM 4448 N N . VAL A 1 591 ? -14.519 -10.141 8.976 1.00 95.62 591 VAL A N 1
ATOM 4449 C CA . VAL A 1 591 ? -14.130 -8.754 8.684 1.00 95.62 591 VAL A CA 1
ATOM 4450 C C . VAL A 1 591 ? -14.474 -8.455 7.229 1.00 95.62 591 VAL A C 1
ATOM 4452 O O . VAL A 1 591 ? -14.056 -9.187 6.342 1.00 95.62 591 VAL A O 1
ATOM 4455 N N . ASP A 1 592 ? -15.228 -7.388 6.991 1.00 93.81 592 ASP A N 1
ATOM 4456 C CA . ASP A 1 592 ? -15.716 -6.953 5.675 1.00 93.81 592 ASP A CA 1
ATOM 4457 C C . ASP A 1 592 ? -15.651 -5.412 5.596 1.00 93.81 592 ASP A C 1
ATOM 4459 O O . ASP A 1 592 ? -15.209 -4.750 6.539 1.00 93.81 592 ASP A O 1
ATOM 4463 N N . GLY A 1 593 ? -16.084 -4.805 4.493 1.00 92.12 593 GLY A N 1
ATOM 4464 C CA . GLY A 1 593 ? -16.239 -3.362 4.356 1.00 92.12 593 GLY A CA 1
ATOM 4465 C C . GLY A 1 593 ? -17.644 -2.938 3.944 1.00 92.12 593 GLY A C 1
ATOM 4466 O O . GLY A 1 593 ? -18.370 -3.629 3.228 1.00 92.12 593 GLY A O 1
ATOM 4467 N N . PHE A 1 594 ? -18.038 -1.751 4.400 1.00 89.44 594 PHE A N 1
ATOM 4468 C CA . PHE A 1 594 ? -19.357 -1.188 4.134 1.00 89.44 594 PHE A CA 1
ATOM 4469 C C . PHE A 1 594 ? -19.620 -1.035 2.628 1.00 89.44 594 PHE A C 1
ATOM 4471 O O . PHE A 1 594 ? -18.826 -0.415 1.921 1.00 89.44 594 PHE A O 1
ATOM 4478 N N . ALA A 1 595 ? -20.756 -1.558 2.154 1.00 85.94 595 ALA A N 1
ATOM 4479 C CA . ALA A 1 595 ? -21.177 -1.533 0.752 1.00 85.94 595 ALA A CA 1
ATOM 4480 C C . ALA A 1 595 ? -20.158 -2.166 -0.223 1.00 85.94 595 ALA A C 1
ATOM 4482 O O . ALA A 1 595 ? -19.985 -1.679 -1.341 1.00 85.94 595 ALA A O 1
ATOM 4483 N N . GLY A 1 596 ? -19.475 -3.236 0.205 1.00 85.12 596 GLY A N 1
ATOM 4484 C CA . GLY A 1 596 ? -18.501 -3.964 -0.617 1.00 85.12 596 GLY A CA 1
ATOM 4485 C C . GLY A 1 596 ? -17.179 -3.220 -0.834 1.00 85.12 596 GLY A C 1
ATOM 4486 O O . GLY A 1 596 ? -16.473 -3.478 -1.807 1.00 85.12 596 GLY A O 1
ATOM 4487 N N . GLN A 1 597 ? -16.837 -2.264 0.037 1.00 92.06 597 GLN A N 1
ATOM 4488 C CA . GLN A 1 597 ? -15.496 -1.678 0.048 1.00 92.06 597 GLN A CA 1
ATOM 4489 C C . GLN A 1 597 ? -14.462 -2.687 0.572 1.00 92.06 597 GLN A C 1
ATOM 4491 O O . GLN A 1 597 ? -14.744 -3.466 1.478 1.00 92.06 597 GLN A O 1
ATOM 4496 N N . ALA A 1 598 ? -13.230 -2.617 0.065 1.00 93.38 598 ALA A N 1
ATOM 4497 C CA . ALA A 1 598 ? -12.147 -3.495 0.497 1.00 93.38 598 ALA A CA 1
ATOM 4498 C C . ALA A 1 598 ? -10.783 -2.789 0.535 1.00 93.38 598 ALA A C 1
ATOM 4500 O O . ALA A 1 598 ? -10.534 -1.805 -0.172 1.00 93.38 598 ALA A O 1
ATOM 4501 N N . GLY A 1 599 ? -9.869 -3.312 1.350 1.00 93.50 599 GLY A N 1
ATOM 4502 C CA . GLY A 1 599 ? -8.538 -2.744 1.548 1.00 93.50 599 GLY A CA 1
ATOM 4503 C C . GLY A 1 599 ? -7.688 -3.533 2.545 1.00 93.50 599 GLY A C 1
ATOM 4504 O O . GLY A 1 599 ? -8.014 -4.678 2.862 1.00 93.50 599 GLY A O 1
ATOM 4505 N N . PRO A 1 600 ? -6.563 -2.967 3.014 1.00 94.38 600 PRO A N 1
ATOM 4506 C CA . PRO A 1 600 ? -5.780 -3.518 4.108 1.00 94.38 600 PRO A CA 1
ATOM 4507 C C . PRO A 1 600 ? -6.335 -3.043 5.461 1.00 94.38 600 PRO A C 1
ATOM 4509 O O . PRO A 1 600 ? -6.830 -1.915 5.582 1.00 94.38 600 PRO A O 1
ATOM 4512 N N . PHE A 1 601 ? -6.243 -3.901 6.472 1.00 96.00 601 PHE A N 1
ATOM 4513 C CA . PHE A 1 601 ? -6.714 -3.623 7.825 1.00 96.00 601 PHE A CA 1
ATOM 4514 C C . PHE A 1 601 ? -5.865 -4.3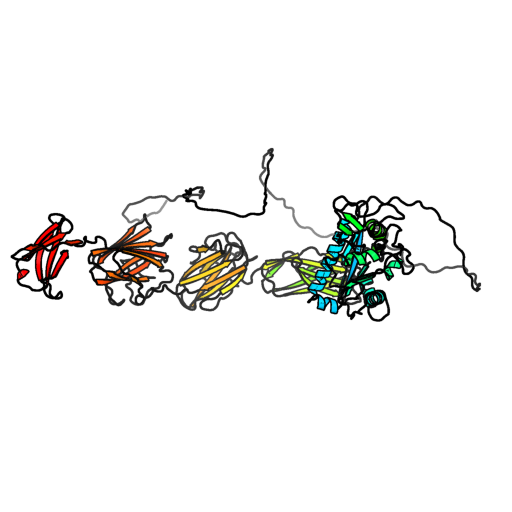24 8.893 1.00 96.00 601 PHE A C 1
ATOM 4516 O O . PHE A 1 601 ? -5.241 -5.349 8.628 1.00 96.00 601 PHE A O 1
ATOM 4523 N N . ASP A 1 602 ? -5.917 -3.812 10.121 1.00 97.44 602 ASP A N 1
ATOM 4524 C CA . ASP A 1 602 ? -5.431 -4.482 11.327 1.00 97.44 602 ASP A CA 1
ATOM 4525 C C . ASP A 1 602 ? -6.621 -4.922 12.187 1.00 97.44 602 ASP A C 1
ATOM 4527 O O . ASP A 1 602 ? -7.407 -4.087 12.641 1.00 97.44 602 ASP A O 1
ATOM 4531 N N . LEU A 1 603 ? -6.748 -6.228 12.431 1.00 97.88 603 LEU A N 1
ATOM 4532 C CA . LEU A 1 603 ? -7.702 -6.815 13.376 1.00 97.88 603 LEU A CA 1
ATOM 4533 C C . LEU A 1 603 ? -6.992 -7.070 14.709 1.00 97.88 603 LEU A C 1
ATOM 4535 O O . LEU A 1 603 ? -5.927 -7.684 14.741 1.00 97.88 603 LEU A O 1
ATOM 4539 N N . ALA A 1 604 ? -7.604 -6.674 15.825 1.00 98.12 604 ALA A N 1
ATOM 4540 C CA . ALA A 1 604 ? -7.145 -7.055 17.157 1.00 98.12 604 ALA A CA 1
ATOM 4541 C C . ALA A 1 604 ? -8.302 -7.391 18.104 1.00 98.12 604 ALA A C 1
ATOM 4543 O O . ALA A 1 604 ? -9.339 -6.727 18.100 1.00 98.12 604 ALA A O 1
ATOM 4544 N N . LEU A 1 605 ? -8.080 -8.388 18.962 1.00 97.56 605 LEU A N 1
ATOM 4545 C CA . LEU A 1 605 ? -8.917 -8.707 20.118 1.00 97.56 605 LEU A CA 1
ATOM 4546 C C . LEU A 1 605 ? -8.138 -8.363 21.387 1.00 97.56 605 LEU A C 1
ATOM 4548 O O . LEU A 1 605 ? -6.947 -8.656 21.487 1.00 97.56 605 LEU A O 1
ATOM 4552 N N . LYS A 1 606 ? -8.787 -7.731 22.363 1.00 95.44 606 LYS A N 1
ATOM 4553 C CA . LYS A 1 606 ? -8.171 -7.314 23.631 1.00 95.44 606 LYS A CA 1
ATOM 4554 C C . LYS A 1 606 ? -9.144 -7.559 24.780 1.00 95.44 606 LYS A C 1
ATOM 4556 O O . LYS A 1 606 ? -10.345 -7.398 24.605 1.00 95.44 606 LYS A O 1
ATOM 4561 N N . PHE A 1 607 ? -8.625 -7.863 25.967 1.00 92.62 607 PHE A N 1
ATOM 4562 C CA . PHE A 1 607 ? -9.361 -7.710 27.227 1.00 92.62 607 PHE A CA 1
ATOM 4563 C C . PHE A 1 607 ? -8.869 -6.425 27.903 1.00 92.62 607 PHE A C 1
ATOM 4565 O O . PHE A 1 607 ? -7.769 -6.442 28.465 1.00 92.62 607 PHE A O 1
ATOM 4572 N N . PRO A 1 608 ? -9.607 -5.306 27.829 1.00 91.44 608 PRO A N 1
ATOM 4573 C CA . PRO A 1 608 ? -9.258 -4.101 28.570 1.00 91.44 608 PRO A CA 1
ATOM 4574 C C . PRO A 1 608 ? -9.339 -4.351 30.086 1.00 91.44 608 PRO A C 1
ATOM 4576 O O . PRO A 1 608 ? -10.094 -5.226 30.519 1.00 91.44 608 PRO A O 1
ATOM 4579 N N . PRO A 1 609 ? -8.566 -3.620 30.906 1.00 90.00 609 PRO A N 1
ATOM 4580 C CA . PRO A 1 609 ? -8.714 -3.688 32.354 1.00 90.00 609 PRO A CA 1
ATOM 4581 C C . PRO A 1 609 ? -10.080 -3.117 32.781 1.00 90.00 609 PRO A C 1
ATOM 4583 O O . PRO A 1 609 ? -10.561 -2.174 32.140 1.00 90.00 609 PRO A O 1
ATOM 4586 N N . PRO A 1 610 ? -10.684 -3.631 33.868 1.00 90.25 610 PRO A N 1
ATOM 4587 C CA . PRO A 1 610 ? -11.831 -2.993 34.503 1.00 90.25 610 PRO A CA 1
ATOM 4588 C C . PRO A 1 610 ? -11.528 -1.561 34.983 1.00 90.25 610 PRO A C 1
ATOM 4590 O O . PRO A 1 610 ? -10.356 -1.177 35.101 1.00 90.25 610 PRO A O 1
ATOM 4593 N N . PRO A 1 611 ? -12.561 -0.751 35.282 1.00 93.12 611 PRO A N 1
ATOM 4594 C CA . PRO A 1 611 ? -12.391 0.561 35.899 1.00 93.12 611 PRO A CA 1
ATOM 4595 C C . PRO A 1 611 ? -11.588 0.492 37.214 1.00 93.12 611 PRO A C 1
ATOM 4597 O O . PRO A 1 611 ? -11.697 -0.491 37.944 1.00 93.12 611 PRO A O 1
ATOM 4600 N N . PRO A 1 612 ? -10.837 1.544 37.600 1.00 93.56 612 PRO A N 1
ATOM 4601 C CA . PRO A 1 612 ? -10.073 1.547 38.854 1.00 93.56 612 PRO A CA 1
ATOM 4602 C C . PRO A 1 612 ? -10.910 1.382 40.131 1.00 93.56 612 PRO A C 1
ATOM 4604 O O . PRO A 1 612 ? -10.346 1.145 41.189 1.00 93.56 612 PRO A O 1
ATOM 4607 N N . ASN A 1 613 ? -12.232 1.542 40.035 1.00 95.75 613 ASN A N 1
ATOM 4608 C CA . ASN A 1 613 ? -13.200 1.368 41.115 1.00 95.75 613 ASN A CA 1
ATOM 4609 C C . ASN A 1 613 ? -14.234 0.269 40.811 1.00 95.75 613 ASN A C 1
ATOM 4611 O O . ASN A 1 613 ? -15.390 0.379 41.224 1.00 95.75 613 ASN A O 1
ATOM 4615 N N . ASP A 1 614 ? -13.815 -0.749 40.053 1.00 95.25 614 ASP A N 1
ATOM 4616 C CA . ASP A 1 614 ? -14.564 -1.990 39.835 1.00 95.25 614 ASP A CA 1
ATOM 4617 C C . ASP A 1 614 ? -14.766 -2.745 41.153 1.00 95.25 614 ASP A C 1
ATOM 4619 O O . ASP A 1 614 ? -15.888 -3.026 41.554 1.00 95.25 614 ASP A O 1
ATOM 4623 N N . ASN A 1 615 ? -13.681 -2.970 41.900 1.00 95.06 615 ASN A N 1
ATOM 4624 C CA . ASN A 1 615 ? -13.774 -3.614 43.203 1.00 95.06 615 ASN A CA 1
ATOM 4625 C C . ASN A 1 615 ? -14.384 -2.666 44.246 1.00 95.06 615 ASN A C 1
ATOM 4627 O O . ASN A 1 615 ? -14.002 -1.500 44.388 1.00 95.06 615 ASN A O 1
ATOM 4631 N N . PHE A 1 616 ? -15.225 -3.225 45.103 1.00 96.56 616 PHE A N 1
ATOM 4632 C CA . PHE A 1 616 ? -15.728 -2.644 46.338 1.00 96.56 616 PHE A CA 1
ATOM 4633 C C . PHE A 1 616 ? -14.605 -2.143 47.257 1.00 96.56 616 PHE A C 1
ATOM 4635 O O . PHE A 1 616 ? -14.772 -1.134 47.947 1.00 96.56 616 PHE A O 1
ATOM 4642 N N . ALA A 1 617 ? -13.462 -2.834 47.291 1.00 95.75 617 ALA A N 1
ATOM 4643 C CA . ALA A 1 617 ? -12.288 -2.402 48.051 1.00 95.75 617 ALA A CA 1
ATOM 4644 C C . ALA A 1 617 ? -11.709 -1.071 47.529 1.00 95.75 617 ALA A C 1
ATOM 4646 O O . ALA A 1 617 ? -11.361 -0.203 48.329 1.00 95.75 617 ALA A O 1
ATOM 4647 N N . ASP A 1 618 ? -11.711 -0.879 46.208 1.00 96.00 618 ASP A N 1
ATOM 4648 C CA . ASP A 1 618 ? -11.056 0.225 45.492 1.00 96.00 618 ASP A CA 1
ATOM 4649 C C . ASP A 1 618 ? -12.005 1.413 45.214 1.00 96.00 618 ASP A C 1
ATOM 4651 O O . ASP A 1 618 ? -11.800 2.228 44.311 1.00 96.00 618 ASP A O 1
ATOM 4655 N N . ARG A 1 619 ? -13.064 1.538 46.027 1.00 96.75 619 ARG A N 1
ATOM 4656 C CA . ARG A 1 619 ? -14.037 2.644 46.003 1.00 96.75 619 ARG A CA 1
ATOM 4657 C C . ARG A 1 619 ? -13.379 4.017 45.882 1.00 96.75 619 ARG A C 1
ATOM 4659 O O . ARG A 1 619 ? -12.703 4.466 46.810 1.00 96.75 619 ARG A O 1
ATOM 4666 N N . VAL A 1 620 ? -13.741 4.766 44.840 1.00 96.62 620 VAL A N 1
ATOM 4667 C CA . VAL A 1 620 ? -13.385 6.190 44.738 1.00 96.62 620 VAL A CA 1
ATOM 4668 C C . VAL A 1 620 ? -14.085 6.985 45.854 1.00 96.62 620 VAL A C 1
ATOM 4670 O O . VAL A 1 620 ? -15.319 6.957 45.928 1.00 96.62 620 VAL A O 1
ATOM 4673 N N . PRO A 1 621 ? -13.339 7.710 46.710 1.00 95.38 621 PRO A N 1
ATOM 4674 C CA . PRO A 1 621 ? -13.919 8.535 47.758 1.00 95.38 621 PRO A CA 1
ATOM 4675 C C . PRO A 1 621 ? -14.464 9.855 47.206 1.00 95.38 621 PRO A C 1
ATOM 4677 O O . PRO A 1 621 ? -13.820 10.554 46.425 1.00 95.38 621 PRO A O 1
ATOM 4680 N N . LEU A 1 622 ? -15.660 10.211 47.664 1.00 93.44 622 LEU A N 1
ATOM 4681 C CA . LEU A 1 622 ? -16.404 11.416 47.329 1.00 93.44 622 LEU A CA 1
ATOM 4682 C C . LEU A 1 622 ? -16.629 12.243 48.598 1.00 93.44 622 LEU A C 1
ATOM 4684 O O . LEU A 1 622 ? -17.016 11.712 49.640 1.00 93.44 622 LEU A O 1
ATOM 4688 N N . ALA A 1 623 ? -16.441 13.558 48.500 1.00 85.88 623 ALA A N 1
ATOM 4689 C CA . ALA A 1 623 ? -16.562 14.480 49.626 1.00 85.88 623 ALA A CA 1
ATOM 4690 C C . ALA A 1 623 ? -17.399 15.715 49.264 1.00 85.88 623 ALA A C 1
ATOM 4692 O O . ALA A 1 623 ? -17.454 16.133 48.108 1.00 85.88 623 ALA A O 1
ATOM 4693 N N . GLY A 1 624 ? -18.019 16.320 50.280 1.00 82.81 624 GLY A N 1
ATOM 4694 C CA . GLY A 1 624 ? -18.841 17.523 50.145 1.00 82.81 624 GLY A CA 1
ATOM 4695 C C . GLY A 1 624 ? -20.346 17.252 50.046 1.00 82.81 624 GLY A C 1
ATOM 4696 O O . GLY A 1 624 ? -20.800 16.119 49.886 1.00 82.81 624 GLY A O 1
ATOM 4697 N N . ALA A 1 625 ? -21.124 18.329 50.185 1.00 84.75 625 ALA A N 1
ATOM 4698 C CA . ALA A 1 625 ? -22.591 18.308 50.182 1.00 84.75 625 ALA A CA 1
ATOM 4699 C C . ALA A 1 625 ? -23.203 18.356 48.768 1.00 84.75 625 ALA A C 1
ATOM 4701 O O . ALA A 1 625 ? -24.363 17.997 48.583 1.00 84.75 625 ALA A O 1
ATOM 4702 N N . SER A 1 626 ? -22.434 18.801 47.770 1.00 88.12 626 SER A N 1
ATOM 4703 C CA . SER A 1 626 ? -22.810 18.805 46.355 1.00 88.12 626 SER A CA 1
ATOM 4704 C C . SER A 1 626 ? -21.561 18.612 45.497 1.00 88.12 626 SER A C 1
ATOM 4706 O O . SER A 1 626 ? -20.541 19.248 45.762 1.00 88.12 626 SER A O 1
ATOM 4708 N N . LEU A 1 627 ? -21.619 17.716 44.510 1.00 91.06 627 LEU A N 1
ATOM 4709 C CA . LEU A 1 627 ? -20.489 17.343 43.650 1.00 91.06 627 LEU A CA 1
ATOM 4710 C C . LEU A 1 627 ? -20.964 16.794 42.298 1.00 91.06 627 LEU A C 1
ATOM 4712 O O . LEU A 1 627 ? -22.118 16.396 42.135 1.00 91.06 627 LEU A O 1
ATOM 4716 N N . THR A 1 628 ? -20.069 16.741 41.309 1.00 93.12 628 THR A N 1
ATOM 4717 C CA . THR A 1 628 ? -20.307 16.025 40.045 1.00 93.12 628 THR A CA 1
ATOM 4718 C C . THR A 1 628 ? -19.039 15.321 39.571 1.00 93.12 628 THR A C 1
ATOM 4720 O O . THR A 1 628 ? -17.961 15.908 39.582 1.00 93.12 628 THR A O 1
ATOM 4723 N N . VAL A 1 629 ? -19.176 14.058 39.166 1.00 93.12 629 VAL A N 1
ATOM 4724 C CA . VAL A 1 629 ? -18.091 13.135 38.808 1.00 93.12 629 VAL A CA 1
ATOM 4725 C C . VAL A 1 629 ? -18.419 12.427 37.495 1.00 93.12 629 VAL A C 1
ATOM 4727 O O . VAL A 1 629 ? -19.563 12.057 37.237 1.00 93.12 629 VAL A O 1
ATOM 4730 N N . LYS A 1 630 ? -17.395 12.224 36.664 1.00 92.94 630 LYS A N 1
ATOM 4731 C CA . LYS A 1 630 ? -17.470 11.445 35.421 1.00 92.94 630 LYS A CA 1
ATOM 4732 C C . LYS A 1 630 ? -16.807 10.090 35.652 1.00 92.94 630 LYS A C 1
ATOM 4734 O O . LYS A 1 630 ? -15.738 10.036 36.252 1.00 92.94 630 LYS A O 1
ATOM 4739 N N . SER A 1 631 ? -17.435 9.019 35.187 1.00 91.81 631 SER A N 1
ATOM 4740 C CA . SER A 1 631 ? -16.961 7.637 35.324 1.00 91.81 631 SER A CA 1
ATOM 4741 C C . SER A 1 631 ? -17.517 6.777 34.175 1.00 91.81 631 SER A C 1
ATOM 4743 O O . SER A 1 631 ? -18.082 7.305 33.216 1.00 91.81 631 SER A O 1
ATOM 4745 N N . SER A 1 632 ? -17.343 5.462 34.237 1.00 91.88 632 SER A N 1
ATOM 4746 C CA . SER A 1 632 ? -17.874 4.476 33.294 1.00 91.88 632 SER A CA 1
ATOM 4747 C C . SER A 1 632 ? -17.880 3.106 33.968 1.00 91.88 632 SER A C 1
ATOM 4749 O O . SER A 1 632 ? -16.917 2.792 34.660 1.00 91.88 632 SER A O 1
ATOM 4751 N N . ASN A 1 633 ? -18.909 2.286 33.736 1.00 92.00 633 ASN A N 1
ATOM 4752 C CA . ASN A 1 633 ? -18.890 0.860 34.099 1.00 92.00 633 ASN A CA 1
ATOM 4753 C C . ASN A 1 633 ? -18.524 -0.048 32.906 1.00 92.00 633 ASN A C 1
ATOM 4755 O O . ASN A 1 633 ? -18.718 -1.261 32.944 1.00 92.00 633 ASN A O 1
ATOM 4759 N N . LEU A 1 634 ? -18.005 0.523 31.814 1.00 88.81 634 LEU A N 1
ATOM 4760 C CA . LEU A 1 634 ? -17.455 -0.263 30.712 1.00 88.81 634 LEU A CA 1
ATOM 4761 C C . LEU A 1 634 ? -16.263 -1.097 31.212 1.00 88.81 634 LEU A C 1
ATOM 4763 O O . LEU A 1 634 ? -15.356 -0.555 31.837 1.00 88.81 634 LEU A O 1
ATOM 4767 N N . TYR A 1 635 ? -16.290 -2.399 30.916 1.00 89.88 635 TYR A N 1
ATOM 4768 C CA . TYR A 1 635 ? -15.366 -3.429 31.423 1.00 89.88 635 TYR A CA 1
ATOM 4769 C C . TYR A 1 635 ? -15.442 -3.720 32.930 1.00 89.88 635 TYR A C 1
ATOM 4771 O O . TYR A 1 635 ? -14.630 -4.504 33.413 1.00 89.88 635 TYR A O 1
ATOM 4779 N N . ALA A 1 636 ? -16.401 -3.136 33.658 1.00 92.38 636 ALA A N 1
ATOM 4780 C CA . ALA A 1 636 ? -16.641 -3.499 35.051 1.00 92.38 636 ALA A CA 1
ATOM 4781 C C . ALA A 1 636 ? -17.118 -4.958 35.183 1.00 92.38 636 ALA A C 1
ATOM 4783 O O . ALA A 1 636 ? -17.563 -5.576 34.213 1.00 92.38 636 ALA A O 1
ATOM 4784 N N . THR A 1 637 ? -17.025 -5.515 36.380 1.00 91.12 637 THR A N 1
ATOM 4785 C CA . THR A 1 637 ? -17.386 -6.888 36.717 1.00 91.12 637 THR A CA 1
ATOM 4786 C C . THR A 1 637 ? -18.325 -6.907 37.930 1.00 91.12 637 THR A C 1
ATOM 4788 O O . THR A 1 637 ? -18.895 -5.886 38.313 1.00 91.12 637 THR A O 1
ATOM 4791 N N . LYS A 1 638 ? -18.571 -8.094 38.484 1.00 91.12 638 LYS A N 1
ATOM 4792 C CA . LYS A 1 638 ? -19.326 -8.281 39.721 1.00 91.12 638 LYS A CA 1
ATOM 4793 C C . LYS A 1 638 ? -18.496 -9.152 40.648 1.00 91.12 638 LYS A C 1
ATOM 4795 O O . LYS A 1 638 ? -18.223 -10.312 40.324 1.00 91.12 638 LYS A O 1
ATOM 4800 N N . GLU A 1 639 ? -18.112 -8.615 41.797 1.00 93.25 639 GLU A N 1
ATOM 4801 C CA . GLU A 1 639 ? -17.349 -9.350 42.798 1.00 93.25 639 GLU A CA 1
ATOM 4802 C C . GLU A 1 639 ? -18.174 -10.450 43.486 1.00 93.25 639 GLU A C 1
ATOM 4804 O O . GLU A 1 639 ? -19.397 -10.383 43.659 1.00 93.25 639 GLU A O 1
ATOM 4809 N N . SER A 1 640 ? -17.465 -11.478 43.958 1.00 91.94 640 SER A N 1
ATOM 4810 C CA . SER A 1 640 ? -18.044 -12.541 44.777 1.00 91.94 640 SER A CA 1
ATOM 4811 C C . SER A 1 640 ? -18.517 -11.992 46.126 1.00 91.94 640 SER A C 1
ATOM 4813 O O . SER A 1 640 ? -17.710 -11.701 47.008 1.00 91.94 640 SER A O 1
ATOM 4815 N N . GLY A 1 641 ? -19.835 -11.930 46.310 1.00 91.12 641 GLY A N 1
ATOM 4816 C CA . GLY A 1 641 ? -20.480 -11.406 47.516 1.00 91.12 641 GLY A CA 1
ATOM 4817 C C . GLY A 1 641 ? -21.224 -10.088 47.300 1.00 91.12 641 GLY A C 1
ATOM 4818 O O . GLY A 1 641 ? -21.865 -9.616 48.237 1.00 91.12 641 GLY A O 1
ATOM 4819 N N . GLU A 1 642 ? -21.185 -9.506 46.097 1.00 95.25 642 GLU A N 1
ATOM 4820 C CA . GLU A 1 642 ? -22.056 -8.379 45.757 1.00 95.25 642 GLU A CA 1
ATOM 4821 C C . GLU A 1 642 ? -23.543 -8.717 45.926 1.00 95.25 642 GLU A C 1
ATOM 4823 O O . GLU A 1 642 ? -23.965 -9.824 45.576 1.00 95.25 642 GLU A O 1
ATOM 4828 N N . PRO A 1 643 ? -24.371 -7.760 46.395 1.00 94.12 643 PRO A N 1
ATOM 4829 C CA . PRO A 1 643 ? -25.816 -7.932 46.423 1.00 94.12 643 PRO A CA 1
ATOM 4830 C C . PRO A 1 643 ? -26.332 -8.296 45.032 1.00 94.12 643 PRO A C 1
ATOM 4832 O O . PRO A 1 643 ? -26.114 -7.546 44.084 1.00 94.12 643 PRO A O 1
ATOM 4835 N N . ASP A 1 644 ? -27.077 -9.397 44.897 1.00 92.00 644 ASP A N 1
ATOM 4836 C CA . ASP A 1 644 ? -27.583 -9.865 43.595 1.00 92.00 644 ASP A CA 1
ATOM 4837 C C . ASP A 1 644 ? -28.499 -8.873 42.869 1.00 92.00 644 ASP A C 1
ATOM 4839 O O . ASP A 1 644 ? -28.787 -9.043 41.680 1.00 92.00 644 ASP A O 1
ATOM 4843 N N . LYS A 1 645 ? -28.967 -7.837 43.575 1.00 93.25 645 LYS A N 1
ATOM 4844 C CA . LYS A 1 645 ? -29.750 -6.745 43.007 1.00 93.25 645 LYS A CA 1
ATOM 4845 C C . LYS A 1 645 ? -29.357 -5.386 43.583 1.00 93.25 645 LYS A C 1
ATOM 4847 O O . LYS A 1 645 ? -29.405 -5.180 44.798 1.00 93.25 645 LYS A O 1
ATOM 4852 N N . HIS A 1 646 ? -29.107 -4.423 42.700 1.00 93.44 646 HIS A N 1
ATOM 4853 C CA . HIS A 1 646 ? -29.009 -3.004 43.029 1.00 93.44 646 HIS A CA 1
ATOM 4854 C C . HIS A 1 646 ? -30.382 -2.349 42.845 1.00 93.44 646 HIS A C 1
ATOM 4856 O O . HIS A 1 646 ? -30.927 -2.289 41.744 1.00 93.44 646 HIS A O 1
ATOM 4862 N N . ALA A 1 647 ? -30.990 -1.914 43.955 1.00 91.00 647 ALA A N 1
ATOM 4863 C CA . ALA A 1 647 ? -32.326 -1.303 43.983 1.00 91.00 647 ALA A CA 1
ATOM 4864 C C . ALA A 1 647 ? -33.415 -2.091 43.204 1.00 91.00 647 ALA A C 1
ATOM 4866 O O . ALA A 1 647 ? -34.313 -1.505 42.604 1.00 91.00 647 ALA A O 1
ATOM 4867 N N . GLY A 1 648 ? -33.332 -3.429 43.208 1.00 88.56 648 GLY A N 1
ATOM 4868 C CA . GLY A 1 648 ? -34.297 -4.337 42.567 1.00 88.56 648 GLY A CA 1
ATOM 4869 C C . GLY A 1 648 ? -33.948 -4.803 41.145 1.00 88.56 648 GLY A C 1
ATOM 4870 O O . GLY A 1 648 ? -34.509 -5.808 40.703 1.00 88.56 648 GLY A O 1
ATOM 4871 N N . VAL A 1 649 ? -33.001 -4.154 40.463 1.00 90.25 649 VAL A N 1
ATOM 4872 C CA . VAL A 1 649 ? -32.435 -4.601 39.173 1.00 90.25 649 VAL A CA 1
ATOM 4873 C C . VAL A 1 649 ? -31.242 -5.519 39.443 1.00 90.25 649 VAL A C 1
ATOM 4875 O O . VAL A 1 649 ? -30.553 -5.324 40.438 1.00 90.25 649 VAL A O 1
ATOM 4878 N N . ALA A 1 650 ? -31.021 -6.543 38.613 1.00 91.81 650 ALA A N 1
ATOM 4879 C CA . ALA A 1 650 ? -29.908 -7.482 38.786 1.00 91.81 650 ALA A CA 1
ATOM 4880 C C . ALA A 1 650 ? -28.543 -6.773 38.714 1.00 91.81 650 ALA A C 1
ATOM 4882 O O . ALA A 1 650 ? -28.364 -5.894 37.875 1.00 91.81 650 ALA A O 1
ATOM 4883 N N . SER A 1 651 ? -27.606 -7.159 39.583 1.00 90.38 651 SER A N 1
ATOM 4884 C CA . SER A 1 651 ? -26.210 -6.704 39.515 1.00 90.38 651 SER A CA 1
ATOM 4885 C C . SER A 1 651 ? -25.405 -7.525 38.506 1.00 90.38 651 SER A C 1
ATOM 4887 O O . SER A 1 651 ? -25.608 -8.738 38.375 1.00 90.38 651 SER A O 1
ATOM 4889 N N . SER A 1 652 ? -24.500 -6.864 37.784 1.00 89.56 652 SER A N 1
ATOM 4890 C CA . SER A 1 652 ? -23.742 -7.447 36.675 1.00 89.56 652 SER A CA 1
ATOM 4891 C C . SER A 1 652 ? -22.355 -6.837 36.459 1.00 89.56 652 SER A C 1
ATOM 4893 O O . SER A 1 652 ? -21.413 -7.589 36.212 1.00 89.56 652 SER A O 1
ATOM 4895 N N . ARG A 1 653 ? -22.246 -5.503 36.503 1.00 91.00 653 ARG A N 1
ATOM 4896 C CA . ARG A 1 653 ? -21.049 -4.721 36.166 1.00 91.00 653 ARG A CA 1
ATOM 4897 C C . ARG A 1 653 ? -21.093 -3.415 36.954 1.00 91.00 653 ARG A C 1
ATOM 4899 O O . ARG A 1 653 ? -21.429 -2.360 36.401 1.00 91.00 653 ARG A O 1
ATOM 4906 N N . SER A 1 654 ? -20.866 -3.510 38.260 1.00 94.50 654 SER A N 1
ATOM 4907 C CA . SER A 1 654 ? -21.030 -2.394 39.189 1.00 94.50 654 SER A CA 1
ATOM 4908 C C . SER A 1 654 ? -19.708 -1.639 39.371 1.00 94.50 654 SER A C 1
ATOM 4910 O O . SER A 1 654 ? -18.638 -2.229 39.390 1.00 94.50 654 SER A O 1
ATOM 4912 N N . VAL A 1 655 ? -19.760 -0.308 39.468 1.00 97.12 655 VAL A N 1
ATOM 4913 C CA . VAL A 1 655 ? -18.613 0.507 39.901 1.00 97.12 655 VAL A CA 1
ATOM 4914 C C . VAL A 1 655 ? -18.952 1.241 41.187 1.00 97.12 655 VAL A C 1
ATOM 4916 O O . VAL A 1 655 ? -20.053 1.781 41.346 1.00 97.12 655 VAL A O 1
ATOM 4919 N N . TRP A 1 656 ? -18.001 1.263 42.117 1.00 98.00 656 TRP A N 1
ATOM 4920 C CA . TRP A 1 656 ? -18.255 1.652 43.499 1.00 98.00 656 TRP A CA 1
ATOM 4921 C C . TRP A 1 656 ? -17.653 3.012 43.866 1.00 98.00 656 TRP A C 1
ATOM 4923 O O . TRP A 1 656 ? -16.521 3.349 43.515 1.00 98.00 656 TRP A O 1
ATOM 4933 N N . PHE A 1 657 ? -18.388 3.778 44.670 1.00 97.75 657 PHE A N 1
ATOM 4934 C CA . PHE A 1 657 ? -17.925 5.021 45.295 1.00 97.75 657 PHE A CA 1
ATOM 4935 C C . PHE A 1 657 ? -18.182 4.988 46.803 1.00 97.75 657 PHE A C 1
ATOM 4937 O O . PHE A 1 657 ? -19.141 4.360 47.254 1.00 97.75 657 PHE A O 1
ATOM 4944 N N . SER A 1 658 ? -17.357 5.664 47.603 1.00 96.88 658 SER A N 1
ATOM 4945 C CA . SER A 1 658 ? -17.642 5.933 49.023 1.00 96.88 658 SER A CA 1
ATOM 4946 C C . SER A 1 658 ? -17.982 7.406 49.207 1.00 96.88 658 SER A C 1
ATOM 4948 O O . SER A 1 658 ? -17.338 8.267 48.622 1.00 96.88 658 SER A O 1
ATOM 4950 N N . TRP A 1 659 ? -18.987 7.724 50.020 1.00 96.38 659 TRP A N 1
ATOM 4951 C CA . TRP A 1 659 ? -19.343 9.108 50.343 1.00 96.38 659 TRP A CA 1
ATOM 4952 C C . TRP A 1 659 ? -19.697 9.235 51.821 1.00 96.38 659 TRP A C 1
ATOM 4954 O O . TRP A 1 659 ? -20.632 8.589 52.297 1.00 96.38 659 TRP A O 1
ATOM 4964 N N . THR A 1 660 ? -18.957 10.065 52.555 1.00 93.31 660 THR A N 1
ATOM 4965 C CA . THR A 1 660 ? -19.254 10.378 53.959 1.00 93.31 660 THR A CA 1
ATOM 4966 C C . THR A 1 660 ? -20.152 11.604 54.025 1.00 93.31 660 THR A C 1
ATOM 4968 O O . THR A 1 660 ? -19.774 12.688 53.579 1.00 93.31 660 THR A O 1
ATOM 4971 N N . ALA A 1 661 ? -21.349 11.441 54.587 1.00 88.88 661 ALA A N 1
ATOM 4972 C CA . ALA A 1 661 ? -22.346 12.501 54.623 1.00 88.88 661 ALA A CA 1
ATOM 4973 C C . ALA A 1 661 ? -21.907 13.658 55.549 1.00 88.88 661 ALA A C 1
ATOM 4975 O O . ALA A 1 661 ? -21.701 13.430 56.744 1.00 88.88 661 ALA A O 1
ATOM 4976 N N . PRO A 1 662 ? -21.798 14.910 55.062 1.00 85.19 662 PRO A N 1
ATOM 4977 C CA . PRO A 1 662 ? -21.382 16.039 55.900 1.00 85.19 662 PRO A CA 1
ATOM 4978 C C . PRO A 1 662 ? -22.486 16.502 56.865 1.00 85.19 662 PRO A C 1
ATOM 4980 O O . PRO A 1 662 ? -22.195 17.123 57.882 1.00 85.19 662 PRO A O 1
ATOM 4983 N N . VAL A 1 663 ? -23.751 16.199 56.555 1.00 80.25 663 VAL A N 1
ATOM 4984 C CA . VAL A 1 663 ? -24.942 16.521 57.354 1.00 80.25 663 VAL A CA 1
ATOM 4985 C C . VAL A 1 663 ? -25.960 15.382 57.264 1.00 80.25 663 VAL A C 1
ATOM 4987 O O . VAL A 1 663 ? -25.963 14.627 56.291 1.00 80.25 663 VAL A O 1
ATOM 4990 N N . SER A 1 664 ? -26.844 15.271 58.259 1.00 82.75 664 SER A N 1
ATOM 4991 C CA . SER A 1 664 ? -28.023 14.402 58.180 1.00 82.75 664 SER A CA 1
ATOM 4992 C C . SER A 1 664 ? -29.094 15.058 57.309 1.00 82.75 664 SER A C 1
ATOM 4994 O O . SER A 1 664 ? -29.367 16.246 57.475 1.00 82.75 664 SER A O 1
ATOM 4996 N N . GLY A 1 665 ? -29.734 14.297 56.422 1.00 82.81 665 GLY A N 1
ATOM 4997 C CA . GLY A 1 665 ? -30.793 14.813 55.552 1.00 82.81 665 GLY A CA 1
ATOM 4998 C C . GLY A 1 665 ? -31.064 13.940 54.322 1.00 82.81 665 GLY A C 1
ATOM 4999 O O . GLY A 1 665 ? -30.366 12.948 54.098 1.00 82.81 665 GLY A O 1
ATOM 5000 N N . PRO A 1 666 ? -32.079 14.284 53.513 1.00 85.00 666 PRO A N 1
ATOM 5001 C CA . PRO A 1 666 ? -32.355 13.594 52.261 1.00 85.00 666 PRO A CA 1
ATOM 5002 C C . PRO A 1 666 ? -31.266 13.898 51.221 1.00 85.00 666 PRO A C 1
ATOM 5004 O O . PRO A 1 666 ? -30.920 15.049 50.964 1.00 85.00 666 PRO A O 1
ATOM 5007 N N . VAL A 1 667 ? -30.743 12.861 50.579 1.00 91.00 667 VAL A N 1
ATOM 5008 C CA . VAL A 1 667 ? -29.728 12.946 49.522 1.00 91.00 667 VAL A CA 1
ATOM 5009 C C . VAL A 1 667 ? -30.368 12.627 48.183 1.00 91.00 667 VAL A C 1
ATOM 5011 O O . VAL A 1 667 ? -31.234 11.757 48.086 1.00 91.00 667 VAL A O 1
ATOM 5014 N N . VAL A 1 668 ? -29.923 13.323 47.143 1.00 92.56 668 VAL A N 1
ATOM 5015 C CA . VAL A 1 668 ? -30.250 13.054 45.746 1.00 92.56 668 VAL A CA 1
ATOM 5016 C C . VAL A 1 668 ? -28.965 12.673 45.023 1.00 92.56 668 VAL A C 1
ATOM 5018 O O . VAL A 1 668 ? -27.989 13.417 45.074 1.00 92.56 668 VAL A O 1
ATOM 5021 N N . VAL A 1 669 ? -28.977 11.548 44.311 1.00 95.31 669 VAL A N 1
ATOM 5022 C CA . VAL A 1 669 ? -27.944 11.208 43.327 1.00 95.31 669 VAL A CA 1
ATOM 5023 C C . VAL A 1 669 ? -28.626 11.039 41.976 1.00 95.31 669 VAL A C 1
ATOM 5025 O O . VAL A 1 669 ? -29.449 10.143 41.797 1.00 95.31 669 VAL A O 1
ATOM 5028 N N . THR A 1 670 ? -28.304 11.919 41.036 1.00 93.62 670 THR A N 1
ATOM 5029 C CA . THR A 1 670 ? -28.788 11.874 39.655 1.00 93.62 670 THR A CA 1
ATOM 5030 C C . THR A 1 670 ? -27.666 11.359 38.767 1.00 93.62 670 THR A C 1
ATOM 5032 O O . THR A 1 670 ? -26.567 11.914 38.779 1.00 93.62 670 THR A O 1
ATOM 5035 N N . LEU A 1 671 ? -27.940 10.314 37.991 1.00 94.19 671 LEU A N 1
ATOM 5036 C CA . LEU A 1 671 ? -27.026 9.773 36.991 1.00 94.19 671 LEU A CA 1
ATOM 5037 C C . LEU A 1 671 ? -27.586 9.986 35.586 1.00 94.19 671 LEU A C 1
ATOM 5039 O O . LEU A 1 671 ? -28.785 9.805 35.370 1.00 94.19 671 LEU A O 1
ATOM 5043 N N . ALA A 1 672 ? -26.710 10.293 34.634 1.00 88.88 672 ALA A N 1
ATOM 5044 C CA . ALA A 1 672 ? -27.027 10.333 33.209 1.00 88.88 672 ALA A CA 1
ATOM 5045 C C . ALA A 1 672 ? -26.051 9.454 32.414 1.00 88.88 672 ALA A C 1
ATOM 5047 O O . ALA A 1 672 ? -24.837 9.531 32.639 1.00 88.88 672 ALA A O 1
ATOM 5048 N N . GLY A 1 673 ? -26.570 8.672 31.462 1.00 76.44 673 GLY A N 1
ATOM 5049 C CA . GLY A 1 673 ? -25.761 8.063 30.408 1.00 76.44 673 GLY A CA 1
ATOM 5050 C C . GLY A 1 673 ? -25.291 9.142 29.441 1.00 76.44 673 GLY A C 1
ATOM 5051 O O . GLY A 1 673 ? -26.101 9.855 28.845 1.00 76.44 673 GLY A O 1
ATOM 5052 N N . ARG A 1 674 ? -23.977 9.350 29.322 1.00 64.75 674 ARG A N 1
ATOM 5053 C CA . ARG A 1 674 ? -23.460 10.513 28.585 1.00 64.75 674 ARG A CA 1
ATOM 5054 C C . ARG A 1 674 ? -23.647 10.334 27.075 1.00 64.75 674 ARG A C 1
ATOM 5056 O O . ARG A 1 674 ? -22.860 9.637 26.444 1.00 64.75 674 ARG A O 1
ATOM 5063 N N . GLY A 1 675 ? -24.657 10.997 26.506 1.00 59.06 675 GLY A N 1
ATOM 5064 C CA . GLY A 1 675 ? -24.895 11.056 25.055 1.00 59.06 675 GLY A CA 1
ATOM 5065 C C . GLY A 1 675 ? -25.201 9.701 24.409 1.00 59.06 675 GLY A C 1
ATOM 5066 O O . GLY A 1 675 ? -24.814 9.474 23.269 1.00 59.06 675 GLY A O 1
ATOM 5067 N N . THR A 1 676 ? -25.819 8.785 25.156 1.00 65.25 676 THR A N 1
ATOM 5068 C CA . THR A 1 676 ? -25.998 7.369 24.796 1.00 65.25 676 THR A CA 1
ATOM 5069 C C . THR A 1 676 ? -27.336 6.844 25.323 1.00 65.25 676 THR A C 1
ATOM 5071 O O . THR A 1 676 ? -27.862 7.370 26.299 1.00 65.25 676 THR A O 1
ATOM 5074 N N . GLU A 1 677 ? -27.854 5.750 24.754 1.00 71.38 677 GLU A N 1
ATOM 5075 C CA . GLU A 1 677 ? -29.000 4.994 25.306 1.00 71.38 677 GLU A CA 1
ATOM 5076 C C . GLU A 1 677 ? -28.655 4.178 26.575 1.00 71.38 677 GLU A C 1
ATOM 5078 O O . GLU A 1 677 ? -29.314 3.187 26.916 1.00 71.38 677 GLU A O 1
ATOM 5083 N N . PHE A 1 678 ? -27.559 4.521 27.248 1.00 83.56 678 PHE A N 1
ATOM 5084 C CA . PHE A 1 678 ? -27.123 3.834 28.448 1.00 83.56 678 PHE A CA 1
ATOM 5085 C C . PHE A 1 678 ? -27.906 4.357 29.653 1.00 83.56 678 PHE A C 1
ATOM 5087 O O . PHE A 1 678 ? -27.867 5.545 29.965 1.00 83.56 678 PHE A O 1
ATOM 5094 N N . ILE A 1 679 ? -28.596 3.457 30.351 1.00 88.94 679 ILE A N 1
ATOM 5095 C CA . ILE A 1 679 ? -29.293 3.765 31.601 1.00 88.94 679 ILE A CA 1
ATOM 5096 C C . ILE A 1 679 ? -28.427 3.217 32.748 1.00 88.94 679 ILE A C 1
ATOM 5098 O O . ILE A 1 679 ? -28.505 2.016 33.028 1.00 88.94 679 ILE A O 1
ATOM 5102 N N . PRO A 1 680 ? -27.583 4.041 33.399 1.00 92.00 680 PRO A N 1
ATOM 5103 C CA . PRO A 1 680 ? -26.897 3.630 34.622 1.00 92.00 680 PRO A CA 1
ATOM 5104 C C . PRO A 1 680 ? -27.921 3.364 35.732 1.00 92.00 680 PRO A C 1
ATOM 5106 O O . PRO A 1 680 ? -28.974 3.997 35.755 1.00 92.00 680 PRO A O 1
ATOM 5109 N N . TRP A 1 681 ? -27.634 2.452 36.662 1.00 94.06 681 TRP A N 1
ATOM 5110 C CA . TRP A 1 681 ? -28.566 2.073 37.726 1.00 94.06 681 TRP A CA 1
ATOM 5111 C C . TRP A 1 681 ? -27.928 2.163 39.127 1.00 94.06 681 TRP A C 1
ATOM 5113 O O . TRP A 1 681 ? -27.036 1.375 39.445 1.00 94.06 681 TRP A O 1
ATOM 5123 N N . PRO A 1 682 ? -28.352 3.123 39.975 1.00 95.69 682 PRO A N 1
ATOM 5124 C CA . PRO A 1 682 ? -27.740 3.380 41.279 1.00 95.69 682 PRO A CA 1
ATOM 5125 C C . PRO A 1 682 ? -28.336 2.553 42.430 1.00 95.69 682 PRO A C 1
ATOM 5127 O O . PRO A 1 682 ? -29.542 2.314 42.485 1.00 95.69 682 PRO A O 1
ATOM 5130 N N . ALA A 1 683 ? -27.520 2.259 43.442 1.00 96.69 683 ALA A N 1
ATOM 5131 C CA . ALA A 1 683 ? -27.968 1.884 44.785 1.00 96.69 683 ALA A CA 1
ATOM 5132 C C . ALA A 1 683 ? -27.023 2.443 45.865 1.00 96.69 683 ALA A C 1
ATOM 5134 O O . ALA A 1 683 ? -25.835 2.635 45.617 1.00 96.69 683 ALA A O 1
ATOM 5135 N N . ALA A 1 684 ? -27.542 2.700 47.069 1.00 97.31 684 ALA A N 1
ATOM 5136 C CA . ALA A 1 684 ? -26.767 3.162 48.223 1.00 97.31 684 ALA A CA 1
ATOM 5137 C C . ALA A 1 684 ? -26.884 2.186 49.396 1.00 97.31 684 ALA A C 1
ATOM 5139 O O . ALA A 1 684 ? -27.979 1.725 49.727 1.00 97.31 684 ALA A O 1
ATOM 5140 N N . TYR A 1 685 ? -25.759 1.928 50.057 1.00 97.38 685 TYR A N 1
ATOM 5141 C CA . TYR A 1 685 ? -25.638 0.989 51.166 1.00 97.38 685 TYR A CA 1
ATOM 5142 C C . TYR A 1 685 ? -24.838 1.591 52.326 1.00 97.38 685 TYR A C 1
ATOM 5144 O O . TYR A 1 685 ? -23.950 2.415 52.115 1.00 97.38 685 TYR A O 1
ATOM 5152 N N . THR A 1 686 ? -25.101 1.132 53.546 1.00 95.25 686 THR A N 1
ATOM 5153 C CA . THR A 1 686 ? -24.162 1.216 54.676 1.00 95.25 686 THR A CA 1
ATOM 5154 C C . THR A 1 686 ? -23.535 -0.153 54.922 1.00 95.25 686 THR A C 1
ATOM 5156 O O . THR A 1 686 ? -24.181 -1.174 54.698 1.00 95.25 686 THR A O 1
ATOM 5159 N N . GLY A 1 687 ? -22.293 -0.169 55.398 1.00 92.38 687 GLY A N 1
ATOM 5160 C CA . GLY A 1 687 ? -21.482 -1.375 55.582 1.00 92.38 687 GLY A CA 1
ATOM 5161 C C . GLY A 1 687 ? -20.017 -1.094 55.242 1.00 92.38 687 GLY A C 1
ATOM 5162 O O . GLY A 1 687 ? -19.683 -0.006 54.769 1.00 92.38 687 GLY A O 1
ATOM 5163 N N . ASN A 1 688 ? -19.134 -2.058 55.498 1.00 90.44 688 ASN A N 1
ATOM 5164 C CA . ASN A 1 688 ? -17.702 -1.967 55.187 1.00 90.44 688 ASN A CA 1
ATOM 5165 C C . ASN A 1 688 ? -17.125 -3.208 54.478 1.00 90.44 688 ASN A C 1
ATOM 5167 O O . ASN A 1 688 ? -15.977 -3.161 54.044 1.00 90.44 688 ASN A O 1
ATOM 5171 N N . SER A 1 689 ? -17.917 -4.267 54.285 1.00 93.50 689 SER A N 1
ATOM 5172 C CA . SER A 1 689 ? -17.626 -5.407 53.408 1.00 93.50 689 SER A CA 1
ATOM 5173 C C . SER A 1 689 ? -18.842 -5.713 52.531 1.00 93.50 689 SER A C 1
ATOM 5175 O O . SER A 1 689 ? -19.974 -5.423 52.916 1.00 93.50 689 SER A O 1
ATOM 5177 N N . LEU A 1 690 ? -18.629 -6.351 51.376 1.00 93.50 690 LEU A N 1
ATOM 5178 C CA . LEU A 1 690 ? -19.713 -6.852 50.517 1.00 93.50 690 LEU A CA 1
ATOM 5179 C C . LEU A 1 690 ? -20.739 -7.686 51.308 1.00 93.50 690 LEU A C 1
ATOM 5181 O O . LEU A 1 690 ? -21.947 -7.494 51.198 1.00 93.50 690 LEU A O 1
ATOM 5185 N N . THR A 1 691 ? -20.231 -8.540 52.199 1.00 90.62 691 THR A N 1
ATOM 5186 C CA . THR A 1 691 ? -21.006 -9.450 53.052 1.00 90.62 691 THR A CA 1
ATOM 5187 C C . THR A 1 691 ? -21.836 -8.779 54.153 1.00 90.62 691 THR A C 1
ATOM 5189 O O . THR A 1 691 ? -22.605 -9.477 54.810 1.00 90.62 691 THR A O 1
ATOM 5192 N N . ASN A 1 692 ? -21.696 -7.468 54.394 1.00 92.44 692 ASN A N 1
ATOM 5193 C CA . ASN A 1 692 ? -22.449 -6.749 55.432 1.00 92.44 692 ASN A CA 1
ATOM 5194 C C . ASN A 1 692 ? -23.201 -5.504 54.932 1.00 92.44 692 ASN A C 1
ATOM 5196 O O . ASN A 1 692 ? -23.603 -4.658 55.732 1.00 92.44 692 ASN A O 1
ATOM 5200 N N . LEU A 1 693 ? -23.434 -5.409 53.619 1.00 95.31 693 LEU A N 1
ATOM 5201 C CA . LEU A 1 693 ? -24.174 -4.301 53.027 1.00 95.31 693 LEU A CA 1
ATOM 5202 C C . LEU A 1 693 ? -25.667 -4.313 53.369 1.00 95.31 693 LEU A C 1
ATOM 5204 O O . LEU A 1 693 ? -26.403 -5.247 53.053 1.00 95.31 693 LEU A O 1
ATOM 5208 N N . VAL A 1 694 ? -26.132 -3.195 53.921 1.00 94.94 694 VAL A N 1
ATOM 5209 C CA . VAL A 1 694 ? -27.543 -2.899 54.195 1.00 94.94 694 VAL A CA 1
ATOM 5210 C C . VAL A 1 694 ? -27.955 -1.704 53.340 1.00 94.94 694 VAL A C 1
ATOM 5212 O O . VAL A 1 694 ? -27.245 -0.701 53.319 1.00 94.94 694 VAL A O 1
ATOM 5215 N N . MET A 1 695 ? -29.078 -1.781 52.617 1.00 95.56 695 MET A N 1
ATOM 5216 C CA . MET A 1 695 ? -29.539 -0.655 51.788 1.00 95.56 695 MET A CA 1
ATOM 5217 C C . MET A 1 695 ? -29.860 0.577 52.647 1.00 95.56 695 MET A C 1
ATOM 5219 O O . MET A 1 695 ? -30.397 0.456 53.748 1.00 95.56 695 MET A O 1
ATOM 5223 N N . ALA A 1 696 ? -29.550 1.767 52.132 1.00 94.31 696 ALA A N 1
ATOM 5224 C CA . ALA A 1 696 ? -29.735 3.020 52.854 1.00 94.31 696 ALA A CA 1
ATOM 5225 C C . ALA A 1 696 ? -31.208 3.277 53.238 1.00 94.31 696 ALA A C 1
ATOM 5227 O O . ALA A 1 696 ? -32.144 2.936 52.509 1.00 94.31 696 ALA A O 1
ATOM 5228 N N . SER A 1 697 ? -31.424 3.920 54.390 1.00 89.50 697 SER A N 1
ATOM 5229 C CA . SER A 1 697 ? -32.773 4.201 54.896 1.00 89.50 697 SER A CA 1
ATOM 5230 C C . SER A 1 697 ? -33.555 5.115 53.948 1.00 89.50 697 SER A C 1
ATOM 5232 O O . SER A 1 697 ? -33.028 6.105 53.440 1.00 89.50 697 SER A O 1
ATOM 5234 N N . GLY A 1 698 ? -34.826 4.788 53.700 1.00 85.31 698 GLY A N 1
ATOM 5235 C CA . GLY A 1 698 ? -35.688 5.546 52.787 1.00 85.31 698 GLY A CA 1
ATOM 5236 C C . GLY A 1 698 ? -35.260 5.506 51.314 1.00 85.31 698 GLY A C 1
ATOM 5237 O O . GLY A 1 698 ? -35.648 6.397 50.560 1.00 85.31 698 GLY A O 1
ATOM 5238 N N . MET A 1 699 ? -34.450 4.522 50.897 1.00 93.00 699 MET A N 1
ATOM 5239 C CA . MET A 1 699 ? -33.963 4.448 49.519 1.00 93.00 699 MET A CA 1
ATOM 5240 C C . MET A 1 699 ? -35.092 4.245 48.493 1.00 93.00 699 MET A C 1
ATOM 5242 O O . MET A 1 699 ? -35.918 3.343 48.611 1.00 93.00 699 MET A O 1
ATOM 5246 N N . SER A 1 700 ? -35.073 5.059 47.439 1.00 91.94 700 SER A N 1
ATOM 5247 C CA . SER A 1 700 ? -35.954 4.992 46.271 1.00 91.94 700 SER A CA 1
ATOM 5248 C C . SER A 1 700 ? -35.149 5.335 45.016 1.00 91.94 700 SER A C 1
ATOM 5250 O O . SER A 1 700 ? -34.389 6.301 45.024 1.00 91.94 700 SER A O 1
ATOM 5252 N N . VAL A 1 701 ? -35.353 4.595 43.925 1.00 94.19 701 VAL A N 1
ATOM 5253 C CA . VAL A 1 701 ? -34.771 4.881 42.602 1.00 94.19 701 VAL A CA 1
ATOM 5254 C C . VAL A 1 701 ? -35.897 5.109 41.601 1.00 94.19 701 VAL A C 1
ATOM 5256 O O . VAL A 1 701 ? -36.904 4.401 41.617 1.00 94.19 701 VAL A O 1
ATOM 5259 N N . ARG A 1 702 ? -35.747 6.118 40.740 1.00 91.06 702 ARG A N 1
ATOM 5260 C CA . ARG A 1 702 ? -36.686 6.437 39.655 1.00 91.06 702 ARG A CA 1
ATOM 5261 C C . ARG A 1 702 ? -35.920 6.732 38.373 1.00 91.06 702 ARG A C 1
ATOM 5263 O O . ARG A 1 702 ? -34.933 7.458 38.415 1.00 91.06 702 ARG A O 1
ATOM 5270 N N . PHE A 1 703 ? -36.399 6.212 37.251 1.00 89.31 703 PHE A N 1
ATOM 5271 C CA . PHE A 1 703 ? -35.945 6.596 35.916 1.00 89.31 703 PHE A CA 1
ATOM 5272 C C . PHE A 1 703 ? -36.885 7.665 35.348 1.00 89.31 703 PHE A C 1
ATOM 5274 O O . PHE A 1 703 ? -38.104 7.526 35.459 1.00 89.31 703 PHE A O 1
ATOM 5281 N N . ASP A 1 704 ? -36.327 8.723 34.767 1.00 86.19 704 ASP A N 1
ATOM 5282 C CA . ASP A 1 704 ? -37.067 9.729 34.006 1.00 86.19 704 ASP A CA 1
ATOM 5283 C C . ASP A 1 704 ? -36.856 9.496 32.507 1.00 86.19 704 ASP A C 1
ATOM 5285 O O . ASP A 1 704 ? -35.779 9.735 31.960 1.00 86.19 704 ASP A O 1
ATOM 5289 N N . THR A 1 705 ? -37.920 9.058 31.836 1.00 81.62 705 THR A N 1
ATOM 5290 C CA . THR A 1 705 ? -37.941 8.767 30.397 1.00 81.62 705 THR A CA 1
ATOM 5291 C C . THR A 1 705 ? -37.714 9.995 29.516 1.00 81.62 705 THR A C 1
ATOM 5293 O O . THR A 1 705 ? -37.376 9.831 28.351 1.00 81.62 705 THR A O 1
ATOM 5296 N N . ASN A 1 706 ? -37.907 11.213 30.037 1.00 80.62 706 ASN A N 1
ATOM 5297 C CA . ASN A 1 706 ? -37.773 12.451 29.262 1.00 80.62 706 ASN A CA 1
ATOM 5298 C C . ASN A 1 706 ? -36.323 12.950 29.217 1.00 80.62 706 ASN A C 1
ATOM 5300 O O . ASN A 1 706 ? -35.896 13.522 28.218 1.00 80.62 706 ASN A O 1
ATOM 5304 N N . THR A 1 707 ? -35.569 12.741 30.301 1.00 81.25 707 THR A N 1
ATOM 5305 C CA . THR A 1 707 ? -34.162 13.164 30.423 1.00 81.25 707 THR A CA 1
ATOM 5306 C C . THR A 1 707 ? -33.165 12.010 30.297 1.00 81.25 707 THR A C 1
ATOM 5308 O O . THR A 1 707 ? -31.962 12.255 30.260 1.00 81.25 707 THR A O 1
ATOM 5311 N N . LEU A 1 708 ? -33.651 10.763 30.243 1.00 83.06 708 LEU A N 1
ATOM 5312 C CA . LEU A 1 708 ? -32.860 9.526 30.301 1.00 83.06 708 LEU A CA 1
ATOM 5313 C C . LEU A 1 708 ? -31.942 9.457 31.539 1.00 83.06 708 LEU A C 1
ATOM 5315 O O . LEU A 1 708 ? -30.863 8.864 31.505 1.00 83.06 708 LEU A O 1
ATOM 5319 N N . THR A 1 709 ? -32.381 10.051 32.654 1.00 89.31 709 THR A N 1
ATOM 5320 C CA . THR A 1 709 ? -31.641 10.043 33.923 1.00 89.31 709 THR A CA 1
ATOM 5321 C C . THR A 1 709 ? -32.257 9.091 34.942 1.00 89.31 709 THR A C 1
ATOM 5323 O O . THR A 1 709 ? -33.475 8.920 35.011 1.00 89.31 709 THR A O 1
ATOM 5326 N N . THR A 1 710 ? -31.419 8.489 35.787 1.00 93.88 710 THR A N 1
ATOM 5327 C CA . THR A 1 710 ? -31.881 7.808 37.005 1.00 93.88 710 THR A CA 1
ATOM 5328 C C . THR A 1 710 ? -31.598 8.661 38.224 1.00 93.88 710 THR A C 1
ATOM 5330 O O . THR A 1 710 ? -30.462 9.081 38.448 1.00 93.88 710 THR A O 1
ATOM 5333 N N . ARG A 1 711 ? -32.615 8.856 39.057 1.00 93.25 711 ARG A N 1
ATOM 5334 C CA . ARG A 1 711 ? -32.537 9.577 40.321 1.00 93.25 711 ARG A CA 1
ATOM 5335 C C . ARG A 1 711 ? -32.712 8.609 41.488 1.00 93.25 711 ARG A C 1
ATOM 5337 O O . ARG A 1 711 ? -33.805 8.094 41.722 1.00 93.25 711 ARG A O 1
ATOM 5344 N N . LEU A 1 712 ? -31.632 8.404 42.229 1.00 95.38 712 LEU A N 1
ATOM 5345 C CA . LEU A 1 712 ? -31.615 7.802 43.557 1.00 95.38 712 LEU A CA 1
ATOM 5346 C C . LEU A 1 712 ? -31.925 8.881 44.604 1.00 95.38 712 LEU A C 1
ATOM 5348 O O . LEU A 1 712 ? -31.407 9.997 44.541 1.00 95.38 712 LEU A O 1
ATOM 5352 N N . THR A 1 713 ? -32.737 8.530 45.596 1.00 93.62 713 THR A N 1
ATOM 5353 C CA . THR A 1 713 ? -32.962 9.321 46.810 1.00 93.62 713 THR A CA 1
ATOM 5354 C C . THR A 1 713 ? -32.894 8.428 48.041 1.00 93.62 713 THR A C 1
ATOM 5356 O O . THR A 1 713 ? -33.4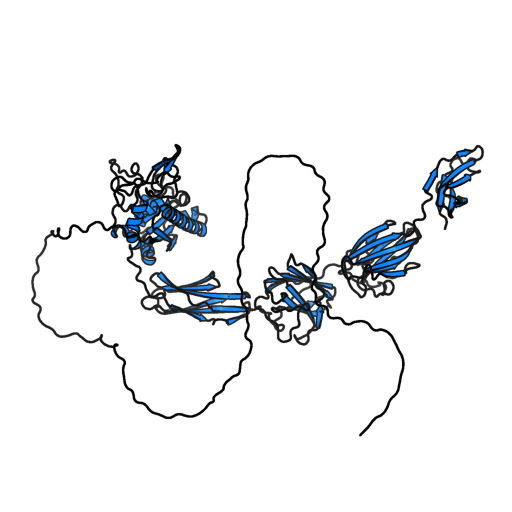97 7.358 48.021 1.00 93.62 713 THR A O 1
ATOM 5359 N N . PHE A 1 714 ? -32.215 8.857 49.104 1.00 94.12 714 PHE A N 1
ATOM 5360 C CA . PHE A 1 714 ? -32.161 8.156 50.398 1.00 94.12 714 PHE A CA 1
ATOM 5361 C C . PHE A 1 714 ? -31.944 9.151 51.548 1.00 94.12 714 PHE A C 1
ATOM 5363 O O . PHE A 1 714 ? -31.567 10.295 51.309 1.00 94.12 714 PHE A O 1
ATOM 5370 N N . ASN A 1 715 ? -32.160 8.729 52.793 1.00 89.94 715 ASN A N 1
ATOM 5371 C CA . ASN A 1 715 ? -31.895 9.540 53.981 1.00 89.94 715 ASN A CA 1
ATOM 5372 C C . ASN A 1 715 ? -30.496 9.232 54.528 1.00 89.94 715 ASN A C 1
ATOM 5374 O O . ASN A 1 715 ? -30.223 8.105 54.948 1.00 89.94 715 ASN A O 1
ATOM 5378 N N . ALA A 1 716 ? -29.621 10.237 54.540 1.00 89.38 716 ALA A N 1
ATOM 5379 C CA . ALA A 1 716 ? -28.287 10.141 55.114 1.00 89.38 716 ALA A CA 1
ATOM 5380 C C . ALA A 1 716 ? -28.243 10.614 56.573 1.00 89.38 716 ALA A C 1
ATOM 5382 O O . ALA A 1 716 ? -28.998 11.498 56.984 1.00 89.38 716 ALA A O 1
ATOM 5383 N N . MET A 1 717 ? -27.308 10.053 57.336 1.00 86.62 717 MET A N 1
ATOM 5384 C CA . MET A 1 717 ? -26.940 10.486 58.684 1.00 86.62 717 MET A CA 1
ATOM 5385 C C . MET A 1 717 ? -25.537 11.098 58.652 1.00 86.62 717 MET A C 1
ATOM 5387 O O . MET A 1 717 ? -24.637 10.526 58.037 1.00 86.62 717 MET A O 1
ATOM 5391 N N . ALA A 1 718 ? -25.337 12.238 59.317 1.00 83.50 718 ALA A N 1
ATOM 5392 C CA . ALA A 1 718 ? -24.044 12.918 59.387 1.00 83.50 718 ALA A CA 1
ATOM 5393 C C . ALA A 1 718 ? -22.916 11.971 59.831 1.00 83.50 718 ALA A C 1
ATOM 5395 O O . ALA A 1 718 ? -23.116 11.106 60.684 1.00 83.50 718 ALA A O 1
ATOM 5396 N N . LEU A 1 719 ? -21.731 12.150 59.245 1.00 83.62 719 LEU A N 1
ATOM 5397 C CA . LEU A 1 719 ? -20.515 11.357 59.469 1.00 83.62 719 LEU A CA 1
ATOM 5398 C C . LEU A 1 719 ? -20.640 9.854 59.141 1.00 83.62 719 LEU A C 1
ATOM 5400 O O . LEU A 1 719 ? -19.675 9.112 59.309 1.00 83.62 719 LEU A O 1
ATOM 5404 N N . THR A 1 720 ? -21.781 9.394 58.617 1.00 90.31 720 THR A N 1
ATOM 5405 C CA . THR A 1 720 ? -21.939 8.022 58.117 1.00 90.31 720 THR A CA 1
ATOM 5406 C C . THR A 1 720 ? -21.407 7.927 56.691 1.00 90.31 720 THR A C 1
ATOM 5408 O O . THR A 1 720 ? -21.747 8.746 55.833 1.00 90.31 720 THR A O 1
ATOM 5411 N N . THR A 1 721 ? -20.580 6.915 56.430 1.00 94.44 721 THR A N 1
ATOM 5412 C CA . THR A 1 721 ? -20.085 6.596 55.085 1.00 94.44 721 THR A CA 1
ATOM 5413 C C . THR A 1 721 ? -21.039 5.641 54.380 1.00 94.44 721 THR A C 1
ATOM 5415 O O . THR A 1 721 ? -21.359 4.571 54.896 1.00 94.44 721 THR A O 1
ATOM 5418 N N . TYR A 1 722 ? -21.457 6.030 53.180 1.00 96.62 722 TYR A N 1
ATOM 5419 C CA . TYR A 1 722 ? -22.296 5.248 52.284 1.00 96.62 722 TYR A CA 1
ATOM 5420 C C . TYR A 1 722 ? -21.453 4.700 51.132 1.00 96.62 722 TYR A C 1
ATOM 5422 O O . TYR A 1 722 ? -20.663 5.433 50.535 1.00 96.62 722 TYR A O 1
ATOM 5430 N N . ALA A 1 723 ? -21.640 3.425 50.802 1.00 97.75 723 ALA A N 1
ATOM 5431 C CA . ALA A 1 723 ? -21.159 2.837 49.560 1.00 97.75 723 ALA A CA 1
ATOM 5432 C C . ALA A 1 723 ? -22.235 3.033 48.482 1.00 97.75 723 ALA A C 1
ATOM 5434 O O . ALA A 1 723 ? -23.373 2.591 48.652 1.00 97.75 723 ALA A O 1
ATOM 5435 N N . LEU A 1 724 ? -21.888 3.708 47.389 1.00 97.31 724 LEU A N 1
ATOM 5436 C CA . LEU A 1 724 ? -22.745 3.880 46.220 1.00 97.31 724 LEU A CA 1
ATOM 5437 C C . LEU A 1 724 ? -22.289 2.888 45.147 1.00 97.31 724 LEU A C 1
ATOM 5439 O O . LEU A 1 724 ? -21.151 2.977 44.692 1.00 97.31 724 LEU A O 1
ATOM 5443 N N . ALA A 1 725 ? -23.166 1.968 44.755 1.00 97.19 725 ALA A N 1
ATOM 5444 C CA . ALA A 1 725 ? -22.974 1.110 43.589 1.00 97.19 725 ALA A CA 1
ATOM 5445 C C . ALA A 1 725 ? -23.643 1.757 42.374 1.00 97.19 725 ALA A C 1
ATOM 5447 O O . ALA A 1 725 ? -24.762 2.273 42.489 1.00 97.19 725 ALA A O 1
ATOM 5448 N N . ILE A 1 726 ? -22.986 1.717 41.216 1.00 96.31 726 ILE A N 1
ATOM 5449 C CA . ILE A 1 726 ? -23.569 2.124 39.935 1.00 96.31 726 ILE A CA 1
ATOM 5450 C C . ILE A 1 726 ? -23.334 1.015 38.911 1.00 96.31 726 ILE A C 1
ATOM 5452 O O . ILE A 1 726 ? -22.211 0.807 38.468 1.00 96.31 726 ILE A O 1
ATOM 5456 N N . ASP A 1 727 ? -24.408 0.329 38.533 1.00 94.38 727 ASP A N 1
ATOM 5457 C CA . ASP A 1 727 ? -24.426 -0.706 37.492 1.00 94.38 727 ASP A CA 1
ATOM 5458 C C . ASP A 1 727 ? -25.066 -0.147 36.206 1.00 94.38 727 ASP A C 1
ATOM 5460 O O . ASP A 1 727 ? -25.281 1.064 36.079 1.00 94.38 727 ASP A O 1
ATOM 5464 N N . GLY A 1 728 ? -25.424 -1.012 35.259 1.00 90.75 728 GLY A N 1
ATOM 5465 C CA . GLY A 1 728 ? -26.267 -0.679 34.115 1.00 90.75 728 GLY A CA 1
ATOM 5466 C C . GLY A 1 728 ? -27.584 -1.450 34.103 1.00 90.75 728 GLY A C 1
ATOM 5467 O O . GLY A 1 728 ? -27.640 -2.642 34.400 1.00 90.75 728 GLY A O 1
ATOM 5468 N N . PHE A 1 729 ? -28.665 -0.787 33.694 1.00 87.38 729 PHE A N 1
ATOM 5469 C CA . PHE A 1 729 ? -29.948 -1.454 33.484 1.00 87.38 729 PHE A CA 1
ATOM 5470 C C . PHE A 1 729 ? -29.831 -2.546 32.404 1.00 87.38 729 PHE A C 1
ATOM 5472 O O . PHE A 1 729 ? -29.224 -2.324 31.354 1.00 87.38 729 PHE A O 1
ATOM 5479 N N . ASN A 1 730 ? -30.421 -3.721 32.655 1.00 83.06 730 ASN A N 1
ATOM 5480 C CA . ASN A 1 730 ? -30.352 -4.906 31.785 1.00 83.06 730 ASN A CA 1
ATOM 5481 C C . ASN A 1 730 ? -28.921 -5.280 31.342 1.00 83.06 730 ASN A C 1
ATOM 5483 O O . ASN A 1 730 ? -28.698 -5.620 30.181 1.00 83.06 730 ASN A O 1
ATOM 5487 N N . ASN A 1 731 ? -27.951 -5.201 32.257 1.00 81.69 731 ASN A N 1
ATOM 5488 C CA . ASN A 1 731 ? -26.544 -5.530 32.015 1.00 81.69 731 ASN A CA 1
ATOM 5489 C C . ASN A 1 731 ? -25.915 -4.720 30.856 1.00 81.69 731 ASN A C 1
ATOM 5491 O O . ASN A 1 731 ? -25.002 -5.205 30.181 1.00 81.69 731 ASN A O 1
ATOM 5495 N N . ARG A 1 732 ? -26.394 -3.494 30.588 1.00 84.75 732 ARG A N 1
ATOM 5496 C CA . ARG A 1 732 ? -25.717 -2.549 29.681 1.00 84.75 732 ARG A CA 1
ATOM 5497 C C . ARG A 1 732 ? -24.497 -1.914 30.366 1.00 84.75 732 ARG A C 1
ATOM 5499 O O . ARG A 1 732 ? -24.373 -1.922 31.587 1.00 84.75 732 ARG A O 1
ATOM 5506 N N . THR A 1 733 ? -23.614 -1.314 29.576 1.00 87.44 733 THR A N 1
ATOM 5507 C CA . THR A 1 733 ? -22.471 -0.522 30.061 1.00 87.44 733 THR A CA 1
ATOM 5508 C C . THR A 1 733 ? -22.399 0.823 29.364 1.00 87.44 733 THR A C 1
ATOM 5510 O O . THR A 1 733 ? -22.847 0.947 28.224 1.00 87.44 733 THR A O 1
ATOM 5513 N N . GLY A 1 734 ? -21.774 1.813 29.998 1.00 87.75 734 GLY A N 1
ATOM 5514 C CA . GLY A 1 734 ? -21.503 3.083 29.338 1.00 87.75 734 GLY A CA 1
ATOM 5515 C C . GLY A 1 734 ? -20.947 4.181 30.244 1.00 87.75 734 GLY A C 1
ATOM 5516 O O . GLY A 1 734 ? -20.671 3.958 31.425 1.00 87.75 734 GLY A O 1
ATOM 5517 N N . PRO A 1 735 ? -20.771 5.392 29.684 1.00 90.19 735 PRO A N 1
ATOM 5518 C CA . PRO A 1 735 ? -20.234 6.539 30.402 1.00 90.19 735 PRO A CA 1
ATOM 5519 C C . PRO A 1 735 ? -21.258 7.115 31.389 1.00 90.19 735 PRO A C 1
ATOM 5521 O O . PRO A 1 735 ? -22.373 7.485 31.015 1.00 90.19 735 PRO A O 1
ATOM 5524 N N . ILE A 1 736 ? -20.839 7.255 32.644 1.00 92.56 736 ILE A N 1
ATOM 5525 C CA . ILE A 1 736 ? -21.635 7.735 33.776 1.00 92.56 736 ILE A CA 1
ATOM 5526 C C . ILE A 1 736 ? -21.286 9.201 34.053 1.00 92.56 736 ILE A C 1
ATOM 5528 O O . ILE A 1 736 ? -20.119 9.541 34.259 1.00 92.56 736 ILE A O 1
ATOM 5532 N N . ASN A 1 737 ? -22.295 10.067 34.150 1.00 92.38 737 ASN A N 1
ATOM 5533 C CA . ASN A 1 737 ? -22.164 11.370 34.804 1.00 92.38 737 ASN A CA 1
ATOM 5534 C C . ASN A 1 737 ? -22.995 11.377 36.096 1.00 92.38 737 ASN A C 1
ATOM 5536 O O . ASN A 1 737 ? -24.223 11.392 36.035 1.00 92.38 737 ASN A O 1
ATOM 5540 N N . LEU A 1 738 ? -22.313 11.344 37.243 1.00 94.62 738 LEU A N 1
ATOM 5541 C CA . LEU A 1 738 ? -22.867 11.288 38.598 1.00 94.62 738 LEU A CA 1
ATOM 5542 C C . LEU A 1 738 ? -22.927 12.703 39.175 1.00 94.62 738 LEU A C 1
ATOM 5544 O O . LEU A 1 738 ? -21.884 13.318 39.371 1.00 94.62 738 LEU A O 1
ATOM 5548 N N . THR A 1 739 ? -24.115 13.198 39.516 1.00 93.75 739 THR A N 1
ATOM 5549 C CA . THR A 1 739 ? -24.299 14.416 40.323 1.00 93.75 739 THR A CA 1
ATOM 5550 C C . THR A 1 739 ? -24.952 14.045 41.651 1.00 93.75 739 THR A C 1
ATOM 5552 O O . THR A 1 739 ? -26.064 13.522 41.668 1.00 93.75 739 THR A O 1
ATOM 5555 N N . LEU A 1 740 ? -24.274 14.317 42.768 1.00 94.12 740 LEU A N 1
ATOM 5556 C CA . LEU A 1 740 ? -24.793 14.110 44.125 1.00 94.12 740 LEU A CA 1
ATOM 5557 C C . LEU A 1 740 ? -25.053 15.469 44.772 1.00 94.12 740 LEU A C 1
ATOM 5559 O O . LEU A 1 740 ? -24.213 16.360 44.671 1.00 94.12 740 LEU A O 1
ATOM 5563 N N . ALA A 1 741 ? -26.187 15.612 45.457 1.00 89.69 741 ALA A N 1
ATOM 5564 C CA . ALA A 1 741 ? -26.526 16.784 46.258 1.00 89.69 741 ALA A CA 1
ATOM 5565 C C . ALA A 1 741 ? -27.364 16.400 47.491 1.00 89.69 741 ALA A C 1
ATOM 5567 O O . ALA A 1 741 ? -28.361 15.683 47.379 1.00 89.69 741 ALA A O 1
ATOM 5568 N N . THR A 1 742 ? -27.012 16.916 48.669 1.00 82.94 742 THR A N 1
ATOM 5569 C CA . THR A 1 742 ? -27.887 16.885 49.851 1.00 82.94 742 THR A CA 1
ATOM 5570 C C . THR A 1 742 ? -29.032 17.877 49.647 1.00 82.94 742 THR A C 1
ATOM 5572 O O . THR A 1 742 ? -28.797 19.085 49.552 1.00 82.94 742 THR A O 1
ATOM 5575 N N . ALA A 1 743 ? -30.270 17.394 49.568 1.00 62.22 743 ALA A N 1
ATOM 5576 C CA . ALA A 1 743 ? -31.440 18.256 49.482 1.00 62.22 743 ALA A CA 1
ATOM 5577 C C . ALA A 1 743 ? -31.710 18.896 50.851 1.00 62.22 743 ALA A C 1
ATOM 5579 O O . ALA A 1 743 ? -31.743 18.208 51.867 1.00 62.22 743 ALA A O 1
ATOM 5580 N N . ASN A 1 744 ? -31.926 20.212 50.853 1.00 50.47 744 ASN A N 1
ATOM 5581 C CA . ASN A 1 744 ? -32.063 21.051 52.044 1.00 50.47 744 ASN A CA 1
ATOM 5582 C C . ASN A 1 744 ? -30.866 20.945 53.007 1.00 50.47 744 ASN A C 1
ATOM 5584 O O . ASN A 1 744 ? -30.904 20.214 53.993 1.00 50.47 744 ASN A O 1
ATOM 5588 N N . LEU A 1 745 ? -29.864 21.808 52.812 1.00 44.62 745 LEU A N 1
ATOM 5589 C CA . LEU A 1 745 ? -29.210 22.392 53.983 1.00 44.62 745 LEU A CA 1
ATOM 5590 C C . LEU A 1 745 ? -30.295 23.156 54.763 1.00 44.62 745 LEU A C 1
ATOM 5592 O O . LEU A 1 745 ? -30.876 24.087 54.194 1.00 44.62 745 LEU A O 1
ATOM 5596 N N . PRO A 1 746 ? -30.573 22.845 56.043 1.00 44.53 746 PRO A N 1
ATOM 5597 C CA . PRO A 1 746 ? -31.125 23.860 56.925 1.00 44.53 746 PRO A CA 1
ATOM 5598 C C . PRO A 1 746 ? -30.119 25.019 56.913 1.00 44.53 746 PRO A C 1
ATOM 5600 O O . PRO A 1 746 ? -28.918 24.754 57.052 1.00 44.53 746 PRO A O 1
ATOM 5603 N N . PRO A 1 747 ? -30.537 26.283 56.732 1.00 46.09 747 PRO A N 1
ATOM 5604 C CA . PRO A 1 747 ? -29.601 27.388 56.853 1.00 46.09 747 PRO A CA 1
ATOM 5605 C C . PRO A 1 747 ? -28.957 27.309 58.238 1.00 46.09 747 PRO A C 1
ATOM 5607 O O . PRO A 1 747 ? -29.652 27.212 59.254 1.00 46.09 747 PRO A O 1
ATOM 5610 N N . ALA A 1 748 ? -27.623 27.285 58.269 1.00 51.44 748 ALA A N 1
ATOM 5611 C CA . ALA A 1 748 ? -26.880 27.319 59.519 1.00 51.44 748 ALA A CA 1
ATOM 5612 C C . ALA A 1 748 ? -27.308 28.549 60.333 1.00 51.44 748 ALA A C 1
ATOM 5614 O O . ALA A 1 748 ? -27.699 29.565 59.757 1.00 51.44 748 ALA A O 1
ATOM 5615 N N . VAL A 1 749 ? -27.215 28.473 61.660 1.00 52.66 749 VAL A N 1
ATOM 5616 C CA . VAL A 1 749 ? -27.411 29.640 62.530 1.00 52.66 749 VAL A CA 1
ATOM 5617 C C . VAL A 1 749 ? -26.284 30.628 62.209 1.00 52.66 749 VAL A C 1
ATOM 5619 O O . VAL A 1 749 ? -25.144 30.418 62.616 1.00 52.66 749 VAL A O 1
ATOM 5622 N N . GLN A 1 750 ? -26.566 31.626 61.363 1.00 56.91 750 GLN A N 1
ATOM 5623 C CA . GLN A 1 750 ? -25.524 32.229 60.516 1.00 56.91 750 GLN A CA 1
ATOM 5624 C C . GLN A 1 750 ? -24.525 33.093 61.289 1.00 56.91 750 GLN A C 1
ATOM 5626 O O . GLN A 1 750 ? -23.406 33.290 60.819 1.00 56.91 750 GLN A O 1
ATOM 5631 N N . SER A 1 751 ? -24.906 33.615 62.457 1.00 57.28 751 SER A N 1
ATOM 5632 C CA . SER A 1 751 ? -24.005 34.410 63.290 1.00 57.28 751 SER A CA 1
ATOM 5633 C C . SER A 1 751 ? -24.497 34.559 64.731 1.00 57.28 751 SER A C 1
ATOM 5635 O O . SER A 1 751 ? -25.698 34.684 64.976 1.00 57.28 751 SER A O 1
ATOM 5637 N N . LEU A 1 752 ? -23.545 34.657 65.659 1.00 57.72 752 LEU A N 1
ATOM 5638 C CA . LEU A 1 752 ? -23.721 35.168 67.019 1.00 57.72 752 LEU A CA 1
ATOM 5639 C C . LEU A 1 752 ? -23.006 36.529 67.071 1.00 57.72 752 LEU A C 1
ATOM 5641 O O . LEU A 1 752 ? -21.786 36.568 66.927 1.00 57.72 752 LEU A O 1
ATOM 5645 N N . VAL A 1 753 ? -23.737 37.643 67.189 1.00 57.56 753 VAL A N 1
ATOM 5646 C CA . VAL A 1 753 ? -23.166 38.993 66.971 1.00 57.56 753 VAL A CA 1
ATOM 5647 C C . VAL A 1 753 ? -23.306 39.867 68.212 1.00 57.56 753 VAL A C 1
ATOM 5649 O O . VAL A 1 753 ? -24.417 40.091 68.677 1.00 57.56 753 VAL A O 1
ATOM 5652 N N . VAL A 1 754 ? -22.161 40.381 68.681 1.00 56.94 754 VAL A N 1
ATOM 5653 C CA . VAL A 1 754 ? -21.965 41.291 69.828 1.00 56.94 754 VAL A CA 1
ATOM 5654 C C . VAL A 1 754 ? -22.637 40.811 71.130 1.00 56.94 754 VAL A C 1
ATOM 5656 O O . VAL A 1 754 ? -23.818 41.078 71.352 1.00 56.94 754 VAL A O 1
ATOM 5659 N N . PRO A 1 755 ? -21.893 40.160 72.048 1.00 62.00 755 PRO A N 1
ATOM 5660 C CA . PRO A 1 755 ? -22.387 39.942 73.402 1.00 62.00 755 PRO A CA 1
ATOM 5661 C C . PRO A 1 755 ? -22.518 41.284 74.131 1.00 62.00 755 PRO A C 1
ATOM 5663 O O . PRO A 1 755 ? -21.536 42.010 74.293 1.00 62.00 755 PRO A O 1
ATOM 5666 N N . VAL A 1 756 ? -23.718 41.606 74.611 1.00 65.38 756 VAL A N 1
ATOM 5667 C CA . VAL A 1 756 ? -23.925 42.765 75.488 1.00 65.38 756 VAL A CA 1
ATOM 5668 C C . VAL A 1 756 ? -23.754 42.306 76.930 1.00 65.38 756 VAL A C 1
ATOM 5670 O O . VAL A 1 756 ? -24.539 41.499 77.435 1.00 65.38 756 VAL A O 1
ATOM 5673 N N . ILE A 1 757 ? -22.718 42.821 77.594 1.00 65.94 757 ILE A N 1
ATOM 5674 C CA . ILE A 1 757 ? -22.513 42.626 79.030 1.00 65.94 757 ILE A CA 1
ATOM 5675 C C . ILE A 1 757 ? -23.515 43.515 79.769 1.00 65.94 757 ILE A C 1
ATOM 5677 O O . ILE A 1 757 ? -23.444 44.741 79.709 1.00 65.94 757 ILE A O 1
ATOM 5681 N N . LEU A 1 758 ? -24.445 42.882 80.474 1.00 65.56 758 LEU A N 1
ATOM 5682 C CA . LEU A 1 758 ? -25.310 43.518 81.459 1.00 65.56 758 LEU A CA 1
ATOM 5683 C C . LEU A 1 758 ? -24.696 43.288 82.846 1.00 65.56 758 LEU A C 1
ATOM 5685 O O . LEU A 1 758 ? -24.022 42.284 83.071 1.00 65.56 758 LEU A O 1
ATOM 5689 N N . GLY A 1 759 ? -24.980 44.164 83.815 1.00 62.12 759 GLY A N 1
ATOM 5690 C CA . GLY A 1 759 ? -24.457 44.032 85.189 1.00 62.12 759 GLY A CA 1
ATOM 5691 C C . GLY A 1 759 ? -24.859 42.741 85.927 1.00 62.12 759 GLY A C 1
ATOM 5692 O O . GLY A 1 759 ? -24.377 42.489 87.026 1.00 62.12 759 GLY A O 1
ATOM 5693 N N . SER A 1 760 ? -25.733 41.924 85.332 1.00 67.50 760 SER A N 1
ATOM 5694 C CA . SER A 1 760 ? -26.257 40.663 85.865 1.00 67.50 760 SER A CA 1
ATOM 5695 C C . SER A 1 760 ? -26.200 39.480 84.879 1.00 67.50 760 SER A C 1
ATOM 5697 O O . SER A 1 760 ? -26.767 38.431 85.177 1.00 67.50 760 SER A O 1
ATOM 5699 N N . GLY A 1 761 ? -25.537 39.600 83.720 1.00 80.75 761 GLY A N 1
ATOM 5700 C CA . GLY A 1 761 ? -25.444 38.501 82.747 1.00 80.75 761 GLY A CA 1
ATOM 5701 C C . GLY A 1 761 ? -25.008 38.924 81.342 1.00 80.75 761 GLY A C 1
ATOM 5702 O O . GLY A 1 761 ? -24.731 40.094 81.087 1.00 80.75 761 GLY A O 1
ATOM 5703 N N . MET A 1 762 ? -24.971 37.973 80.409 1.00 83.44 762 MET A N 1
ATOM 5704 C CA . MET A 1 762 ? -24.602 38.214 79.011 1.00 83.44 762 MET A CA 1
ATOM 5705 C C . MET A 1 762 ? -25.805 38.015 78.093 1.00 83.44 762 MET A C 1
ATOM 5707 O O . MET A 1 762 ? -26.384 36.930 78.049 1.00 83.44 762 MET A O 1
ATOM 5711 N N . LYS A 1 763 ? -26.160 39.055 77.333 1.00 84.69 763 LYS A N 1
ATOM 5712 C CA . LYS A 1 763 ? -27.211 39.004 76.312 1.00 84.69 763 LYS A CA 1
ATOM 5713 C C . LYS A 1 763 ? -26.603 38.717 74.939 1.00 84.69 763 LYS A C 1
ATOM 5715 O O . LYS A 1 763 ? -25.592 39.313 74.568 1.00 84.69 763 LYS A O 1
ATOM 5720 N N . LEU A 1 764 ? -27.230 37.812 74.195 1.00 83.81 764 LEU A N 1
ATOM 5721 C CA . LEU A 1 764 ? -26.768 37.274 72.920 1.00 83.81 764 LEU A CA 1
ATOM 5722 C C . LEU A 1 764 ? -27.868 37.388 71.860 1.00 83.81 764 LEU A C 1
ATOM 5724 O O . LEU A 1 764 ? -28.979 36.895 72.060 1.00 83.81 764 LEU A O 1
ATOM 5728 N N . ALA A 1 765 ? -27.543 37.995 70.718 1.00 80.81 765 ALA A N 1
ATOM 5729 C CA . ALA A 1 765 ? -28.399 38.001 69.536 1.00 80.81 765 ALA A CA 1
ATOM 5730 C C . ALA A 1 765 ? -28.038 36.826 68.613 1.00 80.81 765 ALA A C 1
ATOM 5732 O O . ALA A 1 765 ? -26.880 36.667 68.218 1.00 80.81 765 ALA A O 1
ATOM 5733 N N . ILE A 1 766 ? -29.040 36.018 68.262 1.00 80.69 766 ILE A N 1
ATOM 5734 C CA . ILE A 1 766 ? -28.909 34.800 67.454 1.00 80.69 766 ILE A CA 1
ATOM 5735 C C . ILE A 1 766 ? -29.754 34.964 66.181 1.00 80.69 766 ILE A C 1
ATOM 5737 O O . ILE A 1 766 ? -30.883 35.456 66.255 1.00 80.69 766 ILE A O 1
ATOM 5741 N N . SER A 1 767 ? -29.235 34.565 65.015 1.00 75.62 767 SER A N 1
ATOM 5742 C CA . SER A 1 767 ? -29.928 34.664 63.718 1.00 75.62 767 SER A CA 1
ATOM 5743 C C . SER A 1 767 ? -30.140 33.305 63.038 1.00 75.62 767 SER A C 1
ATOM 5745 O O . SER A 1 767 ? -29.232 32.479 62.972 1.00 75.62 767 SER A O 1
ATOM 5747 N N . GLY A 1 768 ? -31.338 33.086 62.492 1.00 72.00 768 GLY A N 1
ATOM 5748 C CA . GLY A 1 768 ? -31.751 31.827 61.860 1.00 72.00 768 GLY A CA 1
ATOM 5749 C C . GLY A 1 768 ? -32.992 32.002 60.981 1.00 72.00 768 GLY A C 1
ATOM 5750 O O . GLY A 1 768 ? -33.508 33.110 60.836 1.00 72.00 768 GLY A O 1
ATOM 5751 N N . ALA A 1 769 ? -33.475 30.926 60.361 1.00 65.00 769 ALA A N 1
ATOM 5752 C CA . ALA A 1 769 ? -34.680 30.981 59.535 1.00 65.00 769 ALA A CA 1
ATOM 5753 C C . ALA A 1 769 ? -35.955 30.991 60.387 1.00 65.00 769 ALA A C 1
ATOM 5755 O O . ALA A 1 769 ? -36.063 30.275 61.379 1.00 65.00 769 ALA A O 1
ATOM 5756 N N . THR A 1 770 ? -36.960 31.767 59.981 1.00 73.50 770 THR A N 1
ATOM 5757 C CA . THR A 1 770 ? -38.251 31.807 60.682 1.00 73.50 770 THR A CA 1
ATOM 5758 C C . THR A 1 770 ? -38.914 30.424 60.686 1.00 73.50 770 THR A C 1
ATOM 5760 O O . THR A 1 770 ? -39.019 29.779 59.646 1.00 73.50 770 THR A O 1
ATOM 5763 N N . GLY A 1 771 ? -39.328 29.958 61.866 1.00 68.31 771 GLY A N 1
ATOM 5764 C CA . GLY A 1 771 ? -39.851 28.607 62.104 1.00 68.31 771 GLY A CA 1
ATOM 5765 C C . GLY A 1 771 ? -38.794 27.533 62.411 1.00 68.31 771 GLY A C 1
ATOM 5766 O O . GLY A 1 771 ? -39.162 26.424 62.790 1.00 68.31 771 GLY A O 1
ATOM 5767 N N . GLN A 1 772 ? -37.496 27.831 62.302 1.00 74.12 772 GLN A N 1
ATOM 5768 C CA . GLN A 1 772 ? -36.418 26.900 62.659 1.00 74.12 772 GLN A CA 1
ATOM 5769 C C . GLN A 1 772 ? -36.297 26.766 64.188 1.00 74.12 772 GLN A C 1
ATOM 5771 O O . GLN A 1 772 ? -36.312 27.770 64.906 1.00 74.12 772 GLN A O 1
ATOM 5776 N N . LYS A 1 773 ? -36.145 25.536 64.696 1.00 79.19 773 LYS A N 1
ATOM 5777 C CA . LYS A 1 773 ? -35.783 25.289 66.102 1.00 79.19 773 LYS A CA 1
ATOM 5778 C C . LYS A 1 773 ? -34.278 25.438 66.305 1.00 79.19 773 LYS A C 1
ATOM 5780 O O . LYS A 1 773 ? -33.487 25.050 65.442 1.00 79.19 773 LYS A O 1
ATOM 5785 N N . PHE A 1 774 ? -33.875 25.895 67.482 1.00 83.25 774 PHE A N 1
ATOM 5786 C CA . PHE A 1 774 ? -32.475 25.924 67.895 1.00 83.25 774 PHE A CA 1
ATOM 5787 C C . PHE A 1 774 ? -32.321 25.640 69.392 1.00 83.25 774 PHE A C 1
ATOM 5789 O O . PHE A 1 774 ? -33.240 25.870 70.180 1.00 83.25 774 PHE A O 1
ATOM 5796 N N . ALA A 1 775 ? -31.123 25.202 69.767 1.00 85.12 775 ALA A N 1
ATOM 5797 C CA . ALA A 1 775 ? -30.634 25.188 71.137 1.00 85.12 775 ALA A CA 1
ATOM 5798 C C . ALA A 1 775 ? -29.410 26.105 71.242 1.00 85.12 775 ALA A C 1
ATOM 5800 O O . ALA A 1 775 ? -28.517 26.064 70.391 1.00 85.12 775 ALA A O 1
ATOM 5801 N N . LEU A 1 776 ? -29.368 26.926 72.288 1.00 86.94 776 LEU A N 1
ATOM 5802 C CA . LEU A 1 776 ? -28.189 27.656 72.734 1.00 86.94 776 LEU A CA 1
ATOM 5803 C C . LEU A 1 776 ? -27.539 26.855 73.864 1.00 86.94 776 LEU A C 1
ATOM 5805 O O . LEU A 1 776 ? -28.138 26.623 74.917 1.00 86.94 776 LEU A O 1
ATOM 5809 N N . GLN A 1 777 ? -26.289 26.464 73.647 1.00 89.75 777 GLN A N 1
ATOM 5810 C CA . GLN A 1 777 ? -25.477 25.753 74.622 1.00 89.75 777 GLN A CA 1
ATOM 5811 C C . GLN A 1 777 ? -24.310 26.622 75.081 1.00 89.75 777 GLN A C 1
ATOM 5813 O O . GLN A 1 777 ? -23.725 27.362 74.286 1.00 89.75 777 GLN A O 1
ATOM 5818 N N . ALA A 1 778 ? -23.946 26.489 76.354 1.00 88.06 778 ALA A N 1
ATOM 5819 C CA . ALA A 1 778 ? -22.808 27.160 76.957 1.00 88.06 778 ALA A CA 1
ATOM 5820 C C . ALA A 1 778 ? -21.833 26.167 77.606 1.00 88.06 778 ALA A C 1
ATOM 5822 O O . ALA A 1 778 ? -22.229 25.113 78.113 1.00 88.06 778 ALA A O 1
ATOM 5823 N N . SER A 1 779 ? -20.554 26.537 77.599 1.00 88.19 779 SER A N 1
ATOM 5824 C CA . SER A 1 779 ? -19.431 25.766 78.137 1.00 88.19 779 SER A CA 1
ATOM 5825 C C . SER A 1 779 ? -18.455 26.677 78.885 1.00 88.19 779 SER A C 1
ATOM 5827 O O . SER A 1 779 ? -18.384 27.878 78.621 1.00 88.19 779 SER A O 1
ATOM 5829 N N . THR A 1 780 ? -17.683 26.112 79.810 1.00 90.25 780 THR A N 1
ATOM 5830 C CA . THR A 1 780 ? -16.556 26.777 80.490 1.00 90.25 780 THR A CA 1
ATOM 5831 C C . THR A 1 780 ? -15.189 26.296 79.991 1.00 90.25 780 THR A C 1
ATOM 5833 O O . THR A 1 780 ? -14.186 26.943 80.277 1.00 90.25 780 THR A O 1
ATOM 5836 N N . ASN A 1 781 ? -15.134 25.190 79.236 1.00 86.31 781 ASN A N 1
ATOM 5837 C CA . ASN A 1 781 ? -13.896 24.512 78.824 1.00 86.31 781 ASN A CA 1
ATOM 5838 C C . ASN A 1 781 ? -13.869 24.068 77.343 1.00 86.31 781 ASN A C 1
ATOM 5840 O O . ASN A 1 781 ? -12.929 23.392 76.939 1.00 86.31 781 ASN A O 1
ATOM 5844 N N . LEU A 1 782 ? -14.888 24.424 76.546 1.00 83.56 782 LEU A N 1
ATOM 5845 C CA . LEU A 1 782 ? -15.115 24.009 75.146 1.00 83.56 782 LEU A CA 1
ATOM 5846 C C . LEU A 1 782 ? -15.367 22.503 74.917 1.00 83.56 782 LEU A C 1
ATOM 5848 O O . LEU A 1 782 ? -15.661 22.113 73.785 1.00 83.56 782 LEU A O 1
ATOM 5852 N N . ILE A 1 783 ? -15.325 21.672 75.962 1.00 82.50 783 ILE A N 1
ATOM 5853 C CA . ILE A 1 783 ? -15.534 20.216 75.901 1.00 82.50 783 ILE A CA 1
ATOM 5854 C C . ILE A 1 783 ? -16.944 19.870 76.388 1.00 82.50 783 ILE A C 1
ATOM 5856 O O . ILE A 1 783 ? -17.720 19.256 75.657 1.00 82.50 783 ILE A O 1
ATOM 5860 N N . ASP A 1 784 ? -17.298 20.325 77.589 1.00 86.50 784 ASP A N 1
ATOM 5861 C CA . ASP A 1 784 ? -18.584 20.060 78.226 1.00 86.50 784 ASP A CA 1
ATOM 5862 C C . ASP A 1 784 ? -19.576 21.166 77.867 1.00 86.50 784 ASP A C 1
ATOM 5864 O O . ASP A 1 784 ? -19.378 22.335 78.212 1.00 86.50 784 ASP A O 1
ATOM 5868 N N . TRP A 1 785 ? -20.647 20.810 77.156 1.00 87.75 785 TRP A N 1
ATOM 5869 C CA . TRP A 1 785 ? -21.653 21.753 76.665 1.00 87.75 785 TRP A CA 1
ATOM 5870 C C . TRP A 1 785 ? -23.008 21.490 77.311 1.00 87.75 785 TRP A C 1
ATOM 5872 O O . TRP A 1 785 ? -23.590 20.420 77.155 1.00 87.75 785 TRP A O 1
ATOM 5882 N N . THR A 1 786 ? -23.525 22.502 78.002 1.00 88.50 786 THR A N 1
ATOM 5883 C CA . THR A 1 786 ? -24.832 22.474 78.672 1.00 88.50 786 THR A CA 1
ATOM 5884 C C . THR A 1 786 ? -25.832 23.319 77.899 1.00 88.50 786 THR A C 1
ATOM 5886 O O . THR A 1 786 ? -25.502 24.431 77.490 1.00 88.50 786 THR A O 1
ATOM 5889 N N . GLU A 1 787 ? -27.048 22.820 77.677 1.00 89.56 787 GLU A N 1
ATOM 5890 C CA . GLU A 1 787 ? -28.124 23.643 77.118 1.00 89.56 787 GLU A CA 1
ATOM 5891 C C . GLU A 1 787 ? -28.597 24.662 78.156 1.00 89.56 787 GLU A C 1
ATOM 5893 O O . GLU A 1 787 ? -28.865 24.312 79.304 1.00 89.56 787 GLU A O 1
ATOM 5898 N N . ILE A 1 788 ? -28.665 25.930 77.747 1.00 88.38 788 ILE A N 1
ATOM 5899 C CA . ILE A 1 788 ? -29.125 27.043 78.591 1.00 88.38 788 ILE A CA 1
ATOM 5900 C C . ILE A 1 788 ? -30.419 27.680 78.073 1.00 88.38 788 ILE A C 1
ATOM 5902 O O . ILE A 1 788 ? -31.076 28.411 78.809 1.00 88.38 788 ILE A O 1
ATOM 5906 N N . PHE A 1 789 ? -30.788 27.408 76.818 1.00 86.50 789 PHE A N 1
ATOM 5907 C CA . PHE A 1 789 ? -32.049 27.819 76.206 1.00 86.50 789 PHE A CA 1
ATOM 5908 C C . PHE A 1 789 ? -32.316 26.987 74.946 1.00 86.50 789 PHE A C 1
ATOM 5910 O O . PHE A 1 789 ? -31.387 26.714 74.187 1.00 86.50 789 PHE A O 1
ATOM 5917 N N . SER A 1 790 ? -33.576 26.685 74.650 1.00 87.88 790 SER A N 1
ATOM 5918 C CA . SER A 1 790 ? -34.009 26.209 73.333 1.00 87.88 790 SER A CA 1
ATOM 5919 C C . SER A 1 790 ? -35.355 26.820 72.950 1.00 87.88 790 SER A C 1
ATOM 5921 O O . SER A 1 790 ? -36.133 27.250 73.803 1.00 87.88 790 SER A O 1
ATOM 5923 N N . GLY A 1 791 ? -35.616 26.929 71.647 1.00 83.56 791 GLY A N 1
ATOM 5924 C CA . GLY A 1 791 ? -36.821 27.584 71.150 1.00 83.56 791 GLY A CA 1
ATOM 5925 C C . GLY A 1 791 ? -36.933 27.624 69.630 1.00 83.56 791 GLY A C 1
ATOM 5926 O O . GLY A 1 791 ? -36.157 27.001 68.907 1.00 83.56 791 GLY A O 1
ATOM 5927 N N . LEU A 1 792 ? -37.927 28.373 69.154 1.00 83.06 792 LEU A N 1
ATOM 5928 C CA . LEU A 1 792 ? -38.219 28.605 67.740 1.00 83.06 792 LEU A CA 1
ATOM 5929 C C . LEU A 1 792 ? -37.864 30.043 67.349 1.00 83.06 792 LEU A C 1
ATOM 5931 O O . LEU A 1 792 ? -38.150 30.990 68.084 1.00 83.06 792 LEU A O 1
ATOM 5935 N N . PHE A 1 793 ? -37.304 30.219 66.157 1.00 76.62 793 PHE A N 1
ATOM 5936 C CA . PHE A 1 793 ? -37.111 31.531 65.545 1.00 76.62 793 PHE A CA 1
ATOM 5937 C C . PHE A 1 793 ? -38.456 32.107 65.068 1.00 76.62 793 PHE A C 1
ATOM 5939 O O . PHE A 1 793 ? -38.919 31.814 63.967 1.00 76.62 793 PHE A O 1
ATOM 5946 N N . ALA A 1 794 ? -39.104 32.924 65.905 1.00 74.44 794 ALA A N 1
ATOM 5947 C CA . ALA A 1 794 ? -40.378 33.583 65.578 1.00 74.44 794 ALA A CA 1
ATOM 5948 C C . ALA A 1 794 ? -40.245 34.663 64.480 1.00 74.44 794 ALA A C 1
ATOM 5950 O O . ALA A 1 794 ? -41.203 34.954 63.770 1.00 74.44 794 ALA A O 1
ATOM 5951 N N . THR A 1 795 ? -39.045 35.225 64.317 1.00 74.25 795 THR A N 1
ATOM 5952 C CA . THR A 1 795 ? -38.620 36.027 63.154 1.00 74.25 795 THR A CA 1
ATOM 5953 C C . THR A 1 795 ? -37.226 35.551 62.722 1.00 74.25 795 THR A C 1
ATOM 5955 O O . THR A 1 795 ? -36.786 34.497 63.171 1.00 74.25 795 THR A O 1
ATOM 5958 N N . ASN A 1 796 ? -36.498 36.271 61.862 1.00 70.56 796 ASN A N 1
ATOM 5959 C CA . ASN A 1 796 ? -35.135 35.874 61.466 1.00 70.56 796 ASN A CA 1
ATOM 5960 C C . ASN A 1 796 ? -34.059 36.080 62.561 1.00 70.56 796 ASN A C 1
ATOM 5962 O O . ASN A 1 796 ? -32.887 35.748 62.355 1.00 70.56 796 ASN A O 1
ATOM 5966 N N . LYS A 1 797 ? -34.437 36.634 63.720 1.00 78.19 797 LYS A N 1
ATOM 5967 C CA . LYS A 1 797 ? -33.578 36.811 64.897 1.00 78.19 797 LYS A CA 1
ATOM 5968 C C . LYS A 1 797 ? -34.339 36.512 66.187 1.00 78.19 797 LYS A C 1
ATOM 5970 O O . LYS A 1 797 ? -35.559 36.650 66.244 1.00 78.19 797 LYS A O 1
ATOM 5975 N N . THR A 1 798 ? -33.595 36.143 67.225 1.00 81.62 798 THR A N 1
ATOM 5976 C CA . THR A 1 798 ? -34.074 36.097 68.611 1.00 81.62 798 THR A CA 1
ATOM 5977 C C . THR A 1 798 ? -32.943 36.489 69.563 1.00 81.62 798 THR A C 1
ATOM 5979 O O . THR A 1 798 ? -31.765 36.344 69.228 1.00 81.62 798 THR A O 1
ATOM 5982 N N . GLU A 1 799 ? -33.289 36.998 70.743 1.00 85.62 799 GLU A N 1
ATOM 5983 C CA . GLU A 1 799 ? -32.326 37.367 71.783 1.00 85.62 799 GLU A CA 1
ATOM 5984 C C . GLU A 1 799 ? -32.472 36.456 73.008 1.00 85.62 799 GLU A C 1
ATOM 5986 O O . GLU A 1 799 ? -33.587 36.138 73.419 1.00 85.62 799 GLU A O 1
ATOM 5991 N N . VAL A 1 800 ? -31.348 36.056 73.605 1.00 84.12 800 VAL A N 1
ATOM 5992 C CA . VAL A 1 800 ? -31.292 35.181 74.789 1.00 84.12 800 VAL A CA 1
ATOM 5993 C C . VAL A 1 800 ? -30.282 35.748 75.791 1.00 84.12 800 VAL A C 1
ATOM 5995 O O . VAL A 1 800 ? -29.258 36.292 75.383 1.00 84.12 800 VAL A O 1
ATOM 5998 N N . THR A 1 801 ? -30.540 35.618 77.095 1.00 86.25 801 THR A N 1
ATOM 5999 C CA . THR A 1 801 ? -29.647 36.118 78.158 1.00 86.25 801 THR A CA 1
ATOM 6000 C C . THR A 1 801 ? -29.192 34.982 79.073 1.00 86.25 801 THR A C 1
ATOM 6002 O O . THR A 1 801 ? -30.022 34.381 79.751 1.00 86.25 801 THR A O 1
ATOM 6005 N N . ASP A 1 802 ? -27.882 34.728 79.159 1.00 87.44 802 ASP A N 1
ATOM 6006 C CA . ASP A 1 802 ? -27.308 33.884 80.215 1.00 87.44 802 ASP A CA 1
ATOM 6007 C C . ASP A 1 802 ? -27.102 34.733 81.481 1.00 87.44 802 ASP A C 1
ATOM 6009 O O . ASP A 1 802 ? -26.128 35.478 81.610 1.00 87.44 802 ASP A O 1
ATOM 6013 N N . THR A 1 803 ? -28.037 34.624 82.425 1.00 85.38 803 THR A N 1
ATOM 6014 C CA . THR A 1 803 ? -27.990 35.298 83.737 1.00 85.38 803 THR A CA 1
ATOM 6015 C C . THR A 1 803 ? -27.009 34.656 84.723 1.00 85.38 803 THR A C 1
ATOM 6017 O O . THR A 1 803 ? -26.790 35.185 85.811 1.00 85.38 803 THR A O 1
ATOM 6020 N N . ASN A 1 804 ? -26.391 33.526 84.364 1.00 83.38 804 ASN A N 1
ATOM 6021 C CA . ASN A 1 804 ? -25.330 32.891 85.143 1.00 83.38 804 ASN A CA 1
ATOM 6022 C C . ASN A 1 804 ? -23.932 33.181 84.578 1.00 83.38 804 ASN A C 1
ATOM 6024 O O . ASN A 1 804 ? -22.952 32.795 85.212 1.00 83.38 804 ASN A O 1
ATOM 6028 N N . SER A 1 805 ? -23.801 33.864 83.433 1.00 83.56 805 SER A N 1
ATOM 6029 C CA . SER A 1 805 ? -22.504 34.083 82.773 1.00 83.56 805 SER A CA 1
ATOM 6030 C C . SER A 1 805 ? -21.473 34.771 83.674 1.00 83.56 805 SER A C 1
ATOM 6032 O O . SER A 1 805 ? -20.292 34.453 83.607 1.00 83.56 805 SER A O 1
ATOM 6034 N N . SER A 1 806 ? -21.923 35.676 84.548 1.00 81.31 806 SER A N 1
ATOM 6035 C CA . SER A 1 806 ? -21.107 36.414 85.522 1.00 81.31 806 SER A CA 1
ATOM 6036 C C . SER A 1 806 ? -20.499 35.539 86.627 1.00 81.31 806 SER A C 1
ATOM 6038 O O . SER A 1 806 ? -19.629 36.001 87.359 1.00 81.31 806 SER A O 1
ATOM 6040 N N . ARG A 1 807 ? -20.928 34.275 86.750 1.00 83.75 807 ARG A N 1
ATOM 6041 C CA . ARG A 1 807 ? -20.390 33.291 87.705 1.00 83.75 807 ARG A CA 1
ATOM 6042 C C . ARG A 1 807 ? -19.183 32.518 87.161 1.00 83.75 807 ARG A C 1
ATOM 6044 O O . ARG A 1 807 ? -18.622 31.700 87.885 1.00 83.75 807 ARG A O 1
ATOM 6051 N N . PHE A 1 808 ? -18.793 32.745 85.905 1.00 82.00 808 PHE A N 1
ATOM 6052 C CA . PHE A 1 808 ? -17.743 31.991 85.221 1.00 82.00 808 PHE A CA 1
ATOM 6053 C C . PHE A 1 808 ? -16.696 32.931 84.614 1.00 82.00 808 PHE A C 1
ATOM 6055 O O . PHE A 1 808 ? -17.040 33.866 83.899 1.00 82.00 808 PHE A O 1
ATOM 6062 N N . VAL A 1 809 ? -15.409 32.658 84.863 1.00 81.06 809 VAL A N 1
ATOM 6063 C CA . VAL A 1 809 ? -14.287 33.463 84.331 1.00 81.06 809 VAL A CA 1
ATOM 6064 C C . VAL A 1 809 ? -14.212 33.382 82.802 1.00 81.06 809 VAL A C 1
ATOM 6066 O O . VAL A 1 809 ? -13.946 34.379 82.138 1.00 81.06 809 VAL A O 1
ATOM 6069 N N . TYR A 1 810 ? -14.504 32.204 82.245 1.00 81.69 810 TYR A N 1
ATOM 6070 C CA . TYR A 1 810 ? -14.649 31.978 80.811 1.00 81.69 810 TYR A CA 1
ATOM 6071 C C . TYR A 1 810 ? -15.992 31.306 80.535 1.00 81.69 810 TYR A C 1
ATOM 6073 O O . TYR A 1 810 ? -16.383 30.359 81.222 1.00 81.69 810 TYR A O 1
ATOM 6081 N N . ARG A 1 811 ? -16.706 31.810 79.526 1.00 87.75 811 ARG A N 1
ATOM 6082 C CA . ARG A 1 811 ? -18.035 31.336 79.137 1.00 87.75 811 ARG A CA 1
ATOM 6083 C C . ARG A 1 811 ? -18.152 31.379 77.616 1.00 87.75 811 ARG A C 1
ATOM 6085 O O . ARG A 1 811 ? -18.214 32.449 77.017 1.00 87.75 811 ARG A O 1
ATOM 6092 N N . PHE A 1 812 ? -18.133 30.203 77.005 1.00 85.56 812 PHE A N 1
ATOM 6093 C CA . PHE A 1 812 ? -18.223 30.001 75.563 1.00 85.56 812 PHE A CA 1
ATOM 6094 C C . PHE A 1 812 ? -19.648 29.607 75.186 1.00 85.56 812 PHE A C 1
ATOM 6096 O O . PHE A 1 812 ? -20.311 28.915 75.957 1.00 85.56 812 PHE A O 1
ATOM 6103 N N . TYR A 1 813 ? -20.100 29.997 73.995 1.00 87.06 813 TYR A N 1
ATOM 6104 C CA . TYR A 1 813 ? -21.463 29.749 73.527 1.00 87.06 813 TYR A CA 1
ATOM 6105 C C . TYR A 1 813 ? -21.463 29.176 72.116 1.00 87.06 813 TYR A C 1
ATOM 6107 O O . TYR A 1 813 ? -20.661 29.582 71.275 1.00 87.06 813 TYR A O 1
ATOM 6115 N N . ARG A 1 814 ? -22.409 28.278 71.843 1.00 82.56 814 ARG A N 1
ATOM 6116 C CA . ARG A 1 814 ? -22.742 27.817 70.494 1.00 82.56 814 ARG A CA 1
ATOM 6117 C C . ARG A 1 814 ? -24.252 27.699 70.354 1.00 82.56 814 ARG A C 1
ATOM 6119 O O . ARG A 1 814 ? -24.924 27.252 71.280 1.00 82.56 814 ARG A O 1
ATOM 6126 N N . ALA A 1 815 ? -24.777 28.073 69.197 1.00 79.00 815 ALA A N 1
ATOM 6127 C CA . ALA A 1 815 ? -26.164 27.827 68.832 1.00 79.00 815 ALA A CA 1
ATOM 6128 C C . ALA A 1 815 ? -26.198 26.782 67.711 1.00 79.00 815 ALA A C 1
ATOM 6130 O O . ALA A 1 815 ? -25.419 26.873 66.762 1.00 79.00 815 ALA A O 1
ATOM 6131 N N . TRP A 1 816 ? -27.066 25.779 67.832 1.00 70.81 816 TRP A N 1
ATOM 6132 C CA . TRP A 1 816 ? -27.147 24.653 66.898 1.00 70.81 816 TRP A CA 1
ATOM 6133 C C . TRP A 1 816 ? -28.616 24.352 66.543 1.00 70.81 816 TRP A C 1
ATOM 6135 O O . TRP A 1 816 ? -29.478 24.449 67.423 1.00 70.81 816 TRP A O 1
ATOM 6145 N N . PRO A 1 817 ? -28.940 24.016 65.277 1.00 68.56 817 PRO A N 1
ATOM 6146 C CA . PRO A 1 817 ? -30.307 23.695 64.870 1.00 68.56 817 PRO A CA 1
ATOM 6147 C C . PRO A 1 817 ? -30.779 22.361 65.466 1.00 68.56 817 PRO A C 1
ATOM 6149 O O . PRO A 1 817 ? -30.078 21.352 65.389 1.00 68.56 817 PRO A O 1
ATOM 6152 N N . VAL A 1 818 ? -31.987 22.348 66.026 1.00 69.31 818 VAL A N 1
ATOM 6153 C CA . VAL A 1 818 ? -32.612 21.147 66.611 1.00 69.31 818 VAL A CA 1
ATOM 6154 C C . VAL A 1 818 ? -33.641 20.577 65.617 1.00 69.31 818 VAL A C 1
ATOM 6156 O O . VAL A 1 818 ? -34.327 21.375 64.975 1.00 69.31 818 VAL A O 1
ATOM 6159 N N . PRO A 1 819 ? -33.770 19.244 65.459 1.00 56.12 819 PRO A N 1
ATOM 6160 C CA . PRO A 1 819 ? -34.832 18.623 64.654 1.00 56.12 819 PRO A CA 1
ATOM 6161 C C . PRO A 1 819 ? -36.249 18.939 65.162 1.00 56.12 819 PRO A C 1
ATOM 6163 O O . PRO A 1 819 ? -36.477 18.894 66.392 1.00 56.12 819 PRO A O 1
#

pLDDT: mean 78.2, std 24.35, range [21.3, 98.19]